Protein AF-0000000070123341 (afdb_homodimer)

InterPro domains:
  IPR039535 Arylsulfotransferase-like [PF14269] (33-340)
  IPR053143 Arylsulfate Sulfotransferase [PTHR35340] (6-423)

Structure (mmCIF, N/CA/C/O backbone):
data_AF-0000000070123341-model_v1
#
loop_
_entity.id
_entity.type
_entity.pdbx_description
1 polymer Arylsulfotransferase
#
loop_
_atom_site.group_PDB
_atom_site.id
_atom_site.type_symbol
_atom_site.label_atom_id
_atom_site.label_alt_id
_atom_site.label_comp_id
_atom_site.label_asym_id
_atom_site.label_entity_id
_atom_site.label_seq_id
_atom_site.pdbx_PDB_ins_code
_atom_site.Cartn_x
_atom_site.Cartn_y
_atom_site.Cartn_z
_atom_site.occupancy
_atom_site.B_iso_or_equiv
_atom_site.auth_seq_id
_atom_site.auth_comp_id
_atom_site.auth_asym_id
_atom_site.auth_atom_id
_atom_site.pdbx_PDB_model_num
ATOM 1 N N . MET A 1 1 ? 2.066 9.031 1.244 1 63.12 1 MET A N 1
ATOM 2 C CA . MET A 1 1 ? 2.188 9.555 2.6 1 63.12 1 MET A CA 1
ATOM 3 C C . MET A 1 1 ? 3.516 10.281 2.783 1 63.12 1 MET A C 1
ATOM 5 O O . MET A 1 1 ? 4.551 9.828 2.289 1 63.12 1 MET A O 1
ATOM 9 N N . ALA A 1 2 ? 3.49 11.422 3.385 1 68.81 2 ALA A N 1
ATOM 10 C CA . ALA A 1 2 ? 4.688 12.195 3.707 1 68.81 2 ALA A CA 1
ATOM 11 C C . ALA A 1 2 ? 5.098 11.984 5.164 1 68.81 2 ALA A C 1
ATOM 13 O O . ALA A 1 2 ? 4.301 12.211 6.078 1 68.81 2 ALA A O 1
ATOM 14 N N . ILE A 1 3 ? 6.434 11.469 5.398 1 60.78 3 ILE A N 1
ATOM 15 C CA . ILE A 1 3 ? 6.934 11.188 6.738 1 60.78 3 ILE A CA 1
ATOM 16 C C . ILE A 1 3 ? 8.398 11.594 6.84 1 60.78 3 ILE A C 1
ATOM 18 O O . ILE A 1 3 ? 9 12.023 5.852 1 60.78 3 ILE A O 1
ATOM 22 N N . GLN A 1 4 ? 8.836 11.609 8.102 1 59.41 4 GLN A N 1
ATOM 23 C CA . GLN A 1 4 ? 10.25 11.859 8.328 1 59.41 4 GLN A CA 1
ATOM 24 C C . GLN A 1 4 ? 11.07 10.578 8.164 1 59.41 4 GLN A C 1
ATOM 26 O O . GLN A 1 4 ? 10.586 9.484 8.477 1 59.41 4 GLN A O 1
ATOM 31 N N . ASN A 1 5 ? 12.266 10.688 7.57 1 56.38 5 ASN A N 1
ATOM 32 C CA . ASN A 1 5 ? 13.117 9.508 7.426 1 56.38 5 ASN A CA 1
ATOM 33 C C . ASN A 1 5 ? 14.07 9.359 8.609 1 56.38 5 ASN A C 1
ATOM 35 O O . ASN A 1 5 ? 14.125 10.227 9.477 1 56.38 5 ASN A O 1
ATOM 39 N N . GLN A 1 6 ? 14.82 8.234 8.609 1 49.28 6 GLN A N 1
ATOM 40 C CA . GLN A 1 6 ? 15.727 7.895 9.695 1 49.28 6 GLN A CA 1
ATOM 41 C C . GLN A 1 6 ? 16.891 8.883 9.773 1 49.28 6 GLN A C 1
ATOM 43 O O . GLN A 1 6 ? 17.484 9.062 10.836 1 49.28 6 GLN A O 1
ATOM 48 N N . LYS A 1 7 ? 17.141 9.57 8.664 1 56.53 7 LYS A N 1
ATOM 49 C CA . LYS A 1 7 ? 18.281 10.469 8.656 1 56.53 7 LYS A CA 1
ATOM 50 C C . LYS A 1 7 ? 17.844 11.93 8.789 1 56.53 7 LYS A C 1
ATOM 52 O O . LYS A 1 7 ? 18.625 12.844 8.516 1 56.53 7 LYS A O 1
ATOM 57 N N . GLY A 1 8 ? 16.562 11.969 9.109 1 57.81 8 GLY A N 1
ATOM 58 C CA . GLY A 1 8 ? 16.016 13.297 9.383 1 57.81 8 GLY A CA 1
ATOM 59 C C . GLY A 1 8 ? 15.5 13.992 8.133 1 57.81 8 GLY A C 1
ATOM 60 O O . GLY A 1 8 ? 15.102 15.156 8.195 1 57.81 8 GLY A O 1
ATOM 61 N N . GLY A 1 9 ? 15.516 13.25 7.133 1 71.56 9 GLY A N 1
ATOM 62 C CA . GLY A 1 9 ? 14.984 13.852 5.922 1 71.56 9 GLY A CA 1
ATOM 63 C C . GLY A 1 9 ? 13.516 13.547 5.703 1 71.56 9 GLY A C 1
ATOM 64 O O . GLY A 1 9 ? 12.82 13.102 6.621 1 71.56 9 GLY A O 1
ATOM 65 N N . ALA A 1 10 ? 12.984 14.109 4.629 1 78.38 10 ALA A N 1
ATOM 66 C CA . ALA A 1 10 ? 11.586 13.922 4.254 1 78.38 10 ALA A CA 1
ATOM 67 C C . ALA A 1 10 ? 11.422 12.688 3.363 1 78.38 10 ALA A C 1
ATOM 69 O O . ALA A 1 10 ? 12.297 12.383 2.551 1 78.38 10 ALA A O 1
ATOM 70 N N . LEU A 1 11 ? 10.383 11.977 3.68 1 83 11 LEU A N 1
ATOM 71 C CA . LEU A 1 11 ? 10.086 10.75 2.943 1 83 11 LEU A CA 1
ATOM 72 C C . LEU A 1 11 ? 8.641 10.742 2.469 1 83 11 LEU A C 1
ATOM 74 O O . LEU A 1 11 ? 7.734 11.141 3.209 1 83 11 LEU A O 1
ATOM 78 N N . ILE A 1 12 ? 8.461 10.438 1.262 1 86.75 12 ILE A N 1
ATOM 79 C CA . ILE A 1 12 ? 7.141 10.125 0.727 1 86.75 12 ILE A CA 1
ATOM 80 C C . ILE A 1 12 ? 7.047 8.633 0.433 1 86.75 12 ILE A C 1
ATOM 82 O O . ILE A 1 12 ? 7.914 8.062 -0.235 1 86.75 12 ILE A O 1
ATOM 86 N N . VAL A 1 13 ? 5.945 8.047 0.962 1 85 13 VAL A N 1
ATOM 87 C CA . VAL A 1 13 ? 5.781 6.609 0.768 1 85 13 VAL A CA 1
ATOM 88 C C . VAL A 1 13 ? 4.406 6.32 0.175 1 85 13 VAL A C 1
ATOM 90 O O . VAL A 1 13 ? 3.471 7.105 0.352 1 85 13 VAL A O 1
ATOM 93 N N . SER A 1 14 ? 4.348 5.188 -0.525 1 80.44 14 SER A N 1
ATOM 94 C CA . SER A 1 14 ? 3.074 4.719 -1.056 1 80.44 14 SER A CA 1
ATOM 95 C C . SER A 1 14 ? 2.18 4.176 0.054 1 80.44 14 SER A C 1
ATOM 97 O O . SER A 1 14 ? 2.631 3.982 1.185 1 80.44 14 SER A O 1
ATOM 99 N N . PRO A 1 15 ? 0.894 3.971 -0.309 1 71.5 15 PRO A N 1
ATOM 100 C CA . PRO A 1 15 ? -0.008 3.404 0.697 1 71.5 15 PRO A CA 1
ATOM 101 C C . PRO A 1 15 ? 0.444 2.031 1.189 1 71.5 15 PRO A C 1
ATOM 103 O O . PRO A 1 15 ? 0.031 1.591 2.266 1 71.5 15 PRO A O 1
ATOM 106 N N . THR A 1 16 ? 1.286 1.349 0.389 1 68.56 16 THR A N 1
ATOM 107 C CA . THR A 1 16 ? 1.765 0.033 0.801 1 68.56 16 THR A CA 1
ATOM 108 C C . THR A 1 16 ? 3.117 0.144 1.5 1 68.56 16 THR A C 1
ATOM 110 O O . THR A 1 16 ? 3.734 -0.87 1.832 1 68.56 16 THR A O 1
ATOM 113 N N . GLY A 1 17 ? 3.592 1.395 1.583 1 72.62 17 GLY A N 1
ATOM 114 C CA . GLY A 1 17 ? 4.801 1.605 2.365 1 72.62 17 GLY A CA 1
ATOM 115 C C . GLY A 1 17 ? 6.051 1.713 1.516 1 72.62 17 GLY A C 1
ATOM 116 O O . GLY A 1 17 ? 7.148 1.914 2.041 1 72.62 17 GLY A O 1
ATOM 117 N N . SER A 1 18 ? 5.922 1.641 0.253 1 75.88 18 SER A N 1
ATOM 118 C CA . SER A 1 18 ? 7.09 1.775 -0.608 1 75.88 18 SER A CA 1
ATOM 119 C C . SER A 1 18 ? 7.535 3.23 -0.714 1 75.88 18 SER A C 1
ATOM 121 O O . SER A 1 18 ? 6.703 4.129 -0.872 1 75.88 18 SER A O 1
ATOM 123 N N . VAL A 1 19 ? 8.844 3.408 -0.652 1 81.56 19 VAL A N 1
ATOM 124 C CA . VAL A 1 19 ? 9.383 4.762 -0.764 1 81.56 19 VAL A CA 1
ATOM 125 C C . VAL A 1 19 ? 9.141 5.297 -2.174 1 81.56 19 VAL A C 1
ATOM 127 O O . VAL A 1 19 ? 9.398 4.602 -3.16 1 81.56 19 VAL A O 1
ATOM 130 N N . LEU A 1 20 ? 8.656 6.484 -2.309 1 86.25 20 LEU A N 1
ATOM 131 C CA . LEU A 1 20 ? 8.453 7.168 -3.582 1 86.25 20 LEU A CA 1
ATOM 132 C C . LEU A 1 20 ? 9.469 8.297 -3.758 1 86.25 20 LEU A C 1
ATOM 134 O O . LEU A 1 20 ? 9.906 8.57 -4.875 1 86.25 20 LEU A O 1
ATOM 138 N N . TRP A 1 21 ? 9.781 8.922 -2.615 1 87.69 21 TRP A N 1
ATOM 139 C CA . TRP A 1 21 ? 10.719 10.039 -2.652 1 87.69 21 TRP A CA 1
ATOM 140 C C . TRP A 1 21 ? 11.43 10.195 -1.312 1 87.69 21 TRP A C 1
ATOM 142 O O . TRP A 1 21 ? 10.805 10.094 -0.255 1 87.69 21 TRP A O 1
ATOM 152 N N . ALA A 1 22 ? 12.648 10.312 -1.435 1 82.25 22 ALA A N 1
ATOM 153 C CA . ALA A 1 22 ? 13.461 10.664 -0.274 1 82.25 22 ALA A CA 1
ATOM 154 C C . ALA A 1 22 ? 14.281 11.922 -0.542 1 82.25 22 ALA A C 1
ATOM 156 O O . ALA A 1 22 ? 14.953 12.023 -1.57 1 82.25 22 ALA A O 1
ATOM 157 N N . GLY A 1 23 ? 13.992 12.805 0.147 1 75.62 23 GLY A N 1
ATOM 158 C CA . GLY A 1 23 ? 14.742 14.031 -0.036 1 75.62 23 GLY A CA 1
ATOM 159 C C . GLY A 1 23 ? 14.883 14.844 1.24 1 75.62 23 GLY A C 1
ATOM 160 O O . GLY A 1 23 ? 14.469 14.398 2.312 1 75.62 23 GLY A O 1
ATOM 161 N N . GLY A 1 24 ? 15.555 15.992 1.127 1 62.03 24 GLY A N 1
ATOM 162 C CA . GLY A 1 24 ? 15.789 16.938 2.203 1 62.03 24 GLY A CA 1
ATOM 163 C C . GLY A 1 24 ? 17.094 16.688 2.947 1 62.03 24 GLY A C 1
ATOM 164 O O . GLY A 1 24 ? 17.562 15.555 3.012 1 62.03 24 GLY A O 1
ATOM 165 N N . ASN A 1 25 ? 17.953 17.516 2.643 1 58.31 25 ASN A N 1
ATOM 166 C CA . ASN A 1 25 ? 19.188 17.516 3.418 1 58.31 25 ASN A CA 1
ATOM 167 C C . ASN A 1 25 ? 18.969 18.047 4.828 1 58.31 25 ASN A C 1
ATOM 169 O O . ASN A 1 25 ? 18.266 19.047 5.016 1 58.31 25 ASN A O 1
ATOM 173 N N . GLY A 1 26 ? 19.203 17.141 5.793 1 59.16 26 GLY A N 1
ATOM 174 C CA . GLY A 1 26 ? 19.219 17.703 7.137 1 59.16 26 GLY A CA 1
ATOM 175 C C . GLY A 1 26 ? 18.031 17.266 7.977 1 59.16 26 GLY A C 1
ATOM 176 O O . GLY A 1 26 ? 17.516 16.156 7.809 1 59.16 26 GLY A O 1
ATOM 177 N N . SER A 1 27 ? 17.609 18.109 8.898 1 65.75 27 SER A N 1
ATOM 178 C CA . SER A 1 27 ? 16.578 17.938 9.922 1 65.75 27 SER A CA 1
ATOM 179 C C . SER A 1 27 ? 15.219 18.406 9.414 1 65.75 27 SER A C 1
ATOM 181 O O . SER A 1 27 ? 14.633 19.344 9.953 1 65.75 27 SER A O 1
ATOM 183 N N . ALA A 1 28 ? 14.734 17.75 8.352 1 70.81 28 ALA A N 1
ATOM 184 C CA . ALA A 1 28 ? 13.422 18.141 7.848 1 70.81 28 ALA A CA 1
ATOM 185 C C . ALA A 1 28 ? 12.305 17.5 8.672 1 70.81 28 ALA A C 1
ATOM 187 O O . ALA A 1 28 ? 12.367 16.312 9.008 1 70.81 28 ALA A O 1
ATOM 188 N N . THR A 1 29 ? 11.438 18.484 9.133 1 77.06 29 THR A N 1
ATOM 189 C CA . THR A 1 29 ? 10.242 18 9.82 1 77.06 29 THR A CA 1
ATOM 190 C C . THR A 1 29 ? 8.984 18.547 9.148 1 77.06 29 THR A C 1
ATOM 192 O O . THR A 1 29 ? 9.062 19.438 8.305 1 77.06 29 THR A O 1
ATOM 195 N N . ASN A 1 30 ? 7.887 17.922 9.266 1 79.94 30 ASN A N 1
ATOM 196 C CA . ASN A 1 30 ? 6.559 18.391 8.906 1 79.94 30 ASN A CA 1
ATOM 197 C C . ASN A 1 30 ? 6.387 18.5 7.391 1 79.94 30 ASN A C 1
ATOM 199 O O . ASN A 1 30 ? 5.957 19.531 6.875 1 79.94 30 ASN A O 1
ATOM 203 N N . LEU A 1 31 ? 6.914 17.484 6.715 1 85.81 31 LEU A N 1
ATOM 204 C CA . LEU A 1 31 ? 6.574 17.5 5.297 1 85.81 31 LEU A CA 1
ATOM 205 C C . LEU A 1 31 ? 5.062 17.5 5.102 1 85.81 31 LEU A C 1
ATOM 207 O O . LEU A 1 31 ? 4.391 16.531 5.434 1 85.81 31 LEU A O 1
ATOM 211 N N . THR A 1 32 ? 4.559 18.625 4.547 1 89.44 32 THR A N 1
ATOM 212 C CA . THR A 1 32 ? 3.119 18.844 4.477 1 89.44 32 THR A CA 1
ATOM 213 C C . THR A 1 32 ? 2.689 19.141 3.041 1 89.44 32 THR A C 1
ATOM 215 O O . THR A 1 32 ? 3.236 20.031 2.393 1 89.44 32 THR A O 1
ATOM 218 N N . PRO A 1 33 ? 1.728 18.359 2.578 1 90.31 33 PRO A N 1
ATOM 219 C CA . PRO A 1 33 ? 1.14 18.75 1.292 1 90.31 33 PRO A CA 1
ATOM 220 C C . PRO A 1 33 ? 0.331 20.031 1.372 1 90.31 33 PRO A C 1
ATOM 222 O O . PRO A 1 33 ? -0.362 20.281 2.365 1 90.31 33 PRO A O 1
ATOM 225 N N . ALA A 1 34 ? 0.463 20.859 0.386 1 92.94 34 ALA A N 1
ATOM 226 C CA . ALA A 1 34 ? -0.252 22.141 0.325 1 92.94 34 ALA A CA 1
ATOM 227 C C . ALA A 1 34 ? -0.5 22.562 -1.121 1 92.94 34 ALA A C 1
ATOM 229 O O . ALA A 1 34 ? -0.255 21.781 -2.051 1 92.94 34 ALA A O 1
ATOM 230 N N . THR A 1 35 ? -1.224 23.656 -1.268 1 92.81 35 THR A N 1
ATOM 231 C CA . THR A 1 35 ? -1.437 24.281 -2.568 1 92.81 35 THR A CA 1
ATOM 232 C C . THR A 1 35 ? -0.96 25.734 -2.553 1 92.81 35 THR A C 1
ATOM 234 O O . THR A 1 35 ? -1.155 26.438 -1.566 1 92.81 35 THR A O 1
ATOM 237 N N . LEU A 1 36 ? -0.323 26.078 -3.564 1 94.06 36 LEU A N 1
ATOM 238 C CA . LEU A 1 36 ? 0.075 27.469 -3.785 1 94.06 36 LEU A CA 1
ATOM 239 C C . LEU A 1 36 ? -0.403 27.953 -5.148 1 94.06 36 LEU A C 1
ATOM 241 O O . LEU A 1 36 ? 0.031 27.438 -6.184 1 94.06 36 LEU A O 1
ATOM 245 N N . LYS A 1 37 ? -1.364 28.891 -5.121 1 89.25 37 LYS A N 1
ATOM 246 C CA . LYS A 1 37 ? -1.98 29.406 -6.336 1 89.25 37 LYS A CA 1
ATOM 247 C C . LYS A 1 37 ? -2.586 28.281 -7.168 1 89.25 37 LYS A C 1
ATOM 249 O O . LYS A 1 37 ? -2.355 28.203 -8.375 1 89.25 37 LYS A O 1
ATOM 254 N N . GLY A 1 38 ? -3.141 27.359 -6.52 1 89 38 GLY A N 1
ATOM 255 C CA . GLY A 1 38 ? -3.883 26.297 -7.172 1 89 38 GLY A CA 1
ATOM 256 C C . GLY A 1 38 ? -3.012 25.125 -7.582 1 89 38 GLY A C 1
ATOM 257 O O . GLY A 1 38 ? -3.512 24.125 -8.094 1 89 38 GLY A O 1
ATOM 258 N N . LYS A 1 39 ? -1.752 25.203 -7.363 1 92.31 39 LYS A N 1
ATOM 259 C CA . LYS A 1 39 ? -0.833 24.125 -7.734 1 92.31 39 LYS A CA 1
ATOM 260 C C . LYS A 1 39 ? -0.381 23.344 -6.504 1 92.31 39 LYS A C 1
ATOM 262 O O . LYS A 1 39 ? -0.131 23.922 -5.445 1 92.31 39 LYS A O 1
ATOM 267 N N . PRO A 1 40 ? -0.317 22.047 -6.68 1 92.88 40 PRO A N 1
ATOM 268 C CA . PRO A 1 40 ? 0.16 21.266 -5.543 1 92.88 40 PRO A CA 1
ATOM 269 C C . PRO A 1 40 ? 1.623 21.531 -5.203 1 92.88 40 PRO A C 1
ATOM 271 O O . PRO A 1 40 ? 2.457 21.656 -6.105 1 92.88 40 PRO A O 1
ATOM 274 N N . VAL A 1 41 ? 1.932 21.688 -3.938 1 94.06 41 VAL A N 1
ATOM 275 C CA . VAL A 1 41 ? 3.297 21.859 -3.449 1 94.06 41 VAL A CA 1
ATOM 276 C C . VAL A 1 41 ? 3.494 21.016 -2.184 1 94.06 41 VAL A C 1
ATOM 278 O O . VAL A 1 41 ? 2.529 20.516 -1.611 1 94.06 41 VAL A O 1
ATOM 281 N N . MET A 1 42 ? 4.758 20.859 -1.81 1 91.06 42 MET A N 1
ATOM 282 C CA . MET A 1 42 ? 5.148 20.297 -0.521 1 91.06 42 MET A CA 1
ATOM 283 C C . MET A 1 42 ? 5.945 21.312 0.299 1 91.06 42 MET A C 1
ATOM 285 O O . MET A 1 42 ? 6.797 22.016 -0.239 1 91.06 42 MET A O 1
ATOM 289 N N . VAL A 1 43 ? 5.617 21.344 1.556 1 92.81 43 VAL A N 1
ATOM 290 C CA . VAL A 1 43 ? 6.309 22.266 2.447 1 92.81 43 VAL A CA 1
ATOM 291 C C . VAL A 1 43 ? 7.027 21.484 3.547 1 92.81 43 VAL A C 1
ATOM 293 O O . VAL A 1 43 ? 6.441 20.594 4.164 1 92.81 43 VAL A O 1
ATOM 296 N N . ALA A 1 44 ? 8.273 21.828 3.764 1 89.75 44 ALA A N 1
ATOM 297 C CA . ALA A 1 44 ? 9.055 21.188 4.828 1 89.75 44 ALA A CA 1
ATOM 298 C C . ALA A 1 44 ? 9.812 22.234 5.641 1 89.75 44 ALA A C 1
ATOM 300 O O . ALA A 1 44 ? 10.336 23.203 5.09 1 89.75 44 ALA A O 1
ATOM 301 N N . TRP A 1 45 ? 9.797 22.016 6.898 1 91.44 45 TRP A N 1
ATOM 302 C CA . TRP A 1 45 ? 10.695 22.797 7.742 1 91.44 45 TRP A CA 1
ATOM 303 C C . TRP A 1 45 ? 12.125 22.266 7.672 1 91.44 45 TRP A C 1
ATOM 305 O O . TRP A 1 45 ? 12.328 21.047 7.688 1 91.44 45 TRP A O 1
ATOM 315 N N . ASN A 1 46 ? 13.023 23.109 7.551 1 88.81 46 ASN A N 1
ATOM 316 C CA . ASN A 1 46 ? 14.445 22.766 7.547 1 88.81 46 ASN A CA 1
ATOM 317 C C . ASN A 1 46 ? 15.25 23.703 8.445 1 88.81 46 ASN A C 1
ATOM 319 O O . ASN A 1 46 ? 15.188 24.922 8.281 1 88.81 46 ASN A O 1
ATOM 323 N N . GLY A 1 47 ? 15.914 23.109 9.406 1 88.62 47 GLY A N 1
ATOM 324 C CA .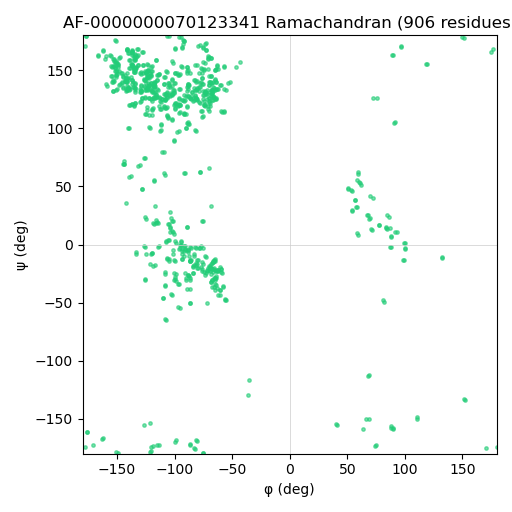 GLY A 1 47 ? 16.688 23.953 10.305 1 88.62 47 GLY A CA 1
ATOM 325 C C . GLY A 1 47 ? 17.484 23.156 11.328 1 88.62 47 GLY A C 1
ATOM 326 O O . GLY A 1 47 ? 17.859 22.016 11.078 1 88.62 47 GLY A O 1
ATOM 327 N N . THR A 1 48 ? 17.859 23.844 12.336 1 85.19 48 THR A N 1
ATOM 328 C CA . THR A 1 48 ? 18.719 23.25 13.359 1 85.19 48 THR A CA 1
ATOM 329 C C . THR A 1 48 ? 18.094 23.406 14.742 1 85.19 48 THR A C 1
ATOM 331 O O . THR A 1 48 ? 17.531 24.453 15.055 1 85.19 48 THR A O 1
ATOM 334 N N . ALA A 1 49 ? 18.281 22.375 15.461 1 79.94 49 ALA A N 1
ATOM 335 C CA . ALA A 1 49 ? 17.859 22.438 16.859 1 79.94 49 ALA A CA 1
ATOM 336 C C . ALA A 1 49 ? 18.797 23.312 17.672 1 79.94 49 ALA A C 1
ATOM 338 O O . ALA A 1 49 ? 20.016 23.297 17.469 1 79.94 49 ALA A O 1
ATOM 339 N N . LYS A 1 50 ? 18.156 24.156 18.375 1 75.31 50 LYS A N 1
ATOM 340 C CA . LYS A 1 50 ? 18.906 24.953 19.328 1 75.31 50 LYS A CA 1
ATOM 341 C C . LYS A 1 50 ? 18.547 24.562 20.766 1 75.31 50 LYS A C 1
ATOM 343 O O . LYS A 1 50 ? 17.578 25.078 21.328 1 75.31 50 LYS A O 1
ATOM 348 N N . GLY A 1 51 ? 19.125 23.469 21.25 1 64.5 51 GLY A N 1
ATOM 349 C CA . GLY A 1 51 ? 18.812 22.938 22.562 1 64.5 51 GLY A CA 1
ATOM 350 C C . GLY A 1 51 ? 17.641 21.969 22.531 1 64.5 51 GLY A C 1
ATOM 351 O O . GLY A 1 51 ? 17.344 21.375 21.5 1 64.5 51 GLY A O 1
ATOM 352 N N . ALA A 1 52 ? 17.062 21.859 23.719 1 58.34 52 ALA A N 1
ATOM 353 C CA . ALA A 1 52 ? 16.047 20.828 23.891 1 58.34 52 ALA A CA 1
ATOM 354 C C . ALA A 1 52 ? 14.695 21.297 23.359 1 58.34 52 ALA A C 1
ATOM 356 O O . ALA A 1 52 ? 13.836 20.484 23.016 1 58.34 52 ALA A O 1
ATOM 357 N N . ILE A 1 53 ? 14.578 22.562 23.203 1 66.44 53 ILE A N 1
ATOM 358 C CA . ILE A 1 53 ? 13.227 23.062 23.016 1 66.44 53 ILE A CA 1
ATOM 359 C C . ILE A 1 53 ? 13.148 23.891 21.734 1 66.44 53 ILE A C 1
ATOM 361 O O . ILE A 1 53 ? 12.156 23.828 21 1 66.44 53 ILE A O 1
ATOM 365 N N . GLN A 1 54 ? 14.242 24.5 21.422 1 77.06 54 GLN A N 1
ATOM 366 C CA . GLN A 1 54 ? 14.211 25.484 20.344 1 77.06 54 GLN A CA 1
ATOM 367 C C . GLN A 1 54 ? 14.789 24.906 19.047 1 77.06 54 GLN A C 1
ATOM 369 O O . GLN A 1 54 ? 15.711 24.078 19.094 1 77.06 54 GLN A O 1
ATOM 374 N N . ALA A 1 55 ? 14.141 25.312 17.984 1 88.12 55 ALA A N 1
ATOM 375 C CA . ALA A 1 55 ? 14.68 25.078 16.656 1 88.12 55 ALA A CA 1
ATOM 376 C C . ALA A 1 55 ? 14.438 26.281 15.742 1 88.12 55 ALA A C 1
ATOM 378 O O . ALA A 1 55 ? 13.414 26.953 15.852 1 88.12 55 ALA A O 1
ATOM 379 N N . TYR A 1 56 ? 15.516 26.594 15.023 1 92.38 56 TYR A N 1
ATOM 380 C CA . TYR A 1 56 ? 15.43 27.703 14.078 1 92.38 56 TYR A CA 1
ATOM 381 C C . TYR A 1 56 ? 15.648 27.219 12.648 1 92.38 56 TYR A C 1
ATOM 383 O O . TYR A 1 56 ? 16.625 26.516 12.367 1 92.38 56 TYR A O 1
ATOM 391 N N . GLY A 1 57 ? 14.664 27.578 11.836 1 93.06 57 GLY A N 1
ATOM 392 C CA . GLY A 1 57 ? 14.766 27.156 10.445 1 93.06 57 GLY A CA 1
ATOM 393 C C . GLY A 1 57 ? 13.852 27.938 9.523 1 93.06 57 GLY A C 1
ATOM 394 O O . GLY A 1 57 ? 13.516 29.094 9.797 1 93.06 57 GLY A O 1
ATOM 395 N N . SER A 1 58 ? 13.742 27.406 8.352 1 94.31 58 SER A N 1
ATOM 396 C CA . SER A 1 58 ? 12.906 28 7.305 1 94.31 58 SER A CA 1
ATOM 397 C C . SER A 1 58 ? 11.938 26.969 6.727 1 94.31 58 SER A C 1
ATOM 399 O O . SER A 1 58 ? 12 25.781 7.078 1 94.31 58 SER A O 1
ATOM 401 N N . LEU A 1 59 ? 10.961 27.469 5.996 1 94.88 59 LEU A N 1
ATOM 402 C CA . LEU A 1 59 ? 10.07 26.578 5.266 1 94.88 59 LEU A CA 1
ATOM 403 C C . LEU A 1 59 ? 10.469 26.484 3.797 1 94.88 59 LEU A C 1
ATOM 405 O O . LEU A 1 59 ? 10.445 27.484 3.08 1 94.88 59 LEU A O 1
ATOM 409 N N . LEU A 1 60 ? 10.836 25.281 3.434 1 92.88 60 LEU A N 1
ATOM 410 C CA . LEU A 1 60 ? 11.141 25.016 2.031 1 92.88 60 LEU A CA 1
ATOM 411 C C . LEU A 1 60 ? 9.891 24.562 1.28 1 92.88 60 LEU A C 1
ATOM 413 O O . LEU A 1 60 ? 9.203 23.641 1.722 1 92.88 60 LEU A O 1
ATOM 417 N N . VAL A 1 61 ? 9.633 25.234 0.179 1 94.06 61 VAL A N 1
ATOM 418 C CA . VAL A 1 61 ? 8.484 24.875 -0.651 1 94.06 61 VAL A CA 1
ATOM 419 C C . VAL A 1 61 ? 8.969 24.219 -1.943 1 94.06 61 VAL A C 1
ATOM 421 O O . VAL A 1 61 ? 9.734 24.812 -2.699 1 94.06 61 VAL A O 1
ATOM 424 N N . PHE A 1 62 ? 8.43 23.031 -2.168 1 92.62 62 PHE A N 1
ATOM 425 C CA . PHE A 1 62 ? 8.828 22.281 -3.348 1 92.62 62 PHE A CA 1
ATOM 426 C C . PHE A 1 62 ? 7.648 22.109 -4.301 1 92.62 62 PHE A C 1
ATOM 428 O O . PHE A 1 62 ? 6.516 21.891 -3.863 1 92.62 62 PHE A O 1
ATOM 435 N N . ASP A 1 63 ? 7.93 22.203 -5.562 1 94.56 63 ASP A N 1
ATOM 436 C CA . ASP A 1 63 ? 6.898 21.906 -6.555 1 94.56 63 ASP A CA 1
ATOM 437 C C . ASP A 1 63 ? 6.859 20.406 -6.871 1 94.56 63 ASP A C 1
ATOM 439 O O . ASP A 1 63 ? 7.457 19.609 -6.16 1 94.56 63 ASP A O 1
ATOM 443 N N . ASP A 1 64 ? 6.047 20.016 -7.887 1 93.31 64 ASP A N 1
ATOM 444 C CA . ASP A 1 64 ? 5.832 18.609 -8.188 1 93.31 64 ASP A CA 1
ATOM 445 C C . ASP A 1 64 ? 7.039 18 -8.906 1 93.31 64 ASP A C 1
ATOM 447 O O . ASP A 1 64 ? 7.066 16.812 -9.195 1 93.31 64 ASP A O 1
ATOM 451 N N . SER A 1 65 ? 8.078 18.812 -9.211 1 93.56 65 SER A N 1
ATOM 452 C CA . SER A 1 65 ? 9.352 18.328 -9.727 1 93.56 65 SER A CA 1
ATOM 453 C C . SER A 1 65 ? 10.398 18.219 -8.625 1 93.56 65 SER A C 1
ATOM 455 O O . SER A 1 65 ? 11.562 17.922 -8.883 1 93.56 65 SER A O 1
ATOM 457 N N . TYR A 1 66 ? 9.961 18.547 -7.398 1 90.38 66 TYR A N 1
ATOM 458 C CA . TYR A 1 66 ? 10.781 18.484 -6.195 1 90.38 66 TYR A CA 1
ATOM 459 C C . TYR A 1 66 ? 11.859 19.562 -6.223 1 90.38 66 TYR A C 1
ATOM 461 O O . TYR A 1 66 ? 12.938 19.375 -5.648 1 90.38 66 TYR A O 1
ATOM 469 N N . GLU A 1 67 ? 11.625 20.578 -6.973 1 92.75 67 GLU A N 1
ATOM 470 C CA . GLU A 1 67 ? 12.484 21.766 -6.938 1 92.75 67 GLU A CA 1
ATOM 471 C C . GLU A 1 67 ? 12 22.766 -5.895 1 92.75 67 GLU A C 1
ATOM 473 O O . GLU A 1 67 ? 10.797 22.984 -5.75 1 92.75 67 GLU A O 1
ATOM 478 N N . MET A 1 68 ? 12.977 23.25 -5.184 1 92.19 68 MET A N 1
ATOM 479 C CA . MET A 1 68 ? 12.617 24.297 -4.234 1 92.19 68 MET A CA 1
ATOM 480 C C . MET A 1 68 ? 12.234 25.578 -4.965 1 92.19 68 MET A C 1
ATOM 482 O O . MET A 1 68 ? 13.062 26.188 -5.645 1 92.19 68 MET A O 1
ATOM 486 N N . ILE A 1 69 ? 11.055 26.016 -4.785 1 95.75 69 ILE A N 1
ATOM 487 C CA . ILE A 1 69 ? 10.594 27.188 -5.535 1 95.75 69 ILE A CA 1
ATOM 488 C C . ILE A 1 69 ? 10.492 28.391 -4.602 1 95.75 69 ILE A C 1
ATOM 490 O O . ILE A 1 69 ? 10.523 29.531 -5.055 1 95.75 69 ILE A O 1
ATOM 494 N N . HIS A 1 70 ? 10.344 28.156 -3.314 1 96.5 70 HIS A N 1
ATOM 495 C CA . HIS A 1 70 ? 10.375 29.219 -2.318 1 96.5 70 HIS A CA 1
ATOM 496 C C . HIS A 1 70 ? 11.07 28.766 -1.043 1 96.5 70 HIS A C 1
ATOM 498 O O . HIS A 1 70 ? 11.086 27.562 -0.728 1 96.5 70 HIS A O 1
ATOM 504 N N . ASN A 1 71 ? 11.727 29.594 -0.41 1 95.75 71 ASN A N 1
ATOM 505 C CA . ASN A 1 71 ? 12.289 29.484 0.932 1 95.75 71 ASN A CA 1
ATOM 506 C C . ASN A 1 71 ? 11.75 30.578 1.854 1 95.75 71 ASN A C 1
ATOM 508 O O . ASN A 1 71 ? 12.203 31.719 1.805 1 95.75 71 ASN A O 1
ATOM 512 N N . VAL A 1 72 ? 10.82 30.219 2.643 1 97.38 72 VAL A N 1
ATOM 513 C CA . VAL A 1 72 ? 10.18 31.188 3.525 1 97.38 72 VAL A CA 1
ATOM 514 C C . VAL A 1 72 ? 11.055 31.422 4.754 1 97.38 72 VAL A C 1
ATOM 516 O O . VAL A 1 72 ? 11.383 30.469 5.484 1 97.38 72 VAL A O 1
ATOM 519 N N . LEU A 1 73 ? 11.375 32.594 4.977 1 97.19 73 LEU A N 1
ATOM 520 C CA . LEU A 1 73 ? 12.281 33 6.055 1 97.19 73 LEU A CA 1
ATOM 521 C C . LEU A 1 73 ? 11.586 33.906 7.039 1 97.19 73 LEU A C 1
ATOM 523 O O . LEU A 1 73 ? 10.812 34.781 6.637 1 97.19 73 LEU A O 1
ATOM 527 N N . LEU A 1 74 ? 11.82 33.688 8.258 1 97.19 74 LEU A N 1
ATOM 528 C CA . LEU A 1 74 ? 11.438 34.625 9.281 1 97.19 74 LEU A CA 1
ATOM 529 C C . LEU A 1 74 ? 12.648 35.438 9.773 1 97.19 74 LEU A C 1
ATOM 531 O O . LEU A 1 74 ? 13.547 34.875 10.406 1 97.19 74 LEU A O 1
ATOM 535 N N . GLN A 1 75 ? 12.625 36.656 9.375 1 93.69 75 GLN A N 1
ATOM 536 C CA . GLN A 1 75 ? 13.555 37.656 9.898 1 93.69 75 GLN A CA 1
ATOM 537 C C . GLN A 1 75 ? 12.797 38.812 10.555 1 93.69 75 GLN A C 1
ATOM 539 O O . GLN A 1 75 ? 11.859 39.375 9.969 1 93.69 75 GLN A O 1
ATOM 544 N N . ASP A 1 76 ? 13.172 39 11.727 1 91.88 76 ASP A N 1
ATOM 545 C CA . ASP A 1 76 ? 12.508 40.031 12.516 1 91.88 76 ASP A CA 1
ATOM 546 C C . ASP A 1 76 ? 13.469 40.625 13.539 1 91.88 76 ASP A C 1
ATOM 548 O O . ASP A 1 76 ? 14.336 39.938 14.078 1 91.88 76 ASP A O 1
ATOM 552 N N . PRO A 1 77 ? 13.297 41.938 13.891 1 90.38 77 PRO A N 1
ATOM 553 C CA . PRO A 1 77 ? 14.211 42.625 14.805 1 90.38 77 PRO A CA 1
ATOM 554 C C . PRO A 1 77 ? 14.234 42 16.203 1 90.38 77 PRO A C 1
ATOM 556 O O . PRO A 1 77 ? 15.188 42.219 16.953 1 90.38 77 PRO A O 1
ATOM 559 N N . ASP A 1 78 ? 13.188 41.312 16.547 1 91.62 78 ASP A N 1
ATOM 560 C CA . ASP A 1 78 ? 13.156 40.688 17.859 1 91.62 78 ASP A CA 1
ATOM 561 C C . ASP A 1 78 ? 14.211 39.594 17.984 1 91.62 78 ASP A C 1
ATOM 563 O O . ASP A 1 78 ? 14.594 39.219 19.094 1 91.62 78 ASP A O 1
ATOM 567 N N . PHE A 1 79 ? 14.578 39.188 16.891 1 91.25 79 PHE A N 1
ATOM 568 C CA . PHE A 1 79 ? 15.555 38.094 16.875 1 91.25 79 PHE A CA 1
ATOM 569 C C . PHE A 1 79 ? 16.953 38.625 16.625 1 91.25 79 PHE A C 1
ATOM 571 O O . PHE A 1 79 ? 17.125 39.812 16.281 1 91.25 79 PHE A O 1
ATOM 578 N N . GLY A 1 80 ? 17.906 37.688 16.844 1 86.81 80 GLY A N 1
ATOM 579 C CA . GLY A 1 80 ? 19.266 38.031 16.438 1 86.81 80 GLY A CA 1
ATOM 580 C C . GLY A 1 80 ? 19.5 37.812 14.953 1 86.81 80 GLY A C 1
ATOM 581 O O . GLY A 1 80 ? 18.547 37.812 14.164 1 86.81 80 GLY A O 1
ATOM 582 N N . THR A 1 81 ? 20.703 37.875 14.602 1 84.56 81 THR A N 1
ATOM 583 C CA . THR A 1 81 ? 21.062 37.719 13.195 1 84.56 81 THR A CA 1
ATOM 584 C C . THR A 1 81 ? 21.969 36.5 13.008 1 84.56 81 THR A C 1
ATOM 586 O O . THR A 1 81 ? 22.594 36.344 11.953 1 84.56 81 THR A O 1
ATOM 589 N N . ASP A 1 82 ? 21.906 35.719 13.969 1 87.19 82 ASP A N 1
ATOM 590 C CA . ASP A 1 82 ? 22.875 34.594 13.914 1 87.19 82 ASP A CA 1
ATOM 591 C C . ASP A 1 82 ? 22.312 33.438 13.117 1 87.19 82 ASP A C 1
ATOM 593 O O . ASP A 1 82 ? 23.031 32.469 12.828 1 87.19 82 ASP A O 1
ATOM 597 N N . GLN A 1 83 ? 21.062 33.5 12.867 1 89.62 83 GLN A N 1
ATOM 598 C CA . GLN A 1 83 ? 20.422 32.469 12.039 1 89.62 83 GLN A CA 1
ATOM 599 C C . GLN A 1 83 ? 19.781 33.094 10.797 1 89.62 83 GLN A C 1
ATOM 601 O O . GLN A 1 83 ? 19.281 34.219 10.852 1 89.62 83 GLN A O 1
ATOM 606 N N . PRO A 1 84 ? 19.828 32.344 9.758 1 91.31 84 PRO A N 1
ATOM 607 C CA . PRO A 1 84 ? 19.188 32.875 8.555 1 91.31 84 PRO A CA 1
ATOM 608 C C . PRO A 1 84 ? 17.672 33.031 8.711 1 91.31 84 PRO A C 1
ATOM 610 O O . PRO A 1 84 ? 17.062 33.844 8.023 1 91.31 84 PRO A O 1
ATOM 613 N N . SER A 1 85 ? 17.125 32.219 9.516 1 94.62 85 SER A N 1
ATOM 614 C CA . SER A 1 85 ? 15.688 32.219 9.758 1 94.62 85 SER A CA 1
ATOM 615 C C . SER A 1 85 ? 15.352 31.688 11.141 1 94.62 85 SER A C 1
ATOM 617 O O . SER A 1 85 ? 16.094 30.875 11.688 1 94.62 85 SER A O 1
ATOM 619 N N . TYR A 1 86 ? 14.211 32.125 11.672 1 94.69 86 TYR A N 1
ATOM 620 C CA . TYR A 1 86 ? 13.906 31.812 13.07 1 94.69 86 TYR A CA 1
ATOM 621 C C . TYR A 1 86 ? 12.555 31.125 13.188 1 94.69 86 TYR A C 1
ATOM 623 O O . TYR A 1 86 ? 11.906 31.188 14.234 1 94.69 86 TYR A O 1
ATOM 631 N N . ILE A 1 87 ? 12.109 30.531 12.078 1 95.19 87 ILE A N 1
ATOM 632 C CA . ILE A 1 87 ? 10.883 29.75 12.133 1 95.19 87 ILE A CA 1
ATOM 633 C C . ILE A 1 87 ? 11.102 28.5 13 1 95.19 87 ILE A C 1
ATOM 635 O O . ILE A 1 87 ? 12.086 27.781 12.82 1 95.19 87 ILE A O 1
ATOM 639 N N . ASP A 1 88 ? 10.195 28.375 13.938 1 93.88 88 ASP A N 1
ATOM 640 C CA . ASP A 1 88 ? 10.211 27.188 14.789 1 93.88 88 ASP A CA 1
ATOM 641 C C . ASP A 1 88 ? 9.781 25.938 14.008 1 93.88 88 ASP A C 1
ATOM 643 O O . ASP A 1 88 ? 9.117 26.047 12.977 1 93.88 88 ASP A O 1
ATOM 647 N N . SER A 1 89 ? 10.086 24.734 14.523 1 91.06 89 SER A N 1
ATOM 648 C CA . SER A 1 89 ? 9.953 23.5 13.758 1 91.06 89 SER A CA 1
ATOM 649 C C . SER A 1 89 ? 8.539 22.938 13.859 1 91.06 89 SER A C 1
ATOM 651 O O . SER A 1 89 ? 8.203 21.969 13.172 1 91.06 89 SER A O 1
ATOM 653 N N . HIS A 1 90 ? 7.691 23.516 14.578 1 92.12 90 HIS A N 1
ATOM 654 C CA . HIS A 1 90 ? 6.461 22.828 14.961 1 92.12 90 HIS A CA 1
ATOM 655 C C . HIS A 1 90 ? 5.379 23.016 13.898 1 92.12 90 HIS A C 1
ATOM 657 O O . HIS A 1 90 ? 4.383 22.297 13.891 1 92.12 90 HIS A O 1
ATOM 663 N N . GLU A 1 91 ? 5.602 23.984 12.977 1 91.12 91 GLU A N 1
ATOM 664 C CA . GLU A 1 91 ? 4.5 24.266 12.055 1 91.12 91 GLU A CA 1
ATOM 665 C C . GLU A 1 91 ? 5.016 24.578 10.656 1 91.12 91 GLU A C 1
ATOM 667 O O . GLU A 1 91 ? 6.039 25.25 10.5 1 91.12 91 GLU A O 1
ATOM 672 N N . ALA A 1 92 ? 4.332 24.094 9.594 1 86.06 92 ALA A N 1
ATOM 673 C CA . ALA A 1 92 ? 4.562 24.406 8.188 1 86.06 92 ALA A CA 1
ATOM 674 C C . ALA A 1 92 ? 3.246 24.609 7.445 1 86.06 92 ALA A C 1
ATOM 676 O O . ALA A 1 92 ? 3.033 24.016 6.383 1 86.06 92 ALA A O 1
ATOM 677 N N . TYR A 1 93 ? 2.426 25.531 7.848 1 88.69 93 TYR A N 1
ATOM 678 C CA . TYR A 1 93 ? 1.077 25.734 7.328 1 88.69 93 TYR A CA 1
ATOM 679 C C . TYR A 1 93 ? 1.06 26.812 6.262 1 88.69 93 TYR A C 1
ATOM 681 O O . TYR A 1 93 ? 1.434 27.969 6.523 1 88.69 93 TYR A O 1
ATOM 689 N N . LEU A 1 94 ? 0.641 26.531 5.035 1 94.5 94 LEU A N 1
ATOM 690 C CA . LEU A 1 94 ? 0.413 27.5 3.975 1 94.5 94 LEU A CA 1
ATOM 691 C C . LEU A 1 94 ? -1.073 27.812 3.832 1 94.5 94 LEU A C 1
ATOM 693 O O . LEU A 1 94 ? -1.91 26.906 3.898 1 94.5 94 LEU A O 1
ATOM 697 N N . THR A 1 95 ? -1.33 29.094 3.635 1 94.25 95 THR A N 1
ATOM 698 C CA . THR A 1 95 ? -2.713 29.5 3.402 1 94.25 95 THR A CA 1
ATOM 699 C C . THR A 1 95 ? -3.018 29.547 1.908 1 94.25 95 THR A C 1
ATOM 701 O O . THR A 1 95 ? -2.102 29.562 1.083 1 94.25 95 THR A O 1
ATOM 704 N N . ASP A 1 96 ? -4.309 29.688 1.564 1 89.88 96 ASP A N 1
ATOM 705 C CA . ASP A 1 96 ? -4.742 29.797 0.173 1 89.88 96 ASP A CA 1
ATOM 706 C C . ASP A 1 96 ? -4.371 31.141 -0.419 1 89.88 96 ASP A C 1
ATOM 708 O O . ASP A 1 96 ? -4.41 31.328 -1.638 1 89.88 96 ASP A O 1
ATOM 712 N N . LYS A 1 97 ? -3.957 32.031 0.399 1 91.94 97 LYS A N 1
ATOM 713 C CA . LYS A 1 97 ? -3.641 33.375 -0.05 1 91.94 97 LYS A CA 1
ATOM 714 C C . LYS A 1 97 ? -2.154 33.5 -0.365 1 91.94 97 LYS A C 1
ATOM 716 O O . LYS A 1 97 ? -1.681 34.625 -0.672 1 91.94 97 LYS A O 1
ATOM 721 N N . GLY A 1 98 ? -1.451 32.438 -0.252 1 94.88 98 GLY A N 1
ATOM 722 C CA . GLY A 1 98 ? -0.03 32.5 -0.552 1 94.88 98 GLY A CA 1
ATOM 723 C C . GLY A 1 98 ? 0.808 32.969 0.626 1 94.88 98 GLY A C 1
ATOM 724 O O . GLY A 1 98 ? 1.859 33.562 0.445 1 94.88 98 GLY A O 1
ATOM 725 N N . THR A 1 99 ? 0.329 32.781 1.815 1 97 99 THR A N 1
ATOM 726 C CA . THR A 1 99 ? 1.09 33.094 3.016 1 97 99 THR A CA 1
ATOM 727 C C . THR A 1 99 ? 1.371 31.859 3.836 1 97 99 THR A C 1
ATOM 729 O O . THR A 1 99 ? 0.746 30.812 3.623 1 97 99 THR A O 1
ATOM 732 N N . ALA A 1 100 ? 2.402 31.953 4.68 1 97.44 100 ALA A N 1
ATOM 733 C CA . ALA A 1 100 ? 2.73 30.922 5.652 1 97.44 100 ALA A CA 1
ATOM 734 C C . ALA A 1 100 ? 2.453 31.406 7.078 1 97.44 100 ALA A C 1
ATOM 736 O O . ALA A 1 100 ? 2.863 32.5 7.461 1 97.44 100 ALA A O 1
ATOM 737 N N . VAL A 1 101 ? 1.666 30.672 7.805 1 97.19 101 VAL A N 1
ATOM 738 C CA . VAL A 1 101 ? 1.487 30.922 9.234 1 97.19 101 VAL A CA 1
ATOM 739 C C . VAL A 1 101 ? 2.402 30 10.039 1 97.19 101 VAL A C 1
ATOM 741 O O . VAL A 1 101 ? 2.287 28.766 9.953 1 97.19 101 VAL A O 1
ATOM 744 N N . VAL A 1 102 ? 3.322 30.609 10.836 1 96.94 102 VAL A N 1
ATOM 745 C CA . VAL A 1 102 ? 4.379 29.828 11.469 1 96.94 102 VAL A CA 1
ATOM 746 C C . VAL A 1 102 ? 4.473 30.188 12.945 1 96.94 102 VAL A C 1
ATOM 748 O O . VAL A 1 102 ? 3.883 31.172 13.391 1 96.94 102 VAL A O 1
ATOM 751 N N . THR A 1 103 ? 5.148 29.297 13.664 1 96.19 103 THR A N 1
ATOM 752 C CA . THR A 1 103 ? 5.457 29.547 15.062 1 96.19 103 THR A CA 1
ATOM 753 C C . THR A 1 103 ? 6.91 29.984 15.227 1 96.19 103 THR A C 1
ATOM 755 O O . THR A 1 103 ? 7.734 29.766 14.336 1 96.19 103 THR A O 1
ATOM 758 N N . ALA A 1 104 ? 7.145 30.641 16.297 1 95.31 104 ALA A N 1
ATOM 759 C CA . ALA A 1 104 ? 8.5 31.047 16.672 1 95.31 104 ALA A CA 1
ATOM 760 C C . ALA A 1 104 ? 8.734 30.891 18.172 1 95.31 104 ALA A C 1
ATOM 762 O O . ALA A 1 104 ? 7.789 30.922 18.969 1 95.31 104 ALA A O 1
ATOM 763 N N . ALA A 1 105 ? 9.945 30.672 18.469 1 93.5 105 ALA A N 1
ATOM 764 C CA . ALA A 1 105 ? 10.391 30.547 19.859 1 93.5 105 ALA A CA 1
ATOM 765 C C . ALA A 1 105 ? 11.578 31.453 20.141 1 93.5 105 ALA A C 1
ATOM 767 O O . ALA A 1 105 ? 12.555 31.469 19.375 1 93.5 105 ALA A O 1
ATOM 768 N N . LEU A 1 106 ? 11.492 32.188 21.219 1 92.69 106 LEU A N 1
ATOM 769 C CA . LEU A 1 106 ? 12.523 33.156 21.547 1 92.69 106 LEU A CA 1
ATOM 770 C C . LEU A 1 106 ? 12.812 33.156 23.047 1 92.69 106 LEU A C 1
ATOM 772 O O . LEU A 1 106 ? 11.922 33.438 23.859 1 92.69 106 LEU A O 1
ATOM 776 N N . PRO A 1 107 ? 14.023 32.875 23.422 1 92.12 107 PRO A N 1
ATOM 777 C CA . PRO A 1 107 ? 14.352 33.031 24.844 1 92.12 107 PRO A CA 1
ATOM 778 C C . PRO A 1 107 ? 14.234 34.469 25.328 1 92.12 107 PRO A C 1
ATOM 780 O O . PRO A 1 107 ? 14.656 35.406 24.625 1 92.12 107 PRO A O 1
ATOM 783 N N . ARG A 1 108 ? 13.586 34.594 26.484 1 94 108 ARG A N 1
ATOM 784 C CA . ARG A 1 108 ? 13.453 35.875 27.156 1 94 108 ARG A CA 1
ATOM 785 C C . ARG A 1 108 ? 14.055 35.844 28.547 1 94 108 ARG A C 1
ATOM 787 O O . ARG A 1 108 ? 13.945 34.812 29.25 1 94 108 ARG A O 1
ATOM 794 N N . GLY A 1 109 ? 14.617 37 28.938 1 92.44 109 GLY A N 1
ATOM 795 C CA . GLY A 1 109 ? 15.164 37.156 30.266 1 92.44 109 GLY A CA 1
ATOM 796 C C . GLY A 1 109 ? 16.297 38.156 30.344 1 92.44 109 GLY A C 1
ATOM 797 O O . GLY A 1 109 ? 16.719 38.688 29.328 1 92.44 109 GLY A O 1
ATOM 798 N N . PRO A 1 110 ? 16.812 38.375 31.578 1 94.94 110 PRO A N 1
ATOM 799 C CA . PRO A 1 110 ? 16.328 37.844 32.875 1 94.94 110 PRO A CA 1
ATOM 800 C C . PRO A 1 110 ? 14.984 38.406 33.281 1 94.94 110 PRO A C 1
ATOM 802 O O . PRO A 1 110 ? 14.695 39.594 33 1 94.94 110 PRO A O 1
ATOM 805 N N . VAL A 1 111 ? 14.195 37.562 33.781 1 94.38 111 VAL A N 1
ATOM 806 C CA . VAL A 1 111 ? 12.891 37.938 34.312 1 94.38 111 VAL A CA 1
ATOM 807 C C . VAL A 1 111 ? 12.648 37.219 35.625 1 94.38 111 VAL A C 1
ATOM 809 O O . VAL A 1 111 ? 13.266 36.188 35.906 1 94.38 111 VAL A O 1
ATOM 812 N N . ASP A 1 112 ? 11.812 37.781 36.5 1 93.62 112 ASP A N 1
ATOM 813 C CA . ASP A 1 112 ? 11.461 37.188 37.781 1 93.62 112 ASP A CA 1
ATOM 814 C C . ASP A 1 112 ? 10.477 36.031 37.562 1 93.62 112 ASP A C 1
ATOM 816 O O . ASP A 1 112 ? 9.305 36.25 37.281 1 93.62 112 ASP A O 1
ATOM 820 N N . LEU A 1 113 ? 10.922 34.812 37.781 1 92.94 113 LEU A N 1
ATOM 821 C CA . LEU A 1 113 ? 10.094 33.625 37.625 1 92.94 113 LEU A CA 1
ATOM 822 C C . LEU A 1 113 ? 9.695 33.062 39 1 92.94 113 LEU A C 1
ATOM 824 O O . LEU A 1 113 ? 9.25 31.906 39.094 1 92.94 113 LEU A O 1
ATOM 828 N N . SER A 1 114 ? 9.789 33.781 40.031 1 91.12 114 SER A N 1
ATOM 829 C CA . SER A 1 114 ? 9.508 33.25 41.344 1 91.12 114 SER A CA 1
ATOM 830 C C . SER A 1 114 ? 8.047 32.875 41.5 1 91.12 114 SER A C 1
ATOM 832 O O . SER A 1 114 ? 7.719 31.953 42.25 1 91.12 114 SER A O 1
ATOM 834 N N . ALA A 1 115 ? 7.223 33.531 40.812 1 88.62 115 ALA A N 1
ATOM 835 C CA . ALA A 1 115 ? 5.789 33.25 40.906 1 88.62 115 ALA A CA 1
ATOM 836 C C . ALA A 1 115 ? 5.461 31.828 40.469 1 88.62 115 ALA A C 1
ATOM 838 O O . ALA A 1 115 ? 4.422 31.281 40.844 1 88.62 115 ALA A O 1
ATOM 839 N N . VAL A 1 116 ? 6.363 31.297 39.688 1 89.38 116 VAL A N 1
ATOM 840 C CA . VAL A 1 116 ? 6.125 29.922 39.219 1 89.38 116 VAL A CA 1
ATOM 841 C C . VAL A 1 116 ? 7.191 29 39.812 1 89.38 116 VAL A C 1
ATOM 843 O O . VAL A 1 116 ? 7.414 27.906 39.281 1 89.38 116 VAL A O 1
ATOM 846 N N . GLY A 1 117 ? 7.828 29.438 40.844 1 87.81 117 GLY A N 1
ATOM 847 C CA . GLY A 1 117 ? 8.789 28.609 41.562 1 87.81 117 GLY A CA 1
ATOM 848 C C . GLY A 1 117 ? 10.164 28.625 40.906 1 87.81 117 GLY A C 1
ATOM 849 O O . GLY A 1 117 ? 11.008 27.781 41.219 1 87.81 117 GLY A O 1
ATOM 850 N N . GLY A 1 118 ? 10.375 29.547 40.031 1 89.25 118 GLY A N 1
ATOM 851 C CA . GLY A 1 118 ? 11.68 29.656 39.406 1 89.25 118 GLY A CA 1
ATOM 852 C C . GLY A 1 118 ? 12.555 30.719 40.031 1 89.25 118 GLY A C 1
ATOM 853 O O . GLY A 1 118 ? 12.266 31.219 41.094 1 89.25 118 GLY A O 1
ATOM 854 N N . ALA A 1 119 ? 13.656 31 39.312 1 89.69 119 ALA A N 1
ATOM 855 C CA . ALA A 1 119 ? 14.633 31.969 39.781 1 89.69 119 ALA A CA 1
ATOM 856 C C . ALA A 1 119 ? 14.109 33.406 39.594 1 89.69 119 ALA A C 1
ATOM 858 O O . ALA A 1 119 ? 13.281 33.656 38.719 1 89.69 119 ALA A O 1
ATOM 859 N N . LYS A 1 120 ? 14.625 34.312 40.344 1 92.31 120 LYS A N 1
ATOM 860 C CA . LYS A 1 120 ? 14.258 35.719 40.25 1 92.31 120 LYS A CA 1
ATOM 861 C C . LYS A 1 120 ? 14.867 36.344 38.969 1 92.31 120 LYS A C 1
ATOM 863 O O . LYS A 1 120 ? 14.359 37.344 38.469 1 92.31 120 LYS A O 1
ATOM 868 N N . ASP A 1 121 ? 15.914 35.75 38.594 1 93.88 121 ASP A N 1
ATOM 869 C CA . ASP A 1 121 ? 16.562 36.188 37.375 1 93.88 121 ASP A CA 1
ATOM 870 C C . ASP A 1 121 ? 16.562 35.062 36.344 1 93.88 121 ASP A C 1
ATOM 872 O O . ASP A 1 121 ? 17.609 34.688 35.781 1 93.88 121 ASP A O 1
ATOM 876 N N . GLY A 1 122 ? 15.344 34.625 36.125 1 93.62 122 GLY A N 1
ATOM 877 C CA . GLY A 1 122 ? 15.227 33.438 35.281 1 93.62 122 GLY A CA 1
ATOM 878 C C . GLY A 1 122 ? 15.016 33.781 33.812 1 93.62 122 GLY A C 1
ATOM 879 O O . GLY A 1 122 ? 15.039 34.938 33.438 1 93.62 122 GLY A O 1
ATOM 880 N N . TYR A 1 123 ? 14.992 32.688 32.969 1 93 123 TYR A N 1
ATOM 881 C CA . TYR A 1 123 ? 14.773 32.75 31.531 1 93 123 TYR A CA 1
ATOM 882 C C . TYR A 1 123 ? 13.641 31.828 31.109 1 93 123 TYR A C 1
ATOM 884 O O . TYR A 1 123 ? 13.438 30.766 31.703 1 93 123 TYR A O 1
ATOM 892 N N . PHE A 1 124 ? 12.875 32.25 30.188 1 93.38 124 PHE A N 1
ATOM 893 C CA . PHE A 1 124 ? 11.844 31.406 29.625 1 93.38 124 PHE A CA 1
ATOM 894 C C . PHE A 1 124 ? 11.828 31.516 28.094 1 93.38 124 PHE A C 1
ATOM 896 O O . PHE A 1 124 ? 12.469 32.406 27.531 1 93.38 124 PHE A O 1
ATOM 903 N N . VAL A 1 125 ? 11.211 30.562 27.453 1 93.94 125 VAL A N 1
ATOM 904 C CA . VAL A 1 125 ? 11.055 30.578 26 1 93.94 125 VAL A CA 1
ATOM 905 C C . VAL A 1 125 ? 9.695 31.141 25.625 1 93.94 125 VAL A C 1
ATOM 907 O O . VAL A 1 125 ? 8.656 30.547 25.938 1 93.94 125 VAL A O 1
ATOM 910 N N . ASP A 1 126 ? 9.719 32.281 25 1 95.06 126 ASP A N 1
ATOM 911 C CA . ASP A 1 126 ? 8.492 32.875 24.469 1 95.06 126 ASP A CA 1
ATOM 912 C C . ASP A 1 126 ? 8.062 32.188 23.188 1 95.06 126 ASP A C 1
ATOM 914 O O . ASP A 1 126 ? 8.883 31.562 22.516 1 95.06 126 ASP A O 1
ATOM 918 N N . CYS A 1 127 ? 6.785 32.219 22.953 1 95.44 127 CYS A N 1
ATOM 919 C CA . CYS A 1 127 ? 6.309 31.672 21.688 1 95.44 127 CYS A CA 1
ATOM 920 C C . CYS A 1 127 ? 5.516 32.719 20.906 1 95.44 127 CYS A C 1
ATOM 922 O O . CYS A 1 127 ? 4.859 33.562 21.5 1 95.44 127 CYS A O 1
ATOM 924 N N . GLY A 1 128 ? 5.66 32.688 19.609 1 96 128 GLY A N 1
ATOM 925 C CA . GLY A 1 128 ? 5.035 33.688 18.766 1 96 128 GLY A CA 1
ATOM 926 C C . GLY A 1 128 ? 4.344 33.094 17.547 1 96 128 GLY A C 1
ATOM 927 O O . GLY A 1 128 ? 4.578 31.953 17.188 1 96 128 GLY A O 1
ATOM 928 N N . VAL A 1 129 ? 3.383 33.844 16.953 1 97.56 129 VAL A N 1
ATOM 929 C CA . VAL A 1 129 ? 2.707 33.562 15.695 1 97.56 129 VAL A CA 1
ATOM 930 C C . VAL A 1 129 ? 3.102 34.594 14.656 1 97.56 129 VAL A C 1
ATOM 932 O O . VAL A 1 129 ? 3.006 35.812 14.906 1 97.56 129 VAL A O 1
ATOM 935 N N . PHE A 1 130 ? 3.553 34.125 13.562 1 97.5 130 PHE A N 1
ATOM 936 C CA . PHE A 1 130 ? 3.885 35 12.453 1 97.5 130 PHE A CA 1
ATOM 937 C C . PHE A 1 130 ? 3.168 34.562 11.18 1 97.5 130 PHE A C 1
ATOM 939 O O . PHE A 1 130 ? 3.035 33.375 10.922 1 97.5 130 PHE A O 1
ATOM 946 N N . GLU A 1 131 ? 2.629 35.469 10.445 1 97.69 131 GLU A N 1
ATOM 947 C CA . GLU A 1 131 ? 2.223 35.219 9.07 1 97.69 131 GLU A CA 1
ATOM 948 C C . GLU A 1 131 ? 3.178 35.906 8.086 1 97.69 131 GLU A C 1
ATOM 950 O O . GLU A 1 131 ? 3.453 37.094 8.203 1 97.69 131 GLU A O 1
ATOM 955 N N . ILE A 1 132 ? 3.68 35.094 7.152 1 98.19 132 ILE A N 1
ATOM 956 C CA . ILE A 1 132 ? 4.73 35.562 6.25 1 98.19 132 ILE A CA 1
ATOM 957 C C . ILE A 1 132 ? 4.277 35.375 4.801 1 98.19 132 ILE A C 1
ATOM 959 O O . ILE A 1 132 ? 3.719 34.344 4.438 1 98.19 132 ILE A O 1
ATOM 963 N N . ASP A 1 133 ? 4.484 36.438 4.012 1 98 133 ASP A N 1
ATOM 964 C CA . ASP A 1 133 ? 4.262 36.281 2.576 1 98 133 ASP A CA 1
ATOM 965 C C . ASP A 1 133 ? 5.273 35.344 1.953 1 98 133 ASP A C 1
ATOM 967 O O . ASP A 1 133 ? 6.48 35.562 2.039 1 98 133 ASP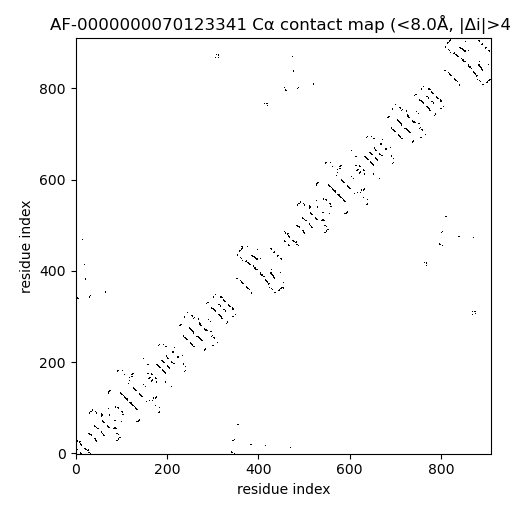 A O 1
ATOM 971 N N . VAL A 1 134 ? 4.793 34.344 1.303 1 97.81 134 VAL A N 1
ATOM 972 C CA . VAL A 1 134 ? 5.652 33.281 0.816 1 97.81 134 VAL A CA 1
ATOM 973 C C . VAL A 1 134 ? 6.57 33.812 -0.286 1 97.81 134 VAL A C 1
ATOM 975 O O . VAL A 1 134 ? 7.707 33.344 -0.426 1 97.81 134 VAL A O 1
ATOM 978 N N . TYR A 1 135 ? 6.121 34.781 -1.029 1 96.56 135 TYR A N 1
ATOM 979 C CA . TYR A 1 135 ? 6.84 35.25 -2.209 1 96.56 135 TYR A CA 1
ATOM 980 C C . TYR A 1 135 ? 7.871 36.312 -1.833 1 96.56 135 TYR A C 1
ATOM 982 O O . TYR A 1 135 ? 8.922 36.406 -2.463 1 96.56 135 TYR A O 1
ATOM 990 N N . THR A 1 136 ? 7.609 37.094 -0.773 1 97.31 136 THR A N 1
ATOM 991 C CA . THR A 1 136 ? 8.461 38.219 -0.478 1 97.31 136 THR A CA 1
ATOM 992 C C . THR A 1 136 ? 9.148 38.062 0.873 1 97.31 136 THR A C 1
ATOM 994 O O . THR A 1 136 ? 10.086 38.781 1.192 1 97.31 136 THR A O 1
ATOM 997 N N . ASN A 1 137 ? 8.648 37.188 1.715 1 97.62 137 ASN A N 1
ATOM 998 C CA . ASN A 1 137 ? 9.102 36.938 3.082 1 97.62 137 ASN A CA 1
ATOM 999 C C . ASN A 1 137 ? 8.734 38.094 4 1 97.62 137 ASN A C 1
ATOM 1001 O O . ASN A 1 137 ? 9.281 38.25 5.094 1 97.62 137 ASN A O 1
ATOM 1005 N N . LYS A 1 138 ? 7.875 38.969 3.498 1 97.75 138 LYS A N 1
ATOM 1006 C CA . LYS A 1 138 ? 7.402 40.031 4.359 1 97.75 138 LYS A CA 1
ATOM 1007 C C . LYS A 1 138 ? 6.531 39.5 5.492 1 97.75 138 LYS A C 1
ATOM 1009 O O . LYS A 1 138 ? 5.637 38.688 5.258 1 97.75 138 LYS A O 1
ATOM 1014 N N . VAL A 1 139 ? 6.871 39.938 6.727 1 97.5 139 VAL A N 1
ATOM 1015 C CA . VAL A 1 139 ? 6.039 39.594 7.875 1 97.5 139 VAL A CA 1
ATOM 1016 C C . VAL A 1 139 ? 4.758 40.406 7.852 1 97.5 139 VAL A C 1
ATOM 1018 O O . VAL A 1 139 ? 4.812 41.656 7.898 1 97.5 139 VAL A O 1
ATOM 1021 N N . LEU A 1 140 ? 3.615 39.781 7.773 1 96.88 140 LEU A N 1
ATOM 1022 C CA . LEU A 1 140 ? 2.324 40.438 7.648 1 96.88 140 LEU A CA 1
ATOM 1023 C C . LEU A 1 140 ? 1.617 40.531 9 1 96.88 140 LEU A C 1
ATOM 1025 O O . LEU A 1 140 ? 0.707 41.344 9.188 1 96.88 140 LEU A O 1
ATOM 1029 N N . PHE A 1 141 ? 1.935 39.656 9.875 1 96.75 141 PHE A N 1
ATOM 1030 C CA . PHE A 1 141 ? 1.369 39.594 11.219 1 96.75 141 PHE A CA 1
ATOM 1031 C C . PHE A 1 141 ? 2.406 39.062 12.211 1 96.75 141 PHE A C 1
ATOM 1033 O O . PHE A 1 141 ? 3.191 38.188 11.891 1 96.75 141 PHE A O 1
ATOM 1040 N N . LYS A 1 142 ? 2.475 39.625 13.328 1 97.19 142 LYS A N 1
ATOM 1041 C CA . LYS A 1 142 ? 3.385 39.25 14.414 1 97.19 142 LYS A CA 1
ATOM 1042 C C . LYS A 1 142 ? 2.676 39.312 15.766 1 97.19 142 LYS A C 1
ATOM 1044 O O . LYS A 1 142 ? 1.98 40.281 16.078 1 97.19 142 LYS A O 1
ATOM 1049 N N . TRP A 1 143 ? 2.873 38.281 16.531 1 97.69 143 TRP A N 1
ATOM 1050 C CA . TRP A 1 143 ? 2.254 38.156 17.859 1 97.69 143 TRP A CA 1
ATOM 1051 C C . TRP A 1 143 ? 3.123 37.344 18.797 1 97.69 143 TRP A C 1
ATOM 1053 O O . TRP A 1 143 ? 3.674 36.312 18.406 1 97.69 143 TRP A O 1
ATOM 1063 N N . TRP A 1 144 ? 3.338 37.812 20.047 1 97.38 144 TRP A N 1
ATOM 1064 C CA . TRP A 1 144 ? 4.074 37.094 21.078 1 97.38 144 TRP A CA 1
ATOM 1065 C C . TRP A 1 144 ? 3.172 36.781 22.281 1 97.38 144 TRP A C 1
ATOM 1067 O O . TRP A 1 144 ? 2.447 37.688 22.75 1 97.38 144 TRP A O 1
ATOM 1077 N N . ALA A 1 145 ? 3.266 35.625 22.812 1 97.06 145 ALA A N 1
ATOM 1078 C CA . ALA A 1 145 ? 2.441 35.188 23.938 1 97.06 145 ALA A CA 1
ATOM 1079 C C . ALA A 1 145 ? 2.752 36.031 25.188 1 97.06 145 ALA A C 1
ATOM 1081 O O . ALA A 1 145 ? 1.846 36.375 25.938 1 97.06 145 ALA A O 1
ATOM 1082 N N . SER A 1 146 ? 3.982 36.375 25.438 1 95.62 146 SER A N 1
ATOM 1083 C CA . SER A 1 146 ? 4.422 37.062 26.656 1 95.62 146 SER A CA 1
ATOM 1084 C C . SER A 1 146 ? 3.791 38.438 26.766 1 95.62 146 SER A C 1
ATOM 1086 O O . SER A 1 146 ? 3.725 39 27.859 1 95.62 146 SER A O 1
ATOM 1088 N N . GLU A 1 147 ? 3.369 39 25.656 1 95.31 147 GLU A N 1
ATOM 1089 C CA . GLU A 1 147 ? 2.754 40.344 25.656 1 95.31 147 GLU A CA 1
ATOM 1090 C C . GLU A 1 147 ? 1.276 40.25 26.031 1 95.31 147 GLU A C 1
ATOM 1092 O O . GLU A 1 147 ? 0.606 41.281 26.156 1 95.31 147 GLU A O 1
ATOM 1097 N N . HIS A 1 148 ? 0.796 39.125 26.234 1 94.31 148 HIS A N 1
ATOM 1098 C CA . HIS A 1 148 ? -0.621 38.906 26.5 1 94.31 148 HIS A CA 1
ATOM 1099 C C . HIS A 1 148 ? -0.818 38.062 27.766 1 94.31 148 HIS A C 1
ATOM 1101 O O . HIS A 1 148 ? -1.611 37.125 27.766 1 94.31 148 HIS A O 1
ATOM 1107 N N . GLN A 1 149 ? -0.171 38.375 28.812 1 90.62 149 GLN A N 1
ATOM 1108 C CA . GLN A 1 149 ? -0.216 37.625 30.078 1 90.62 149 GLN A CA 1
ATOM 1109 C C . GLN A 1 149 ? -1.578 37.781 30.75 1 90.62 149 GLN A C 1
ATOM 1111 O O . GLN A 1 149 ? -1.921 37 31.641 1 90.62 149 GLN A O 1
ATOM 1116 N N . ASP A 1 150 ? -2.273 38.781 30.328 1 88.44 150 ASP A N 1
ATOM 1117 C CA . ASP A 1 150 ? -3.633 38.938 30.844 1 88.44 150 ASP A CA 1
ATOM 1118 C C . ASP A 1 150 ? -4.527 37.781 30.406 1 88.44 150 ASP A C 1
ATOM 1120 O O . ASP A 1 150 ? -5.387 37.344 31.172 1 88.44 150 ASP A O 1
ATOM 1124 N N . ALA A 1 151 ? -4.266 37.281 29.219 1 90.12 151 ALA A N 1
ATOM 1125 C CA . ALA A 1 151 ? -5.07 36.219 28.672 1 90.12 151 ALA A CA 1
ATOM 1126 C C . ALA A 1 151 ? -4.367 34.875 28.844 1 90.12 151 ALA A C 1
ATOM 1128 O O . ALA A 1 151 ? -5.02 33.812 28.984 1 90.12 151 ALA A O 1
ATOM 1129 N N . ILE A 1 152 ? -3.092 34.875 28.844 1 93.38 152 ILE A N 1
ATOM 1130 C CA . ILE A 1 152 ? -2.279 33.656 28.906 1 93.38 152 ILE A CA 1
ATOM 1131 C C . ILE A 1 152 ? -1.218 33.812 30 1 93.38 152 ILE A C 1
ATOM 1133 O O . ILE A 1 152 ? -0.02 33.812 29.703 1 93.38 152 ILE A O 1
ATOM 1137 N N . PRO A 1 153 ? -1.66 33.844 31.188 1 91.88 153 PRO A N 1
ATOM 1138 C CA . PRO A 1 153 ? -0.67 34 32.25 1 91.88 153 PRO A CA 1
ATOM 1139 C C . PRO A 1 153 ? 0.231 32.781 32.406 1 91.88 153 PRO A C 1
ATOM 1141 O O . PRO A 1 153 ? -0.263 31.641 32.469 1 91.88 153 PRO A O 1
ATOM 1144 N N . GLN A 1 154 ? 1.465 32.938 32.5 1 90.88 154 GLN A N 1
ATOM 1145 C CA . GLN A 1 154 ? 2.443 31.844 32.594 1 90.88 154 GLN A CA 1
ATOM 1146 C C . GLN A 1 154 ? 2.18 30.969 33.844 1 90.88 154 GLN A C 1
ATOM 1148 O O . GLN A 1 154 ? 2.541 29.797 33.844 1 90.88 154 GLN A O 1
ATOM 1153 N N . THR A 1 155 ? 1.549 31.516 34.812 1 88.75 155 THR A N 1
ATOM 1154 C CA . THR A 1 155 ? 1.255 30.781 36.062 1 88.75 155 THR A CA 1
ATOM 1155 C C . THR A 1 155 ? 0.27 29.641 35.781 1 88.75 155 THR A C 1
ATOM 1157 O O . THR A 1 155 ? 0.121 28.734 36.594 1 88.75 155 THR A O 1
ATOM 1160 N N . ASP A 1 156 ? -0.362 29.703 34.625 1 89.06 156 ASP A N 1
ATOM 1161 C CA . ASP A 1 156 ? -1.336 28.672 34.312 1 89.06 156 ASP A CA 1
ATOM 1162 C C . ASP A 1 156 ? -0.669 27.5 33.594 1 89.06 156 ASP A C 1
ATOM 1164 O O . ASP A 1 156 ? -1.312 26.484 33.312 1 89.06 156 ASP A O 1
ATOM 1168 N N . SER A 1 157 ? 0.604 27.609 33.281 1 91 157 SER A N 1
ATOM 1169 C CA . SER A 1 157 ? 1.312 26.531 32.594 1 91 157 SER A CA 1
ATOM 1170 C C . SER A 1 157 ? 1.37 25.281 33.469 1 91 157 SER A C 1
ATOM 1172 O O . SER A 1 157 ? 1.587 25.359 34.688 1 91 157 SER A O 1
ATOM 1174 N N . ARG A 1 158 ? 1.193 24.156 32.812 1 86.94 158 ARG A N 1
ATOM 1175 C CA . ARG A 1 158 ? 1.289 22.891 33.5 1 86.94 158 ARG A CA 1
ATOM 1176 C C . ARG A 1 158 ? 2.732 22.391 33.531 1 86.94 158 ARG A C 1
ATOM 1178 O O . ARG A 1 158 ? 3.053 21.453 34.281 1 86.94 158 ARG A O 1
ATOM 1185 N N . ALA A 1 159 ? 3.568 23.047 32.781 1 87.5 159 ALA A N 1
ATOM 1186 C CA . ALA A 1 159 ? 4.988 22.703 32.781 1 87.5 159 ALA A CA 1
ATOM 1187 C C . ALA A 1 159 ? 5.781 23.625 33.688 1 87.5 159 ALA A C 1
ATOM 1189 O O . ALA A 1 159 ? 6.246 24.688 33.281 1 87.5 159 ALA A O 1
ATOM 1190 N N . LEU A 1 160 ? 6.074 23.281 34.875 1 81.69 160 LEU A N 1
ATOM 1191 C CA . LEU A 1 160 ? 6.742 24.141 35.844 1 81.69 160 LEU A CA 1
ATOM 1192 C C . LEU A 1 160 ? 8.258 24.062 35.719 1 81.69 160 LEU A C 1
ATOM 1194 O O . LEU A 1 160 ? 8.781 23.047 35.25 1 81.69 160 LEU A O 1
ATOM 1198 N N . PRO A 1 161 ? 8.977 25.156 36 1 72.75 161 PRO A N 1
ATOM 1199 C CA . PRO A 1 161 ? 10.43 25.234 35.812 1 72.75 161 PRO A CA 1
ATOM 1200 C C . PRO A 1 161 ? 11.195 24.344 36.781 1 72.75 161 PRO A C 1
ATOM 1202 O O . PRO A 1 161 ? 12.383 24.578 37.031 1 72.75 161 PRO A O 1
ATOM 1205 N N . PHE A 1 162 ? 10.695 23.219 37.188 1 66.31 162 PHE A N 1
ATOM 1206 C CA . PHE A 1 162 ? 11.43 22.438 38.156 1 66.31 162 PHE A CA 1
ATOM 1207 C C . PHE A 1 162 ? 11.852 21.094 37.594 1 66.31 162 PHE A C 1
ATOM 1209 O O . PHE A 1 162 ? 12.156 20.172 38.312 1 66.31 162 PHE A O 1
ATOM 1216 N N . GLY A 1 163 ? 12.117 21.281 36.188 1 61.78 163 GLY A N 1
ATOM 1217 C CA . GLY A 1 163 ? 12.531 19.969 35.719 1 61.78 163 GLY A CA 1
ATOM 1218 C C . GLY A 1 163 ? 12.914 19.953 34.25 1 61.78 163 GLY A C 1
ATOM 1219 O O . GLY A 1 163 ? 12.844 20.984 33.562 1 61.78 163 GLY A O 1
ATOM 1220 N N . SER A 1 164 ? 13.477 18.859 33.781 1 60.56 164 SER A N 1
ATOM 1221 C CA . SER A 1 164 ? 14.164 18.656 32.5 1 60.56 164 SER A CA 1
ATOM 1222 C C . SER A 1 164 ? 13.203 18.781 31.344 1 60.56 164 SER A C 1
ATOM 1224 O O . SER A 1 164 ? 13.586 19.281 30.266 1 60.56 164 SER A O 1
ATOM 1226 N N . ILE A 1 165 ? 11.914 18.766 31.516 1 64.81 165 ILE A N 1
ATOM 1227 C CA . ILE A 1 165 ? 11.094 18.672 30.312 1 64.81 165 ILE A CA 1
ATOM 1228 C C . ILE A 1 165 ? 10.836 20.078 29.75 1 64.81 165 ILE A C 1
ATOM 1230 O O . ILE A 1 165 ? 10.891 20.297 28.531 1 64.81 165 ILE A O 1
ATOM 1234 N N . ALA A 1 166 ? 10.633 20.984 30.766 1 74.62 166 ALA A N 1
ATOM 1235 C CA . ALA A 1 166 ? 10.32 22.344 30.297 1 74.62 166 ALA A CA 1
ATOM 1236 C C . ALA A 1 166 ? 11.508 23.281 30.531 1 74.62 166 ALA A C 1
ATOM 1238 O O . ALA A 1 166 ? 11.445 24.453 30.188 1 74.62 166 ALA A O 1
ATOM 1239 N N . GLY A 1 167 ? 12.633 22.688 31.047 1 78.19 167 GLY A N 1
ATOM 1240 C CA . GLY A 1 167 ? 13.812 23.5 31.281 1 78.19 167 GLY A CA 1
ATOM 1241 C C . GLY A 1 167 ? 13.93 23.969 32.719 1 78.19 167 GLY A C 1
ATOM 1242 O O . GLY A 1 167 ? 12.977 23.844 33.5 1 78.19 167 GLY A O 1
ATOM 1243 N N . TRP A 1 168 ? 15.031 24.531 33.031 1 78.38 168 TRP A N 1
ATOM 1244 C CA . TRP A 1 168 ? 15.367 24.875 34.406 1 78.38 168 TRP A CA 1
ATOM 1245 C C . TRP A 1 168 ? 15.156 26.359 34.688 1 78.38 168 TRP A C 1
ATOM 1247 O O . TRP A 1 168 ? 15.305 26.828 35.812 1 78.38 168 TRP A O 1
ATOM 1257 N N . GLY A 1 169 ? 14.898 27.047 33.656 1 84.75 169 GLY A N 1
ATOM 1258 C CA . GLY A 1 169 ? 14.594 28.469 33.812 1 84.75 169 GLY A CA 1
ATOM 1259 C C . GLY A 1 169 ? 15.836 29.344 33.812 1 84.75 169 GLY A C 1
ATOM 1260 O O . GLY A 1 169 ? 15.789 30.484 34.312 1 84.75 169 GLY A O 1
ATOM 1261 N N . ASN A 1 170 ? 16.953 28.75 33.375 1 87.44 170 ASN A N 1
ATOM 1262 C CA . ASN A 1 170 ? 18.172 29.547 33.25 1 87.44 170 ASN A CA 1
ATOM 1263 C C . ASN A 1 170 ? 18.5 29.828 31.781 1 87.44 170 ASN A C 1
ATOM 1265 O O . ASN A 1 170 ? 17.75 29.438 30.875 1 87.44 170 ASN A O 1
ATOM 1269 N N . SER A 1 171 ? 19.578 30.547 31.531 1 86.5 171 SER A N 1
ATOM 1270 C CA . SER A 1 171 ? 19.875 31.031 30.188 1 86.5 171 SER A CA 1
ATOM 1271 C C . SER A 1 171 ? 20.234 29.891 29.25 1 86.5 171 SER A C 1
ATOM 1273 O O . SER A 1 171 ? 19.953 29.953 28.062 1 86.5 171 SER A O 1
ATOM 1275 N N . SER A 1 172 ? 20.844 28.859 29.781 1 85.06 172 SER A N 1
ATOM 1276 C CA . SER A 1 172 ? 21.25 27.719 28.953 1 85.06 172 SER A CA 1
ATOM 1277 C C . SER A 1 172 ? 20.094 26.734 28.766 1 85.06 172 SER A C 1
ATOM 1279 O O . SER A 1 172 ? 20.109 25.922 27.844 1 85.06 172 SER A O 1
ATOM 1281 N N . SER A 1 173 ? 19.156 26.891 29.641 1 88.5 173 SER A N 1
ATOM 1282 C CA . SER A 1 173 ? 17.984 26.016 29.609 1 88.5 173 SER A CA 1
ATOM 1283 C C . SER A 1 173 ? 16.719 26.781 30.016 1 88.5 173 SER A C 1
ATOM 1285 O O . SER A 1 173 ? 16.156 26.516 31.078 1 88.5 173 SER A O 1
ATOM 1287 N N . PRO A 1 174 ? 16.328 27.656 29.156 1 90.88 174 PRO A N 1
ATOM 1288 C CA . PRO A 1 174 ? 15.141 28.453 29.516 1 90.88 174 PRO A CA 1
ATOM 1289 C C . PRO A 1 174 ? 13.891 27.594 29.703 1 90.88 174 PRO A C 1
ATOM 1291 O O . PRO A 1 174 ? 13.75 26.547 29.062 1 90.88 174 PRO A O 1
ATOM 1294 N N . TRP A 1 175 ? 13.016 28.125 30.594 1 92.5 175 TRP A N 1
ATOM 1295 C CA . TRP A 1 175 ? 11.742 27.469 30.859 1 92.5 175 TRP A CA 1
ATOM 1296 C C . TRP A 1 175 ? 10.773 27.641 29.703 1 92.5 175 TRP A C 1
ATOM 1298 O O . TRP A 1 175 ? 10.609 28.734 29.172 1 92.5 175 TRP A O 1
ATOM 1308 N N . ASP A 1 176 ? 10.156 26.516 29.25 1 92.88 176 ASP A N 1
ATOM 1309 C CA . ASP A 1 176 ? 9.156 26.547 28.188 1 92.88 176 ASP A CA 1
ATOM 1310 C C . ASP A 1 176 ? 7.742 26.469 28.75 1 92.88 176 ASP A C 1
ATOM 1312 O O . ASP A 1 176 ? 7.152 25.391 28.812 1 92.88 176 ASP A O 1
ATOM 1316 N N . PRO A 1 177 ? 7.141 27.578 29.062 1 92.62 177 PRO A N 1
ATOM 1317 C CA . PRO A 1 177 ? 5.797 27.531 29.641 1 92.62 177 PRO A CA 1
ATOM 1318 C C . PRO A 1 177 ? 4.719 27.25 28.609 1 92.62 177 PRO A C 1
ATOM 1320 O O . PRO A 1 177 ? 3.609 26.828 28.953 1 92.62 177 PRO A O 1
ATOM 1323 N N . TYR A 1 178 ? 4.945 27.453 27.344 1 94.38 178 TYR A N 1
ATOM 1324 C CA . TYR A 1 178 ? 3.879 27.5 26.344 1 94.38 178 TYR A CA 1
ATOM 1325 C C . TYR A 1 178 ? 3.912 26.25 25.453 1 94.38 178 TYR A C 1
ATOM 1327 O O . TYR A 1 178 ? 2.965 25.469 25.438 1 94.38 178 TYR A O 1
ATOM 1335 N N . HIS A 1 179 ? 4.965 26.047 24.672 1 93.88 179 HIS A N 1
ATOM 1336 C CA . HIS A 1 179 ? 5.184 24.969 23.703 1 93.88 179 HIS A CA 1
ATOM 1337 C C . HIS A 1 179 ? 4.098 24.969 22.625 1 93.88 179 HIS A C 1
ATOM 1339 O O . HIS A 1 179 ? 3.424 23.953 22.438 1 93.88 179 HIS A O 1
ATOM 1345 N N . MET A 1 180 ? 4.035 26.062 21.906 1 95.62 180 MET A N 1
ATOM 1346 C CA . MET A 1 180 ? 3.098 26.141 20.797 1 95.62 180 MET A CA 1
ATOM 1347 C C . MET A 1 180 ? 3.441 25.125 19.719 1 95.62 180 MET A C 1
ATOM 1349 O O . MET A 1 180 ? 4.602 25.016 19.312 1 95.62 180 MET A O 1
ATOM 1353 N N . ASN A 1 181 ? 2.389 24.422 19.25 1 94.81 181 ASN A N 1
ATOM 1354 C CA . ASN A 1 181 ? 2.768 23.359 18.312 1 94.81 181 ASN A CA 1
ATOM 1355 C C . ASN A 1 181 ? 1.873 23.375 17.078 1 94.81 181 ASN A C 1
ATOM 1357 O O . ASN A 1 181 ? 2.107 22.609 16.141 1 94.81 181 ASN A O 1
ATOM 1361 N N . SER A 1 182 ? 0.857 24.141 17.047 1 96.62 182 SER A N 1
ATOM 1362 C CA . SER A 1 182 ? 0.089 24.312 15.812 1 96.62 182 SER A CA 1
ATOM 1363 C C . SER A 1 182 ? -0.547 25.703 15.75 1 96.62 182 SER A C 1
ATOM 1365 O O . SER A 1 182 ? -0.894 26.281 16.781 1 96.62 182 SER A O 1
ATOM 1367 N N . VAL A 1 183 ? -0.658 26.234 14.609 1 97.31 183 VAL A N 1
ATOM 1368 C CA . VAL A 1 183 ? -1.34 27.484 14.312 1 97.31 183 VAL A CA 1
ATOM 1369 C C . VAL A 1 183 ? -1.997 27.406 12.938 1 97.31 183 VAL A C 1
ATOM 1371 O O . VAL A 1 183 ? -1.432 26.828 12 1 97.31 183 VAL A O 1
ATOM 1374 N N . GLN A 1 184 ? -3.156 27.922 12.844 1 96.69 184 GLN A N 1
ATOM 1375 C CA . GLN A 1 184 ? -3.922 27.938 11.602 1 96.69 184 GLN A CA 1
ATOM 1376 C C . GLN A 1 184 ? -4.637 29.281 11.422 1 96.69 184 GLN A C 1
ATOM 1378 O O . GLN A 1 184 ? -5.199 29.812 12.375 1 96.69 184 GLN A O 1
ATOM 1383 N N . ALA A 1 185 ? -4.516 29.766 10.188 1 96.25 185 ALA A N 1
ATOM 1384 C CA . ALA A 1 185 ? -5.344 30.922 9.867 1 96.25 185 ALA A CA 1
ATOM 1385 C C . ALA A 1 185 ? -6.805 30.516 9.688 1 96.25 185 ALA A C 1
ATOM 1387 O O . ALA A 1 185 ? -7.105 29.5 9.062 1 96.25 185 ALA A O 1
ATOM 1388 N N . VAL A 1 186 ? -7.688 31.219 10.32 1 95.56 186 VAL A N 1
ATOM 1389 C CA . VAL A 1 186 ? -9.125 31.047 10.148 1 95.56 186 VAL A CA 1
ATOM 1390 C C . VAL A 1 186 ? -9.75 32.344 9.664 1 95.56 186 VAL A C 1
ATOM 1392 O O . VAL A 1 186 ? -9.039 33.312 9.336 1 95.56 186 VAL A O 1
ATOM 1395 N N . ASP A 1 187 ? -11.094 32.406 9.484 1 92.69 187 ASP A N 1
ATOM 1396 C CA . ASP A 1 187 ? -11.766 33.531 8.828 1 92.69 187 ASP A CA 1
ATOM 1397 C C . ASP A 1 187 ? -11.531 34.812 9.578 1 92.69 187 ASP A C 1
ATOM 1399 O O . ASP A 1 187 ? -11.336 35.875 8.969 1 92.69 187 ASP A O 1
ATOM 1403 N N . ASP A 1 188 ? -11.531 34.781 10.852 1 94.5 188 ASP A N 1
ATOM 1404 C CA . ASP A 1 188 ? -11.484 36 11.641 1 94.5 188 ASP A CA 1
ATOM 1405 C C . ASP A 1 188 ? -10.203 36.094 12.461 1 94.5 188 ASP A C 1
ATOM 1407 O O . ASP A 1 188 ? -10.141 36.812 13.461 1 94.5 188 ASP A O 1
ATOM 1411 N N . GLY A 1 189 ? -9.156 35.344 12.086 1 96.62 189 GLY A N 1
ATOM 1412 C CA . GLY A 1 189 ? -7.902 35.406 12.82 1 96.62 189 GLY A CA 1
ATOM 1413 C C . GLY A 1 189 ? -7.113 34.094 12.734 1 96.62 189 GLY A C 1
ATOM 1414 O O . GLY A 1 189 ? -6.859 33.594 11.641 1 96.62 189 GLY A O 1
ATOM 1415 N N . TYR A 1 190 ? -6.629 33.656 13.93 1 97.5 190 TYR A N 1
ATOM 1416 C CA . TYR A 1 190 ? -5.816 32.469 14.023 1 97.5 190 TYR A CA 1
ATOM 1417 C C . TYR A 1 190 ? -6.277 31.578 15.18 1 97.5 190 TYR A C 1
ATOM 1419 O O . TYR A 1 190 ? -6.832 32.062 16.156 1 97.5 190 TYR A O 1
ATOM 1427 N N . ILE A 1 191 ? -6.125 30.328 15.039 1 97.88 191 ILE A N 1
ATOM 1428 C CA . ILE A 1 191 ? -6.246 29.391 16.141 1 97.88 191 ILE A CA 1
ATOM 1429 C C . ILE A 1 191 ? -4.891 28.734 16.422 1 97.88 191 ILE A C 1
ATOM 1431 O O . ILE A 1 191 ? -4.168 28.375 15.484 1 97.88 191 ILE A O 1
ATOM 1435 N N . PHE A 1 192 ? -4.465 28.672 17.688 1 97.81 192 PHE A N 1
ATOM 1436 C CA . PHE A 1 192 ? -3.205 28.016 18 1 97.81 192 PHE A CA 1
ATOM 1437 C C . PHE A 1 192 ? -3.338 27.172 19.266 1 97.81 192 PHE A C 1
ATOM 1439 O O . PHE A 1 192 ? -4.289 27.344 20.031 1 97.81 192 PHE A O 1
ATOM 1446 N N . SER A 1 193 ? -2.445 26.25 19.375 1 97.69 193 SER A N 1
ATOM 1447 C CA . SER A 1 193 ? -2.459 25.281 20.484 1 97.69 193 SER A CA 1
ATOM 1448 C C . SER A 1 193 ? -1.229 25.438 21.375 1 97.69 193 SER A C 1
ATOM 1450 O O . SER A 1 193 ? -0.1 25.469 20.875 1 97.69 193 SER A O 1
ATOM 1452 N N . LEU A 1 194 ? -1.432 25.594 22.672 1 96.38 194 LEU A N 1
ATOM 1453 C CA . LEU A 1 194 ? -0.36 25.547 23.672 1 96.38 194 LEU A CA 1
ATOM 1454 C C . LEU A 1 194 ? -0.403 24.25 24.453 1 96.38 194 LEU A C 1
ATOM 1456 O O . LEU A 1 194 ? -1.271 24.062 25.312 1 96.38 194 LEU A O 1
ATOM 1460 N N . ARG A 1 195 ? 0.536 23.469 24.203 1 95.06 195 ARG A N 1
ATOM 1461 C CA . ARG A 1 195 ? 0.583 22.141 24.797 1 95.06 195 ARG A CA 1
ATOM 1462 C C . ARG A 1 195 ? 0.67 22.219 26.312 1 95.06 195 ARG A C 1
ATOM 1464 O O . ARG A 1 195 ? -0.034 21.484 27.031 1 95.06 195 ARG A O 1
ATOM 1471 N N . HIS A 1 196 ? 1.5 23.109 26.828 1 92.25 196 HIS A N 1
ATOM 1472 C CA . HIS A 1 196 ? 1.773 23.141 28.266 1 92.25 196 HIS A CA 1
ATOM 1473 C C . HIS A 1 196 ? 0.641 23.812 29.031 1 92.25 196 HIS A C 1
ATOM 1475 O O . HIS A 1 196 ? 0.641 23.828 30.266 1 92.25 196 HIS A O 1
ATOM 1481 N N . PHE A 1 197 ? -0.308 24.281 28.312 1 92.19 197 PHE A N 1
ATOM 1482 C CA . PHE A 1 197 ? -1.526 24.781 28.922 1 92.19 197 PHE A CA 1
ATOM 1483 C C . PHE A 1 197 ? -2.688 23.828 28.703 1 92.19 197 PHE A C 1
ATOM 1485 O O . PHE A 1 197 ? -3.758 24 29.297 1 92.19 197 PHE A O 1
ATOM 1492 N N . SER A 1 198 ? -2.48 22.859 27.828 1 94.31 198 SER A N 1
ATOM 1493 C CA . SER A 1 198 ? -3.561 22 27.359 1 94.31 198 SER A CA 1
ATOM 1494 C C . SER A 1 198 ? -4.754 22.812 26.891 1 94.31 198 SER A C 1
ATOM 1496 O O . SER A 1 198 ? -5.891 22.562 27.297 1 94.31 198 SER A O 1
ATOM 1498 N N . THR A 1 199 ? -4.465 23.812 26.078 1 96.12 199 THR A N 1
ATOM 1499 C CA . THR A 1 199 ? -5.484 24.797 25.719 1 96.12 199 THR A CA 1
ATOM 1500 C C . THR A 1 199 ? -5.359 25.188 24.25 1 96.12 199 THR A C 1
ATOM 1502 O O . THR A 1 199 ? -4.25 25.297 23.719 1 96.12 199 THR A O 1
ATOM 1505 N N . ILE A 1 200 ? -6.48 25.406 23.594 1 97.56 200 ILE A N 1
ATOM 1506 C CA . ILE A 1 200 ? -6.574 25.984 22.266 1 97.56 200 ILE A CA 1
ATOM 1507 C C . ILE A 1 200 ? -7.066 27.422 22.359 1 97.56 200 ILE A C 1
ATOM 1509 O O . ILE A 1 200 ? -8.008 27.719 23.094 1 97.56 200 ILE A O 1
ATOM 1513 N N . TYR A 1 201 ? -6.422 28.312 21.594 1 97.25 201 TYR A N 1
ATOM 1514 C CA . TYR A 1 201 ? -6.738 29.734 21.672 1 97.25 201 TYR A CA 1
ATOM 1515 C C . TYR A 1 201 ? -7.164 30.281 20.312 1 97.25 201 TYR A C 1
ATOM 1517 O O . TYR A 1 201 ? -6.664 29.828 19.266 1 97.25 201 TYR A O 1
ATOM 1525 N N . HIS A 1 202 ? -8.086 31.219 20.344 1 97.5 202 HIS A N 1
ATOM 1526 C CA . HIS A 1 202 ? -8.375 32.031 19.172 1 97.5 202 HIS A CA 1
ATOM 1527 C C . HIS A 1 202 ? -7.773 33.438 19.328 1 97.5 202 HIS A C 1
ATOM 1529 O O . HIS A 1 202 ? -7.898 34.062 20.375 1 97.5 202 HIS A O 1
ATOM 1535 N N . LEU A 1 203 ? -7.062 33.75 18.297 1 96.69 203 LEU A N 1
ATOM 1536 C CA . LEU A 1 203 ? -6.418 35.062 18.188 1 96.69 203 LEU A CA 1
ATOM 1537 C C . LEU A 1 203 ? -7.059 35.875 17.078 1 96.69 203 LEU A C 1
ATOM 1539 O O . LEU A 1 203 ? -7.109 35.469 15.93 1 96.69 203 LEU A O 1
ATOM 1543 N N . SER A 1 204 ? -7.566 37.094 17.469 1 96.12 204 SER A N 1
ATOM 1544 C CA . SER A 1 204 ? -8.094 38 16.422 1 96.12 204 SER A CA 1
ATOM 1545 C C . SER A 1 204 ? -6.965 38.594 15.602 1 96.12 204 SER A C 1
ATOM 1547 O O . SER A 1 204 ? -5.793 38.5 15.977 1 96.12 204 SER A O 1
ATOM 1549 N N . LYS A 1 205 ? -7.316 39.312 14.562 1 93.88 205 LYS A N 1
ATOM 1550 C CA . LYS A 1 205 ? -6.336 39.906 13.656 1 93.88 205 LYS A CA 1
ATOM 1551 C C . LYS A 1 205 ? -5.594 41.062 14.328 1 93.88 205 LYS A C 1
ATOM 1553 O O . LYS A 1 205 ? -4.477 41.406 13.93 1 93.88 205 LYS A O 1
ATOM 1558 N N . ASN A 1 206 ? -6.168 41.594 15.344 1 94.38 206 ASN A N 1
ATOM 1559 C CA . ASN A 1 206 ? -5.508 42.719 16.047 1 94.38 206 ASN A CA 1
ATOM 1560 C C . ASN A 1 206 ? -4.629 42.219 17.188 1 94.38 206 ASN A C 1
ATOM 1562 O O . ASN A 1 206 ? -4.043 43 17.922 1 94.38 206 ASN A O 1
ATOM 1566 N N . GLY A 1 207 ? -4.621 40.844 17.375 1 94.25 207 GLY A N 1
ATOM 1567 C CA . GLY A 1 207 ? -3.715 40.281 18.344 1 94.25 207 GLY A CA 1
ATOM 1568 C C . GLY A 1 207 ? -4.383 39.938 19.672 1 94.25 207 GLY A C 1
ATOM 1569 O O . GLY A 1 207 ? -3.758 39.375 20.578 1 94.25 207 GLY A O 1
ATOM 1570 N N . THR A 1 208 ? -5.609 40.25 19.781 1 95.56 208 THR A N 1
ATOM 1571 C CA . THR A 1 208 ? -6.324 39.969 21.016 1 95.56 208 THR A CA 1
ATOM 1572 C C . THR A 1 208 ? -6.766 38.531 21.062 1 95.56 208 THR A C 1
ATOM 1574 O O . THR A 1 208 ? -7.297 38 20.094 1 95.56 208 THR A O 1
ATOM 1577 N N . VAL A 1 209 ? -6.496 37.906 22.219 1 95.81 209 VAL A N 1
ATOM 1578 C CA . VAL A 1 209 ? -7.055 36.562 22.438 1 95.81 209 VAL A CA 1
ATOM 1579 C C . VAL A 1 209 ? -8.547 36.688 22.734 1 95.81 209 VAL A C 1
ATOM 1581 O O . VAL A 1 209 ? -8.945 37.25 23.75 1 95.81 209 VAL A O 1
ATOM 1584 N N . THR A 1 210 ? -9.383 36.062 21.891 1 95.31 210 THR A N 1
ATOM 1585 C CA . THR A 1 210 ? -10.82 36.281 22 1 95.31 210 THR A CA 1
ATOM 1586 C C . THR A 1 210 ? -11.492 35.156 22.766 1 95.31 210 THR A C 1
ATOM 1588 O O . THR A 1 210 ? -12.531 35.344 23.391 1 95.31 210 THR A O 1
ATOM 1591 N N . TRP A 1 211 ? -11.008 33.969 22.703 1 95.38 211 TRP A N 1
ATOM 1592 C CA . TRP A 1 211 ? -11.516 32.875 23.516 1 95.38 211 TRP A CA 1
ATOM 1593 C C . TRP A 1 211 ? -10.484 31.75 23.625 1 95.38 211 TRP A C 1
ATOM 1595 O O . TRP A 1 211 ? -9.492 31.734 22.891 1 95.38 211 TRP A O 1
ATOM 1605 N N . GLN A 1 212 ? -10.68 30.922 24.578 1 95.75 212 GLN A N 1
ATOM 1606 C CA . GLN A 1 212 ? -9.836 29.766 24.812 1 95.75 212 GLN A CA 1
ATOM 1607 C C . GLN A 1 212 ? -10.672 28.547 25.219 1 95.75 212 GLN A C 1
ATOM 1609 O O . GLN A 1 212 ? -11.727 28.688 25.844 1 95.75 212 GLN A O 1
ATOM 1614 N N . ILE A 1 213 ? -10.211 27.391 24.719 1 96 213 ILE A N 1
ATOM 1615 C CA . ILE A 1 213 ? -10.766 26.094 25.125 1 96 213 ILE A CA 1
ATOM 1616 C C . ILE A 1 213 ? -9.734 25.312 25.922 1 96 213 ILE A C 1
ATOM 1618 O O . ILE A 1 213 ? -8.812 24.734 25.344 1 96 213 ILE A O 1
ATOM 1622 N N . HIS A 1 214 ? -9.953 25.297 27.188 1 94.56 214 HIS A N 1
ATOM 1623 C CA . HIS A 1 214 ? -9.102 24.469 28.047 1 94.56 214 HIS A CA 1
ATOM 1624 C C . HIS A 1 214 ? -9.562 23.016 28.062 1 94.56 214 HIS A C 1
ATOM 1626 O O . HIS A 1 214 ? -10.734 22.734 28.328 1 94.56 214 HIS A O 1
ATOM 1632 N N . GLY A 1 215 ? -8.68 22.109 27.812 1 93 215 GLY A N 1
ATOM 1633 C CA . GLY A 1 215 ? -9.047 20.719 27.578 1 93 215 GLY A CA 1
ATOM 1634 C C . GLY A 1 215 ? -9.219 19.922 28.859 1 93 215 GLY A C 1
ATOM 1635 O O . GLY A 1 215 ? -9.875 18.875 28.875 1 93 215 GLY A O 1
ATOM 1636 N N . THR A 1 216 ? -8.57 20.359 29.953 1 85.69 216 THR A N 1
ATOM 1637 C CA . THR A 1 216 ? -8.625 19.562 31.172 1 85.69 216 THR A CA 1
ATOM 1638 C C . THR A 1 216 ? -9.688 20.078 32.125 1 85.69 216 THR A C 1
ATOM 1640 O O . THR A 1 216 ? -10.133 21.234 32 1 85.69 216 THR A O 1
ATOM 1643 N N . ASN A 1 217 ? -10.273 19.188 32.812 1 67.38 217 ASN A N 1
ATOM 1644 C CA . ASN A 1 217 ? -11.18 19.609 33.875 1 67.38 217 ASN A CA 1
ATOM 1645 C C . ASN A 1 217 ? -10.406 20.109 35.094 1 67.38 217 ASN A C 1
ATOM 1647 O O . ASN A 1 217 ? -10.969 20.234 36.188 1 67.38 217 ASN A O 1
ATOM 1651 N N . ASN A 1 218 ? -9.227 20.438 34.781 1 60.06 218 ASN A N 1
ATOM 1652 C CA . ASN A 1 218 ? -8.422 20.75 35.969 1 60.06 218 ASN A CA 1
ATOM 1653 C C . ASN A 1 218 ? -8.672 22.156 36.469 1 60.06 218 ASN A C 1
ATOM 1655 O O . ASN A 1 218 ? -9.078 23.031 35.688 1 60.06 218 ASN A O 1
ATOM 1659 N N . THR A 1 219 ? -8.719 22.25 37.719 1 52.94 219 THR A N 1
ATOM 1660 C CA . THR A 1 219 ? -8.992 23.422 38.562 1 52.94 219 THR A CA 1
ATOM 1661 C C . THR A 1 219 ? -7.895 24.469 38.406 1 52.94 219 THR A C 1
ATOM 1663 O O . THR A 1 219 ? -8.047 25.609 38.844 1 52.94 219 THR A O 1
ATOM 1666 N N . VAL A 1 220 ? -6.773 24 37.75 1 53.78 220 VAL A N 1
ATOM 1667 C CA . VAL A 1 220 ? -5.676 24.953 37.781 1 53.78 220 VAL A CA 1
ATOM 1668 C C . VAL A 1 220 ? -5.953 26.078 36.781 1 53.78 220 VAL A C 1
ATOM 1670 O O . VAL A 1 220 ? -5.512 27.219 36.969 1 53.78 220 VAL A O 1
ATOM 1673 N N . GLN A 1 221 ? -6.793 25.688 35.844 1 61.12 221 GLN A N 1
ATOM 1674 C CA . GLN A 1 221 ? -6.949 26.703 34.812 1 61.12 221 GLN A CA 1
ATOM 1675 C C . GLN A 1 221 ? -8.109 27.641 35.125 1 61.12 221 GLN A C 1
ATOM 1677 O O . GLN A 1 221 ? -9.234 27.203 35.344 1 61.12 221 GLN A O 1
ATOM 1682 N N . LYS A 1 222 ? -7.668 28.875 35.375 1 64.44 222 LYS A N 1
ATOM 1683 C CA . LYS A 1 222 ? -8.578 29.922 35.812 1 64.44 222 LYS A CA 1
ATOM 1684 C C . LYS A 1 222 ? -9.414 30.438 34.625 1 64.44 222 LYS A C 1
ATOM 1686 O O . LYS A 1 222 ? -10.508 30.984 34.844 1 64.44 222 LYS A O 1
ATOM 1691 N N . HIS A 1 223 ? -8.906 30.062 33.406 1 80.81 223 HIS A N 1
ATOM 1692 C CA . HIS A 1 223 ? -9.664 30.672 32.312 1 80.81 223 HIS A CA 1
ATOM 1693 C C . HIS A 1 223 ? -10.242 29.609 31.391 1 80.81 223 HIS A C 1
ATOM 1695 O O . HIS A 1 223 ? -9.516 28.75 30.891 1 80.81 223 HIS A O 1
ATOM 1701 N N . GLN A 1 224 ? -11.484 29.484 31.406 1 88.19 224 GLN A N 1
ATOM 1702 C CA . GLN A 1 224 ? -12.266 28.625 30.516 1 88.19 224 GLN A CA 1
ATOM 1703 C C . GLN A 1 224 ? -13.492 29.359 29.984 1 88.19 224 GLN A C 1
ATOM 1705 O O . GLN A 1 224 ? -14.375 29.75 30.75 1 88.19 224 GLN A O 1
ATOM 1710 N N . ASP A 1 225 ? -13.5 29.453 28.688 1 92.81 225 ASP A N 1
ATOM 1711 C CA . ASP A 1 225 ? -14.586 30.234 28.109 1 92.81 225 ASP A CA 1
ATOM 1712 C C . ASP A 1 225 ? -15.758 29.344 27.719 1 92.81 225 ASP A C 1
ATOM 1714 O O . ASP A 1 225 ? -16.859 29.828 27.438 1 92.81 225 ASP A O 1
ATOM 1718 N N . PHE A 1 226 ? -15.492 28.031 27.734 1 95.19 226 PHE A N 1
ATOM 1719 C CA . PHE A 1 226 ? -16.516 27.141 27.188 1 95.19 226 PHE A CA 1
ATOM 1720 C C . PHE A 1 226 ? -16.922 26.094 28.234 1 95.19 226 PHE A C 1
ATOM 1722 O O . PHE A 1 226 ? -16.109 25.703 29.062 1 95.19 226 PHE A O 1
ATOM 1729 N N . THR A 1 227 ? -18.234 25.656 28.141 1 94.06 227 THR A N 1
ATOM 1730 C CA . THR A 1 227 ? -18.672 24.469 28.859 1 94.06 227 THR A CA 1
ATOM 1731 C C . THR A 1 227 ? -18.328 23.203 28.062 1 94.06 227 THR A C 1
ATOM 1733 O O . THR A 1 227 ? -18.734 23.062 26.906 1 94.06 227 THR A O 1
ATOM 1736 N N . MET A 1 228 ? -17.625 22.344 28.703 1 94.88 228 MET A N 1
ATOM 1737 C CA . MET A 1 228 ? -17.141 21.141 28.031 1 94.88 228 MET A CA 1
ATOM 1738 C C . MET A 1 228 ? -18.141 20 28.219 1 94.88 228 MET A C 1
ATOM 1740 O O . MET A 1 228 ? -18.484 19.641 29.344 1 94.88 228 MET A O 1
ATOM 1744 N N . GLY A 1 229 ? -18.625 19.422 27.141 1 94.75 229 GLY A N 1
ATOM 1745 C CA . GLY A 1 229 ? -19.484 18.25 27.219 1 94.75 229 GLY A CA 1
ATOM 1746 C C . GLY A 1 229 ? -18.734 16.984 27.547 1 94.75 229 GLY A C 1
ATOM 1747 O O . GLY A 1 229 ? -17.516 17.016 27.766 1 94.75 229 GLY A O 1
ATOM 1748 N N . PRO A 1 230 ? -19.516 15.875 27.609 1 93.62 230 PRO A N 1
ATOM 1749 C CA . PRO A 1 230 ? -18.875 14.586 27.891 1 93.62 230 PRO A CA 1
ATOM 1750 C C . PRO A 1 230 ? -17.844 14.203 26.828 1 93.62 230 PRO A C 1
ATOM 1752 O O . PRO A 1 230 ? -18.047 14.445 25.641 1 93.62 230 PRO A O 1
ATOM 1755 N N . ASN A 1 231 ? -16.719 13.703 27.266 1 92.25 231 ASN A N 1
ATOM 1756 C CA . ASN A 1 231 ? -15.695 13.117 26.422 1 92.25 231 ASN A CA 1
ATOM 1757 C C . ASN A 1 231 ? -15.023 14.18 25.547 1 92.25 231 ASN A C 1
ATOM 1759 O O . ASN A 1 231 ? -14.555 13.875 24.438 1 92.25 231 ASN A O 1
ATOM 1763 N N . THR A 1 232 ? -15.023 15.398 25.953 1 95.38 232 THR A N 1
ATOM 1764 C CA . THR A 1 232 ? -14.43 16.469 25.156 1 95.38 232 THR A CA 1
ATOM 1765 C C . THR A 1 232 ? -13.094 16.906 25.75 1 95.38 232 THR A C 1
ATOM 1767 O O . THR A 1 232 ? -12.445 17.797 25.219 1 95.38 232 THR A O 1
ATOM 1770 N N . THR A 1 233 ? -12.656 16.25 26.781 1 92.38 233 THR A N 1
ATOM 1771 C CA . THR A 1 233 ? -11.414 16.656 27.438 1 92.38 233 THR A CA 1
ATOM 1772 C C . THR A 1 233 ? -10.211 16.25 26.594 1 92.38 233 THR A C 1
ATOM 1774 O O . THR A 1 233 ? -10.281 15.281 25.828 1 92.38 233 THR A O 1
ATOM 1777 N N . PHE A 1 234 ? -9.148 17.016 26.719 1 95.5 234 PHE A N 1
ATOM 1778 C CA . PHE A 1 234 ? -7.859 16.703 26.125 1 95.5 234 PHE A CA 1
ATOM 1779 C C . PHE A 1 234 ? -6.719 17.312 26.922 1 95.5 234 PHE A C 1
ATOM 1781 O O . PHE A 1 234 ? -6.934 18.234 27.719 1 95.5 234 PHE A O 1
ATOM 1788 N N . SER A 1 235 ? -5.566 16.75 26.75 1 93.75 235 SER A N 1
ATOM 1789 C CA . SER A 1 235 ? -4.363 17.266 27.406 1 93.75 235 SER A CA 1
ATOM 1790 C C . SER A 1 235 ? -3.117 16.969 26.578 1 93.75 235 SER A C 1
ATOM 1792 O O . SER A 1 235 ? -3.053 15.961 25.875 1 93.75 235 SER A O 1
ATOM 1794 N N . TRP A 1 236 ? -2.17 17.969 26.672 1 94.38 236 TRP A N 1
ATOM 1795 C CA . TRP A 1 236 ? -0.878 17.828 26.016 1 94.38 236 TRP A CA 1
ATOM 1796 C C . TRP A 1 236 ? -1.058 17.609 24.516 1 94.38 236 TRP A C 1
ATOM 1798 O O . TRP A 1 236 ? -0.285 16.875 23.891 1 94.38 236 TRP A O 1
ATOM 1808 N N . GLN A 1 237 ? -2.061 18.188 23.984 1 97.06 237 GLN A N 1
ATOM 1809 C CA . GLN A 1 237 ? -2.568 17.906 22.656 1 97.06 237 GLN A CA 1
ATOM 1810 C C . GLN A 1 237 ? -1.604 18.422 21.578 1 97.06 237 GLN A C 1
ATOM 1812 O O . GLN A 1 237 ? -0.736 19.25 21.859 1 97.06 237 GLN A O 1
ATOM 1817 N N . HIS A 1 238 ? -1.773 17.844 20.375 1 97.81 238 HIS A N 1
ATOM 1818 C CA . HIS A 1 238 ? -1.045 18.297 19.203 1 97.81 238 HIS A CA 1
ATOM 1819 C C . HIS A 1 238 ? -1.985 18.5 18.016 1 97.81 238 HIS A C 1
ATOM 1821 O O . HIS A 1 238 ? -3.066 17.906 17.969 1 97.81 238 HIS A O 1
ATOM 1827 N N . ASP A 1 239 ? -1.622 19.359 17.078 1 97.06 239 ASP A N 1
ATOM 1828 C CA . ASP A 1 239 ? -2.186 19.516 15.742 1 97.06 239 ASP A CA 1
ATOM 1829 C C . ASP A 1 239 ? -3.662 19.906 15.812 1 97.06 239 ASP A C 1
ATOM 1831 O O . ASP A 1 239 ? -4.504 19.25 15.188 1 97.06 239 ASP A O 1
ATOM 1835 N N . ALA A 1 240 ? -3.992 20.906 16.547 1 97.81 240 ALA A N 1
ATOM 1836 C CA . ALA A 1 240 ? -5.352 21.453 16.562 1 97.81 240 ALA A CA 1
ATOM 1837 C C . ALA A 1 240 ? -5.676 22.156 15.25 1 97.81 240 ALA A C 1
ATOM 1839 O O . ALA A 1 240 ? -4.949 23.062 14.828 1 97.81 240 ALA A O 1
ATOM 1840 N N . ARG A 1 241 ? -6.777 21.703 14.602 1 95.88 241 ARG A N 1
ATOM 1841 C CA . ARG A 1 241 ? -7.172 22.234 13.297 1 95.88 241 ARG A CA 1
ATOM 1842 C C . ARG A 1 241 ? -8.672 22.5 13.242 1 95.88 241 ARG A C 1
ATOM 1844 O O . ARG A 1 241 ? -9.469 21.719 13.789 1 95.88 241 ARG A O 1
ATOM 1851 N N . VAL A 1 242 ? -8.992 23.594 12.625 1 94.94 242 VAL A N 1
ATOM 1852 C CA . VAL A 1 242 ? -10.391 23.859 12.297 1 94.94 242 VAL A CA 1
ATOM 1853 C C . VAL A 1 242 ? -10.719 23.281 10.922 1 94.94 242 VAL A C 1
ATOM 1855 O O . VAL A 1 242 ? -10.141 23.688 9.914 1 94.94 242 VAL A O 1
ATOM 1858 N N . ALA A 1 243 ? -11.641 22.359 10.93 1 91.12 243 ALA A N 1
ATOM 1859 C CA . ALA A 1 243 ? -12.008 21.672 9.695 1 91.12 243 ALA A CA 1
ATOM 1860 C C . ALA A 1 243 ? -13.133 22.406 8.977 1 91.12 243 ALA A C 1
ATOM 1862 O O . ALA A 1 243 ? -13.273 22.297 7.754 1 91.12 243 ALA A O 1
ATOM 1863 N N . TYR A 1 244 ? -13.992 23.062 9.719 1 90.56 244 TYR A N 1
ATOM 1864 C CA . TYR A 1 244 ? -15.156 23.766 9.219 1 90.56 244 TYR A CA 1
ATOM 1865 C C . TYR A 1 244 ? -15.531 24.922 10.141 1 90.56 244 TYR A C 1
ATOM 1867 O O . TYR A 1 244 ? -15.438 24.797 11.359 1 90.56 244 TYR A O 1
ATOM 1875 N N . GLN A 1 245 ? -15.93 26.016 9.531 1 93 245 GLN A N 1
ATOM 1876 C CA . GLN A 1 245 ? -16.266 27.188 10.336 1 93 245 GLN A CA 1
ATOM 1877 C C . GLN A 1 245 ? -17.469 27.922 9.773 1 93 245 GLN A C 1
ATOM 1879 O O . GLN A 1 245 ? -17.609 28.078 8.555 1 93 245 GLN A O 1
ATOM 1884 N N . THR A 1 246 ? -18.344 28.234 10.656 1 92.69 246 THR A N 1
ATOM 1885 C CA . THR A 1 246 ? -19.422 29.188 10.391 1 92.69 246 THR A CA 1
ATOM 1886 C C . THR A 1 246 ? -19.266 30.453 11.234 1 92.69 246 THR A C 1
ATOM 1888 O O . THR A 1 246 ? -18.266 30.594 11.961 1 92.69 246 THR A O 1
ATOM 1891 N N . ASN A 1 247 ? -20.281 31.281 11.164 1 92.12 247 ASN A N 1
ATOM 1892 C CA . ASN A 1 247 ? -20.234 32.5 11.969 1 92.12 247 ASN A CA 1
ATOM 1893 C C . ASN A 1 247 ? -20.422 32.188 13.453 1 92.12 247 ASN A C 1
ATOM 1895 O O . ASN A 1 247 ? -19.969 32.938 14.312 1 92.12 247 ASN A O 1
ATOM 1899 N N . SER A 1 248 ? -21.016 31.078 13.695 1 94.94 248 SER A N 1
ATOM 1900 C CA . SER A 1 248 ? -21.391 30.859 15.086 1 94.94 248 SER A CA 1
ATOM 1901 C C . SER A 1 248 ? -20.844 29.531 15.602 1 94.94 248 SER A C 1
ATOM 1903 O O . SER A 1 248 ? -21.047 29.172 16.766 1 94.94 248 SER A O 1
ATOM 1905 N N . SER A 1 249 ? -20.188 28.812 14.75 1 95.75 249 SER A N 1
ATOM 1906 C CA . SER A 1 249 ? -19.703 27.516 15.195 1 95.75 249 SER A CA 1
ATOM 1907 C C . SER A 1 249 ? -18.5 27.078 14.367 1 95.75 249 SER A C 1
ATOM 1909 O O . SER A 1 249 ? -18.219 27.641 13.312 1 95.75 249 SER A O 1
ATOM 1911 N N . LEU A 1 250 ? -17.766 26.125 14.891 1 95.62 250 LEU A N 1
ATOM 1912 C CA . LEU A 1 250 ? -16.672 25.516 14.133 1 95.62 250 LEU A CA 1
ATOM 1913 C C . LEU A 1 250 ? -16.469 24.062 14.539 1 95.62 250 LEU A C 1
ATOM 1915 O O . LEU A 1 250 ? -16.953 23.641 15.594 1 95.62 250 LEU A O 1
ATOM 1919 N N . ILE A 1 251 ? -15.93 23.297 13.68 1 94.56 251 ILE A N 1
ATOM 1920 C CA . ILE A 1 251 ? -15.469 21.938 13.953 1 94.56 251 ILE A CA 1
ATOM 1921 C C . ILE A 1 251 ? -13.961 21.938 14.172 1 94.56 251 ILE A C 1
ATOM 1923 O O . ILE A 1 251 ? -13.195 22.328 13.289 1 94.56 251 ILE A O 1
ATOM 1927 N N . LEU A 1 252 ? -13.594 21.484 15.359 1 96.44 252 LEU A N 1
ATOM 1928 C CA . LEU A 1 252 ? -12.195 21.375 15.75 1 96.44 252 LEU A CA 1
ATOM 1929 C C . LEU A 1 252 ? -11.773 19.922 15.828 1 96.44 252 LEU A C 1
ATOM 1931 O O . LEU A 1 252 ? -12.531 19.062 16.312 1 96.44 252 LEU A O 1
ATOM 1935 N N . HIS A 1 253 ? -10.57 19.609 15.336 1 96 253 HIS A N 1
ATOM 1936 C CA . HIS A 1 253 ? -10.016 18.281 15.586 1 96 253 HIS A CA 1
ATOM 1937 C C . HIS A 1 253 ? -8.562 18.359 16.031 1 96 253 HIS A C 1
ATOM 1939 O O . HIS A 1 253 ? -7.859 19.328 15.695 1 96 253 HIS A O 1
ATOM 1945 N N . LEU A 1 254 ? -8.109 17.375 16.797 1 98.06 254 LEU A N 1
ATOM 1946 C CA . LEU A 1 254 ? -6.762 17.344 17.359 1 98.06 254 LEU A CA 1
ATOM 1947 C C . LEU A 1 254 ? -6.395 15.938 17.812 1 98.06 254 LEU A C 1
ATOM 1949 O O . LEU A 1 254 ? -7.25 15.055 17.844 1 98.06 254 LEU A O 1
ATOM 1953 N N . VAL A 1 255 ? -5.137 15.75 18.094 1 98.12 255 VAL A N 1
ATOM 1954 C CA . VAL A 1 255 ? -4.633 14.555 18.766 1 98.12 255 VAL A CA 1
ATOM 1955 C C . VAL A 1 255 ? -4.496 14.836 20.266 1 98.12 255 VAL A C 1
ATOM 1957 O O . VAL A 1 255 ? -3.783 15.758 20.672 1 98.12 255 VAL A O 1
ATOM 1960 N N . ASP A 1 256 ? -5.188 14.078 21.031 1 97.56 256 ASP A N 1
ATOM 1961 C CA . ASP A 1 256 ? -4.961 14.102 22.469 1 97.56 256 ASP A CA 1
ATOM 1962 C C . ASP A 1 256 ? -3.881 13.094 22.875 1 97.56 256 ASP A C 1
ATOM 1964 O O . ASP A 1 256 ? -4.145 11.898 22.969 1 97.56 256 ASP A O 1
ATOM 1968 N N . ASN A 1 257 ? -2.717 13.68 23.156 1 96.44 257 ASN A N 1
ATOM 1969 C CA . ASN A 1 257 ? -1.676 12.773 23.625 1 96.44 257 ASN A CA 1
ATOM 1970 C C . ASN A 1 257 ? -2.023 12.164 24.984 1 96.44 257 ASN A C 1
ATOM 1972 O O . ASN A 1 257 ? -1.718 11 25.25 1 96.44 257 ASN A O 1
ATOM 1976 N N . ALA A 1 258 ? -2.621 12.938 25.766 1 94 258 ALA A N 1
ATOM 1977 C CA . ALA A 1 258 ? -3.029 12.523 27.109 1 94 258 ALA A CA 1
ATOM 1978 C C . ALA A 1 258 ? -1.826 12.086 27.938 1 94 258 ALA A C 1
ATOM 1980 O O . ALA A 1 258 ? -1.981 11.43 28.969 1 94 258 ALA A O 1
ATOM 1981 N N . ASN A 1 259 ? -0.672 12.32 27.391 1 92.06 259 ASN A N 1
ATOM 1982 C CA . ASN A 1 259 ? 0.576 11.914 28.016 1 92.06 259 ASN A CA 1
ATOM 1983 C C . ASN A 1 259 ? 1.633 13.008 27.938 1 92.06 259 ASN A C 1
ATOM 1985 O O . ASN A 1 259 ? 1.571 13.875 27.062 1 92.06 259 ASN A O 1
ATOM 1989 N N . TRP A 1 260 ? 2.496 12.938 28.875 1 86.44 260 TRP A N 1
ATOM 1990 C CA . TRP A 1 260 ? 3.725 13.727 28.859 1 86.44 260 TRP A CA 1
ATOM 1991 C C . TRP A 1 260 ? 4.918 12.883 29.297 1 86.44 260 TRP A C 1
ATOM 1993 O O . TRP A 1 260 ? 4.758 11.711 29.656 1 86.44 260 TRP A O 1
ATOM 2003 N N . GLN A 1 261 ? 6.129 13.359 29.094 1 77.69 261 GLN A N 1
ATOM 2004 C CA . GLN A 1 261 ? 7.332 12.562 29.312 1 77.69 261 GLN A CA 1
ATOM 2005 C C . GLN A 1 261 ? 7.41 12.055 30.75 1 77.69 261 GLN A C 1
ATOM 2007 O O . GLN A 1 261 ? 7.984 10.992 31.016 1 77.69 261 GLN A O 1
ATOM 2012 N N . GLY A 1 262 ? 7.035 12.734 31.656 1 68.06 262 GLY A N 1
ATOM 2013 C CA . GLY A 1 262 ? 7.254 12.406 33.062 1 68.06 262 GLY A CA 1
ATOM 2014 C C . GLY A 1 262 ? 6.227 11.438 33.594 1 68.06 262 GLY A C 1
ATOM 2015 O O . GLY A 1 262 ? 6.332 10.992 34.75 1 68.06 262 GLY A O 1
ATOM 2016 N N . GLY A 1 263 ? 5.07 11.117 32.719 1 65.31 263 GLY A N 1
ATOM 2017 C CA . GLY A 1 263 ? 4.168 10.234 33.469 1 65.31 263 GLY A CA 1
ATOM 2018 C C . GLY A 1 263 ? 2.898 9.914 32.688 1 65.31 263 GLY A C 1
ATOM 2019 O O . GLY A 1 263 ? 2.783 10.234 31.5 1 65.31 263 GLY A O 1
ATOM 2020 N N . GLU A 1 264 ? 2.021 8.906 33.094 1 66.69 264 GLU A N 1
ATOM 2021 C CA . GLU A 1 264 ? 0.708 8.398 32.688 1 66.69 264 GLU A CA 1
ATOM 2022 C C . GLU A 1 264 ? 0.772 7.629 31.375 1 66.69 264 GLU A C 1
ATOM 2024 O O . GLU A 1 264 ? 1.64 7.895 30.547 1 66.69 264 GLU A O 1
ATOM 2029 N N . PHE A 1 265 ? 0.366 6.566 31.281 1 84.31 265 PHE A N 1
ATOM 2030 C CA . PHE A 1 265 ? 0.282 5.762 30.078 1 84.31 265 PHE A CA 1
ATOM 2031 C C . PHE A 1 265 ? -1.168 5.598 29.641 1 84.31 265 PHE A C 1
ATOM 2033 O O . PHE A 1 265 ? -1.66 4.477 29.5 1 84.31 265 PHE A O 1
ATOM 2040 N N . ASN A 1 266 ? -1.697 6.883 29.359 1 92.25 266 ASN A N 1
ATOM 2041 C CA . ASN A 1 266 ? -3.062 6.895 28.844 1 92.25 266 ASN A CA 1
ATOM 2042 C C . ASN A 1 266 ? -3.1 6.617 27.344 1 92.25 266 ASN A C 1
ATOM 2044 O O . ASN A 1 266 ? -2.107 6.828 26.641 1 92.25 266 ASN A O 1
ATOM 2048 N N . THR A 1 267 ? -4.219 6.109 26.906 1 95 267 THR A N 1
ATOM 2049 C CA . THR A 1 267 ? -4.402 5.906 25.484 1 95 267 THR A CA 1
ATOM 2050 C C . THR A 1 267 ? -4.547 7.242 24.766 1 95 267 THR A C 1
ATOM 2052 O O . THR A 1 267 ? -5.367 8.078 25.141 1 95 267 THR A O 1
ATOM 2055 N N . SER A 1 268 ? -3.668 7.434 23.812 1 96.94 268 SER A N 1
ATOM 2056 C CA . SER A 1 268 ? -3.801 8.609 22.969 1 96.94 268 SER A CA 1
ATOM 2057 C C . SER A 1 268 ? -4.883 8.398 21.906 1 96.94 268 SER A C 1
ATOM 2059 O O . SER A 1 268 ? -5.09 7.281 21.438 1 96.94 268 SER A O 1
ATOM 2061 N N . TYR A 1 269 ? -5.578 9.461 21.531 1 96.81 269 TYR A N 1
ATOM 2062 C CA . TYR A 1 269 ? -6.637 9.328 20.531 1 96.81 269 TYR A CA 1
ATOM 2063 C C . TYR A 1 269 ? -6.828 10.633 19.766 1 96.81 269 TYR A C 1
ATOM 2065 O O . TYR A 1 269 ? -6.301 11.672 20.156 1 96.81 269 TYR A O 1
ATOM 2073 N N . GLY A 1 270 ? -7.445 10.539 18.578 1 97.19 270 GLY A N 1
ATOM 2074 C CA . GLY A 1 270 ? -7.949 11.703 17.859 1 97.19 270 GLY A CA 1
ATOM 2075 C C . GLY A 1 270 ? -9.375 12.062 18.234 1 97.19 270 GLY A C 1
ATOM 2076 O O . GLY A 1 270 ? -10.172 11.188 18.578 1 97.19 270 GLY A O 1
ATOM 2077 N N . VAL A 1 271 ? -9.672 13.375 18.188 1 96.62 271 VAL A N 1
ATOM 2078 C CA . VAL A 1 271 ? -11.031 13.766 18.531 1 96.62 271 VAL A CA 1
ATOM 2079 C C . VAL A 1 271 ? -11.492 14.898 17.609 1 96.62 271 VAL A C 1
ATOM 2081 O O . VAL A 1 271 ? -10.695 15.758 17.234 1 96.62 271 VAL A O 1
ATOM 2084 N N . GLN A 1 272 ? -12.711 14.789 17.219 1 95.19 272 GLN A N 1
ATOM 2085 C CA . GLN A 1 272 ? -13.438 15.859 16.547 1 95.19 272 GLN A CA 1
ATOM 2086 C C . GLN A 1 272 ? -14.484 16.484 17.453 1 95.19 272 GLN A C 1
ATOM 2088 O O . GLN A 1 272 ? -15.289 15.781 18.062 1 95.19 272 GLN A O 1
ATOM 2093 N N . LEU A 1 273 ? -14.445 17.828 17.547 1 96.81 273 LEU A N 1
ATOM 2094 C CA . LEU A 1 273 ? -15.297 18.578 18.469 1 96.81 273 LEU A CA 1
ATOM 2095 C C . LEU A 1 273 ? -16.141 19.609 17.734 1 96.81 273 LEU A C 1
ATOM 2097 O O . LEU A 1 273 ? -15.641 20.266 16.812 1 96.81 273 LEU A O 1
ATOM 2101 N N . ALA A 1 274 ? -17.359 19.688 18.156 1 96.94 274 ALA A N 1
ATOM 2102 C CA . ALA A 1 274 ? -18.203 20.812 17.75 1 96.94 274 ALA A CA 1
ATOM 2103 C C . ALA A 1 274 ? -18.125 21.953 18.766 1 96.94 274 ALA A C 1
ATOM 2105 O O . ALA A 1 274 ? -18.391 21.734 19.953 1 96.94 274 ALA A O 1
ATOM 2106 N N . VAL A 1 275 ? -17.781 23.078 18.281 1 97.88 275 VAL A N 1
ATOM 2107 C CA . VAL A 1 275 ? -17.672 24.25 19.156 1 97.88 275 VAL A CA 1
ATOM 2108 C C . VAL A 1 275 ? -18.766 25.266 18.797 1 97.88 275 VAL A C 1
ATOM 2110 O O . VAL A 1 275 ? -18.781 25.812 17.688 1 97.88 275 VAL A O 1
ATOM 2113 N N . ASP A 1 276 ? -19.625 25.5 19.719 1 97.94 276 ASP A N 1
ATOM 2114 C CA . ASP A 1 276 ? -20.641 26.547 19.578 1 97.94 276 ASP A CA 1
ATOM 2115 C C . ASP A 1 276 ? -20.141 27.875 20.156 1 97.94 276 ASP A C 1
ATOM 2117 O O . ASP A 1 276 ? -20.047 28.031 21.375 1 97.94 276 ASP A O 1
ATOM 2121 N N . LEU A 1 277 ? -19.938 28.812 19.312 1 97 277 LEU A N 1
ATOM 2122 C CA . LEU A 1 277 ? -19.312 30.062 19.719 1 97 277 LEU A CA 1
ATOM 2123 C C . LEU A 1 277 ? -20.344 30.984 20.391 1 97 277 LEU A C 1
ATOM 2125 O O . LEU A 1 277 ? -19.969 31.922 21.094 1 97 277 LEU A O 1
ATOM 2129 N N . GLN A 1 278 ? -21.562 30.75 20.156 1 96.56 278 GLN A N 1
ATOM 2130 C CA . GLN A 1 278 ? -22.625 31.547 20.75 1 96.56 278 GLN A CA 1
ATOM 2131 C C . GLN A 1 278 ? -23 31 22.125 1 96.56 278 GLN A C 1
ATOM 2133 O O . GLN A 1 278 ? -22.984 31.734 23.125 1 96.56 278 GLN A O 1
ATOM 2138 N N . LYS A 1 279 ? -23.234 29.75 22.141 1 96.88 279 LYS A N 1
ATOM 2139 C CA . LYS A 1 279 ? -23.625 29.125 23.391 1 96.88 279 LYS A CA 1
ATOM 2140 C C . LYS A 1 279 ? -22.406 28.828 24.266 1 96.88 279 LYS A C 1
ATOM 2142 O O . LYS A 1 279 ? -22.531 28.547 25.453 1 96.88 279 LYS A O 1
ATOM 2147 N N . LYS A 1 280 ? -21.25 28.859 23.672 1 96.75 280 LYS A N 1
ATOM 2148 C CA . LYS A 1 280 ? -19.984 28.578 24.344 1 96.75 280 LYS A CA 1
ATOM 2149 C C . LYS A 1 280 ? -19.969 27.172 24.922 1 96.75 280 LYS A C 1
ATOM 2151 O O . LYS A 1 280 ? -19.688 26.969 26.094 1 96.75 280 LYS A O 1
ATOM 2156 N N . THR A 1 281 ? -20.25 26.266 24.031 1 96.62 281 THR A N 1
ATOM 2157 C CA . THR A 1 281 ? -20.219 24.859 24.406 1 96.62 281 THR A CA 1
ATOM 2158 C C . THR A 1 281 ? -19.375 24.047 23.438 1 96.62 281 THR A C 1
ATOM 2160 O O . THR A 1 281 ? -19.219 24.422 22.266 1 96.62 281 THR A O 1
ATOM 2163 N N . VAL A 1 282 ? -18.766 23.031 23.969 1 97.31 282 VAL A N 1
ATOM 2164 C CA . VAL A 1 282 ? -18 22.078 23.172 1 97.31 282 VAL A CA 1
ATOM 2165 C C . VAL A 1 282 ? -18.609 20.688 23.312 1 97.31 282 VAL A C 1
ATOM 2167 O O . VAL A 1 282 ? -18.859 20.234 24.422 1 97.31 282 VAL A O 1
ATOM 2170 N N . THR A 1 283 ? -18.938 20.016 22.188 1 96.94 283 THR A N 1
ATOM 2171 C CA . THR A 1 283 ? -19.453 18.656 22.203 1 96.94 283 THR A CA 1
ATOM 2172 C C . THR A 1 283 ? -18.609 17.734 21.328 1 96.94 283 THR A C 1
ATOM 2174 O O . THR A 1 283 ? -18.031 18.172 20.328 1 96.94 283 THR A O 1
ATOM 2177 N N . GLU A 1 284 ? -18.547 16.469 21.766 1 96.12 284 GLU A N 1
ATOM 2178 C CA . GLU A 1 284 ? -17.797 15.477 20.984 1 96.12 284 GLU A CA 1
ATOM 2179 C C . GLU A 1 284 ? -18.578 15.062 19.734 1 96.12 284 GLU A C 1
ATOM 2181 O O . GLU A 1 284 ? -19.781 14.773 19.812 1 96.12 284 GLU A O 1
ATOM 2186 N N . MET A 1 285 ? -17.891 15.07 18.625 1 93.44 285 MET A N 1
ATOM 2187 C CA . MET A 1 285 ? -18.516 14.586 17.391 1 93.44 285 MET A CA 1
ATOM 2188 C C . MET A 1 285 ? -18.016 13.18 17.062 1 93.44 285 MET A C 1
ATOM 2190 O O . MET A 1 285 ? -18.797 12.328 16.625 1 93.44 285 MET A O 1
ATOM 2194 N N . LEU A 1 286 ? -16.734 12.953 17.219 1 93.06 286 LEU A N 1
ATOM 2195 C CA . LEU A 1 286 ? -16.125 11.68 16.859 1 93.06 286 LEU A CA 1
ATOM 2196 C C . LEU A 1 286 ? -14.859 11.438 17.672 1 93.06 286 LEU A C 1
ATOM 2198 O O . LEU A 1 286 ? -14.07 12.367 17.891 1 93.06 286 LEU A O 1
ATOM 2202 N N . ARG A 1 287 ? -14.672 10.25 18.094 1 94.94 287 ARG A N 1
ATOM 2203 C CA . ARG A 1 287 ? -13.453 9.805 18.766 1 94.94 287 ARG A CA 1
ATOM 2204 C C . ARG A 1 287 ? -12.742 8.727 17.953 1 94.94 287 ARG A C 1
ATOM 2206 O O . ARG A 1 287 ? -13.375 7.785 17.484 1 94.94 287 ARG A O 1
ATOM 2213 N N . LEU A 1 288 ? -11.5 8.922 17.781 1 95.88 288 LEU A N 1
ATOM 2214 C CA . LEU A 1 288 ? -10.688 7.98 17 1 95.88 288 LEU A CA 1
ATOM 2215 C C . LEU A 1 288 ? -9.688 7.262 17.891 1 95.88 288 LEU A C 1
ATOM 2217 O O . LEU A 1 288 ? -8.594 7.777 18.141 1 95.88 288 LEU A O 1
ATOM 2221 N N . SER A 1 289 ? -10.039 6.098 18.297 1 94.88 289 SER A N 1
ATOM 2222 C CA . SER A 1 289 ? -9.219 5.246 19.141 1 94.88 289 SER A CA 1
ATOM 2223 C C . SER A 1 289 ? -9.32 3.781 18.734 1 94.88 289 SER A C 1
ATOM 2225 O O . SER A 1 289 ? -10.422 3.283 18.469 1 94.88 289 SER A O 1
ATOM 2227 N N . ASP A 1 290 ? -8.203 3.145 18.625 1 93.25 290 ASP A N 1
ATOM 2228 C CA . ASP A 1 290 ? -8.172 1.721 18.312 1 93.25 290 ASP A CA 1
ATOM 2229 C C . ASP A 1 290 ? -8.25 0.874 19.578 1 93.25 290 ASP A C 1
ATOM 2231 O O . ASP A 1 290 ? -7.23 0.631 20.234 1 93.25 290 ASP A O 1
ATOM 2235 N N . ALA A 1 291 ? -9.359 0.29 19.891 1 88.88 291 ALA A N 1
ATOM 2236 C CA . ALA A 1 291 ? -9.57 -0.459 21.125 1 88.88 291 ALA A CA 1
ATOM 2237 C C . ALA A 1 291 ? -8.781 -1.762 21.125 1 88.88 291 ALA A C 1
ATOM 2239 O O . ALA A 1 291 ? -8.422 -2.283 22.188 1 88.88 291 ALA A O 1
ATOM 2240 N N . PHE A 1 292 ? -8.43 -2.223 19.984 1 84.81 292 PHE A N 1
ATOM 2241 C CA . PHE A 1 292 ? -7.754 -3.51 19.875 1 84.81 292 PHE A CA 1
ATOM 2242 C C . PHE A 1 292 ? -6.246 -3.338 20 1 84.81 292 PHE A C 1
ATOM 2244 O O . PHE A 1 292 ? -5.539 -4.266 20.406 1 84.81 292 PHE A O 1
ATOM 2251 N N . ASN A 1 293 ? -5.805 -2.238 19.672 1 88.81 293 ASN A N 1
ATOM 2252 C CA . ASN A 1 293 ? -4.379 -1.931 19.75 1 88.81 293 ASN A CA 1
ATOM 2253 C C . ASN A 1 293 ? -4.141 -0.479 20.156 1 88.81 293 ASN A C 1
ATOM 2255 O O . ASN A 1 293 ? -3.604 0.308 19.375 1 88.81 293 ASN A O 1
ATOM 2259 N N . PRO A 1 294 ? -4.473 -0.218 21.375 1 92.62 294 PRO A N 1
ATOM 2260 C CA . PRO A 1 294 ? -4.301 1.162 21.828 1 92.62 294 PRO A CA 1
ATOM 2261 C C . PRO A 1 294 ? -2.836 1.593 21.859 1 92.62 294 PRO A C 1
ATOM 2263 O O . PRO A 1 294 ? -1.955 0.779 22.156 1 92.62 294 PRO A O 1
ATOM 2266 N N . GLN A 1 295 ? -2.619 2.836 21.5 1 93.12 295 GLN A N 1
ATOM 2267 C CA . GLN A 1 295 ? -1.278 3.412 21.531 1 93.12 295 GLN A CA 1
ATOM 2268 C C . GLN A 1 295 ? -1.188 4.543 22.562 1 93.12 295 GLN A C 1
ATOM 2270 O O . GLN A 1 295 ? -2.17 5.246 22.797 1 93.12 295 GLN A O 1
ATOM 2275 N N . SER A 1 296 ? -0.031 4.66 23.172 1 94.25 296 SER A N 1
ATOM 2276 C CA . SER A 1 296 ? 0.304 5.773 24.062 1 94.25 296 SER A CA 1
ATOM 2277 C C . SER A 1 296 ? 1.514 6.547 23.547 1 94.25 296 SER A C 1
ATOM 2279 O O . SER A 1 296 ? 2.613 5.992 23.438 1 94.25 296 SER A O 1
ATOM 2281 N N . THR A 1 297 ? 1.267 7.816 23.219 1 93.5 297 THR A N 1
ATOM 2282 C CA . THR A 1 297 ? 2.357 8.656 22.75 1 93.5 297 THR A CA 1
ATOM 2283 C C . THR A 1 297 ? 2.426 9.961 23.547 1 93.5 297 THR A C 1
ATOM 2285 O O . THR A 1 297 ? 1.394 10.516 23.922 1 93.5 297 THR A O 1
ATOM 2288 N N . TYR A 1 298 ? 3.633 10.5 23.734 1 92.31 298 TYR A N 1
ATOM 2289 C CA . TYR A 1 298 ? 3.734 11.688 24.578 1 92.31 298 TYR A CA 1
ATOM 2290 C C . TYR A 1 298 ? 4.18 12.898 23.766 1 92.31 298 TYR A C 1
ATOM 2292 O O . TYR A 1 298 ? 4.312 14 24.312 1 92.31 298 TYR A O 1
ATOM 2300 N N . ALA A 1 299 ? 4.441 12.68 22.484 1 91.19 299 ALA A N 1
ATOM 2301 C CA . ALA A 1 299 ? 4.895 13.836 21.703 1 91.19 299 ALA A CA 1
ATOM 2302 C C . ALA A 1 299 ? 4.559 13.664 20.234 1 91.19 299 ALA A C 1
ATOM 2304 O O . ALA A 1 299 ? 4.641 12.555 19.688 1 91.19 299 ALA A O 1
ATOM 2305 N N . GLY A 1 300 ? 4.246 14.805 19.672 1 92.56 300 GLY A N 1
ATOM 2306 C CA . GLY A 1 300 ? 3.945 14.805 18.25 1 92.56 300 GLY A CA 1
ATOM 2307 C C . GLY A 1 300 ? 2.58 14.227 17.922 1 92.56 300 GLY A C 1
ATOM 2308 O O . GLY A 1 300 ? 1.764 14.016 18.828 1 92.56 300 GLY A O 1
ATOM 2309 N N . GLY A 1 301 ? 2.352 14.07 16.594 1 95.38 301 GLY A N 1
ATOM 2310 C CA . GLY A 1 301 ? 1.091 13.523 16.109 1 95.38 301 GLY A CA 1
ATOM 2311 C C . GLY A 1 301 ? 0.319 14.492 15.234 1 95.38 301 GLY A C 1
ATOM 2312 O O . GLY A 1 301 ? 0.515 15.711 15.32 1 95.38 301 GLY A O 1
ATOM 2313 N N . SER A 1 302 ? -0.473 13.867 14.445 1 96.12 302 SER A N 1
ATOM 2314 C CA . SER A 1 302 ? -1.337 14.656 13.562 1 96.12 302 SER A CA 1
ATOM 2315 C C . SER A 1 302 ? -2.621 13.898 13.242 1 96.12 302 SER A C 1
ATOM 2317 O O . SER A 1 302 ? -2.666 12.672 13.32 1 96.12 302 SER A O 1
ATOM 2319 N N . LEU A 1 303 ? -3.604 14.695 13.047 1 95.5 303 LEU A N 1
ATOM 2320 C CA . LEU A 1 303 ? -4.902 14.18 12.633 1 95.5 303 LEU A CA 1
ATOM 2321 C C . LEU A 1 303 ? -5.422 14.938 11.414 1 95.5 303 LEU A C 1
ATOM 2323 O O . LEU A 1 303 ? -5.516 16.172 11.438 1 95.5 303 LEU A O 1
ATOM 2327 N N . SER A 1 304 ? -5.707 14.164 10.344 1 92.12 304 SER A N 1
ATOM 2328 C CA . SER A 1 304 ? -6.195 14.812 9.133 1 92.12 304 SER A CA 1
ATOM 2329 C C . SER A 1 304 ? -7.352 14.039 8.516 1 92.12 304 SER A C 1
ATOM 2331 O O . SER A 1 304 ? -7.344 12.805 8.508 1 92.12 304 SER A O 1
ATOM 2333 N N . ALA A 1 305 ? -8.273 14.82 8.039 1 88.25 305 ALA A N 1
ATOM 2334 C CA . ALA A 1 305 ? -9.367 14.211 7.289 1 88.25 305 ALA A CA 1
ATOM 2335 C C . ALA A 1 305 ? -8.945 13.906 5.855 1 88.25 305 ALA A C 1
ATOM 2337 O O . ALA A 1 305 ? -8.25 14.703 5.223 1 88.25 305 ALA A O 1
ATOM 2338 N N . LEU A 1 306 ? -9.195 12.734 5.246 1 80.75 306 LEU A N 1
ATOM 2339 C CA . LEU A 1 306 ? -8.859 12.352 3.879 1 80.75 306 LEU A CA 1
ATOM 2340 C C . LEU A 1 306 ? -10.008 12.688 2.926 1 80.75 306 LEU A C 1
ATOM 2342 O O . LEU A 1 306 ? -9.789 12.844 1.722 1 80.75 306 LEU A O 1
ATOM 2346 N N . GLY A 1 307 ? -11.117 13.164 3.326 1 70.25 307 GLY A N 1
ATOM 2347 C CA . GLY A 1 307 ? -12.242 13.578 2.502 1 70.25 307 GLY A CA 1
ATOM 2348 C C . GLY A 1 307 ? -12.609 15.039 2.686 1 70.25 307 GLY A C 1
ATOM 2349 O O . GLY A 1 307 ? -11.82 15.82 3.213 1 70.25 307 GLY A O 1
ATOM 2350 N N . ASN A 1 308 ? -13.664 15.32 2.031 1 63.22 308 ASN A N 1
ATOM 2351 C CA . ASN A 1 308 ? -14.133 16.688 2.121 1 63.22 308 ASN A CA 1
ATOM 2352 C C . ASN A 1 308 ? -14.844 16.953 3.443 1 63.22 308 ASN A C 1
ATOM 2354 O O . ASN A 1 308 ? -15.602 16.109 3.928 1 63.22 308 ASN A O 1
ATOM 2358 N N . ASN A 1 309 ? -14.57 18.062 3.934 1 57.69 309 ASN A N 1
ATOM 2359 C CA . ASN A 1 309 ? -15.266 18.641 5.078 1 57.69 309 ASN A CA 1
ATOM 2360 C C . ASN A 1 309 ? -15.273 17.688 6.27 1 57.69 309 ASN A C 1
ATOM 2362 O O . ASN A 1 309 ? -16.297 17.531 6.934 1 57.69 309 ASN A O 1
ATOM 2366 N N . ALA A 1 310 ? -14.281 16.906 6.32 1 60.06 310 ALA A N 1
ATOM 2367 C CA . ALA A 1 310 ? -14.055 16.078 7.504 1 60.06 310 ALA A CA 1
ATOM 2368 C C . ALA A 1 310 ? -15 14.875 7.52 1 60.06 310 ALA A C 1
ATOM 2370 O O . ALA A 1 310 ? -15.422 14.43 8.586 1 60.06 310 ALA A O 1
ATOM 2371 N N . ASN A 1 311 ? -15.633 14.484 6.461 1 63.25 311 ASN A N 1
ATOM 2372 C CA . ASN A 1 311 ? -16.594 13.383 6.488 1 63.25 311 ASN A CA 1
ATOM 2373 C C . ASN A 1 311 ? -16 12.109 5.902 1 63.25 311 ASN A C 1
ATOM 2375 O O . ASN A 1 311 ? -16.688 11.094 5.781 1 63.25 311 ASN A O 1
ATOM 2379 N N . GLY A 1 312 ? -14.836 12.016 5.898 1 77 312 GLY A N 1
ATOM 2380 C CA . GLY A 1 312 ? -14.258 10.812 5.32 1 77 312 GLY A CA 1
ATOM 2381 C C . GLY A 1 312 ? -13.398 10.031 6.297 1 77 312 GLY A C 1
ATOM 2382 O O . GLY A 1 312 ? -13.734 9.914 7.477 1 77 312 GLY A O 1
ATOM 2383 N N . HIS A 1 313 ? -12.547 9.367 5.785 1 84.94 313 HIS A N 1
ATOM 2384 C CA . HIS A 1 313 ? -11.586 8.664 6.629 1 84.94 313 HIS A CA 1
ATOM 2385 C C . HIS A 1 313 ? -10.656 9.648 7.332 1 84.94 313 HIS A C 1
ATOM 2387 O O . HIS A 1 313 ? -10.648 10.836 7.016 1 84.94 313 HIS A O 1
ATOM 2393 N N . TRP A 1 314 ? -10.102 9.133 8.336 1 91.88 314 TRP A N 1
ATOM 2394 C CA . TRP A 1 314 ? -9.141 9.922 9.094 1 91.88 314 TRP A CA 1
ATOM 2395 C C . TRP A 1 314 ? -7.777 9.242 9.125 1 91.88 314 TRP A C 1
ATOM 2397 O O . TRP A 1 314 ? -7.691 8.016 9.25 1 91.88 314 TRP A O 1
ATOM 2407 N N . LEU A 1 315 ? -6.762 10.031 8.984 1 92.31 315 LEU A N 1
ATOM 2408 C CA . LEU A 1 315 ? -5.387 9.578 9.172 1 92.31 315 LEU A CA 1
ATOM 2409 C C . LEU A 1 315 ? -4.797 10.156 10.453 1 92.31 315 LEU A C 1
ATOM 2411 O O . LEU A 1 315 ? -4.758 11.375 10.625 1 92.31 315 LEU A O 1
ATOM 2415 N N . MET A 1 316 ? -4.312 9.289 11.344 1 95.25 316 MET A N 1
ATOM 2416 C CA . MET A 1 316 ? -3.715 9.734 12.602 1 95.25 316 MET A CA 1
ATOM 2417 C C . MET A 1 316 ? -2.283 9.227 12.734 1 95.25 316 MET A C 1
ATOM 2419 O O . MET A 1 316 ? -2.029 8.031 12.602 1 95.25 316 MET A O 1
ATOM 2423 N N . SER A 1 317 ? -1.404 10.141 12.961 1 95.31 317 SER A N 1
ATOM 2424 C CA . SER A 1 317 ? -0.036 9.805 13.344 1 95.31 317 SER A CA 1
ATOM 2425 C C . SER A 1 317 ? 0.161 9.93 14.852 1 95.31 317 SER A C 1
ATOM 2427 O O . SER A 1 317 ? -0.394 10.828 15.484 1 95.31 317 SER A O 1
ATOM 2429 N N . TYR A 1 318 ? 1.022 9.078 15.344 1 95.25 318 TYR A N 1
ATOM 2430 C CA . TYR A 1 318 ? 1.257 9.078 16.781 1 95.25 318 TYR A CA 1
ATOM 2431 C C . TYR A 1 318 ? 2.586 9.742 17.125 1 95.25 318 TYR A C 1
ATOM 2433 O O . TYR A 1 318 ? 3.131 9.539 18.203 1 95.25 318 TYR A O 1
ATOM 2441 N N . GLY A 1 319 ? 3.152 10.453 16.156 1 92.31 319 GLY A N 1
ATOM 2442 C CA . GLY A 1 319 ? 4.309 11.297 16.406 1 92.31 319 GLY A CA 1
ATOM 2443 C C . GLY A 1 319 ? 5.566 10.508 16.719 1 92.31 319 GLY A C 1
ATOM 2444 O O . GLY A 1 319 ? 6.012 9.695 15.914 1 92.31 319 GLY A O 1
ATOM 2445 N N . ILE A 1 320 ? 5.996 10.648 17.969 1 90.38 320 ILE A N 1
ATOM 2446 C CA . ILE A 1 320 ? 7.262 10.039 18.375 1 90.38 320 ILE A CA 1
ATOM 2447 C C . ILE A 1 320 ? 7.156 8.523 18.297 1 90.38 320 ILE A C 1
ATOM 2449 O O . ILE A 1 320 ? 8.164 7.832 18.141 1 90.38 320 ILE A O 1
ATOM 2453 N N . LEU A 1 321 ? 6 8.039 18.469 1 90.31 321 LEU A N 1
ATOM 2454 C CA . LEU A 1 321 ? 5.766 6.633 18.172 1 90.31 321 LEU A CA 1
ATOM 2455 C C . LEU A 1 321 ? 5.605 6.418 16.672 1 90.31 321 LEU A C 1
ATOM 2457 O O . LEU A 1 321 ? 4.754 7.047 16.031 1 90.31 321 LEU A O 1
ATOM 2461 N N . PRO A 1 322 ? 6.41 5.574 16.062 1 88.94 322 PRO A N 1
ATOM 2462 C CA . PRO A 1 322 ? 6.406 5.43 14.602 1 88.94 322 PRO A CA 1
ATOM 2463 C C . PRO A 1 322 ? 5.238 4.582 14.102 1 88.94 322 PRO A C 1
ATOM 2465 O O . PRO A 1 322 ? 5.449 3.561 13.445 1 88.94 322 PRO A O 1
ATOM 2468 N N . VAL A 1 323 ? 4.008 5.055 14.344 1 90.06 323 VAL A N 1
ATOM 2469 C CA . VAL A 1 323 ? 2.77 4.371 13.984 1 90.06 323 VAL A CA 1
ATOM 2470 C C . VAL A 1 323 ? 1.803 5.355 13.336 1 90.06 323 VAL A C 1
ATOM 2472 O O . VAL A 1 323 ? 1.673 6.496 13.789 1 90.06 323 VAL A O 1
ATOM 2475 N N . ILE A 1 324 ? 1.196 4.891 12.211 1 91.44 324 ILE A N 1
ATOM 2476 C CA . ILE A 1 324 ? 0.12 5.621 11.547 1 91.44 324 ILE A CA 1
ATOM 2477 C C . ILE A 1 324 ? -1.111 4.727 11.422 1 91.44 324 ILE A C 1
ATOM 2479 O O . ILE A 1 324 ? -0.995 3.539 11.117 1 91.44 324 ILE A O 1
ATOM 2483 N N . LYS A 1 325 ? -2.277 5.297 11.773 1 91.56 325 LYS A N 1
ATOM 2484 C CA . LYS A 1 325 ? -3.525 4.551 11.641 1 91.56 325 LYS A CA 1
ATOM 2485 C C . LYS A 1 325 ? -4.523 5.305 10.766 1 91.56 325 LYS A C 1
ATOM 2487 O O . LYS A 1 325 ? -4.57 6.535 10.789 1 91.56 325 LYS A O 1
ATOM 2492 N N . GLU A 1 326 ? -5.27 4.535 9.977 1 89.38 326 GLU A N 1
ATOM 2493 C CA . GLU A 1 326 ? -6.414 5.066 9.242 1 89.38 326 GLU A CA 1
ATOM 2494 C C . GLU A 1 326 ? -7.73 4.609 9.867 1 89.38 326 GLU A C 1
ATOM 2496 O O . GLU A 1 326 ? -7.879 3.443 10.234 1 89.38 326 GLU A O 1
ATOM 2501 N N . PHE A 1 327 ? -8.641 5.574 10.102 1 90 327 PHE A N 1
ATOM 2502 C CA . PHE A 1 327 ? -9.977 5.309 10.625 1 90 327 PHE A CA 1
ATOM 2503 C C . PHE A 1 327 ? -11.039 5.633 9.578 1 90 327 PHE A C 1
ATOM 2505 O O . PHE A 1 327 ? -10.891 6.586 8.812 1 90 327 PHE A O 1
ATOM 2512 N N . ASP A 1 328 ? -12.102 4.867 9.602 1 84.44 328 ASP A N 1
ATOM 2513 C CA . ASP A 1 328 ? -13.203 5.195 8.703 1 84.44 328 ASP A CA 1
ATOM 2514 C C . ASP A 1 328 ? -14.094 6.285 9.297 1 84.44 328 ASP A C 1
ATOM 2516 O O . ASP A 1 328 ? -13.766 6.855 10.336 1 84.44 328 ASP A O 1
ATOM 2520 N N . SER A 1 329 ? -15.18 6.617 8.609 1 82.25 329 SER A N 1
ATOM 2521 C CA . SER A 1 329 ? -16.031 7.742 8.992 1 82.25 329 SER A CA 1
ATOM 2522 C C . SER A 1 329 ? -16.75 7.477 10.312 1 82.25 329 SER A C 1
ATOM 2524 O O . SER A 1 329 ? -17.219 8.406 10.961 1 82.25 329 SER A O 1
ATOM 2526 N N . ALA A 1 330 ? -16.781 6.168 10.742 1 82.75 330 ALA A N 1
ATOM 2527 C CA . ALA A 1 330 ? -17.422 5.805 12 1 82.75 330 ALA A CA 1
ATOM 2528 C C . ALA A 1 330 ? -16.406 5.723 13.133 1 82.75 330 ALA A C 1
ATOM 2530 O O . ALA A 1 330 ? -16.766 5.469 14.289 1 82.75 330 ALA A O 1
ATOM 2531 N N . GLY A 1 331 ? -15.117 5.91 12.805 1 89.62 331 GLY A N 1
ATOM 2532 C CA . GLY A 1 331 ? -14.078 5.906 13.828 1 89.62 331 GLY A CA 1
ATOM 2533 C C . GLY A 1 331 ? -13.453 4.539 14.031 1 89.62 331 GLY A C 1
ATOM 2534 O O . GLY A 1 331 ? -12.703 4.332 14.984 1 89.62 331 GLY A O 1
ATOM 2535 N N . THR A 1 332 ? -13.75 3.631 13.156 1 87.94 332 THR A N 1
ATOM 2536 C CA . THR A 1 332 ? -13.156 2.301 13.234 1 87.94 332 THR A CA 1
ATOM 2537 C C . THR A 1 332 ? -11.797 2.275 12.547 1 87.94 332 THR A C 1
ATOM 2539 O O . THR A 1 332 ? -11.648 2.748 11.422 1 87.94 332 THR A O 1
ATOM 2542 N N . CYS A 1 333 ? -10.805 1.724 13.258 1 89.81 333 CYS A N 1
ATOM 2543 C CA . CYS A 1 333 ? -9.484 1.599 12.648 1 89.81 333 CYS A CA 1
ATOM 2544 C C . CYS A 1 333 ? -9.492 0.551 11.547 1 89.81 333 CYS A C 1
ATOM 2546 O O . CYS A 1 333 ? -9.852 -0.603 11.773 1 89.81 333 CYS A O 1
ATOM 2548 N N . ILE A 1 334 ? -9.039 0.921 10.312 1 80.12 334 ILE A N 1
ATOM 2549 C CA . ILE A 1 334 ? -9.125 -0.003 9.188 1 80.12 334 ILE A CA 1
ATOM 2550 C C . ILE A 1 334 ? -7.727 -0.29 8.648 1 80.12 334 ILE A C 1
ATOM 2552 O O . ILE A 1 334 ? -7.543 -1.196 7.828 1 80.12 334 ILE A O 1
ATOM 2556 N N . PHE A 1 335 ? -6.75 0.402 9.133 1 80.56 335 PHE A N 1
ATOM 2557 C CA . PHE A 1 335 ? -5.391 0.235 8.641 1 80.56 335 PHE A CA 1
ATOM 2558 C C . PHE A 1 335 ? -4.379 0.744 9.664 1 80.56 335 PHE A C 1
ATOM 2560 O O . PHE A 1 335 ? -4.605 1.768 10.312 1 80.56 335 PHE A O 1
ATOM 2567 N N . THR A 1 336 ? -3.256 -0.009 9.875 1 84.25 336 THR A N 1
ATOM 2568 C CA . THR A 1 336 ? -2.127 0.404 10.703 1 84.25 336 THR A CA 1
ATOM 2569 C C . THR A 1 336 ? -0.812 0.228 9.953 1 84.25 336 THR A C 1
ATOM 2571 O O . THR A 1 336 ? -0.603 -0.788 9.289 1 84.25 336 THR A O 1
ATOM 2574 N N . MET A 1 337 ? 0.019 1.198 10 1 81.38 337 MET A N 1
ATOM 2575 C CA . MET A 1 337 ? 1.377 1.138 9.469 1 81.38 337 MET A CA 1
ATOM 2576 C C . MET A 1 337 ? 2.402 1.454 10.555 1 81.38 337 MET A C 1
ATOM 2578 O O . MET A 1 337 ? 2.229 2.402 11.32 1 81.38 337 MET A O 1
ATOM 2582 N N . GLN A 1 338 ? 3.432 0.628 10.562 1 80.06 338 GLN A N 1
ATOM 2583 C CA . GLN A 1 338 ? 4.547 0.855 11.477 1 80.06 338 GLN A CA 1
ATOM 2584 C C . GLN A 1 338 ? 5.848 1.079 10.711 1 80.06 338 GLN A C 1
ATOM 2586 O O . GLN A 1 338 ? 6.113 0.399 9.719 1 80.06 338 GLN A O 1
ATOM 2591 N N . PHE A 1 339 ? 6.617 2.064 11.156 1 75 339 PHE A N 1
ATOM 2592 C CA . PHE A 1 339 ? 7.871 2.379 10.484 1 75 339 PHE A CA 1
ATOM 2593 C C . PHE A 1 339 ? 9 2.537 11.492 1 75 339 PHE A C 1
ATOM 2595 O O . PHE A 1 339 ? 8.781 2.436 12.703 1 75 339 PHE A O 1
ATOM 2602 N N . GLY A 1 340 ? 10.273 2.58 10.984 1 67.81 340 GLY A N 1
ATOM 2603 C CA . GLY A 1 340 ? 11.461 2.482 11.82 1 67.81 340 GLY A CA 1
ATOM 2604 C C . GLY A 1 340 ? 11.82 3.789 12.5 1 67.81 340 GLY A C 1
ATOM 2605 O O . GLY A 1 340 ? 12.633 3.811 13.422 1 67.81 340 GLY A O 1
ATOM 2606 N N . SER A 1 341 ? 11.211 4.809 12.031 1 74.94 341 SER A N 1
ATOM 2607 C CA . SER A 1 341 ? 11.586 6.09 12.617 1 74.94 341 SER A CA 1
ATOM 2608 C C . SER A 1 341 ? 10.359 6.938 12.93 1 74.94 341 SER A C 1
ATOM 2610 O O . SER A 1 341 ? 9.359 6.879 12.211 1 74.94 341 SER A O 1
ATOM 2612 N N . ALA A 1 342 ? 10.586 7.738 13.969 1 81.69 342 ALA A N 1
ATOM 2613 C CA . ALA A 1 342 ? 9.523 8.664 14.375 1 81.69 342 ALA A CA 1
ATOM 2614 C C . ALA A 1 342 ? 9.32 9.75 13.328 1 81.69 342 ALA A C 1
ATOM 2616 O O . ALA A 1 342 ? 10.25 10.109 12.602 1 81.69 342 ALA A O 1
ATOM 2617 N N . SER A 1 343 ? 8.094 10.125 13.195 1 85.62 343 SER A N 1
ATOM 2618 C CA . SER A 1 343 ? 7.707 11.289 12.398 1 85.62 343 SER A CA 1
ATOM 2619 C C . SER A 1 343 ? 6.824 12.234 13.203 1 85.62 343 SER A C 1
ATOM 2621 O O . SER A 1 343 ? 5.781 11.836 13.719 1 85.62 343 SER A O 1
ATOM 2623 N N . TYR A 1 344 ? 7.262 13.461 13.234 1 89.12 344 TYR A N 1
ATOM 2624 C CA . TYR A 1 344 ? 6.52 14.445 14.023 1 89.12 344 TYR A CA 1
ATOM 2625 C C . TYR A 1 344 ? 5.059 14.492 13.602 1 89.12 344 TYR A C 1
ATOM 2627 O O . TYR A 1 344 ? 4.164 14.547 14.445 1 89.12 344 TYR A O 1
ATOM 2635 N N . ARG A 1 345 ? 4.793 14.562 12.297 1 92.44 345 ARG A N 1
ATOM 2636 C CA . ARG A 1 345 ? 3.463 14.477 11.695 1 92.44 345 ARG A CA 1
ATOM 2637 C C . ARG A 1 345 ? 3.482 13.594 10.453 1 92.44 345 ARG A C 1
ATOM 2639 O O . ARG A 1 345 ? 4.551 13.273 9.93 1 92.44 345 ARG A O 1
ATOM 2646 N N . ALA A 1 346 ? 2.305 13.18 10.055 1 91 346 ALA A N 1
ATOM 2647 C CA . ALA A 1 346 ? 2.135 12.445 8.805 1 91 346 ALA A CA 1
ATOM 2648 C C . ALA A 1 346 ? 0.86 12.875 8.086 1 91 346 ALA A C 1
ATOM 2650 O O . ALA A 1 346 ? -0.171 13.102 8.719 1 91 346 ALA A O 1
ATOM 2651 N N . PHE A 1 347 ? 0.991 12.945 6.793 1 90.75 347 PHE A N 1
ATOM 2652 C CA . PHE A 1 347 ? -0.128 13.367 5.957 1 90.75 347 PHE A CA 1
ATOM 2653 C C . PHE A 1 347 ? -0.27 12.461 4.742 1 90.75 347 PHE A C 1
ATOM 2655 O O . PHE A 1 347 ? 0.703 11.844 4.305 1 90.75 347 PHE A O 1
ATOM 2662 N N . ARG A 1 348 ? -1.475 12.352 4.277 1 87.75 348 ARG A N 1
ATOM 2663 C CA . ARG A 1 348 ? -1.744 11.641 3.031 1 87.75 348 ARG A CA 1
ATOM 2664 C C . ARG A 1 348 ? -2.383 12.57 2.002 1 87.75 348 ARG A C 1
ATOM 2666 O O . ARG A 1 348 ? -3.254 13.375 2.338 1 87.75 348 ARG A O 1
ATOM 2673 N N . SER A 1 349 ? -1.89 12.562 0.822 1 84.94 349 SER A N 1
ATOM 2674 C CA . SER A 1 349 ? -2.42 13.359 -0.283 1 84.94 349 SER A CA 1
ATOM 2675 C C . SER A 1 349 ? -2.092 12.719 -1.629 1 84.94 349 SER A C 1
ATOM 2677 O O . SER A 1 349 ? -1.162 11.914 -1.73 1 84.94 349 SER A O 1
ATOM 2679 N N . GLU A 1 350 ? -3.012 13.055 -2.572 1 81.81 350 GLU A N 1
ATOM 2680 C CA . GLU A 1 350 ? -2.625 12.703 -3.936 1 81.81 350 GLU A CA 1
ATOM 2681 C C . GLU A 1 350 ? -1.412 13.516 -4.391 1 81.81 350 GLU A C 1
ATOM 2683 O O . GLU A 1 350 ? -1.356 14.727 -4.188 1 81.81 350 GLU A O 1
ATOM 2688 N N . TRP A 1 351 ? -0.462 12.797 -4.836 1 88.5 351 TRP A N 1
ATOM 2689 C CA . TRP A 1 351 ? 0.763 13.453 -5.281 1 88.5 351 TRP A CA 1
ATOM 2690 C C . TRP A 1 351 ? 1.267 12.836 -6.586 1 88.5 351 TRP A C 1
ATOM 2692 O O . TRP A 1 351 ? 1.493 11.633 -6.66 1 88.5 351 TRP A O 1
ATOM 2702 N N . HIS A 1 352 ? 1.35 13.688 -7.555 1 89.88 352 HIS A N 1
ATOM 2703 C CA . HIS A 1 352 ? 1.997 13.32 -8.812 1 89.88 352 HIS A CA 1
ATOM 2704 C C . HIS A 1 352 ? 3.359 13.992 -8.938 1 89.88 352 HIS A C 1
ATOM 2706 O O . HIS A 1 352 ? 3.441 15.219 -9.102 1 89.88 352 HIS A O 1
ATOM 2712 N N . GLY A 1 353 ? 4.414 13.156 -8.859 1 92.38 353 GLY A N 1
ATOM 2713 C CA . GLY A 1 353 ? 5.773 13.664 -8.898 1 92.38 353 GLY A CA 1
ATOM 2714 C C . GLY A 1 353 ? 6.43 13.523 -10.258 1 92.38 353 GLY A C 1
ATOM 2715 O O . GLY A 1 353 ? 6.41 12.438 -10.852 1 92.38 353 GLY A O 1
ATOM 2716 N N . TYR A 1 354 ? 7.031 14.648 -10.727 1 94.44 354 TYR A N 1
ATOM 2717 C CA . TYR A 1 354 ? 7.699 14.734 -12.016 1 94.44 354 TYR A CA 1
ATOM 2718 C C . TYR A 1 354 ? 9.117 15.266 -11.859 1 94.44 354 TYR A C 1
ATOM 2720 O O . TYR A 1 354 ? 9.414 16.391 -12.266 1 94.44 354 TYR A O 1
ATOM 2728 N N . PRO A 1 355 ? 10.023 14.438 -11.359 1 93.12 355 PRO A N 1
ATOM 2729 C CA . PRO A 1 355 ? 11.383 14.938 -11.117 1 93.12 355 PRO A CA 1
ATOM 2730 C C . PRO A 1 355 ? 12.102 15.328 -12.398 1 93.12 355 PRO A C 1
ATOM 2732 O O . PRO A 1 355 ? 11.914 14.688 -13.438 1 93.12 355 PRO A O 1
ATOM 2735 N N . ASN A 1 356 ? 12.992 16.297 -12.297 1 92.62 356 ASN A N 1
ATOM 2736 C CA . ASN A 1 356 ? 13.797 16.734 -13.43 1 92.62 356 ASN A CA 1
ATOM 2737 C C . ASN A 1 356 ? 15.086 15.938 -13.555 1 92.62 356 ASN A C 1
ATOM 2739 O O . ASN A 1 356 ? 15.82 16.078 -14.539 1 92.62 356 ASN A O 1
ATOM 2743 N N . THR A 1 357 ? 15.281 15.125 -12.617 1 93 357 THR A N 1
ATOM 2744 C CA . THR A 1 357 ? 16.469 14.273 -12.664 1 93 357 THR A CA 1
ATOM 2745 C C . THR A 1 357 ? 16.234 13.094 -13.609 1 93 357 THR A C 1
ATOM 2747 O O . THR A 1 357 ? 15.133 12.914 -14.125 1 93 357 THR A O 1
ATOM 2750 N N . LYS A 1 358 ? 17.312 12.383 -13.852 1 94.56 358 LYS A N 1
ATOM 2751 C CA . LYS A 1 358 ? 17.234 11.141 -14.617 1 94.56 358 LYS A CA 1
ATOM 2752 C C . LYS A 1 358 ? 17.094 9.93 -13.688 1 94.56 358 LYS A C 1
ATOM 2754 O O . LYS A 1 358 ? 17.484 9.992 -12.523 1 94.56 358 LYS A O 1
ATOM 2759 N N . PRO A 1 359 ? 16.453 8.859 -14.242 1 95.5 359 PRO A N 1
ATOM 2760 C CA . PRO A 1 359 ? 1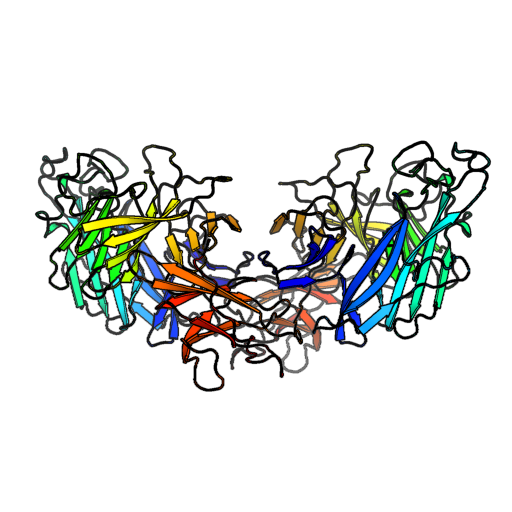6.516 7.605 -13.484 1 95.5 359 PRO A CA 1
ATOM 2761 C C . PRO A 1 359 ? 17.953 7.164 -13.219 1 95.5 359 PRO A C 1
ATOM 2763 O O . PRO A 1 359 ? 18.875 7.562 -13.945 1 95.5 359 PRO A O 1
ATOM 2766 N N . LYS A 1 360 ? 18.094 6.461 -12.18 1 96.25 360 LYS A N 1
ATOM 2767 C CA . LYS A 1 360 ? 19.391 5.871 -11.836 1 96.25 360 LYS A CA 1
ATOM 2768 C C . LYS A 1 360 ? 19.391 4.363 -12.086 1 96.25 360 LYS A C 1
ATOM 2770 O O . LYS A 1 360 ? 18.344 3.709 -11.945 1 96.25 360 LYS A O 1
ATOM 2775 N N . VAL A 1 361 ? 20.562 3.857 -12.438 1 95.38 361 VAL A N 1
ATOM 2776 C CA . VAL A 1 361 ? 20.688 2.428 -12.695 1 95.38 361 VAL A CA 1
ATOM 2777 C C . VAL A 1 361 ? 22.031 1.926 -12.164 1 95.38 361 VAL A C 1
ATOM 2779 O O . VAL A 1 361 ? 23.016 2.666 -12.148 1 95.38 361 VAL A O 1
ATOM 2782 N N . ALA A 1 362 ? 22.031 0.824 -11.625 1 95.62 362 ALA A N 1
ATOM 2783 C CA . ALA A 1 362 ? 23.219 0.066 -11.242 1 95.62 362 ALA A CA 1
ATOM 2784 C C . ALA A 1 362 ? 23.094 -1.398 -11.648 1 95.62 362 ALA A C 1
ATOM 2786 O O . ALA A 1 362 ? 21.984 -1.912 -11.805 1 95.62 362 ALA A O 1
ATOM 2787 N N . ALA A 1 363 ? 24.234 -1.99 -11.883 1 95.38 363 ALA A N 1
ATOM 2788 C CA . ALA A 1 363 ? 24.172 -3.379 -12.336 1 95.38 363 ALA A CA 1
ATOM 2789 C C . ALA A 1 363 ? 25.406 -4.164 -11.867 1 95.38 363 ALA A C 1
ATOM 2791 O O . ALA A 1 363 ? 26.469 -3.586 -11.641 1 95.38 363 ALA A O 1
ATOM 2792 N N . CYS A 1 364 ? 25.281 -5.402 -11.734 1 95.25 364 CYS A N 1
ATOM 2793 C CA . CYS A 1 364 ? 26.328 -6.344 -11.391 1 95.25 364 CYS A CA 1
ATOM 2794 C C . CYS A 1 364 ? 26.078 -7.703 -12.031 1 95.25 364 CYS A C 1
ATOM 2796 O O . CYS A 1 364 ? 24.984 -7.973 -12.508 1 95.25 364 CYS A O 1
ATOM 2798 N N . LEU A 1 365 ? 27.141 -8.445 -12.094 1 95 365 LEU A N 1
ATOM 2799 C CA . LEU A 1 365 ? 27.047 -9.773 -12.688 1 95 365 LEU A CA 1
ATOM 2800 C C . LEU A 1 365 ? 26.641 -10.805 -11.641 1 95 365 LEU A C 1
ATOM 2802 O O . LEU A 1 365 ? 27.047 -10.719 -10.477 1 95 365 LEU A O 1
ATOM 2806 N N . THR A 1 366 ? 25.766 -11.656 -12.047 1 90.88 366 THR A N 1
ATOM 2807 C CA . THR A 1 366 ? 25.359 -12.789 -11.227 1 90.88 366 THR A CA 1
ATOM 2808 C C . THR A 1 366 ? 25.156 -14.039 -12.078 1 90.88 366 THR A C 1
ATOM 2810 O O . THR A 1 366 ? 25.359 -14 -13.297 1 90.88 366 THR A O 1
ATOM 2813 N N . SER A 1 367 ? 25.047 -15.164 -11.43 1 89.38 367 SER A N 1
ATOM 2814 C CA . SER A 1 367 ? 24.797 -16.406 -12.141 1 89.38 367 SER A CA 1
ATOM 2815 C C . SER A 1 367 ? 23.906 -17.344 -11.312 1 89.38 367 SER A C 1
ATOM 2817 O O . SER A 1 367 ? 23.828 -17.203 -10.086 1 89.38 367 SER A O 1
ATOM 2819 N N . ASP A 1 368 ? 23.141 -18.078 -12.016 1 85.12 368 ASP A N 1
ATOM 2820 C CA . ASP A 1 368 ? 22.453 -19.172 -11.32 1 85.12 368 ASP A CA 1
ATOM 2821 C C . ASP A 1 368 ? 22.547 -20.469 -12.117 1 85.12 368 ASP A C 1
ATOM 2823 O O . ASP A 1 368 ? 22.922 -20.453 -13.297 1 85.12 368 ASP A O 1
ATOM 2827 N N . PRO A 1 369 ? 22.297 -21.609 -11.523 1 87.81 369 PRO A N 1
ATOM 2828 C CA . PRO A 1 369 ? 22.562 -22.922 -12.125 1 87.81 369 PRO A CA 1
ATOM 2829 C C . PRO A 1 369 ? 21.703 -23.172 -13.367 1 87.81 369 PRO A C 1
ATOM 2831 O O . PRO A 1 369 ? 22.016 -24.094 -14.148 1 87.81 369 PRO A O 1
ATOM 2834 N N . VAL A 1 370 ? 20.688 -22.406 -13.609 1 89.44 370 VAL A N 1
ATOM 2835 C CA . VAL A 1 370 ? 19.781 -22.719 -14.711 1 89.44 370 VAL A CA 1
ATOM 2836 C C . VAL A 1 370 ? 19.953 -21.672 -15.82 1 89.44 370 VAL A C 1
ATOM 2838 O O . VAL A 1 370 ? 20.156 -22.031 -16.984 1 89.44 370 VAL A O 1
ATOM 2841 N N . ARG A 1 371 ? 20 -20.375 -15.516 1 89.12 371 ARG A N 1
ATOM 2842 C CA . ARG A 1 371 ? 20 -19.312 -16.5 1 89.12 371 ARG A CA 1
ATOM 2843 C C . ARG A 1 371 ? 21.422 -18.891 -16.859 1 89.12 371 ARG A C 1
ATOM 2845 O O . ARG A 1 371 ? 21.641 -18.188 -17.844 1 89.12 371 ARG A O 1
ATOM 2852 N N . GLY A 1 372 ? 22.297 -19.531 -16.141 1 90.25 372 GLY A N 1
ATOM 2853 C CA . GLY A 1 372 ? 23.688 -19.172 -16.391 1 90.25 372 GLY A CA 1
ATOM 2854 C C . GLY A 1 372 ? 24.031 -17.75 -15.984 1 90.25 372 GLY A C 1
ATOM 2855 O O . GLY A 1 372 ? 23.531 -17.25 -14.969 1 90.25 372 GLY A O 1
ATOM 2856 N N . GLN A 1 373 ? 25 -17.203 -16.719 1 92.25 373 GLN A N 1
ATOM 2857 C CA . GLN A 1 373 ? 25.453 -15.852 -16.422 1 92.25 373 GLN A CA 1
ATOM 2858 C C . GLN A 1 373 ? 24.359 -14.828 -16.734 1 92.25 373 GLN A C 1
ATOM 2860 O O . GLN A 1 373 ? 23.766 -14.859 -17.812 1 92.25 373 GLN A O 1
ATOM 2865 N N . MET A 1 374 ? 24.141 -14 -15.773 1 92.06 374 MET A N 1
ATOM 2866 C CA . MET A 1 374 ? 23.141 -12.945 -15.938 1 92.06 374 MET A CA 1
ATOM 2867 C C . MET A 1 374 ? 23.672 -11.602 -15.438 1 92.06 374 MET A C 1
ATOM 2869 O O . MET A 1 374 ? 24.688 -11.555 -14.742 1 92.06 374 MET A O 1
ATOM 2873 N N . THR A 1 375 ? 23.094 -10.562 -15.891 1 93.81 375 THR A N 1
ATOM 2874 C CA . THR A 1 375 ? 23.312 -9.219 -15.367 1 93.81 375 THR A CA 1
ATOM 2875 C C . THR A 1 375 ? 22.109 -8.75 -14.562 1 93.81 375 THR A C 1
ATOM 2877 O O . THR A 1 375 ? 20.984 -8.711 -15.07 1 93.81 375 THR A O 1
ATOM 2880 N N . ARG A 1 376 ? 22.391 -8.5 -13.273 1 91.75 376 ARG A N 1
ATOM 2881 C CA . ARG A 1 376 ? 21.375 -7.934 -12.398 1 91.75 376 ARG A CA 1
ATOM 2882 C C . ARG A 1 376 ? 21.344 -6.414 -12.5 1 91.75 376 ARG A C 1
ATOM 2884 O O . ARG A 1 376 ? 22.359 -5.75 -12.312 1 91.75 376 ARG A O 1
ATOM 2891 N N . ILE A 1 377 ? 20.141 -5.891 -12.805 1 92.62 377 ILE A N 1
ATOM 2892 C CA . ILE A 1 377 ? 19.984 -4.457 -13.023 1 92.62 377 ILE A CA 1
ATOM 2893 C C . ILE A 1 377 ? 19.062 -3.869 -11.953 1 92.62 377 ILE A C 1
ATOM 2895 O O . ILE A 1 377 ? 18 -4.434 -11.656 1 92.62 377 ILE A O 1
ATOM 2899 N N . HIS A 1 378 ? 19.531 -2.795 -11.312 1 92.44 378 HIS A N 1
ATOM 2900 C CA . HIS A 1 378 ? 18.75 -2.006 -10.367 1 92.44 378 HIS A CA 1
ATOM 2901 C C . HIS A 1 378 ? 18.359 -0.656 -10.969 1 92.44 378 HIS A C 1
ATOM 2903 O O . HIS A 1 378 ? 19.234 0.138 -11.328 1 92.44 378 HIS A O 1
ATOM 2909 N N . ALA A 1 379 ? 17.031 -0.477 -11.086 1 93.38 379 ALA A N 1
ATOM 2910 C CA . ALA A 1 379 ? 16.531 0.779 -11.641 1 93.38 379 ALA A CA 1
ATOM 2911 C C . ALA A 1 379 ? 15.688 1.534 -10.625 1 93.38 379 ALA A C 1
ATOM 2913 O O . ALA A 1 379 ? 14.883 0.932 -9.906 1 93.38 379 ALA A O 1
ATOM 2914 N N . SER A 1 380 ? 15.883 2.812 -10.508 1 93.38 380 SER A N 1
ATOM 2915 C CA . SER A 1 380 ? 15.086 3.654 -9.625 1 93.38 380 SER A CA 1
ATOM 2916 C C . SER A 1 380 ? 15.016 5.086 -10.141 1 93.38 380 SER A C 1
ATOM 2918 O O . SER A 1 380 ? 15.867 5.512 -10.93 1 93.38 380 SER A O 1
ATOM 2920 N N . TRP A 1 381 ? 13.969 5.777 -9.836 1 93.75 381 TRP A N 1
ATOM 2921 C CA . TRP A 1 381 ? 13.805 7.199 -10.109 1 93.75 381 TRP A CA 1
ATOM 2922 C C . TRP A 1 381 ? 13.133 7.906 -8.945 1 93.75 381 TRP A C 1
ATOM 2924 O O . TRP A 1 381 ? 11.898 7.906 -8.836 1 93.75 381 TRP A O 1
ATOM 2934 N N . ASN A 1 382 ? 13.953 8.555 -8.148 1 91.88 382 ASN A N 1
ATOM 2935 C CA . ASN A 1 382 ? 13.484 9.188 -6.922 1 91.88 382 ASN A CA 1
ATOM 2936 C C . ASN A 1 382 ? 12.414 10.234 -7.203 1 91.88 382 ASN A C 1
ATOM 2938 O O . ASN A 1 382 ? 12.68 11.234 -7.875 1 91.88 382 ASN A O 1
ATOM 2942 N N . GLY A 1 383 ? 11.195 9.977 -6.746 1 92.06 383 GLY A N 1
ATOM 2943 C CA . GLY A 1 383 ? 10.125 10.961 -6.812 1 92.06 383 GLY A CA 1
ATOM 2944 C C . GLY A 1 383 ? 9.188 10.75 -7.984 1 92.06 383 GLY A C 1
ATOM 2945 O O . GLY A 1 383 ? 8.109 11.344 -8.039 1 92.06 383 GLY A O 1
ATOM 2946 N N . ALA A 1 384 ? 9.594 9.914 -8.922 1 92.81 384 ALA A N 1
ATOM 2947 C CA . ALA A 1 384 ? 8.742 9.68 -10.086 1 92.81 384 ALA A CA 1
ATOM 2948 C C . ALA A 1 384 ? 7.578 8.758 -9.734 1 92.81 384 ALA A C 1
ATOM 2950 O O . ALA A 1 384 ? 7.781 7.57 -9.477 1 92.81 384 ALA A O 1
ATOM 2951 N N . THR A 1 385 ? 6.387 9.32 -9.805 1 90.44 385 THR A N 1
ATOM 2952 C CA . THR A 1 385 ? 5.238 8.539 -9.367 1 90.44 385 THR A CA 1
ATOM 2953 C C . THR A 1 385 ? 4.504 7.941 -10.555 1 90.44 385 THR A C 1
ATOM 2955 O O . THR A 1 385 ? 3.676 7.043 -10.398 1 90.44 385 THR A O 1
ATOM 2958 N N . GLU A 1 386 ? 4.848 8.469 -11.781 1 89.56 386 GLU A N 1
ATOM 2959 C CA . GLU A 1 386 ? 4.039 8.086 -12.938 1 89.56 386 GLU A CA 1
ATOM 2960 C C . GLU A 1 386 ? 4.727 7.004 -13.758 1 89.56 386 GLU A C 1
ATOM 2962 O O . GLU A 1 386 ? 4.32 6.719 -14.891 1 89.56 386 GLU A O 1
ATOM 2967 N N . VAL A 1 387 ? 5.824 6.426 -13.25 1 91.19 387 VAL A N 1
ATOM 2968 C CA . VAL A 1 387 ? 6.555 5.363 -13.938 1 91.19 387 VAL A CA 1
ATOM 2969 C C . VAL A 1 387 ? 5.859 4.023 -13.703 1 91.19 387 VAL A C 1
ATOM 2971 O O . VAL A 1 387 ? 5.582 3.652 -12.562 1 91.19 387 VAL A O 1
ATOM 2974 N N . THR A 1 388 ? 5.531 3.307 -14.805 1 87 388 THR A N 1
ATOM 2975 C CA . THR A 1 388 ? 4.82 2.037 -14.688 1 87 388 THR A CA 1
ATOM 2976 C C . THR A 1 388 ? 5.766 0.866 -14.938 1 87 388 THR A C 1
ATOM 2978 O O . THR A 1 388 ? 5.438 -0.283 -14.641 1 87 388 THR A O 1
ATOM 2981 N N . GLY A 1 389 ? 6.98 1.16 -15.461 1 91 389 GLY A N 1
ATOM 2982 C CA . GLY A 1 389 ? 7.934 0.105 -15.766 1 91 389 GLY A CA 1
ATOM 2983 C C . GLY A 1 389 ? 9.234 0.626 -16.344 1 91 389 GLY A C 1
ATOM 2984 O O . GLY A 1 389 ? 9.453 1.839 -16.406 1 91 389 GLY A O 1
ATOM 2985 N N . TRP A 1 390 ? 10.078 -0.321 -16.75 1 93.06 390 TRP A N 1
ATOM 2986 C CA . TRP A 1 390 ? 11.398 -0.002 -17.281 1 93.06 390 TRP A CA 1
ATOM 2987 C C . TRP A 1 390 ? 11.688 -0.805 -18.547 1 93.06 390 TRP A C 1
ATOM 2989 O O . TRP A 1 390 ? 11.422 -2.008 -18.594 1 93.06 390 TRP A O 1
ATOM 2999 N N . SER A 1 391 ? 12.172 -0.087 -19.531 1 95 391 SER A N 1
ATOM 3000 C CA . SER A 1 391 ? 12.867 -0.762 -20.625 1 95 391 SER A CA 1
ATOM 3001 C C . SER A 1 391 ? 14.352 -0.937 -20.328 1 95 391 SER A C 1
ATOM 3003 O O . SER A 1 391 ? 15.039 0.033 -20 1 95 391 SER A O 1
ATOM 3005 N N . LEU A 1 392 ? 14.812 -2.119 -20.453 1 94.62 392 LEU A N 1
ATOM 3006 C CA . LEU A 1 392 ? 16.203 -2.418 -20.109 1 94.62 392 LEU A CA 1
ATOM 3007 C C . LEU A 1 392 ? 17.047 -2.537 -21.375 1 94.62 392 LEU A C 1
ATOM 3009 O O . LEU A 1 392 ? 16.672 -3.23 -22.312 1 94.62 392 LEU A O 1
ATOM 3013 N N . PHE A 1 393 ? 18.141 -1.827 -21.375 1 95.38 393 PHE A N 1
ATOM 3014 C CA . PHE A 1 393 ? 19.125 -1.881 -22.438 1 95.38 393 PHE A CA 1
ATOM 3015 C C . PHE A 1 393 ? 20.469 -2.381 -21.922 1 95.38 393 PHE A C 1
ATOM 3017 O O . PHE A 1 393 ? 20.875 -2.033 -20.812 1 95.38 393 PHE A O 1
ATOM 3024 N N . ALA A 1 394 ? 21.094 -3.174 -22.688 1 95.5 394 ALA A N 1
ATOM 3025 C CA . ALA A 1 394 ? 22.406 -3.695 -22.312 1 95.5 394 ALA A CA 1
ATOM 3026 C C . ALA A 1 394 ? 23.25 -4.012 -23.531 1 95.5 394 ALA A C 1
ATOM 3028 O O . ALA A 1 394 ? 22.719 -4.121 -24.641 1 95.5 394 ALA A O 1
ATOM 3029 N N . GLY A 1 395 ? 24.594 -4.016 -23.297 1 94.31 395 GLY A N 1
ATOM 3030 C CA . GLY A 1 395 ? 25.516 -4.324 -24.359 1 94.31 395 GLY A CA 1
ATOM 3031 C C . GLY A 1 395 ? 26.969 -4.363 -23.906 1 94.31 395 GLY A C 1
ATOM 3032 O O . GLY A 1 395 ? 27.25 -4.188 -22.719 1 94.31 395 GLY A O 1
ATOM 3033 N N . GLN A 1 396 ? 27.844 -4.656 -24.828 1 92.94 396 GLN A N 1
ATOM 3034 C CA . GLN A 1 396 ? 29.266 -4.824 -24.531 1 92.94 396 GLN A CA 1
ATOM 3035 C C . GLN A 1 396 ? 30.031 -3.514 -24.734 1 92.94 396 GLN A C 1
ATOM 3037 O O . GLN A 1 396 ? 31.188 -3.396 -24.328 1 92.94 396 GLN A O 1
ATOM 3042 N N . SER A 1 397 ? 29.422 -2.527 -25.266 1 89.81 397 SER A N 1
ATOM 3043 C CA . SER A 1 397 ? 30.047 -1.223 -25.469 1 89.81 397 SER A CA 1
ATOM 3044 C C . SER A 1 397 ? 29.094 -0.092 -25.078 1 89.81 397 SER A C 1
ATOM 3046 O O . SER A 1 397 ? 27.891 -0.208 -25.234 1 89.81 397 SER A O 1
ATOM 3048 N N . ALA A 1 398 ? 29.656 0.9 -24.344 1 79.38 398 ALA A N 1
ATOM 3049 C CA . ALA A 1 398 ? 28.859 2.035 -23.875 1 79.38 398 ALA A CA 1
ATOM 3050 C C . ALA A 1 398 ? 28.391 2.896 -25.031 1 79.38 398 ALA A C 1
ATOM 3052 O O . ALA A 1 398 ? 27.484 3.732 -24.875 1 79.38 398 ALA A O 1
ATOM 3053 N N . GLY A 1 399 ? 29.094 2.805 -26.062 1 62.84 399 GLY A N 1
ATOM 3054 C CA . GLY A 1 399 ? 28.984 3.768 -27.141 1 62.84 399 GLY A CA 1
ATOM 3055 C C . GLY A 1 399 ? 27.562 4.074 -27.531 1 62.84 399 GLY A C 1
ATOM 3056 O O . GLY A 1 399 ? 26.641 3.32 -27.203 1 62.84 399 GLY A O 1
ATOM 3057 N N . ASN A 1 400 ? 27.25 5.23 -28.062 1 53.12 400 ASN A N 1
ATOM 3058 C CA . ASN A 1 400 ? 26.062 6.02 -28.391 1 53.12 400 ASN A CA 1
ATOM 3059 C C . ASN A 1 400 ? 24.906 5.129 -28.844 1 53.12 400 ASN A C 1
ATOM 3061 O O . ASN A 1 400 ? 24.078 4.723 -28.031 1 53.12 400 ASN A O 1
ATOM 3065 N N . SER A 1 401 ? 24.438 5.266 -30.156 1 50.38 401 SER A N 1
ATOM 3066 C CA . SER A 1 401 ? 23.188 4.895 -30.812 1 50.38 401 SER A CA 1
ATOM 3067 C C . SER A 1 401 ? 23.062 3.381 -30.938 1 50.38 401 SER A C 1
ATOM 3069 O O . SER A 1 401 ? 21.969 2.863 -31.172 1 50.38 401 SER A O 1
ATOM 3071 N N . THR A 1 402 ? 24.375 2.676 -30.828 1 57.31 402 THR A N 1
ATOM 3072 C CA . THR A 1 402 ? 24.297 1.329 -31.391 1 57.31 402 THR A CA 1
ATOM 3073 C C . THR A 1 402 ? 24.75 0.294 -30.359 1 57.31 402 THR A C 1
ATOM 3075 O O . THR A 1 402 ? 24.672 -0.911 -30.609 1 57.31 402 THR A O 1
ATOM 3078 N N . GLY A 1 403 ? 25.281 0.709 -29.219 1 76.81 403 GLY A N 1
ATOM 3079 C CA . GLY A 1 403 ? 25.953 -0.33 -28.453 1 76.81 403 GLY A CA 1
ATOM 3080 C C . GLY A 1 403 ? 25.016 -1.085 -27.531 1 76.81 403 GLY A C 1
ATOM 3081 O O . GLY A 1 403 ? 25.281 -2.232 -27.172 1 76.81 403 GLY A O 1
ATOM 3082 N N . LEU A 1 404 ? 24.047 -0.4 -27.188 1 91.62 404 LEU A N 1
ATOM 3083 C CA . LEU A 1 404 ? 23.125 -1.112 -26.297 1 91.62 404 LEU A CA 1
ATOM 3084 C C . LEU A 1 404 ? 21.875 -1.556 -27.047 1 91.62 404 LEU A C 1
ATOM 3086 O O . LEU A 1 404 ? 21.391 -0.844 -27.938 1 91.62 404 LEU A O 1
ATOM 3090 N N . THR A 1 405 ? 21.438 -2.711 -26.859 1 93.75 405 THR A N 1
ATOM 3091 C CA . THR A 1 405 ? 20.203 -3.244 -27.438 1 93.75 405 THR A CA 1
ATOM 3092 C C . THR A 1 405 ? 19.141 -3.402 -26.359 1 93.75 405 THR A C 1
ATOM 3094 O O . THR A 1 405 ? 19.453 -3.717 -25.203 1 93.75 405 THR A O 1
ATOM 3097 N N . LYS A 1 406 ? 17.938 -3.146 -26.75 1 94.06 406 LYS A N 1
ATOM 3098 C CA . LYS A 1 406 ? 16.828 -3.375 -25.828 1 94.06 406 LYS A CA 1
ATOM 3099 C C . LYS A 1 406 ? 16.703 -4.855 -25.484 1 94.06 406 LYS A C 1
ATOM 3101 O O . LYS A 1 406 ? 16.609 -5.699 -26.375 1 94.06 406 LYS A O 1
ATOM 3106 N N . MET A 1 407 ? 16.703 -5.109 -24.297 1 92.69 407 MET A N 1
ATOM 3107 C CA . MET A 1 407 ? 16.641 -6.496 -23.844 1 92.69 407 MET A CA 1
ATOM 3108 C C . MET A 1 407 ? 15.211 -6.895 -23.5 1 92.69 407 MET A C 1
ATOM 3110 O O . MET A 1 407 ? 14.734 -7.934 -23.953 1 92.69 407 MET A O 1
ATOM 3114 N N . LEU A 1 408 ? 14.5 -6.199 -22.656 1 90.12 408 LEU A N 1
ATOM 3115 C CA . LEU A 1 408 ? 13.133 -6.488 -22.25 1 90.12 408 LEU A CA 1
ATOM 3116 C C . LEU A 1 408 ? 12.523 -5.305 -21.516 1 90.12 408 LEU A C 1
ATOM 3118 O O . LEU A 1 408 ? 13.234 -4.375 -21.125 1 90.12 408 LEU A O 1
ATOM 3122 N N . ASP A 1 409 ? 11.156 -5.27 -21.406 1 90.75 409 ASP A N 1
ATOM 3123 C CA . ASP A 1 409 ? 10.383 -4.371 -20.547 1 90.75 409 ASP A CA 1
ATOM 3124 C C . ASP A 1 409 ? 9.938 -5.078 -19.266 1 90.75 409 ASP A C 1
ATOM 3126 O O . ASP A 1 409 ? 9.539 -6.246 -19.297 1 90.75 409 ASP A O 1
ATOM 3130 N N . VAL A 1 410 ? 10.148 -4.402 -18.141 1 87.62 410 VAL A N 1
ATOM 3131 C CA . VAL A 1 410 ? 9.68 -4.965 -16.875 1 87.62 410 VAL A CA 1
ATOM 3132 C C . VAL A 1 410 ? 8.773 -3.957 -16.172 1 87.62 410 VAL A C 1
ATOM 3134 O O . VAL A 1 410 ? 8.953 -2.744 -16.312 1 87.62 410 VAL A O 1
ATOM 3137 N N . ALA A 1 411 ? 7.789 -4.449 -15.414 1 82.5 411 ALA A N 1
ATOM 3138 C CA . ALA A 1 411 ? 6.934 -3.58 -14.609 1 82.5 411 ALA A CA 1
ATOM 3139 C C . ALA A 1 411 ? 7.707 -2.99 -13.438 1 82.5 411 ALA A C 1
ATOM 3141 O O . ALA A 1 411 ? 8.602 -3.635 -12.883 1 82.5 411 ALA A O 1
ATOM 3142 N N . LYS A 1 412 ? 7.387 -1.753 -13.07 1 85.31 412 LYS A N 1
ATOM 3143 C CA . LYS A 1 412 ? 7.98 -1.146 -11.883 1 85.31 412 LYS A CA 1
ATOM 3144 C C . LYS A 1 412 ? 7.562 -1.888 -10.617 1 85.31 412 LYS A C 1
ATOM 3146 O O . LYS A 1 412 ? 6.391 -2.236 -10.461 1 85.31 412 LYS A O 1
ATOM 3151 N N . MET A 1 413 ? 8.633 -2.258 -9.938 1 77.25 413 MET A N 1
ATOM 3152 C CA . MET A 1 413 ? 8.414 -2.883 -8.641 1 77.25 413 MET A CA 1
ATOM 3153 C C . MET A 1 413 ? 9.078 -2.072 -7.527 1 77.25 413 MET A C 1
ATOM 3155 O O . MET A 1 413 ? 10.266 -1.761 -7.605 1 77.25 413 MET A O 1
ATOM 3159 N N . ASP A 1 414 ? 8.336 -1.438 -6.488 1 74.44 414 ASP A N 1
ATOM 3160 C CA . ASP A 1 414 ? 8.852 -0.729 -5.324 1 74.44 414 ASP A CA 1
ATOM 3161 C C . ASP A 1 414 ? 9.641 0.511 -5.742 1 74.44 414 ASP A C 1
ATOM 3163 O O . ASP A 1 414 ? 9.547 0.958 -6.887 1 74.44 414 ASP A O 1
ATOM 3167 N N . PHE A 1 415 ? 10.508 1.004 -4.891 1 78.62 415 PHE A N 1
ATOM 3168 C CA . PHE A 1 415 ? 11.375 2.146 -5.164 1 78.62 415 PHE A CA 1
ATOM 3169 C C . PHE A 1 415 ? 12.469 1.771 -6.152 1 78.62 415 PHE A C 1
ATOM 3171 O O . PHE A 1 415 ? 12.742 2.51 -7.102 1 78.62 415 PHE A O 1
ATOM 3178 N N . GLU A 1 416 ? 13.133 0.684 -5.836 1 85.81 416 GLU A N 1
ATOM 3179 C CA . GLU A 1 416 ? 14.125 0.113 -6.746 1 85.81 416 GLU A CA 1
ATOM 3180 C C . GLU A 1 416 ? 13.625 -1.194 -7.355 1 85.81 416 GLU A C 1
ATOM 3182 O O . GLU A 1 416 ? 13.336 -2.15 -6.633 1 85.81 416 GLU A O 1
ATOM 3187 N N . THR A 1 417 ? 13.5 -1.181 -8.711 1 88 417 THR A N 1
ATOM 3188 C CA . THR A 1 417 ? 13.133 -2.391 -9.445 1 88 417 THR A CA 1
ATOM 3189 C C . THR A 1 417 ? 14.375 -3.209 -9.781 1 88 417 THR A C 1
ATOM 3191 O O . THR A 1 417 ? 15.352 -2.678 -10.32 1 88 417 THR A O 1
ATOM 3194 N N . VAL A 1 418 ? 14.367 -4.445 -9.406 1 87.88 418 VAL A N 1
ATOM 3195 C CA . VAL A 1 418 ? 15.453 -5.359 -9.75 1 87.88 418 VAL A CA 1
ATOM 3196 C C . VAL A 1 418 ? 15.023 -6.258 -10.906 1 87.88 418 VAL A C 1
ATOM 3198 O O . VAL A 1 418 ? 13.922 -6.809 -10.898 1 87.88 418 VAL A O 1
ATOM 3201 N N . ALA A 1 419 ? 15.859 -6.316 -11.883 1 88.5 419 ALA A N 1
ATOM 3202 C CA . ALA A 1 419 ? 15.609 -7.152 -13.047 1 88.5 419 ALA A CA 1
ATOM 3203 C C . ALA A 1 419 ? 16.891 -7.844 -13.516 1 88.5 419 ALA A C 1
ATOM 3205 O O . ALA A 1 419 ? 17.984 -7.477 -13.094 1 88.5 419 ALA A O 1
ATOM 3206 N N . TYR A 1 420 ? 16.734 -8.82 -14.336 1 88.88 420 TYR A N 1
ATOM 3207 C CA . TYR A 1 420 ? 17.859 -9.602 -14.828 1 88.88 420 TYR A CA 1
ATOM 3208 C C . TYR A 1 420 ? 17.828 -9.711 -16.344 1 88.88 420 TYR A C 1
ATOM 3210 O O . TYR A 1 420 ? 16.766 -9.891 -16.938 1 88.88 420 TYR A O 1
ATOM 3218 N N . VAL A 1 421 ? 18.922 -9.562 -16.938 1 90.5 421 VAL A N 1
ATOM 3219 C CA . VAL A 1 421 ? 19.062 -9.844 -18.359 1 90.5 421 VAL A CA 1
ATOM 3220 C C . VAL A 1 421 ? 20.109 -10.938 -18.578 1 90.5 421 VAL A C 1
ATOM 3222 O O . VAL A 1 421 ? 21.016 -11.102 -17.75 1 90.5 421 VAL A O 1
ATOM 3225 N N . GLN A 1 422 ? 19.906 -11.625 -19.688 1 89.88 422 GLN A N 1
ATOM 3226 C CA . GLN A 1 422 ? 20.766 -12.766 -19.984 1 89.88 422 GLN A CA 1
ATOM 3227 C C . GLN A 1 422 ? 22.188 -12.305 -20.328 1 89.88 422 GLN A C 1
ATOM 3229 O O . GLN A 1 422 ? 22.359 -11.32 -21.047 1 89.88 422 GLN A O 1
ATOM 3234 N N . GLY A 1 423 ? 23.188 -13.07 -19.812 1 92.19 423 GLY A N 1
ATOM 3235 C CA . GLY A 1 423 ? 24.562 -12.891 -20.219 1 92.19 423 GLY A CA 1
ATOM 3236 C C . GLY A 1 423 ? 25.297 -11.867 -19.375 1 92.19 423 GLY A C 1
ATOM 3237 O O . GLY A 1 423 ? 24.688 -11.148 -18.578 1 92.19 423 GLY A O 1
ATOM 3238 N N . ALA A 1 424 ? 26.641 -11.961 -19.5 1 94.56 424 ALA A N 1
ATOM 3239 C CA . ALA A 1 424 ? 27.5 -10.969 -18.875 1 94.56 424 ALA A CA 1
ATOM 3240 C C . ALA A 1 424 ? 27.609 -9.711 -19.719 1 94.56 424 ALA A C 1
ATOM 3242 O O . ALA A 1 424 ? 28.438 -9.641 -20.641 1 94.56 424 ALA A O 1
ATOM 3243 N N . GLN A 1 425 ? 26.828 -8.742 -19.359 1 94.75 425 GLN A N 1
ATOM 3244 C CA . GLN A 1 425 ? 26.828 -7.477 -20.094 1 94.75 425 GLN A CA 1
ATOM 3245 C C . GLN A 1 425 ? 27.859 -6.516 -19.5 1 94.75 425 GLN A C 1
ATOM 3247 O O . GLN A 1 425 ? 28.203 -6.598 -18.312 1 94.75 425 GLN A O 1
ATOM 3252 N N . ALA A 1 426 ? 28.359 -5.613 -20.375 1 95.19 426 ALA A N 1
ATOM 3253 C CA . ALA A 1 426 ? 29.391 -4.684 -19.922 1 95.19 426 ALA A CA 1
ATOM 3254 C C . ALA A 1 426 ? 28.781 -3.346 -19.516 1 95.19 426 ALA A C 1
ATOM 3256 O O . ALA A 1 426 ? 29.297 -2.676 -18.609 1 95.19 426 ALA A O 1
ATOM 3257 N N . PHE A 1 427 ? 27.734 -2.998 -20.219 1 96.12 427 PHE A N 1
ATOM 3258 C CA . PHE A 1 427 ? 27.078 -1.719 -19.969 1 96.12 427 PHE A CA 1
ATOM 3259 C C . PHE A 1 427 ? 25.562 -1.881 -19.938 1 96.12 427 PHE A C 1
ATOM 3261 O O . PHE A 1 427 ? 25.016 -2.754 -20.609 1 96.12 427 PHE A O 1
ATOM 3268 N N . VAL A 1 428 ? 24.891 -1.043 -19.109 1 96.31 428 VAL A N 1
ATOM 3269 C CA . VAL A 1 428 ? 23.422 -1.084 -19.062 1 96.31 428 VAL A CA 1
ATOM 3270 C C . VAL A 1 428 ? 22.875 0.338 -19.047 1 96.31 428 VAL A C 1
ATOM 3272 O O . VAL A 1 428 ? 23.578 1.287 -18.703 1 96.31 428 VAL A O 1
ATOM 3275 N N . GLN A 1 429 ? 21.672 0.501 -19.5 1 96 429 GLN A N 1
ATOM 3276 C CA . GLN A 1 429 ? 20.828 1.69 -19.438 1 96 429 GLN A CA 1
ATOM 3277 C C . GLN A 1 429 ? 19.359 1.315 -19.25 1 96 429 GLN A C 1
ATOM 3279 O O . GLN A 1 429 ? 18.922 0.25 -19.688 1 96 429 GLN A O 1
ATOM 3284 N N . VAL A 1 430 ? 18.656 2.08 -18.531 1 96.19 430 VAL A N 1
ATOM 3285 C CA . VAL A 1 430 ? 17.219 1.857 -18.406 1 96.19 430 VAL A CA 1
ATOM 3286 C C . VAL A 1 430 ? 16.469 3.08 -18.906 1 96.19 430 VAL A C 1
ATOM 3288 O O . VAL A 1 430 ? 16.984 4.195 -18.906 1 96.19 430 VAL A O 1
ATOM 3291 N N . GLN A 1 431 ? 15.344 2.844 -19.422 1 96.25 431 GLN A N 1
ATOM 3292 C CA . GLN A 1 431 ? 14.414 3.896 -19.828 1 96.25 431 GLN A CA 1
ATOM 3293 C C . GLN A 1 431 ? 13.047 3.709 -19.172 1 96.25 431 GLN A C 1
ATOM 3295 O O . GLN A 1 431 ? 12.5 2.607 -19.188 1 96.25 431 GLN A O 1
ATOM 3300 N N . SER A 1 432 ? 12.523 4.82 -18.625 1 95.75 432 SER A N 1
ATOM 3301 C CA . SER A 1 432 ? 11.242 4.734 -17.938 1 95.75 432 SER A CA 1
ATOM 3302 C C . SER A 1 432 ? 10.102 4.5 -18.922 1 95.75 432 SER A C 1
ATOM 3304 O O . SER A 1 432 ? 10.125 5.02 -20.047 1 95.75 432 SER A O 1
ATOM 3306 N N . ILE A 1 433 ? 9.18 3.607 -18.547 1 93.44 433 ILE A N 1
ATOM 3307 C CA . ILE A 1 433 ? 7.898 3.477 -19.219 1 93.44 433 ILE A CA 1
ATOM 3308 C C . ILE A 1 433 ? 6.836 4.281 -18.469 1 93.44 433 ILE A C 1
ATOM 3310 O O . ILE A 1 433 ? 6.637 4.094 -17.266 1 93.44 433 ILE A O 1
ATOM 3314 N N . GLY A 1 434 ? 6.219 5.125 -19.219 1 86.75 434 GLY A N 1
ATOM 3315 C CA . GLY A 1 434 ? 5.332 6.086 -18.594 1 86.75 434 GLY A CA 1
ATOM 3316 C C . GLY A 1 434 ? 6.031 7.371 -18.188 1 86.75 434 GLY A C 1
ATOM 3317 O O . GLY A 1 434 ? 6.984 7.797 -18.844 1 86.75 434 GLY A O 1
ATOM 3318 N N . GLY A 1 435 ? 5.48 8.141 -17.234 1 76 435 GLY A N 1
ATOM 3319 C CA . GLY A 1 435 ? 6.062 9.383 -16.75 1 76 435 GLY A CA 1
ATOM 3320 C C . GLY A 1 435 ? 5.062 10.523 -16.672 1 76 435 GLY A C 1
ATOM 3321 O O . GLY A 1 435 ? 5.27 11.484 -15.93 1 76 435 GLY A O 1
ATOM 3322 N N . GLY A 1 436 ? 3.98 10.273 -17.25 1 72.19 436 GLY A N 1
ATOM 3323 C CA . GLY A 1 436 ? 2.812 11.102 -17.016 1 72.19 436 GLY A CA 1
ATOM 3324 C C . GLY A 1 436 ? 2.818 12.383 -17.828 1 72.19 436 GLY A C 1
ATOM 3325 O O . GLY A 1 436 ? 1.812 12.742 -18.438 1 72.19 436 GLY A O 1
ATOM 3326 N N . ARG A 1 437 ? 4.027 13.203 -17.859 1 83.44 437 ARG A N 1
ATOM 3327 C CA . ARG A 1 437 ? 4.062 14.523 -18.484 1 83.44 437 ARG A CA 1
ATOM 3328 C C . ARG A 1 437 ? 5.406 14.781 -19.141 1 83.44 437 ARG A C 1
ATOM 3330 O O . ARG A 1 437 ? 6.457 14.43 -18.594 1 83.44 437 ARG A O 1
ATOM 3337 N N . ALA A 1 438 ? 5.297 15.312 -20.391 1 75.81 438 ALA A N 1
ATOM 3338 C CA . ALA A 1 438 ? 6.555 15.742 -21 1 75.81 438 ALA A CA 1
ATOM 3339 C C . ALA A 1 438 ? 7.273 16.766 -20.109 1 75.81 438 ALA A C 1
ATOM 3341 O O . ALA A 1 438 ? 6.641 17.641 -19.531 1 75.81 438 ALA A O 1
ATOM 3342 N N . PRO A 1 439 ? 8.57 16.625 -19.875 1 80.25 439 PRO A N 1
ATOM 3343 C CA . PRO A 1 439 ? 9.508 15.727 -20.562 1 80.25 439 PRO A CA 1
ATOM 3344 C C . PRO A 1 439 ? 9.82 14.477 -19.75 1 80.25 439 PRO A C 1
ATOM 3346 O O . PRO A 1 439 ? 10.82 13.805 -20.016 1 80.25 439 PRO A O 1
ATOM 3349 N N . GLN A 1 440 ? 8.984 14.211 -18.875 1 82.44 440 GLN A N 1
ATOM 3350 C CA . GLN A 1 440 ? 9.312 13.125 -17.953 1 82.44 440 GLN A CA 1
ATOM 3351 C C . GLN A 1 440 ? 8.828 11.781 -18.5 1 82.44 440 GLN A C 1
ATOM 3353 O O . GLN A 1 440 ? 8.766 10.797 -17.75 1 82.44 440 GLN A O 1
ATOM 3358 N N . VAL A 1 441 ? 8.508 11.805 -19.766 1 87.38 441 VAL A N 1
ATOM 3359 C CA . VAL A 1 441 ? 8.055 10.555 -20.375 1 87.38 441 VAL A CA 1
ATOM 3360 C C . VAL A 1 441 ? 9.227 9.852 -21.047 1 87.38 441 VAL A C 1
ATOM 3362 O O . VAL A 1 441 ? 10.008 10.484 -21.766 1 87.38 441 VAL A O 1
ATOM 3365 N N . ASN A 1 442 ? 9.352 8.586 -20.828 1 90.81 442 ASN A N 1
ATOM 3366 C CA . ASN A 1 442 ? 10.352 7.738 -21.469 1 90.81 442 ASN A CA 1
ATOM 3367 C C . ASN A 1 442 ? 11.758 8.297 -21.281 1 90.81 442 ASN A C 1
ATOM 3369 O O . ASN A 1 442 ? 12.5 8.469 -22.25 1 90.81 442 ASN A O 1
ATOM 3373 N N . VAL A 1 443 ? 12.133 8.695 -20.125 1 94.62 443 VAL A N 1
ATOM 3374 C CA . VAL A 1 443 ? 13.438 9.266 -19.812 1 94.62 443 VAL A CA 1
ATOM 3375 C C . VAL A 1 443 ? 14.445 8.141 -19.578 1 94.62 443 VAL A C 1
ATOM 3377 O O . VAL A 1 443 ? 14.164 7.188 -18.844 1 94.62 443 VAL A O 1
ATOM 3380 N N . ALA A 1 444 ? 15.617 8.281 -20.172 1 94.88 444 ALA A N 1
ATOM 3381 C CA . ALA A 1 444 ? 16.672 7.281 -20.047 1 94.88 444 ALA A CA 1
ATOM 3382 C C . ALA A 1 444 ? 17.656 7.656 -18.953 1 94.88 444 ALA A C 1
ATOM 3384 O O . ALA A 1 444 ? 17.938 8.836 -18.734 1 94.88 444 ALA A O 1
ATOM 3385 N N . SER A 1 445 ? 18.188 6.703 -18.281 1 95.88 445 SER A N 1
ATOM 3386 C CA . SER A 1 445 ? 19.312 6.91 -17.375 1 95.88 445 SER A CA 1
ATOM 3387 C C . SER A 1 445 ? 20.609 7.105 -18.156 1 95.88 445 SER A C 1
ATOM 3389 O O . SER A 1 445 ? 20.641 6.926 -19.375 1 95.88 445 SER A O 1
ATOM 3391 N N . ASP A 1 446 ? 21.672 7.512 -17.469 1 94.94 446 ASP A N 1
ATOM 3392 C CA . ASP A 1 446 ? 23 7.402 -18.047 1 94.94 446 ASP A CA 1
ATOM 3393 C C . ASP A 1 446 ? 23.375 5.945 -18.297 1 94.94 446 ASP A C 1
ATOM 3395 O O . ASP A 1 446 ? 22.797 5.039 -17.703 1 94.94 446 ASP A O 1
ATOM 3399 N N . VAL A 1 447 ? 24.25 5.762 -19.234 1 94.94 447 VAL A N 1
ATOM 3400 C CA . VAL A 1 447 ? 24.828 4.438 -19.438 1 94.94 447 VAL A CA 1
ATOM 3401 C C . VAL A 1 447 ? 25.859 4.156 -18.344 1 94.94 447 VAL A C 1
ATOM 3403 O O . VAL A 1 447 ? 26.703 4.996 -18.047 1 94.94 447 VAL A O 1
ATOM 3406 N N . VAL A 1 448 ? 25.719 3.025 -17.703 1 95.25 448 VAL A N 1
ATOM 3407 C CA . VAL A 1 448 ? 26.672 2.713 -16.625 1 95.25 448 VAL A CA 1
ATOM 3408 C C . VAL A 1 448 ? 27.344 1.377 -16.922 1 95.25 448 VAL A C 1
ATOM 3410 O O . VAL A 1 448 ? 26.766 0.507 -17.578 1 95.25 448 VAL A O 1
ATOM 3413 N N . ALA A 1 449 ? 28.562 1.306 -16.438 1 95.12 449 ALA A N 1
ATOM 3414 C CA . ALA A 1 449 ? 29.281 0.039 -16.531 1 95.12 449 ALA A CA 1
ATOM 3415 C C . ALA A 1 449 ? 28.766 -0.953 -15.484 1 95.12 449 ALA A C 1
ATOM 3417 O O . ALA A 1 449 ? 28.359 -0.558 -14.391 1 95.12 449 ALA A O 1
ATOM 3418 N N . VAL A 1 450 ? 28.719 -2.236 -15.898 1 95.31 450 VAL A N 1
ATOM 3419 C CA . VAL A 1 450 ? 28.359 -3.293 -14.961 1 95.31 450 VAL A CA 1
ATOM 3420 C C . VAL A 1 450 ? 29.531 -3.559 -14.008 1 95.31 450 VAL A C 1
ATOM 3422 O O . VAL A 1 450 ? 30.656 -3.775 -14.453 1 95.31 450 VAL A O 1
ATOM 3425 N N . ASN A 1 451 ? 29.078 -3.4 -12.672 1 85.62 451 ASN A N 1
ATOM 3426 C CA . ASN A 1 451 ? 30.094 -3.434 -11.617 1 85.62 451 ASN A CA 1
ATOM 3427 C C . ASN A 1 451 ? 30.328 -4.852 -11.102 1 85.62 451 ASN A C 1
ATOM 3429 O O . ASN A 1 451 ? 29.547 -5.352 -10.281 1 85.62 451 ASN A O 1
ATOM 3433 N N . GLY A 1 452 ? 31.266 -5.539 -11.453 1 86.69 452 GLY A N 1
ATOM 3434 C CA . GLY A 1 452 ? 31.703 -6.809 -10.883 1 86.69 452 GLY A CA 1
ATOM 3435 C C . GLY A 1 452 ? 30.547 -7.73 -10.539 1 86.69 452 GLY A C 1
ATOM 3436 O O . GLY A 1 452 ? 29.484 -7.68 -11.18 1 86.69 452 GLY A O 1
ATOM 3437 N N . THR A 1 453 ? 30.75 -8.68 -9.57 1 85.56 453 THR A N 1
ATOM 3438 C CA . THR A 1 453 ? 29.797 -9.695 -9.156 1 85.56 453 THR A CA 1
ATOM 3439 C C . THR A 1 453 ? 28.906 -9.156 -8.031 1 85.56 453 THR A C 1
ATOM 3441 O O . THR A 1 453 ? 29.375 -8.453 -7.137 1 85.56 453 THR A O 1
ATOM 3444 N N . CYS A 1 454 ? 27.641 -9.414 -8.289 1 86.19 454 CYS A N 1
ATOM 3445 C CA . CYS A 1 454 ? 26.688 -8.992 -7.266 1 86.19 454 CYS A CA 1
ATOM 3446 C C . CYS A 1 454 ? 27.094 -9.523 -5.895 1 86.19 454 CYS A C 1
ATOM 3448 O O . CYS A 1 454 ? 27.625 -10.625 -5.781 1 86.19 454 CYS A O 1
ATOM 3450 N N . ALA A 1 455 ? 26.969 -8.75 -4.789 1 69.44 455 ALA A N 1
ATOM 3451 C CA . ALA A 1 455 ? 27.266 -9.164 -3.424 1 69.44 455 ALA A CA 1
ATOM 3452 C C . ALA A 1 455 ? 26.344 -10.281 -2.971 1 69.44 455 ALA A C 1
ATOM 3454 O O . ALA A 1 455 ? 25.203 -10.367 -3.43 1 69.44 455 ALA A O 1
ATOM 3455 N N . MET B 1 1 ? -5.09 -7.512 -5.68 1 61.75 1 MET B N 1
ATOM 3456 C CA . MET B 1 1 ? -4.934 -8.898 -5.242 1 61.75 1 MET B CA 1
ATOM 3457 C C . MET B 1 1 ? -6.25 -9.656 -5.379 1 61.75 1 MET B C 1
ATOM 3459 O O . MET B 1 1 ? -7.316 -9.117 -5.086 1 61.75 1 MET B O 1
ATOM 3463 N N . ALA B 1 2 ? -6.195 -10.875 -5.906 1 68.31 2 ALA B N 1
ATOM 3464 C CA . ALA B 1 2 ? -7.355 -11.75 -6.031 1 68.31 2 ALA B CA 1
ATOM 3465 C C . ALA B 1 2 ? -7.383 -12.789 -4.914 1 68.31 2 ALA B C 1
ATOM 3467 O O . ALA B 1 2 ? -6.422 -13.539 -4.727 1 68.31 2 ALA B O 1
ATOM 3468 N N . ILE B 1 3 ? -8.555 -12.805 -4.07 1 60.69 3 ILE B N 1
ATOM 3469 C CA . ILE B 1 3 ? -8.688 -13.719 -2.936 1 60.69 3 ILE B CA 1
ATOM 3470 C C . ILE B 1 3 ? -10.125 -14.227 -2.85 1 60.69 3 ILE B C 1
ATOM 3472 O O . ILE B 1 3 ? -10.984 -13.82 -3.639 1 60.69 3 ILE B O 1
ATOM 3476 N N . GLN B 1 4 ? -10.258 -15.25 -2.01 1 59.53 4 GLN B N 1
ATOM 3477 C CA . GLN B 1 4 ? -11.602 -15.742 -1.732 1 59.53 4 GLN B CA 1
ATOM 3478 C C . GLN B 1 4 ? -12.289 -14.898 -0.662 1 59.53 4 GLN B C 1
ATOM 3480 O O . GLN B 1 4 ? -11.625 -14.383 0.245 1 59.53 4 GLN B O 1
ATOM 3485 N N . ASN B 1 5 ? -13.594 -14.656 -0.834 1 55.56 5 ASN B N 1
ATOM 3486 C CA . ASN B 1 5 ? -14.32 -13.891 0.176 1 55.56 5 ASN B CA 1
ATOM 3487 C C . ASN B 1 5 ? -14.961 -14.805 1.218 1 55.56 5 ASN B C 1
ATOM 3489 O O . ASN B 1 5 ? -14.891 -16.031 1.103 1 55.56 5 ASN B O 1
ATOM 3493 N N . GLN B 1 6 ? -15.492 -14.18 2.219 1 47.69 6 GLN B N 1
ATOM 3494 C CA . GLN B 1 6 ? -16.078 -14.914 3.338 1 47.69 6 GLN B CA 1
ATOM 3495 C C . GLN B 1 6 ? -17.297 -15.711 2.898 1 47.69 6 GLN B C 1
ATOM 3497 O O . GLN B 1 6 ? -17.656 -16.703 3.533 1 47.69 6 GLN B O 1
ATOM 3502 N N . LYS B 1 7 ? -17.906 -15.352 1.829 1 55.03 7 LYS B N 1
ATOM 3503 C CA . LYS B 1 7 ? -19.125 -16.047 1.406 1 55.03 7 LYS B CA 1
ATOM 3504 C C . LYS B 1 7 ? -18.828 -17.016 0.26 1 55.03 7 LYS B C 1
ATOM 3506 O O . LYS B 1 7 ? -19.75 -17.453 -0.425 1 55.03 7 LYS B O 1
ATOM 3511 N N . GLY B 1 8 ? -17.547 -17.156 0.135 1 57.81 8 GLY B N 1
ATOM 3512 C CA . GLY B 1 8 ? -17.141 -18.141 -0.848 1 57.81 8 GLY B CA 1
ATOM 3513 C C . GLY B 1 8 ? -17 -17.578 -2.248 1 57.81 8 GLY B C 1
ATOM 3514 O O . GLY B 1 8 ? -16.75 -18.312 -3.201 1 57.81 8 GLY B O 1
ATOM 3515 N N . GLY B 1 9 ? -17.125 -16.281 -2.273 1 71.06 9 GLY B N 1
ATOM 3516 C CA . GLY B 1 9 ? -16.953 -15.68 -3.586 1 71.06 9 GLY B CA 1
ATOM 3517 C C . GLY B 1 9 ? -15.555 -15.156 -3.83 1 71.06 9 GLY B C 1
ATOM 3518 O O . GLY B 1 9 ? -14.625 -15.5 -3.1 1 71.06 9 GLY B O 1
ATOM 3519 N N . ALA B 1 10 ? -15.375 -14.633 -5.02 1 78.62 10 ALA B N 1
ATOM 3520 C CA . ALA B 1 10 ? -14.094 -14.062 -5.426 1 78.62 10 ALA B CA 1
ATOM 3521 C C . ALA B 1 10 ? -14.008 -12.586 -5.051 1 78.62 10 ALA B C 1
ATOM 3523 O O . ALA B 1 10 ? -15.008 -11.875 -5.078 1 78.62 10 ALA B O 1
ATOM 3524 N N . LEU B 1 11 ? -12.852 -12.25 -4.562 1 83.06 11 LEU B N 1
ATOM 3525 C CA . LEU B 1 11 ? -12.609 -10.883 -4.125 1 83.06 11 LEU B CA 1
ATOM 3526 C C . LEU B 1 11 ? -11.32 -10.344 -4.738 1 83.06 11 LEU B C 1
ATOM 3528 O O . LEU B 1 11 ? -10.32 -11.055 -4.82 1 83.06 11 LEU B O 1
ATOM 3532 N N . ILE B 1 12 ? -11.391 -9.203 -5.25 1 86.81 12 ILE B N 1
ATOM 3533 C CA . ILE B 1 12 ? -10.211 -8.438 -5.637 1 86.81 12 ILE B CA 1
ATOM 3534 C C . ILE B 1 12 ? -10.023 -7.262 -4.684 1 86.81 12 ILE B C 1
ATOM 3536 O O . ILE B 1 12 ? -10.961 -6.496 -4.445 1 86.81 12 ILE B O 1
ATOM 3540 N N . VAL B 1 13 ? -8.805 -7.152 -4.184 1 85 13 VAL B N 1
ATOM 3541 C CA . VAL B 1 13 ? -8.531 -6.074 -3.238 1 85 13 VAL B CA 1
ATOM 3542 C C . VAL B 1 13 ? -7.312 -5.277 -3.693 1 85 13 VAL B C 1
ATOM 3544 O O . VAL B 1 13 ? -6.457 -5.797 -4.41 1 85 13 VAL B O 1
ATOM 3547 N N . SER B 1 14 ? -7.301 -4.023 -3.252 1 80.19 14 SER B N 1
ATOM 3548 C CA . SER B 1 14 ? -6.145 -3.172 -3.508 1 80.19 14 SER B CA 1
ATOM 3549 C C . SER B 1 14 ? -4.953 -3.578 -2.645 1 80.19 14 SER B C 1
ATOM 3551 O O . SER B 1 14 ? -5.102 -4.375 -1.713 1 80.19 14 SER B O 1
ATOM 3553 N N . PRO B 1 15 ? -3.787 -3.021 -3.008 1 71.31 15 PRO B N 1
ATOM 3554 C CA . PRO B 1 15 ? -2.613 -3.328 -2.188 1 71.31 15 PRO B CA 1
ATOM 3555 C C . PRO B 1 15 ? -2.777 -2.89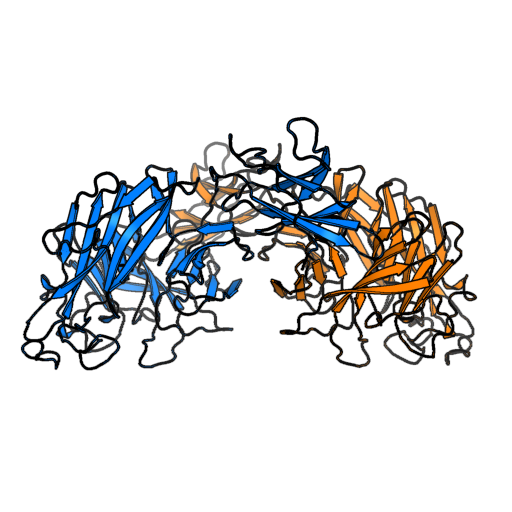3 -0.733 1 71.31 15 PRO B C 1
ATOM 3557 O O . PRO B 1 15 ? -2.068 -3.385 0.147 1 71.31 15 PRO B O 1
ATOM 3560 N N . THR B 1 16 ? -3.705 -1.942 -0.503 1 68.5 16 THR B N 1
ATOM 3561 C CA . THR B 1 16 ? -3.92 -1.481 0.864 1 68.5 16 THR B CA 1
ATOM 3562 C C . THR B 1 16 ? -5.07 -2.242 1.517 1 68.5 16 THR B C 1
ATOM 3564 O O . THR B 1 16 ? -5.469 -1.933 2.643 1 68.5 16 THR B O 1
ATOM 3567 N N . GLY B 1 17 ? -5.641 -3.158 0.721 1 72.75 17 GLY B N 1
ATOM 3568 C CA . GLY B 1 17 ? -6.645 -4.027 1.313 1 72.75 17 GLY B CA 1
ATOM 3569 C C . GLY B 1 17 ? -8.062 -3.588 1.021 1 72.75 17 GLY B C 1
ATOM 3570 O O . GLY B 1 17 ? -9.023 -4.242 1.44 1 72.75 17 GLY B O 1
ATOM 3571 N N . SER B 1 18 ? -8.234 -2.547 0.288 1 76.06 18 SER B N 1
ATOM 3572 C CA . SER B 1 18 ? -9.586 -2.105 -0.053 1 76.06 18 SER B CA 1
ATOM 3573 C C . SER B 1 18 ? -10.203 -2.998 -1.126 1 76.06 18 SER B C 1
ATOM 3575 O O . SER B 1 18 ? -9.539 -3.352 -2.104 1 76.06 18 SER B O 1
ATOM 3577 N N . VAL B 1 19 ? -11.461 -3.305 -0.923 1 81.38 19 VAL B N 1
ATOM 3578 C CA . VAL B 1 19 ? -12.164 -4.141 -1.896 1 81.38 19 VAL B CA 1
ATOM 3579 C C . VAL B 1 19 ? -12.328 -3.375 -3.205 1 81.38 19 VAL B C 1
ATOM 3581 O O . VAL B 1 19 ? -12.742 -2.211 -3.205 1 81.38 19 VAL B O 1
ATOM 3584 N N . LEU B 1 20 ? -12.023 -3.986 -4.305 1 86.19 20 LEU B N 1
ATOM 3585 C CA . LEU B 1 20 ? -12.211 -3.426 -5.637 1 86.19 20 LEU B CA 1
ATOM 3586 C C . LEU B 1 20 ? -13.352 -4.125 -6.371 1 86.19 20 LEU B C 1
ATOM 3588 O O . LEU B 1 20 ? -14.07 -3.5 -7.148 1 86.19 20 LEU B O 1
ATOM 3592 N N . TRP B 1 21 ? -13.445 -5.406 -6.109 1 87.62 21 TRP B N 1
ATOM 3593 C CA . TRP B 1 21 ? -14.484 -6.195 -6.762 1 87.62 21 TRP B CA 1
ATOM 3594 C C . TRP B 1 21 ? -14.859 -7.406 -5.918 1 87.62 21 TRP B C 1
ATOM 3596 O O . TRP B 1 21 ? -13.992 -8.078 -5.359 1 87.62 21 TRP B O 1
ATOM 3606 N N . ALA B 1 22 ? -16.078 -7.535 -5.793 1 82.38 22 ALA B N 1
ATOM 3607 C CA . ALA B 1 22 ? -16.609 -8.742 -5.184 1 82.38 22 ALA B CA 1
ATOM 3608 C C . ALA B 1 22 ? -17.609 -9.43 -6.117 1 82.38 22 ALA B C 1
ATOM 3610 O O . ALA B 1 22 ? -18.516 -8.781 -6.648 1 82.38 22 ALA B O 1
ATOM 3611 N N . GLY B 1 23 ? -17.281 -10.5 -6.441 1 75.81 23 GLY B N 1
ATOM 3612 C CA . GLY B 1 23 ? -18.188 -11.227 -7.32 1 75.81 23 GLY B CA 1
ATOM 3613 C C . GLY B 1 23 ? -18.109 -12.727 -7.148 1 75.81 23 GLY B C 1
ATOM 3614 O O . GLY B 1 23 ? -17.391 -13.219 -6.27 1 75.81 23 GLY B O 1
ATOM 3615 N N . GLY B 1 24 ? -18.906 -13.445 -7.957 1 62.12 24 GLY B N 1
ATOM 3616 C CA . GLY B 1 24 ? -18.969 -14.898 -7.992 1 62.12 24 GLY B CA 1
ATOM 3617 C C . GLY B 1 24 ? -20 -15.469 -7.043 1 62.12 24 GLY B C 1
ATOM 3618 O O . GLY B 1 24 ? -20.312 -14.867 -6.012 1 62.12 24 GLY B O 1
ATOM 3619 N N . ASN B 1 25 ? -21 -15.859 -7.633 1 58.5 25 ASN B N 1
ATOM 3620 C CA . ASN B 1 25 ? -21.984 -16.609 -6.875 1 58.5 25 ASN B CA 1
ATOM 3621 C C . ASN B 1 25 ? -21.484 -17.984 -6.488 1 58.5 25 ASN B C 1
ATOM 3623 O O . ASN B 1 25 ? -20.891 -18.688 -7.309 1 58.5 25 ASN B O 1
ATOM 3627 N N . GLY B 1 26 ? -21.344 -18.172 -5.16 1 59.12 26 GLY B N 1
ATOM 3628 C CA . GLY B 1 26 ? -21.109 -19.547 -4.762 1 59.12 26 GLY B CA 1
ATOM 3629 C C . GLY B 1 26 ? -19.719 -19.797 -4.234 1 59.12 26 GLY B C 1
ATOM 3630 O O . GLY B 1 26 ? -19.109 -18.922 -3.609 1 59.12 26 GLY B O 1
ATOM 3631 N N . SER B 1 27 ? -19.188 -20.984 -4.438 1 65.69 27 SER B N 1
ATOM 3632 C CA . SER B 1 27 ? -17.938 -21.562 -3.951 1 65.69 27 SER B CA 1
ATOM 3633 C C . SER B 1 27 ? -16.797 -21.312 -4.926 1 65.69 27 SER B C 1
ATOM 3635 O O . SER B 1 27 ? -16.234 -22.25 -5.5 1 65.69 27 SER B O 1
ATOM 3637 N N . ALA B 1 28 ? -16.5 -20.016 -5.145 1 70.56 28 ALA B N 1
ATOM 3638 C CA . ALA B 1 28 ? -15.398 -19.719 -6.047 1 70.56 28 ALA B CA 1
ATOM 3639 C C . ALA B 1 28 ? -14.062 -19.828 -5.328 1 70.56 28 ALA B C 1
ATOM 3641 O O . ALA B 1 28 ? -13.906 -19.328 -4.207 1 70.56 28 ALA B O 1
ATOM 3642 N N . THR B 1 29 ? -13.234 -20.703 -6.004 1 76.81 29 THR B N 1
ATOM 3643 C CA . THR B 1 29 ? -11.867 -20.781 -5.512 1 76.81 29 THR B CA 1
ATOM 3644 C C . THR B 1 29 ? -10.867 -20.453 -6.617 1 76.81 29 THR B C 1
ATOM 3646 O O . THR B 1 29 ? -11.242 -20.375 -7.789 1 76.81 29 THR B O 1
ATOM 3649 N N . ASN B 1 30 ? -9.727 -20 -6.316 1 79.81 30 ASN B N 1
ATOM 3650 C CA . ASN B 1 30 ? -8.578 -19.875 -7.211 1 79.81 30 ASN B CA 1
ATOM 3651 C C . ASN B 1 30 ? -8.789 -18.75 -8.227 1 79.81 30 ASN B C 1
ATOM 3653 O O . ASN B 1 30 ? -8.586 -18.953 -9.422 1 79.81 30 ASN B O 1
ATOM 3657 N N . LEU B 1 31 ? -9.359 -17.672 -7.734 1 85.81 31 LEU B N 1
ATOM 3658 C CA . LEU B 1 31 ? -9.367 -16.562 -8.68 1 85.81 31 LEU B CA 1
ATOM 3659 C C . LEU B 1 31 ? -7.957 -16.219 -9.148 1 85.81 31 LEU B C 1
ATOM 3661 O O . LEU B 1 31 ? -7.125 -15.781 -8.352 1 85.81 31 LEU B O 1
ATOM 3665 N N . THR B 1 32 ? -7.738 -16.438 -10.445 1 89.5 32 THR B N 1
ATOM 3666 C CA . THR B 1 32 ? -6.395 -16.359 -11 1 89.5 32 THR B CA 1
ATOM 3667 C C . THR B 1 32 ? -6.352 -15.391 -12.18 1 89.5 32 THR B C 1
ATOM 3669 O O . THR B 1 32 ? -7.133 -15.531 -13.125 1 89.5 32 THR B O 1
ATOM 3672 N N . PRO B 1 33 ? -5.449 -14.461 -12.102 1 90.31 33 PRO B N 1
ATOM 3673 C CA . PRO B 1 33 ? -5.23 -13.648 -13.305 1 90.31 33 PRO B CA 1
ATOM 3674 C C . PRO B 1 33 ? -4.566 -14.438 -14.43 1 90.31 33 PRO B C 1
ATOM 3676 O O . PRO B 1 33 ? -3.686 -15.266 -14.18 1 90.31 33 PRO B O 1
ATOM 3679 N N . ALA B 1 34 ? -5.012 -14.211 -15.625 1 92.94 34 ALA B N 1
ATOM 3680 C CA . ALA B 1 34 ? -4.473 -14.891 -16.797 1 92.94 34 ALA B CA 1
ATOM 3681 C C . ALA B 1 34 ? -4.621 -14.023 -18.047 1 92.94 34 ALA B C 1
ATOM 3683 O O . ALA B 1 34 ? -4.98 -12.852 -17.953 1 92.94 34 ALA B O 1
ATOM 3684 N N . THR B 1 35 ? -4.074 -14.531 -19.156 1 92.88 35 THR B N 1
ATOM 3685 C CA . THR B 1 35 ? -4.246 -13.906 -20.469 1 92.88 35 THR B CA 1
ATOM 3686 C C . THR B 1 35 ? -4.859 -14.898 -21.453 1 92.88 35 THR B C 1
ATOM 3688 O O . THR B 1 35 ? -4.516 -16.078 -21.453 1 92.88 35 THR B O 1
ATOM 3691 N N . LEU B 1 36 ? -5.766 -14.414 -22.156 1 94 36 LEU B N 1
ATOM 3692 C CA . LEU B 1 36 ? -6.352 -15.172 -23.266 1 94 36 LEU B CA 1
ATOM 3693 C C . LEU B 1 36 ? -6.266 -14.391 -24.562 1 94 36 LEU B C 1
ATOM 3695 O O . LEU B 1 36 ? -6.875 -13.328 -24.703 1 94 36 LEU B O 1
ATOM 3699 N N . LYS B 1 37 ? -5.426 -14.906 -25.5 1 88.94 37 LYS B N 1
ATOM 3700 C CA . LYS B 1 37 ? -5.172 -14.234 -26.766 1 88.94 37 LYS B CA 1
ATOM 3701 C C . LYS B 1 37 ? -4.66 -12.812 -26.547 1 88.94 37 LYS B C 1
ATOM 3703 O O . LYS B 1 37 ? -5.16 -11.867 -27.156 1 88.94 37 LYS B O 1
ATOM 3708 N N . GLY B 1 38 ? -3.875 -12.656 -25.594 1 88.94 38 GLY B N 1
ATOM 3709 C CA . GLY B 1 38 ? -3.193 -11.398 -25.344 1 88.94 38 GLY B CA 1
ATOM 3710 C C . GLY B 1 38 ? -4.004 -10.445 -24.484 1 88.94 38 GLY B C 1
ATOM 3711 O O . GLY B 1 38 ? -3.529 -9.359 -24.141 1 88.94 38 GLY B O 1
ATOM 3712 N N . LYS B 1 39 ? -5.18 -10.797 -24.109 1 92.31 39 LYS B N 1
ATOM 3713 C CA . LYS B 1 39 ? -6.035 -9.938 -23.297 1 92.31 39 LYS B CA 1
ATOM 3714 C C . LYS B 1 39 ? -6.102 -10.438 -21.859 1 92.31 39 LYS B C 1
ATOM 3716 O O . LYS B 1 39 ? -6.16 -11.641 -21.609 1 92.31 39 LYS B O 1
ATOM 3721 N N . PRO B 1 40 ? -6.062 -9.477 -20.953 1 92.88 40 PRO B N 1
ATOM 3722 C CA . PRO B 1 40 ? -6.172 -9.898 -19.562 1 92.88 40 PRO B CA 1
ATOM 3723 C C . PRO B 1 40 ? -7.535 -10.5 -19.219 1 92.88 40 PRO B C 1
ATOM 3725 O O . PRO B 1 40 ? -8.562 -9.984 -19.672 1 92.88 40 PRO B O 1
ATOM 3728 N N . VAL B 1 41 ? -7.547 -11.609 -18.516 1 94.06 41 VAL B N 1
ATOM 3729 C CA . VAL B 1 41 ? -8.766 -12.242 -18.031 1 94.06 41 VAL B CA 1
ATOM 3730 C C . VAL B 1 41 ? -8.57 -12.711 -16.578 1 94.06 41 VAL B C 1
ATOM 3732 O O . VAL B 1 41 ? -7.445 -12.711 -16.078 1 94.06 41 VAL B O 1
ATOM 3735 N N . MET B 1 42 ? -9.664 -13.031 -15.945 1 91.12 42 MET B N 1
ATOM 3736 C CA . MET B 1 42 ? -9.672 -13.711 -14.648 1 91.12 42 MET B CA 1
ATOM 3737 C C . MET B 1 42 ? -10.352 -15.07 -14.75 1 91.12 42 MET B C 1
ATOM 3739 O O . MET B 1 42 ? -11.375 -15.203 -15.422 1 91.12 42 MET B O 1
ATOM 3743 N N . VAL B 1 43 ? -9.766 -16 -14.086 1 92.75 43 VAL B N 1
ATOM 3744 C CA . VAL B 1 43 ? -10.32 -17.359 -14.094 1 92.75 43 VAL B CA 1
ATOM 3745 C C . VAL B 1 43 ? -10.664 -17.781 -12.672 1 92.75 43 VAL B C 1
ATOM 3747 O O . VAL B 1 43 ? -9.859 -17.625 -11.758 1 92.75 43 VAL B O 1
ATOM 3750 N N . ALA B 1 44 ? -11.836 -18.312 -12.516 1 89.81 44 ALA B N 1
ATOM 3751 C CA . ALA B 1 44 ? -12.266 -18.828 -11.211 1 89.81 44 ALA B CA 1
ATOM 3752 C C . ALA B 1 44 ? -12.922 -20.188 -11.344 1 89.81 44 ALA B C 1
ATOM 3754 O O . ALA B 1 44 ? -13.656 -20.453 -12.297 1 89.81 44 ALA B O 1
ATOM 3755 N N . TRP B 1 45 ? -12.594 -21.016 -10.43 1 91.44 45 TRP B N 1
ATOM 3756 C CA . TRP B 1 45 ? -13.344 -22.266 -10.32 1 91.44 45 TRP B CA 1
ATOM 3757 C C . TRP B 1 45 ? -14.68 -22.047 -9.617 1 91.44 45 TRP B C 1
ATOM 3759 O O . TRP B 1 45 ? -14.75 -21.312 -8.625 1 91.44 45 TRP B O 1
ATOM 3769 N N . ASN B 1 46 ? -15.648 -22.594 -10.125 1 88.94 46 ASN B N 1
ATOM 3770 C CA . ASN B 1 46 ? -16.984 -22.562 -9.539 1 88.94 46 ASN B CA 1
ATOM 3771 C C . ASN B 1 46 ? -17.641 -23.938 -9.539 1 88.94 46 ASN B C 1
ATOM 3773 O O . ASN B 1 46 ? -17.75 -24.578 -10.586 1 88.94 46 ASN B O 1
ATOM 3777 N N . GLY B 1 47 ? -17.984 -24.375 -8.352 1 88.44 47 GLY B N 1
ATOM 3778 C CA . GLY B 1 47 ? -18.609 -25.688 -8.281 1 88.44 47 GLY B CA 1
ATOM 3779 C C . GLY B 1 47 ? -19.047 -26.062 -6.883 1 88.44 47 GLY B C 1
ATOM 3780 O O . GLY B 1 47 ? -19.344 -25.203 -6.059 1 88.44 47 GLY B O 1
ATOM 3781 N N . THR B 1 48 ? -19.25 -27.312 -6.711 1 85.19 48 THR B N 1
ATOM 3782 C CA . THR B 1 48 ? -19.766 -27.812 -5.441 1 85.19 48 THR B CA 1
ATOM 3783 C C . THR B 1 48 ? -18.844 -28.906 -4.879 1 85.19 48 THR B C 1
ATOM 3785 O O . THR B 1 48 ? -18.344 -29.734 -5.629 1 85.19 48 THR B O 1
ATOM 3788 N N . ALA B 1 49 ? -18.734 -28.812 -3.627 1 79.81 49 ALA B N 1
ATOM 3789 C CA . ALA B 1 49 ? -18 -29.875 -2.939 1 79.81 49 ALA B CA 1
ATOM 3790 C C . ALA B 1 49 ? -18.797 -31.172 -2.896 1 79.81 49 ALA B C 1
ATOM 3792 O O . ALA B 1 49 ? -20.016 -31.141 -2.713 1 79.81 49 ALA B O 1
ATOM 3793 N N . LYS B 1 50 ? -18.094 -32.156 -3.299 1 75 50 LYS B N 1
ATOM 3794 C CA . LYS B 1 50 ? -18.672 -33.5 -3.156 1 75 50 LYS B CA 1
ATOM 3795 C C . LYS B 1 50 ? -17.953 -34.281 -2.076 1 75 50 LYS B C 1
ATOM 3797 O O . LYS B 1 50 ? -16.906 -34.906 -2.34 1 75 50 LYS B O 1
ATOM 3802 N N . GLY B 1 51 ? -18.281 -34.031 -0.819 1 64.12 51 GLY B N 1
ATOM 3803 C CA . GLY B 1 51 ? -17.609 -34.656 0.312 1 64.12 51 GLY B CA 1
ATOM 3804 C C . GLY B 1 51 ? -16.375 -33.875 0.771 1 64.12 51 GLY B C 1
ATOM 3805 O O . GLY B 1 51 ? -16.281 -32.688 0.551 1 64.12 51 GLY B O 1
ATOM 3806 N N . ALA B 1 52 ? -15.516 -34.688 1.408 1 57.62 52 ALA B N 1
ATOM 3807 C CA . ALA B 1 52 ? -14.391 -34.031 2.072 1 57.62 52 ALA B CA 1
ATOM 3808 C C . ALA B 1 52 ? -13.266 -33.75 1.087 1 57.62 52 ALA B C 1
ATOM 3810 O O . ALA B 1 52 ? -12.445 -32.844 1.312 1 57.62 52 ALA B O 1
ATOM 3811 N N . ILE B 1 53 ? -13.312 -34.406 -0.002 1 65.62 53 ILE B N 1
ATOM 3812 C CA . ILE B 1 53 ? -12.094 -34.406 -0.811 1 65.62 53 ILE B CA 1
ATOM 3813 C C . ILE B 1 53 ? -12.43 -33.938 -2.229 1 65.62 53 ILE B C 1
ATOM 3815 O O . ILE B 1 53 ? -11.641 -33.219 -2.852 1 65.62 53 ILE B O 1
ATOM 3819 N N . GLN B 1 54 ? -13.633 -34.219 -2.623 1 76.81 54 GLN B N 1
ATOM 3820 C CA . GLN B 1 54 ? -13.969 -34.031 -4.031 1 76.81 54 GLN B CA 1
ATOM 3821 C C . GLN B 1 54 ? -14.773 -32.75 -4.23 1 76.81 54 GLN B C 1
ATOM 3823 O O . GLN B 1 54 ? -15.57 -32.344 -3.365 1 76.81 54 GLN B O 1
ATOM 3828 N N . ALA B 1 55 ? -14.445 -32.125 -5.324 1 87.81 55 ALA B N 1
ATOM 3829 C CA . ALA B 1 55 ? -15.258 -31.031 -5.824 1 87.81 55 ALA B CA 1
ATOM 3830 C C . ALA B 1 55 ? -15.367 -31.062 -7.344 1 87.81 55 ALA B C 1
ATOM 3832 O O . ALA B 1 55 ? -14.422 -31.453 -8.031 1 87.81 55 ALA B O 1
ATOM 3833 N N . TYR B 1 56 ? -16.625 -30.828 -7.77 1 92.31 56 TYR B N 1
ATOM 3834 C CA . TYR B 1 56 ? -16.875 -30.797 -9.203 1 92.31 56 TYR B CA 1
ATOM 3835 C C . TYR B 1 56 ? -17.375 -29.438 -9.641 1 92.31 56 TYR B C 1
ATOM 3837 O O . TYR B 1 56 ? -18.312 -28.891 -9.047 1 92.31 56 TYR B O 1
ATOM 3845 N N . GLY B 1 57 ? -16.656 -28.922 -10.625 1 93.06 57 GLY B N 1
ATOM 3846 C CA . GLY B 1 57 ? -17.047 -27.609 -11.109 1 93.06 57 GLY B CA 1
ATOM 3847 C C . GLY B 1 57 ? -16.469 -27.281 -12.477 1 93.06 57 GLY B C 1
ATOM 3848 O O . GLY B 1 57 ? -16.203 -28.172 -13.273 1 93.06 57 GLY B O 1
ATOM 3849 N N . SER B 1 58 ? -16.578 -26.031 -12.781 1 94.31 58 SER B N 1
ATOM 3850 C CA . SER B 1 58 ? -16.094 -25.5 -14.047 1 94.31 58 SER B CA 1
ATOM 3851 C C . SER B 1 58 ? -15.188 -24.281 -13.828 1 94.31 58 SER B C 1
ATOM 3853 O O . SER B 1 58 ? -15.039 -23.812 -12.703 1 94.31 58 SER B O 1
ATOM 3855 N N . LEU B 1 59 ? -14.484 -23.938 -14.875 1 94.94 59 LEU B N 1
ATOM 3856 C CA . LEU B 1 59 ? -13.695 -22.703 -14.844 1 94.94 59 LEU B CA 1
ATOM 3857 C C . LEU B 1 59 ?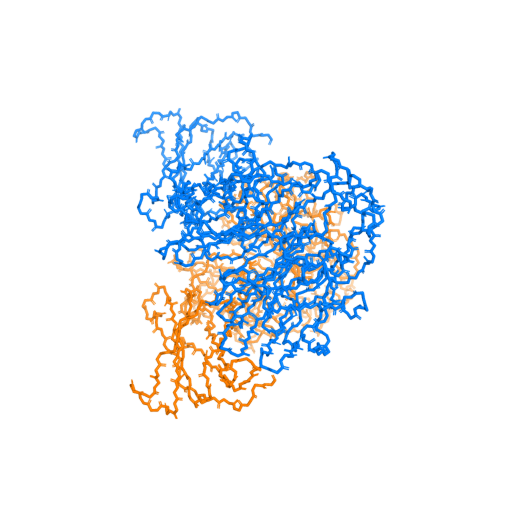 -14.43 -21.578 -15.562 1 94.94 59 LEU B C 1
ATOM 3859 O O . LEU B 1 59 ? -14.688 -21.656 -16.766 1 94.94 59 LEU B O 1
ATOM 3863 N N . LEU B 1 60 ? -14.742 -20.562 -14.773 1 92.88 60 LEU B N 1
ATOM 3864 C CA . LEU B 1 60 ? -15.352 -19.359 -15.344 1 92.88 60 LEU B CA 1
ATOM 3865 C C . LEU B 1 60 ? -14.281 -18.344 -15.727 1 92.88 60 LEU B C 1
ATOM 3867 O O . LEU B 1 60 ? -13.406 -18.016 -14.922 1 92.88 60 LEU B O 1
ATOM 3871 N N . VAL B 1 61 ? -14.367 -17.891 -16.953 1 94.06 61 VAL B N 1
ATOM 3872 C CA . VAL B 1 61 ? -13.422 -16.906 -17.453 1 94.06 61 VAL B CA 1
ATOM 3873 C C . VAL B 1 61 ? -14.125 -15.555 -17.609 1 94.06 61 VAL B C 1
ATOM 3875 O O . VAL B 1 61 ? -15.109 -15.445 -18.344 1 94.06 61 VAL B O 1
ATOM 3878 N N . PHE B 1 62 ? -13.547 -14.562 -16.969 1 92.62 62 PHE B N 1
ATOM 3879 C CA . PHE B 1 62 ? -14.125 -13.227 -17 1 92.62 62 PHE B CA 1
ATOM 3880 C C . PHE B 1 62 ? -13.195 -12.25 -17.719 1 92.62 62 PHE B C 1
ATOM 3882 O O . PHE B 1 62 ? -11.977 -12.312 -17.547 1 92.62 62 PHE B O 1
ATOM 3889 N N . ASP B 1 63 ? -13.781 -11.375 -18.469 1 94.56 63 ASP B N 1
ATOM 3890 C CA . ASP B 1 63 ? -12.992 -10.312 -19.062 1 94.56 63 ASP B CA 1
ATOM 3891 C C . ASP B 1 63 ? -12.867 -9.117 -18.125 1 94.56 63 ASP B C 1
ATOM 3893 O O . ASP B 1 63 ? -13.195 -9.219 -16.938 1 94.56 63 ASP B O 1
ATOM 3897 N N . ASP B 1 64 ? -12.297 -7.984 -18.641 1 93.25 64 ASP B N 1
ATOM 3898 C CA . ASP B 1 64 ? -12.016 -6.836 -17.781 1 93.25 64 ASP B CA 1
ATOM 3899 C C . ASP B 1 64 ? -13.281 -6.047 -17.484 1 93.25 64 ASP B C 1
ATOM 3901 O O . ASP B 1 64 ? -13.25 -5.074 -16.719 1 93.25 64 ASP B O 1
ATOM 3905 N N . SER B 1 65 ? -14.453 -6.438 -18.031 1 93.56 65 SER B N 1
ATOM 3906 C CA . SER B 1 65 ? -15.75 -5.879 -17.656 1 93.56 65 SER B CA 1
ATOM 3907 C C . SER B 1 65 ? -16.484 -6.785 -16.688 1 93.56 65 SER B C 1
ATOM 3909 O O . SER B 1 65 ? -17.641 -6.527 -16.328 1 93.56 65 SER B O 1
ATOM 3911 N N . TYR B 1 66 ? -15.789 -7.887 -16.297 1 90.44 66 TYR B N 1
ATOM 3912 C CA . TYR B 1 66 ? -16.297 -8.867 -15.336 1 90.44 66 TYR B CA 1
ATOM 3913 C C . TYR B 1 66 ? -17.453 -9.656 -15.922 1 90.44 66 TYR B C 1
ATOM 3915 O O . TYR B 1 66 ? -18.344 -10.109 -15.195 1 90.44 66 TYR B O 1
ATOM 3923 N N . GLU B 1 67 ? -17.516 -9.695 -17.203 1 92.81 67 GLU B N 1
ATOM 3924 C CA . GLU B 1 67 ? -18.453 -10.57 -17.891 1 92.81 67 GLU B CA 1
ATOM 3925 C C . GLU B 1 67 ? -17.844 -11.945 -18.141 1 92.81 67 GLU B C 1
ATOM 3927 O O . GLU B 1 67 ? -16.688 -12.055 -18.516 1 92.81 67 GLU B O 1
ATOM 3932 N N . MET B 1 68 ? -18.656 -12.914 -17.891 1 92.25 68 MET B N 1
ATOM 3933 C CA . MET B 1 68 ? -18.203 -14.266 -18.203 1 92.25 68 MET B CA 1
ATOM 3934 C C . MET B 1 68 ? -18.141 -14.477 -19.703 1 92.25 68 MET B C 1
ATOM 3936 O O . MET B 1 68 ? -19.156 -14.445 -20.391 1 92.25 68 MET B O 1
ATOM 3940 N N . ILE B 1 69 ? -17.016 -14.766 -20.203 1 95.81 69 ILE B N 1
ATOM 3941 C CA . ILE B 1 69 ? -16.875 -14.883 -21.641 1 95.81 69 ILE B CA 1
ATOM 3942 C C . ILE B 1 69 ? -16.688 -16.344 -22.031 1 95.81 69 ILE B C 1
ATOM 3944 O O . ILE B 1 69 ? -16.938 -16.734 -23.172 1 95.81 69 ILE B O 1
ATOM 3948 N N . HIS B 1 70 ? -16.188 -17.156 -21.125 1 96.44 70 HIS B N 1
ATOM 3949 C CA . HIS B 1 70 ? -16.094 -18.594 -21.344 1 96.44 70 HIS B CA 1
ATOM 3950 C C . HIS B 1 70 ? -16.422 -19.359 -20.062 1 96.44 70 HIS B C 1
ATOM 3952 O O . HIS B 1 70 ? -16.219 -18.844 -18.969 1 96.44 70 HIS B O 1
ATOM 3958 N N . ASN B 1 71 ? -16.984 -20.469 -20.172 1 95.81 71 ASN B N 1
ATOM 3959 C CA . ASN B 1 71 ? -17.188 -21.484 -19.156 1 95.81 71 ASN B CA 1
ATOM 3960 C C . ASN B 1 71 ? -16.562 -22.812 -19.562 1 95.81 71 ASN B C 1
ATOM 3962 O O . ASN B 1 71 ? -17.125 -23.547 -20.375 1 95.81 71 ASN B O 1
ATOM 3966 N N . VAL B 1 72 ? -15.445 -23.094 -19.031 1 97.38 72 VAL B N 1
ATOM 3967 C CA . VAL B 1 72 ? -14.719 -24.297 -19.391 1 97.38 72 VAL B CA 1
ATOM 3968 C C . VAL B 1 72 ? -15.297 -25.5 -18.641 1 97.38 72 VAL B C 1
ATOM 3970 O O . VAL B 1 72 ? -15.336 -25.484 -17.406 1 97.38 72 VAL B O 1
ATOM 3973 N N . LEU B 1 73 ? -15.664 -26.469 -19.344 1 97.19 73 LEU B N 1
ATOM 3974 C CA . LEU B 1 73 ? -16.312 -27.641 -18.781 1 97.19 73 LEU B CA 1
ATOM 3975 C C . LEU B 1 73 ? -15.516 -28.906 -19.078 1 97.19 73 LEU B C 1
ATOM 3977 O O . LEU B 1 73 ? -14.953 -29.047 -20.156 1 97.19 73 LEU B O 1
ATOM 3981 N N . LEU B 1 74 ? -15.414 -29.719 -18.109 1 97.19 74 LEU B N 1
ATOM 3982 C CA . LEU B 1 74 ? -14.898 -31.062 -18.312 1 97.19 74 LEU B CA 1
ATOM 3983 C C . LEU B 1 74 ? -16.031 -32.094 -18.344 1 97.19 74 LEU B C 1
ATOM 3985 O O . LEU B 1 74 ? -16.688 -32.312 -17.328 1 97.19 74 LEU B O 1
ATOM 3989 N N . GLN B 1 75 ? -16.234 -32.531 -19.531 1 93.44 75 GLN B N 1
ATOM 3990 C CA . GLN B 1 75 ? -17.109 -33.688 -19.781 1 93.44 75 GLN B CA 1
ATOM 3991 C C . GLN B 1 75 ? -16.359 -34.844 -20.453 1 93.44 75 GLN B C 1
ATOM 3993 O O . GLN B 1 75 ? -15.648 -34.625 -21.438 1 93.44 75 GLN B O 1
ATOM 3998 N N . ASP B 1 76 ? -16.438 -35.875 -19.797 1 91.38 76 ASP B N 1
ATOM 3999 C CA . ASP B 1 76 ? -15.711 -37.062 -20.281 1 91.38 76 ASP B CA 1
ATOM 4000 C C . ASP B 1 76 ? -16.453 -38.344 -19.906 1 91.38 76 ASP B C 1
ATOM 4002 O O . ASP B 1 76 ? -17.094 -38.406 -18.844 1 91.38 76 ASP B O 1
ATOM 4006 N N . PRO B 1 77 ? -16.344 -39.406 -20.734 1 89.75 77 PRO B N 1
ATOM 4007 C CA . PRO B 1 77 ? -17.078 -40.656 -20.5 1 89.75 77 PRO B CA 1
ATOM 4008 C C . PRO B 1 77 ? -16.703 -41.344 -19.188 1 89.75 77 PRO B C 1
ATOM 4010 O O . PRO B 1 77 ? -17.453 -42.156 -18.672 1 89.75 77 PRO B O 1
ATOM 4013 N N . ASP B 1 78 ? -15.539 -41.031 -18.688 1 91.31 78 ASP B N 1
ATOM 4014 C CA . ASP B 1 78 ? -15.125 -41.656 -17.438 1 91.31 78 ASP B CA 1
ATOM 4015 C C . ASP B 1 78 ? -16 -41.188 -16.281 1 91.31 78 ASP B C 1
ATOM 4017 O O . ASP B 1 78 ? -16.062 -41.844 -15.234 1 91.31 78 ASP B O 1
ATOM 4021 N N . PHE B 1 79 ? -16.562 -40.125 -16.531 1 91 79 PHE B N 1
ATOM 4022 C CA . PHE B 1 79 ? -17.391 -39.531 -15.477 1 91 79 PHE B CA 1
ATOM 4023 C C . PHE B 1 79 ? -18.875 -39.844 -15.719 1 91 79 PHE B C 1
ATOM 4025 O O . PHE B 1 79 ? -19.234 -40.344 -16.781 1 91 79 PHE B O 1
ATOM 4032 N N . GLY B 1 80 ? -19.641 -39.531 -14.641 1 86.56 80 GLY B N 1
ATOM 4033 C CA . GLY B 1 80 ? -21.078 -39.594 -14.836 1 86.56 80 GLY B CA 1
ATOM 4034 C C . GLY B 1 80 ? -21.641 -38.375 -15.508 1 86.56 80 GLY B C 1
ATOM 4035 O O . GLY B 1 80 ? -20.922 -37.656 -16.188 1 86.56 80 GLY B O 1
ATOM 4036 N N . THR B 1 81 ? -22.891 -38.281 -15.5 1 84.12 81 THR B N 1
ATOM 4037 C CA . THR B 1 81 ? -23.562 -37.156 -16.141 1 84.12 81 THR B CA 1
ATOM 4038 C C . THR B 1 81 ? -24.344 -36.344 -15.117 1 84.12 81 THR B C 1
ATOM 4040 O O . THR B 1 81 ? -25.172 -35.5 -15.484 1 84.12 81 THR B O 1
ATOM 4043 N N . ASP B 1 82 ? -23.984 -36.562 -13.93 1 87.06 82 ASP B N 1
ATOM 4044 C CA . ASP B 1 82 ? -24.812 -35.938 -12.891 1 87.06 82 ASP B CA 1
ATOM 4045 C C . ASP B 1 82 ? -24.344 -34.5 -12.594 1 87.06 82 ASP B C 1
ATOM 4047 O O . ASP B 1 82 ? -25 -33.75 -11.875 1 87.06 82 ASP B O 1
ATOM 4051 N N . GLN B 1 83 ? -23.203 -34.219 -13.07 1 89.56 83 GLN B N 1
ATOM 4052 C CA . GLN B 1 83 ? -22.672 -32.844 -12.93 1 89.56 83 GLN B CA 1
ATOM 4053 C C . GLN B 1 83 ? -22.406 -32.219 -14.289 1 89.56 83 GLN B C 1
ATOM 4055 O O . GLN B 1 83 ? -22.016 -32.906 -15.234 1 89.56 83 GLN B O 1
ATOM 4060 N N . PRO B 1 84 ? -22.641 -30.953 -14.328 1 91.31 84 PRO B N 1
ATOM 4061 C CA . PRO B 1 84 ? -22.359 -30.297 -15.602 1 91.31 84 PRO B CA 1
ATOM 4062 C C . PRO B 1 84 ? -20.891 -30.328 -15.977 1 91.31 84 PRO B C 1
ATOM 4064 O O . PRO B 1 84 ? -20.547 -30.25 -17.156 1 91.31 84 PRO B O 1
ATOM 4067 N N . SER B 1 85 ? -20.078 -30.391 -15.016 1 94.69 85 SER B N 1
ATOM 4068 C CA . SER B 1 85 ? -18.625 -30.391 -15.203 1 94.69 85 SER B CA 1
ATOM 4069 C C . SER B 1 85 ? -17.922 -31.062 -14.039 1 94.69 85 SER B C 1
ATOM 4071 O O . SER B 1 85 ? -18.422 -31.062 -12.906 1 94.69 85 SER B O 1
ATOM 4073 N N . TYR B 1 86 ? -16.734 -31.609 -14.328 1 94.62 86 TYR B N 1
ATOM 4074 C CA . TYR B 1 86 ? -16.078 -32.438 -13.32 1 94.62 86 TYR B CA 1
ATOM 4075 C C . TYR B 1 86 ? -14.664 -31.938 -13.039 1 94.62 86 TYR B C 1
ATOM 4077 O O . TYR B 1 86 ? -13.797 -32.688 -12.617 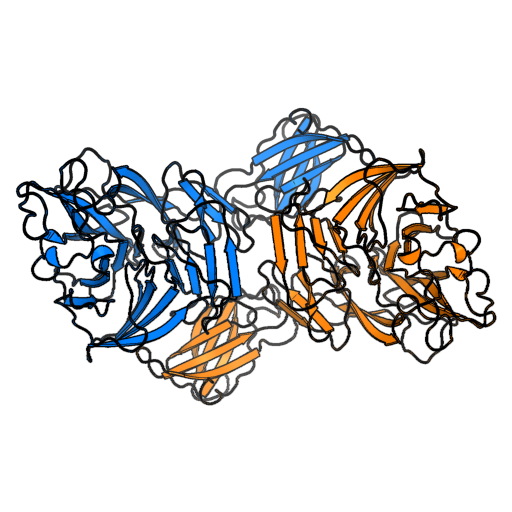1 94.62 86 TYR B O 1
ATOM 4085 N N . ILE B 1 87 ? -14.453 -30.656 -13.328 1 95.12 87 ILE B N 1
ATOM 4086 C CA . ILE B 1 87 ? -13.164 -30.062 -12.977 1 95.12 87 ILE B CA 1
ATOM 4087 C C . ILE B 1 87 ? -13.039 -29.969 -11.461 1 95.12 87 ILE B C 1
ATOM 4089 O O . ILE B 1 87 ? -13.961 -29.484 -10.781 1 95.12 87 ILE B O 1
ATOM 4093 N N . ASP B 1 88 ? -11.93 -30.5 -11.008 1 93.81 88 ASP B N 1
ATOM 4094 C CA . ASP B 1 88 ? -11.617 -30.391 -9.586 1 93.81 88 ASP B CA 1
ATOM 4095 C C . ASP B 1 88 ? -11.258 -28.969 -9.195 1 93.81 88 ASP B C 1
ATOM 4097 O O . ASP B 1 88 ? -10.875 -28.156 -10.055 1 93.81 88 ASP B O 1
ATOM 4101 N N . SER B 1 89 ? -11.312 -28.625 -7.895 1 91 89 SER B N 1
ATOM 4102 C CA . SER B 1 89 ? -11.234 -27.25 -7.434 1 91 89 SER B CA 1
ATOM 4103 C C . SER B 1 89 ? -9.789 -26.797 -7.27 1 91 89 SER B C 1
ATOM 4105 O O . SER B 1 89 ? -9.523 -25.625 -7.016 1 91 89 SER B O 1
ATOM 4107 N N . HIS B 1 90 ? -8.852 -27.625 -7.48 1 92 90 HIS B N 1
ATOM 4108 C CA . HIS B 1 90 ? -7.504 -27.328 -7.012 1 92 90 HIS B CA 1
ATOM 4109 C C . HIS B 1 90 ? -6.73 -26.5 -8.039 1 92 90 HIS B C 1
ATOM 4111 O O . HIS B 1 90 ? -5.695 -25.922 -7.715 1 92 90 HIS B O 1
ATOM 4117 N N . GLU B 1 91 ? -7.273 -26.438 -9.266 1 91.12 91 GLU B N 1
ATOM 4118 C CA . GLU B 1 91 ? -6.457 -25.781 -10.281 1 91.12 91 GLU B CA 1
ATOM 4119 C C . GLU B 1 91 ? -7.324 -24.969 -11.242 1 91.12 91 GLU B C 1
ATOM 4121 O O . GLU B 1 91 ? -8.422 -25.391 -11.609 1 91.12 91 GLU B O 1
ATOM 4126 N N . ALA B 1 92 ? -6.855 -23.781 -11.68 1 85.94 92 ALA B N 1
ATOM 4127 C CA . ALA B 1 92 ? -7.453 -22.938 -12.711 1 85.94 92 ALA B CA 1
ATOM 4128 C C . ALA B 1 92 ? -6.383 -22.328 -13.617 1 85.94 92 ALA B C 1
ATOM 4130 O O . ALA B 1 92 ? -6.379 -21.125 -13.867 1 85.94 92 ALA B O 1
ATOM 4131 N N . TYR B 1 93 ? -5.582 -23.125 -14.25 1 88.81 93 TYR B N 1
ATOM 4132 C CA . TYR B 1 93 ? -4.43 -22.688 -15.031 1 88.81 93 TYR B CA 1
ATOM 4133 C C . TYR B 1 93 ? -4.785 -22.562 -16.516 1 88.81 93 TYR B C 1
ATOM 4135 O O . TYR B 1 93 ? -5.215 -23.531 -17.141 1 88.81 93 TYR B O 1
ATOM 4143 N N . LEU B 1 94 ? -4.652 -21.391 -17.125 1 94.5 94 LEU B N 1
ATOM 4144 C CA . LEU B 1 94 ? -4.789 -21.172 -18.562 1 94.5 94 LEU B CA 1
ATOM 4145 C C . LEU B 1 94 ? -3.422 -21.094 -19.234 1 94.5 94 LEU B C 1
ATOM 4147 O O . LEU B 1 94 ? -2.502 -20.469 -18.703 1 94.5 94 LEU B O 1
ATOM 4151 N N . THR B 1 95 ? -3.365 -21.719 -20.406 1 94.25 95 THR B N 1
ATOM 4152 C CA . THR B 1 95 ? -2.131 -21.641 -21.172 1 94.25 95 THR B CA 1
ATOM 4153 C C . THR B 1 95 ? -2.201 -20.484 -22.172 1 94.25 95 THR B C 1
ATOM 4155 O O . THR B 1 95 ? -3.283 -19.984 -22.469 1 94.25 95 THR B O 1
ATOM 4158 N N . ASP B 1 96 ? -1.039 -20.172 -22.797 1 90 96 ASP B N 1
ATOM 4159 C CA . ASP B 1 96 ? -0.967 -19.125 -23.812 1 90 96 ASP B CA 1
ATOM 4160 C C . ASP B 1 96 ? -1.608 -19.578 -25.125 1 90 96 ASP B C 1
ATOM 4162 O O . ASP B 1 96 ? -1.874 -18.766 -26 1 90 96 ASP B O 1
ATOM 4166 N N . LYS B 1 97 ? -1.906 -20.781 -25.203 1 91.81 97 LYS B N 1
ATOM 4167 C CA . LYS B 1 97 ? -2.463 -21.344 -26.438 1 91.81 97 LYS B CA 1
ATOM 4168 C C . LYS B 1 97 ? -3.988 -21.359 -26.375 1 91.81 97 LYS B C 1
ATOM 4170 O O . LYS B 1 97 ? -4.633 -21.891 -27.281 1 91.81 97 LYS B O 1
ATOM 4175 N N . GLY B 1 98 ? -4.523 -20.859 -25.328 1 94.88 98 GLY B N 1
ATOM 4176 C CA . GLY B 1 98 ? -5.973 -20.828 -25.234 1 94.88 98 GLY B CA 1
ATOM 4177 C C . GLY B 1 98 ? -6.551 -22.125 -24.672 1 94.88 98 GLY B C 1
ATOM 4178 O O . GLY B 1 98 ? -7.672 -22.5 -25.016 1 94.88 98 GLY B O 1
ATOM 4179 N N . THR B 1 99 ? -5.781 -22.859 -23.938 1 96.94 99 THR B N 1
ATOM 4180 C CA . THR B 1 99 ? -6.266 -24.078 -23.281 1 96.94 99 THR B CA 1
ATOM 4181 C C . THR B 1 99 ? -6.211 -23.938 -21.766 1 96.94 99 THR B C 1
ATOM 4183 O O . THR B 1 99 ? -5.547 -23.047 -21.25 1 96.94 99 THR B O 1
ATOM 4186 N N . ALA B 1 100 ? -7.012 -24.766 -21.109 1 97.38 100 ALA B N 1
ATOM 4187 C CA . ALA B 1 100 ? -6.984 -24.891 -19.656 1 97.38 100 ALA B CA 1
ATOM 4188 C C . ALA B 1 100 ? -6.426 -26.25 -19.234 1 97.38 100 ALA B C 1
ATOM 4190 O O . ALA B 1 100 ? -6.852 -27.281 -19.75 1 97.38 100 ALA B O 1
ATOM 4191 N N . VAL B 1 101 ? -5.414 -26.25 -18.406 1 97.12 101 VAL B N 1
ATOM 4192 C CA . VAL B 1 101 ? -4.926 -27.469 -17.781 1 97.12 101 VAL B CA 1
ATOM 4193 C C . VAL B 1 101 ? -5.523 -27.609 -16.391 1 97.12 101 VAL B C 1
ATOM 4195 O O . VAL B 1 101 ? -5.301 -26.766 -15.523 1 97.12 101 VAL B O 1
ATOM 4198 N N . VAL B 1 102 ? -6.277 -28.734 -16.172 1 96.88 102 VAL B N 1
ATOM 4199 C CA . VAL B 1 102 ? -7.066 -28.844 -14.945 1 96.88 102 VAL B CA 1
ATOM 4200 C C . VAL B 1 102 ? -6.844 -30.219 -14.312 1 96.88 102 VAL B C 1
ATOM 4202 O O . VAL B 1 102 ? -6.281 -31.109 -14.945 1 96.88 102 VAL B O 1
ATOM 4205 N N . THR B 1 103 ? -7.211 -30.281 -13.039 1 96.12 103 THR B N 1
ATOM 4206 C CA . THR B 1 103 ? -7.203 -31.547 -12.32 1 96.12 103 THR B CA 1
ATOM 4207 C C . THR B 1 103 ? -8.617 -32.125 -12.219 1 96.12 103 THR B C 1
ATOM 4209 O O . THR B 1 103 ? -9.602 -31.391 -12.391 1 96.12 103 THR B O 1
ATOM 4212 N N . ALA B 1 104 ? -8.656 -33.375 -12.047 1 95.19 104 ALA B N 1
ATOM 4213 C CA . ALA B 1 104 ? -9.922 -34.094 -11.828 1 95.19 104 ALA B CA 1
ATOM 4214 C C . ALA B 1 104 ? -9.766 -35.156 -10.742 1 95.19 104 ALA B C 1
ATOM 4216 O O . ALA B 1 104 ? -8.672 -35.656 -10.508 1 95.19 104 ALA B O 1
ATOM 4217 N N . ALA B 1 105 ? -10.82 -35.406 -10.117 1 93.19 105 ALA B N 1
ATOM 4218 C CA . ALA B 1 105 ? -10.906 -36.438 -9.086 1 93.19 105 ALA B CA 1
ATOM 4219 C C . ALA B 1 105 ? -12.086 -37.344 -9.336 1 93.19 105 ALA B C 1
ATOM 4221 O O . ALA B 1 105 ? -13.203 -36.906 -9.578 1 93.19 105 ALA B O 1
ATOM 4222 N N . LEU B 1 106 ? -11.828 -38.656 -9.289 1 92.5 106 LEU B N 1
ATOM 4223 C CA . LEU B 1 106 ? -12.852 -39.656 -9.586 1 92.5 106 LEU B CA 1
ATOM 4224 C C . LEU B 1 106 ? -12.766 -40.812 -8.617 1 92.5 106 LEU B C 1
ATOM 4226 O O . LEU B 1 106 ? -11.742 -41.5 -8.547 1 92.5 106 LEU B O 1
ATOM 4230 N N . PRO B 1 107 ? -13.797 -41.062 -7.898 1 91.88 107 PRO B N 1
ATOM 4231 C CA . PRO B 1 107 ? -13.797 -42.281 -7.09 1 91.88 107 PRO B CA 1
ATOM 4232 C C . PRO B 1 107 ? -13.719 -43.562 -7.934 1 91.88 107 PRO B C 1
ATOM 4234 O O . PRO B 1 107 ? -14.383 -43.656 -8.969 1 91.88 107 PRO B O 1
ATOM 4237 N N . ARG B 1 108 ? -12.828 -44.438 -7.48 1 93.75 108 ARG B N 1
ATOM 4238 C CA . ARG B 1 108 ? -12.672 -45.75 -8.094 1 93.75 108 ARG B CA 1
ATOM 4239 C C . ARG B 1 108 ? -12.914 -46.844 -7.086 1 93.75 108 ARG B C 1
ATOM 4241 O O . ARG B 1 108 ? -12.539 -46.75 -5.918 1 93.75 108 ARG B O 1
ATOM 4248 N N . GLY B 1 109 ? -13.469 -47.969 -7.621 1 92.06 109 GLY B N 1
ATOM 4249 C CA . GLY B 1 109 ? -13.695 -49.156 -6.805 1 92.06 109 GLY B CA 1
ATOM 4250 C C . GLY B 1 109 ? -14.883 -49.969 -7.262 1 92.06 109 GLY B C 1
ATOM 4251 O O . GLY B 1 109 ? -15.586 -49.594 -8.203 1 92.06 109 GLY B O 1
ATOM 4252 N N . PRO B 1 110 ? -15.117 -51.094 -6.559 1 94.62 110 PRO B N 1
ATOM 4253 C CA . PRO B 1 110 ? -14.297 -51.688 -5.5 1 94.62 110 PRO B CA 1
ATOM 4254 C C . PRO B 1 110 ? -12.961 -52.188 -6.012 1 94.62 110 PRO B C 1
ATOM 4256 O O . PRO B 1 110 ? -12.875 -52.688 -7.141 1 94.62 110 PRO B O 1
ATOM 4259 N N . VAL B 1 111 ? -11.969 -51.969 -5.227 1 94.12 111 VAL B N 1
ATOM 4260 C CA . VAL B 1 111 ? -10.625 -52.469 -5.5 1 94.12 111 VAL B CA 1
ATOM 4261 C C . VAL B 1 111 ? -10 -53 -4.211 1 94.12 111 VAL B C 1
ATOM 4263 O O . VAL B 1 111 ? -10.414 -52.625 -3.113 1 94.12 111 VAL B O 1
ATOM 4266 N N . ASP B 1 112 ? -9.055 -53.906 -4.336 1 93.5 112 ASP B N 1
ATOM 4267 C CA . ASP B 1 112 ? -8.352 -54.469 -3.18 1 93.5 112 ASP B CA 1
ATOM 4268 C C . ASP B 1 112 ? -7.324 -53.469 -2.646 1 93.5 112 ASP B C 1
ATOM 4270 O O . ASP B 1 112 ? -6.281 -53.25 -3.268 1 93.5 112 ASP B O 1
ATOM 4274 N N . LEU B 1 113 ? -7.57 -52.906 -1.481 1 92.88 113 LEU B N 1
ATOM 4275 C CA . LEU B 1 113 ? -6.68 -51.938 -0.854 1 92.88 113 LEU B CA 1
ATOM 4276 C C . LEU B 1 113 ? -5.902 -52.562 0.291 1 92.88 113 LEU B C 1
ATOM 4278 O O . LEU B 1 113 ? -5.316 -51.875 1.119 1 92.88 113 LEU B O 1
ATOM 4282 N N . SER B 1 114 ? -5.812 -53.812 0.381 1 90.94 114 SER B N 1
ATOM 4283 C CA . SER B 1 114 ? -5.168 -54.5 1.5 1 90.94 114 SER B CA 1
ATOM 4284 C C . SER B 1 114 ? -3.672 -54.188 1.543 1 90.94 114 SER B C 1
ATOM 4286 O O . SER B 1 114 ? -3.076 -54.156 2.619 1 90.94 114 SER B O 1
ATOM 4288 N N . ALA B 1 115 ? -3.125 -53.969 0.435 1 88.5 115 ALA B N 1
ATOM 4289 C CA . ALA B 1 115 ? -1.69 -53.719 0.352 1 88.5 115 ALA B CA 1
ATOM 4290 C C . ALA B 1 115 ? -1.323 -52.438 1.11 1 88.5 115 ALA B C 1
ATOM 4292 O O . ALA B 1 115 ? -0.17 -52.25 1.505 1 88.5 115 ALA B O 1
ATOM 4293 N N . VAL B 1 116 ? -2.309 -51.625 1.277 1 89.5 116 VAL B N 1
ATOM 4294 C CA . VAL B 1 116 ? -2.043 -50.375 1.991 1 89.5 116 VAL B CA 1
ATOM 4295 C C . VAL B 1 116 ? -2.836 -50.344 3.297 1 89.5 116 VAL B C 1
ATOM 4297 O O . VAL B 1 116 ? -3.059 -49.281 3.875 1 89.5 116 VAL B O 1
ATOM 4300 N N . GLY B 1 117 ? -3.262 -51.469 3.719 1 87.94 117 GLY B N 1
ATOM 4301 C CA . GLY B 1 117 ? -3.936 -51.594 5 1 87.94 117 GLY B CA 1
ATOM 4302 C C . GLY B 1 117 ? -5.414 -51.281 4.934 1 87.94 117 GLY B C 1
ATOM 4303 O O . GLY B 1 117 ? -6.062 -51.094 5.965 1 87.94 117 GLY B O 1
ATOM 4304 N N . GLY B 1 118 ? -5.918 -51.219 3.748 1 89.19 118 GLY B N 1
ATOM 4305 C CA . GLY B 1 118 ? -7.34 -50.938 3.592 1 89.19 118 GLY B CA 1
ATOM 4306 C C . GLY B 1 118 ? -8.164 -52.188 3.346 1 89.19 118 GLY B C 1
ATOM 4307 O O . GLY B 1 118 ? -7.68 -53.312 3.541 1 89.19 118 GLY B O 1
ATOM 4308 N N . ALA B 1 119 ? -9.422 -51.938 2.986 1 89.31 119 ALA B N 1
ATOM 4309 C CA . ALA B 1 119 ? -10.359 -53.031 2.752 1 89.31 119 ALA B CA 1
ATOM 4310 C C . ALA B 1 119 ? -10.055 -53.75 1.439 1 89.31 119 ALA B C 1
ATOM 4312 O O . ALA B 1 119 ? -9.492 -53.156 0.519 1 89.31 119 ALA B O 1
ATOM 4313 N N . LYS B 1 120 ? -10.453 -54.969 1.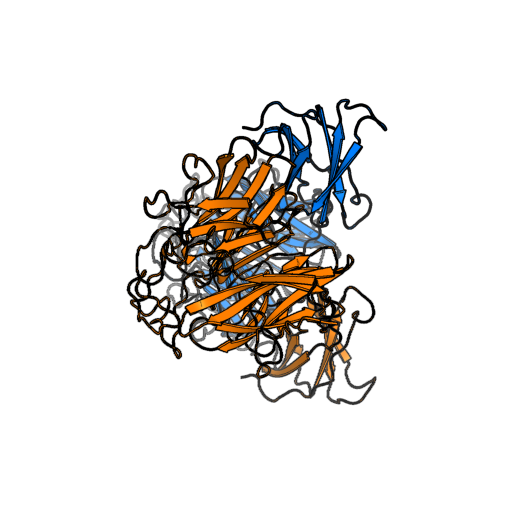314 1 92.06 120 LYS B N 1
ATOM 4314 C CA . LYS B 1 120 ? -10.289 -55.719 0.085 1 92.06 120 LYS B CA 1
ATOM 4315 C C . LYS B 1 120 ? -11.234 -55.25 -1.005 1 92.06 120 LYS B C 1
ATOM 4317 O O . LYS B 1 120 ? -10.984 -55.438 -2.193 1 92.06 120 LYS B O 1
ATOM 4322 N N . ASP B 1 121 ? -12.281 -54.688 -0.554 1 93.5 121 ASP B N 1
ATOM 4323 C CA . ASP B 1 121 ? -13.25 -54.094 -1.473 1 93.5 121 ASP B CA 1
ATOM 4324 C C . ASP B 1 121 ? -13.383 -52.594 -1.236 1 93.5 121 ASP B C 1
ATOM 4326 O O . ASP B 1 121 ? -14.492 -52.094 -1.058 1 93.5 121 ASP B O 1
ATOM 4330 N N . GLY B 1 122 ? -12.211 -52 -1.296 1 93.31 122 GLY B N 1
ATOM 4331 C CA . GLY B 1 122 ? -12.172 -50.594 -0.932 1 93.31 122 GLY B CA 1
ATOM 4332 C C . GLY B 1 122 ? -12.359 -49.688 -2.119 1 93.31 122 GLY B C 1
ATOM 4333 O O . GLY B 1 122 ? -12.594 -50.125 -3.24 1 93.31 122 GLY B O 1
ATOM 4334 N N . TYR B 1 123 ? -12.438 -48.344 -1.809 1 92.62 123 TYR B N 1
ATOM 4335 C CA . TYR B 1 123 ? -12.57 -47.281 -2.785 1 92.62 123 TYR B CA 1
ATOM 4336 C C . TYR B 1 123 ? -11.477 -46.219 -2.594 1 92.62 123 TYR B C 1
ATOM 4338 O O . TYR B 1 123 ? -11.023 -46 -1.47 1 92.62 123 TYR B O 1
ATOM 4346 N N . PHE B 1 124 ? -10.992 -45.719 -3.648 1 93.19 124 PHE B N 1
ATOM 4347 C CA . PHE B 1 124 ? -10.039 -44.625 -3.57 1 93.19 124 PHE B CA 1
ATOM 4348 C C . PHE B 1 124 ? -10.398 -43.5 -4.566 1 93.19 124 PHE B C 1
ATOM 4350 O O . PHE B 1 124 ? -11.242 -43.719 -5.441 1 93.19 124 PHE B O 1
ATOM 4357 N N . VAL B 1 125 ? -9.875 -42.344 -4.355 1 93.69 125 VAL B N 1
ATOM 4358 C CA . VAL B 1 125 ? -10.078 -41.219 -5.27 1 93.69 125 VAL B CA 1
ATOM 4359 C C . VAL B 1 125 ? -8.906 -41.156 -6.25 1 93.69 125 VAL B C 1
ATOM 4361 O O . VAL B 1 125 ? -7.773 -40.875 -5.848 1 93.69 125 VAL B O 1
ATOM 4364 N N . ASP B 1 126 ? -9.219 -41.406 -7.492 1 94.81 126 ASP B N 1
ATOM 4365 C CA . ASP B 1 126 ? -8.227 -41.219 -8.555 1 94.81 126 ASP B CA 1
ATOM 4366 C C . ASP B 1 126 ? -8.047 -39.75 -8.891 1 94.81 126 ASP B C 1
ATOM 4368 O O . ASP B 1 126 ? -8.93 -38.938 -8.625 1 94.81 126 ASP B O 1
ATOM 4372 N N . CYS B 1 127 ? -6.867 -39.438 -9.336 1 95.38 127 CYS B N 1
ATOM 4373 C CA . CYS B 1 127 ? -6.648 -38.062 -9.789 1 95.38 127 CYS B CA 1
ATOM 4374 C C . CYS B 1 127 ? -6.176 -38.031 -11.234 1 95.38 127 CYS B C 1
ATOM 4376 O O . CYS B 1 127 ? -5.488 -38.969 -11.688 1 95.38 127 CYS B O 1
ATOM 4378 N N . GLY B 1 128 ? -6.633 -37.031 -11.961 1 95.94 128 GLY B N 1
ATOM 4379 C CA . GLY B 1 128 ? -6.332 -36.969 -13.383 1 95.94 128 GLY B CA 1
ATOM 4380 C C . GLY B 1 128 ? -5.891 -35.562 -13.82 1 95.94 128 GLY B C 1
ATOM 4381 O O . GLY B 1 128 ? -6.074 -34.594 -13.086 1 95.94 128 GLY B O 1
ATOM 4382 N N . VAL B 1 129 ? -5.195 -35.469 -14.961 1 97.56 129 VAL B N 1
ATOM 4383 C CA . VAL B 1 129 ? -4.816 -34.25 -15.664 1 97.56 129 VAL B CA 1
ATOM 4384 C C . VAL B 1 129 ? -5.555 -34.188 -17 1 97.56 129 VAL B C 1
ATOM 4386 O O . VAL B 1 129 ? -5.535 -35.125 -17.781 1 97.56 129 VAL B O 1
ATOM 4389 N N . PHE B 1 130 ? -6.215 -33.062 -17.172 1 97.5 130 PHE B N 1
ATOM 4390 C CA . PHE B 1 130 ? -6.898 -32.812 -18.438 1 97.5 130 PHE B CA 1
ATOM 4391 C C . PHE B 1 130 ? -6.461 -31.484 -19.031 1 97.5 130 PHE B C 1
ATOM 4393 O O . PHE B 1 130 ? -6.266 -30.516 -18.312 1 97.5 130 PHE B O 1
ATOM 4400 N N . GLU B 1 131 ? -6.199 -31.453 -20.297 1 97.62 131 GLU B N 1
ATOM 4401 C CA . GLU B 1 131 ? -6.109 -30.188 -21.031 1 97.62 131 GLU B CA 1
ATOM 4402 C C . GLU B 1 131 ? -7.34 -29.984 -21.922 1 97.62 131 GLU B C 1
ATOM 4404 O O . GLU B 1 131 ? -7.707 -30.859 -22.703 1 97.62 131 GLU B O 1
ATOM 4409 N N . ILE B 1 132 ? -7.988 -28.797 -21.734 1 98.12 132 ILE B N 1
ATOM 4410 C CA . ILE B 1 132 ? -9.266 -28.531 -22.375 1 98.12 132 ILE B CA 1
ATOM 4411 C C . ILE B 1 132 ? -9.156 -27.266 -23.219 1 98.12 132 ILE B C 1
ATOM 4413 O O . ILE B 1 132 ? -8.594 -26.25 -22.781 1 98.12 132 ILE B O 1
ATOM 4417 N N . ASP B 1 133 ? -9.656 -27.344 -24.453 1 98 133 ASP B N 1
ATOM 4418 C CA . ASP B 1 133 ? -9.758 -26.125 -25.266 1 98 133 ASP B CA 1
ATOM 4419 C C . ASP B 1 133 ? -10.789 -25.172 -24.672 1 98 133 ASP B C 1
ATOM 4421 O O . ASP B 1 133 ? -11.961 -25.516 -24.516 1 98 133 ASP B O 1
ATOM 4425 N N . VAL B 1 134 ? -10.367 -23.984 -24.406 1 97.81 134 VAL B N 1
ATOM 4426 C CA . VAL B 1 134 ? -11.203 -23.047 -23.688 1 97.81 134 VAL B CA 1
ATOM 4427 C C . VAL B 1 134 ? -12.406 -22.641 -24.547 1 97.81 134 VAL B C 1
ATOM 4429 O O . VAL B 1 134 ? -13.492 -22.391 -24.016 1 97.81 134 VAL B O 1
ATOM 4432 N N . TYR B 1 135 ? -12.25 -22.625 -25.828 1 96.5 135 TYR B N 1
ATOM 4433 C CA . TYR B 1 135 ? -13.273 -22.109 -26.734 1 96.5 135 TYR B CA 1
ATOM 4434 C C . TYR B 1 135 ? -14.289 -23.188 -27.094 1 96.5 135 TYR B C 1
ATOM 4436 O O . TYR B 1 135 ? -15.469 -22.891 -27.312 1 96.5 135 TYR B O 1
ATOM 4444 N N . THR B 1 136 ? -13.875 -24.453 -27.094 1 97.31 136 THR B N 1
ATOM 4445 C CA . THR B 1 136 ? -14.742 -25.5 -27.609 1 97.31 136 THR B CA 1
ATOM 4446 C C . THR B 1 136 ? -15.07 -26.516 -26.5 1 97.31 136 THR B C 1
ATOM 4448 O O . THR B 1 136 ? -15.977 -27.328 -26.656 1 97.31 136 THR B O 1
ATOM 4451 N N . ASN B 1 137 ? -14.289 -26.531 -25.438 1 97.62 137 ASN B N 1
ATOM 4452 C CA . ASN B 1 137 ? -14.375 -27.484 -24.344 1 97.62 137 ASN B CA 1
ATOM 4453 C C . ASN B 1 137 ? -13.93 -28.875 -24.766 1 97.62 137 ASN B C 1
ATOM 4455 O O . ASN B 1 137 ? -14.211 -29.859 -24.078 1 97.62 137 ASN B O 1
ATOM 4459 N N . LYS B 1 138 ? -13.305 -28.938 -25.906 1 97.69 138 LYS B N 1
ATOM 4460 C CA . LYS B 1 138 ? -12.758 -30.219 -26.328 1 97.69 138 LYS B CA 1
ATOM 4461 C C . LYS B 1 138 ? -11.594 -30.641 -25.453 1 97.69 138 LYS B C 1
ATOM 4463 O O . LYS B 1 138 ? -10.695 -29.844 -25.172 1 97.69 138 LYS B O 1
ATOM 4468 N N . VAL B 1 139 ? -11.648 -31.906 -24.953 1 97.44 139 VAL B N 1
ATOM 4469 C CA . VAL B 1 139 ? -10.539 -32.469 -24.203 1 97.44 139 VAL B CA 1
ATOM 4470 C C . VAL B 1 139 ? -9.398 -32.812 -25.156 1 97.44 139 VAL B C 1
ATOM 4472 O O . VAL B 1 139 ? -9.57 -33.656 -26.062 1 97.44 139 VAL B O 1
ATOM 4475 N N . LEU B 1 140 ? -8.258 -32.25 -24.969 1 96.81 140 LEU B N 1
ATOM 4476 C CA . LEU B 1 140 ? -7.113 -32.406 -25.844 1 96.81 140 LEU B CA 1
ATOM 4477 C C . LEU B 1 140 ? -6.117 -33.406 -25.266 1 96.81 140 LEU B C 1
ATOM 4479 O O . LEU B 1 140 ? -5.273 -33.969 -25.984 1 96.81 140 LEU B O 1
ATOM 4483 N N . PHE B 1 141 ? -6.113 -33.594 -24.016 1 96.69 141 PHE B N 1
ATOM 4484 C CA . PHE B 1 141 ? -5.238 -34.469 -23.281 1 96.69 141 PHE B CA 1
ATOM 4485 C C . PHE B 1 141 ? -5.945 -35.031 -22.047 1 96.69 141 PHE B C 1
ATOM 4487 O O . PHE B 1 141 ? -6.688 -34.312 -21.375 1 96.69 141 PHE B O 1
ATOM 4494 N N . LYS B 1 142 ? -5.781 -36.25 -21.781 1 97.12 142 LYS B N 1
ATOM 4495 C CA . LYS B 1 142 ? -6.367 -36.969 -20.641 1 97.12 142 LYS B CA 1
ATOM 4496 C C . LYS B 1 142 ? -5.367 -37.938 -20.031 1 97.12 142 LYS B C 1
ATOM 4498 O O . LYS B 1 142 ? -4.727 -38.719 -20.75 1 97.12 142 LYS B O 1
ATOM 4503 N N . TRP B 1 143 ? -5.258 -37.906 -18.734 1 97.69 143 TRP B N 1
ATOM 4504 C CA . TRP B 1 143 ? -4.332 -38.75 -18 1 97.69 143 TRP B CA 1
ATOM 4505 C C . TRP B 1 143 ? -4.859 -39.062 -16.609 1 97.69 143 TRP B C 1
ATOM 4507 O O . TRP B 1 143 ? -5.371 -38.188 -15.922 1 97.69 143 TRP B O 1
ATOM 4517 N N . TRP B 1 144 ? -4.82 -40.344 -16.156 1 97.38 144 TRP B N 1
ATOM 4518 C CA . TRP B 1 144 ? -5.207 -40.781 -14.828 1 97.38 144 TRP B CA 1
ATOM 4519 C C . TRP B 1 144 ? -4.023 -41.406 -14.094 1 97.38 144 TRP B C 1
ATOM 4521 O O . TRP B 1 144 ? -3.307 -42.219 -14.648 1 97.38 144 TRP B O 1
ATOM 4531 N N . ALA B 1 145 ? -3.836 -41.062 -12.836 1 97 145 ALA B N 1
ATOM 4532 C CA . ALA B 1 145 ? -2.727 -41.562 -12.031 1 97 145 ALA B CA 1
ATOM 4533 C C . ALA B 1 145 ? -2.816 -43.062 -11.844 1 97 145 ALA B C 1
ATOM 4535 O O . ALA B 1 145 ? -1.802 -43.75 -11.891 1 97 145 ALA B O 1
ATOM 4536 N N . SER B 1 146 ? -4 -43.625 -11.68 1 95.56 146 SER B N 1
ATOM 4537 C CA . SER B 1 146 ? -4.199 -45.031 -11.367 1 95.56 146 SER B CA 1
ATOM 4538 C C . SER B 1 146 ? -3.711 -45.938 -12.5 1 95.56 146 SER B C 1
ATOM 4540 O O . SER B 1 146 ? -3.453 -47.125 -12.297 1 95.56 146 SER B O 1
ATOM 4542 N N . GLU B 1 147 ? -3.625 -45.406 -13.727 1 95.31 147 GLU B N 1
ATOM 4543 C CA . GLU B 1 147 ? -3.17 -46.156 -14.875 1 95.31 147 GLU B CA 1
ATOM 4544 C C . GLU B 1 147 ? -1.646 -46.219 -14.93 1 95.31 147 GLU B C 1
ATOM 4546 O O . GLU B 1 147 ? -1.078 -46.906 -15.797 1 95.31 147 GLU B O 1
ATOM 4551 N N . HIS B 1 148 ? -1.012 -45.594 -14.055 1 94.38 148 HIS B N 1
ATOM 4552 C CA . HIS B 1 148 ? 0.444 -45.5 -14.062 1 94.38 148 HIS B CA 1
ATOM 4553 C C . HIS B 1 148 ? 1.027 -45.906 -12.711 1 94.38 148 HIS B C 1
ATOM 4555 O O . HIS B 1 148 ? 1.894 -45.219 -12.172 1 94.38 148 HIS B O 1
ATOM 4561 N N . GLN B 1 149 ? 0.633 -46.969 -12.164 1 90.62 149 GLN B N 1
ATOM 4562 C CA . GLN B 1 149 ? 1.057 -47.469 -10.852 1 90.62 149 GLN B CA 1
ATOM 4563 C C . GLN B 1 149 ? 2.516 -47.906 -10.875 1 90.62 149 GLN B C 1
ATOM 4565 O O . GLN B 1 149 ? 3.139 -48.094 -9.828 1 90.62 149 GLN B O 1
ATOM 4570 N N . ASP B 1 150 ? 2.98 -48.156 -12.055 1 88.44 150 ASP B N 1
ATOM 4571 C CA . ASP B 1 150 ? 4.395 -48.5 -12.195 1 88.44 150 ASP B CA 1
ATOM 4572 C C . ASP B 1 150 ? 5.277 -47.312 -11.773 1 88.44 150 ASP B C 1
ATOM 4574 O O . ASP B 1 150 ? 6.34 -47.531 -11.18 1 88.44 150 ASP B O 1
ATOM 4578 N N . ALA B 1 151 ? 4.797 -46.125 -12.055 1 90.25 151 ALA B N 1
ATOM 4579 C CA . ALA B 1 151 ? 5.559 -44.938 -11.727 1 90.25 151 ALA B CA 1
ATOM 4580 C C . ALA B 1 151 ? 5.059 -44.281 -10.43 1 90.25 151 ALA B C 1
ATOM 4582 O O . ALA B 1 151 ? 5.832 -43.656 -9.711 1 90.25 151 ALA B O 1
ATOM 4583 N N . ILE B 1 152 ? 3.828 -44.469 -10.148 1 93.31 152 ILE B N 1
ATOM 4584 C CA . ILE B 1 152 ? 3.188 -43.844 -8.992 1 93.31 152 ILE B CA 1
ATOM 4585 C C . ILE B 1 152 ? 2.402 -44.875 -8.211 1 93.31 152 ILE B C 1
ATOM 4587 O O . ILE B 1 152 ? 1.175 -44.812 -8.117 1 93.31 152 ILE B O 1
ATOM 4591 N N . PRO B 1 153 ? 3.105 -45.781 -7.625 1 91.81 153 PRO B N 1
ATOM 4592 C CA . PRO B 1 153 ? 2.387 -46.812 -6.867 1 91.81 153 PRO B CA 1
ATOM 4593 C C . PRO B 1 153 ? 1.675 -46.25 -5.637 1 91.81 153 PRO B C 1
ATOM 4595 O O . PRO B 1 153 ? 2.289 -45.531 -4.832 1 91.81 153 PRO B O 1
ATOM 4598 N N . GLN B 1 154 ? 0.49 -46.562 -5.422 1 90.81 154 GLN B N 1
ATOM 4599 C CA . GLN B 1 154 ? -0.323 -46.062 -4.316 1 90.81 154 GLN B CA 1
ATOM 4600 C C . GLN B 1 154 ? 0.307 -46.406 -2.973 1 90.81 154 GLN B C 1
ATOM 4602 O O . GLN B 1 154 ? 0.08 -45.719 -1.976 1 90.81 154 GLN B O 1
ATOM 4607 N N . THR B 1 155 ? 1.104 -47.438 -2.932 1 88.81 155 THR B N 1
ATOM 4608 C CA . THR B 1 155 ? 1.748 -47.875 -1.7 1 88.81 155 THR B CA 1
ATOM 4609 C C . THR B 1 155 ? 2.756 -46.844 -1.214 1 88.81 155 THR B C 1
ATOM 4611 O O . THR B 1 155 ? 3.188 -46.875 -0.06 1 88.81 155 THR B O 1
ATOM 4614 N N . ASP B 1 156 ? 3.102 -45.938 -2.092 1 89 156 ASP B N 1
ATOM 4615 C CA . ASP B 1 156 ? 4.074 -44.906 -1.719 1 89 156 ASP B CA 1
ATOM 4616 C C . ASP B 1 156 ? 3.387 -43.688 -1.093 1 89 156 ASP B C 1
ATOM 4618 O O . ASP B 1 156 ? 4.055 -42.75 -0.629 1 89 156 ASP B O 1
ATOM 4622 N N . SER B 1 157 ? 2.064 -43.688 -1.062 1 90.94 157 SER B N 1
ATOM 4623 C CA . SER B 1 157 ? 1.337 -42.562 -0.475 1 90.94 157 SER B CA 1
ATOM 4624 C C . SER B 1 157 ? 1.626 -42.438 1.018 1 90.94 157 SER B C 1
ATOM 4626 O O . SER B 1 157 ? 1.688 -43.438 1.73 1 90.94 157 SER B O 1
ATOM 4628 N N . ARG B 1 158 ? 1.772 -41.188 1.445 1 87 158 ARG B N 1
ATOM 4629 C CA . ARG B 1 158 ? 1.987 -40.906 2.863 1 87 158 ARG B CA 1
ATOM 4630 C C . ARG B 1 158 ? 0.66 -40.812 3.607 1 87 158 ARG B C 1
ATOM 4632 O O . ARG B 1 158 ? 0.631 -40.781 4.84 1 87 158 ARG B O 1
ATOM 4639 N N . ALA B 1 159 ? -0.385 -40.719 2.844 1 87.5 159 ALA B N 1
ATOM 4640 C CA . ALA B 1 159 ? -1.724 -40.688 3.426 1 87.5 159 ALA B CA 1
ATOM 4641 C C . ALA B 1 159 ? -2.371 -42.062 3.422 1 87.5 159 ALA B C 1
ATOM 4643 O O . ALA B 1 159 ? -2.977 -42.469 2.426 1 87.5 159 ALA B O 1
ATOM 4644 N N . LEU B 1 160 ? -2.334 -42.781 4.48 1 82 160 LEU B N 1
ATOM 4645 C CA . LEU B 1 160 ? -2.836 -44.156 4.531 1 82 160 LEU B CA 1
ATOM 4646 C C . LEU B 1 160 ? -4.32 -44.188 4.875 1 82 160 LEU B C 1
ATOM 4648 O O . LEU B 1 160 ? -4.828 -43.25 5.512 1 82 160 LEU B O 1
ATOM 4652 N N . PRO B 1 161 ? -4.93 -45.281 4.297 1 72.5 161 PRO B N 1
ATOM 4653 C CA . PRO B 1 161 ? -6.367 -45.375 4.566 1 72.5 161 PRO B CA 1
ATOM 4654 C C . PRO B 1 161 ? -6.668 -45.719 6.023 1 72.5 161 PRO B C 1
ATOM 4656 O O . PRO B 1 161 ? -6.199 -46.75 6.527 1 72.5 161 PRO B O 1
ATOM 4659 N N . PHE B 1 162 ? -6.48 -45.125 6.938 1 66.38 162 PHE B N 1
ATOM 4660 C CA . PHE B 1 162 ? -6.84 -45.5 8.305 1 66.38 162 PHE B CA 1
ATOM 4661 C C . PHE B 1 162 ? -7.297 -44.25 9.086 1 66.38 162 PHE B C 1
ATOM 4663 O O . PHE B 1 162 ? -7.168 -44.219 10.312 1 66.38 162 PHE B O 1
ATOM 4670 N N . GLY B 1 163 ? -8.008 -43.375 8.219 1 61.09 163 GLY B N 1
ATOM 4671 C CA . GLY B 1 163 ? -8.43 -42.25 9.062 1 61.09 163 GLY B CA 1
ATOM 4672 C C . GLY B 1 163 ? -9.016 -41.094 8.273 1 61.09 163 GLY B C 1
ATOM 4673 O O . GLY B 1 163 ? -9.25 -41.219 7.066 1 61.09 163 GLY B O 1
ATOM 4674 N N . SER B 1 164 ? -9.336 -39.969 8.992 1 60.22 164 SER B N 1
ATOM 4675 C CA . SER B 1 164 ? -10.188 -38.844 8.609 1 60.22 164 SER B CA 1
ATOM 4676 C C . SER B 1 164 ? -9.531 -38 7.535 1 60.22 164 SER B C 1
ATOM 4678 O O . SER B 1 164 ? -10.203 -37.5 6.621 1 60.22 164 SER B O 1
ATOM 4680 N N . ILE B 1 165 ? -8.234 -38.031 7.277 1 61.62 165 ILE B N 1
ATOM 4681 C CA . ILE B 1 165 ? -7.719 -36.969 6.418 1 61.62 165 ILE B CA 1
ATOM 4682 C C . ILE B 1 165 ? -7.809 -37.406 4.957 1 61.62 165 ILE B C 1
ATOM 4684 O O . ILE B 1 165 ? -8.148 -36.594 4.082 1 61.62 165 ILE B O 1
ATOM 4688 N N . ALA B 1 166 ? -7.516 -38.719 4.738 1 70.75 166 ALA B N 1
ATOM 4689 C CA . ALA B 1 166 ? -7.504 -39.188 3.354 1 70.75 166 ALA B CA 1
ATOM 4690 C C . ALA B 1 166 ? -8.711 -40.062 3.059 1 70.75 166 ALA B C 1
ATOM 4692 O O . ALA B 1 166 ? -8.875 -40.562 1.935 1 70.75 166 ALA B O 1
ATOM 4693 N N . GLY B 1 167 ? -9.594 -40.219 4.078 1 74.31 167 GLY B N 1
ATOM 4694 C CA . GLY B 1 167 ? -10.773 -41.062 3.893 1 74.31 167 GLY B CA 1
ATOM 4695 C C . GLY B 1 167 ? -10.594 -42.469 4.414 1 74.31 167 GLY B C 1
ATOM 4696 O O . GLY B 1 167 ? -9.477 -42.906 4.703 1 74.31 167 GLY B O 1
ATOM 4697 N N . TRP B 1 168 ? -11.641 -43.188 4.457 1 75.56 168 TRP B N 1
ATOM 4698 C CA . TRP B 1 168 ? -11.664 -44.5 5.098 1 75.56 168 TRP B CA 1
ATOM 4699 C C . TRP B 1 168 ? -11.578 -45.625 4.062 1 75.56 168 TRP B C 1
ATOM 4701 O O . TRP B 1 168 ? -11.531 -46.812 4.414 1 75.56 168 TRP B O 1
ATOM 4711 N N . GLY B 1 169 ? -11.602 -45.25 2.861 1 83.31 169 GLY B N 1
ATOM 4712 C CA . GLY B 1 169 ? -11.422 -46.219 1.802 1 83.31 169 GLY B CA 1
ATOM 4713 C C . GLY B 1 169 ? -12.703 -46.938 1.43 1 83.31 169 GLY B C 1
ATOM 4714 O O . GLY B 1 169 ? -12.672 -48.031 0.86 1 83.31 169 GLY B O 1
ATOM 4715 N N . ASN B 1 170 ? -13.836 -46.375 1.875 1 86.12 170 ASN B N 1
ATOM 4716 C CA . ASN B 1 170 ? -15.125 -46.906 1.47 1 86.12 170 ASN B CA 1
ATOM 4717 C C . ASN B 1 170 ? -15.812 -46.031 0.439 1 86.12 170 ASN B C 1
ATOM 4719 O O . ASN B 1 170 ? -15.258 -45 0.029 1 86.12 170 ASN B O 1
ATOM 4723 N N . SER B 1 171 ? -16.984 -46.406 -0.013 1 85.38 171 SER B N 1
ATOM 4724 C CA . SER B 1 171 ? -17.641 -45.719 -1.128 1 85.38 171 SER B CA 1
ATOM 4725 C C . SER B 1 171 ? -18.078 -44.312 -0.735 1 85.38 171 SER B C 1
ATOM 4727 O O . SER B 1 171 ? -18.094 -43.406 -1.57 1 85.38 171 SER B O 1
ATOM 4729 N N . SER B 1 172 ? -18.438 -44.125 0.514 1 84.25 172 SER B N 1
ATOM 4730 C CA . SER B 1 172 ? -18.906 -42.812 0.97 1 84.25 172 SER B CA 1
ATOM 4731 C C . SER B 1 172 ? -17.734 -41.906 1.338 1 84.25 172 SER B C 1
ATOM 4733 O O . SER B 1 172 ? -17.875 -40.688 1.404 1 84.25 172 SER B O 1
ATOM 4735 N N . SER B 1 173 ? -16.641 -42.562 1.565 1 88.06 173 SER B N 1
ATOM 4736 C CA . SER B 1 173 ? -15.422 -41.844 1.929 1 88.06 173 SER B CA 1
ATOM 4737 C C . SER B 1 173 ? -14.188 -42.531 1.32 1 88.06 173 SER B C 1
ATOM 4739 O O . SER B 1 173 ? -13.375 -43.125 2.037 1 88.06 173 SER B O 1
ATOM 4741 N N . PRO B 1 174 ? -14.086 -42.375 0.042 1 90.5 174 PRO B N 1
ATOM 4742 C CA . PRO B 1 174 ? -12.953 -43.031 -0.61 1 90.5 174 PRO B CA 1
ATOM 4743 C C . PRO B 1 174 ? -11.602 -42.469 -0.132 1 90.5 174 PRO B C 1
ATOM 4745 O O . PRO B 1 174 ? -11.5 -41.312 0.245 1 90.5 174 PRO B O 1
ATOM 4748 N N . TRP B 1 175 ? -10.609 -43.406 -0.192 1 92.19 175 TRP B N 1
ATOM 4749 C CA . TRP B 1 175 ? -9.242 -43.062 0.175 1 92.19 175 TRP B CA 1
ATOM 4750 C C . TRP B 1 175 ? -8.602 -42.156 -0.876 1 92.19 175 TRP B C 1
ATOM 4752 O O . TRP B 1 175 ? -8.688 -42.438 -2.074 1 92.19 175 TRP B O 1
ATOM 4762 N N . ASP B 1 176 ? -8.008 -41.031 -0.42 1 92.81 176 ASP B N 1
ATOM 4763 C CA . ASP B 1 176 ? -7.301 -40.125 -1.317 1 92.81 176 ASP B CA 1
ATOM 4764 C C . ASP B 1 176 ? -5.793 -40.344 -1.246 1 92.81 176 ASP B C 1
ATOM 4766 O O . ASP B 1 176 ? -5.094 -39.656 -0.513 1 92.81 176 ASP B O 1
ATOM 4770 N N . PRO B 1 177 ? -5.262 -41.219 -2.059 1 92.69 177 PRO B N 1
ATOM 4771 C CA . PRO B 1 177 ? -3.822 -41.5 -1.986 1 92.69 177 PRO B CA 1
ATOM 4772 C C . PRO B 1 177 ? -2.996 -40.375 -2.637 1 92.69 177 PRO B C 1
ATOM 4774 O O . PRO B 1 177 ? -1.795 -40.25 -2.375 1 92.69 177 PRO B O 1
ATOM 4777 N N . TYR B 1 178 ? -3.537 -39.562 -3.502 1 94.44 178 TYR B N 1
ATOM 4778 C CA . TYR B 1 178 ? -2.748 -38.688 -4.371 1 94.44 178 TYR B CA 1
ATOM 4779 C C . TYR B 1 178 ? -2.861 -37.25 -3.939 1 94.44 178 TYR B C 1
ATOM 4781 O O . TYR B 1 178 ? -1.868 -36.625 -3.547 1 94.44 178 TYR B O 1
ATOM 4789 N N . HIS B 1 179 ? -4.043 -36.625 -4.016 1 93.81 179 HIS B N 1
ATOM 4790 C CA . HIS B 1 179 ? -4.375 -35.25 -3.725 1 93.81 179 HIS B CA 1
ATOM 4791 C C . HIS B 1 179 ? -3.576 -34.281 -4.609 1 93.81 179 HIS B C 1
ATOM 4793 O O . HIS B 1 179 ? -2.861 -33.406 -4.109 1 93.81 179 HIS B O 1
ATOM 4799 N N . MET B 1 180 ? -3.828 -34.406 -5.887 1 95.62 180 MET B N 1
ATOM 4800 C CA . MET B 1 180 ? -3.197 -33.5 -6.84 1 95.62 180 MET B CA 1
ATOM 4801 C C . MET B 1 180 ? -3.682 -32.062 -6.629 1 95.62 180 MET B C 1
ATOM 4803 O O . MET B 1 180 ? -4.883 -31.812 -6.516 1 95.62 180 MET B O 1
ATOM 4807 N N . ASN B 1 181 ? -2.709 -31.125 -6.605 1 94.81 181 ASN B N 1
ATOM 4808 C CA . ASN B 1 181 ? -3.188 -29.781 -6.273 1 94.81 181 ASN B CA 1
ATOM 4809 C C . ASN B 1 181 ? -2.617 -28.734 -7.223 1 94.81 181 ASN B C 1
ATOM 4811 O O . ASN B 1 181 ? -2.992 -27.562 -7.156 1 94.81 181 ASN B O 1
ATOM 4815 N N . SER B 1 182 ? -1.737 -29.094 -8.062 1 96.62 182 SER B N 1
ATOM 4816 C CA . SER B 1 182 ? -1.304 -28.172 -9.109 1 96.62 182 SER B CA 1
ATOM 4817 C C . SER B 1 182 ? -0.854 -28.922 -10.359 1 96.62 182 SER B C 1
ATOM 4819 O O . SER B 1 182 ? -0.337 -30.031 -10.266 1 96.62 182 SER B O 1
ATOM 4821 N N . VAL B 1 183 ? -1.08 -28.375 -11.461 1 97.31 183 VAL B N 1
ATOM 4822 C CA . VAL B 1 183 ? -0.627 -28.859 -12.758 1 97.31 183 VAL B CA 1
ATOM 4823 C C . VAL B 1 183 ? -0.313 -27.688 -13.68 1 97.31 183 VAL B C 1
ATOM 4825 O O . VAL B 1 183 ? -1.02 -26.672 -13.672 1 97.31 183 VAL B O 1
ATOM 4828 N N . GLN B 1 184 ? 0.73 -27.812 -14.414 1 96.69 184 GLN B N 1
ATOM 4829 C CA . GLN B 1 184 ? 1.172 -26.781 -15.359 1 96.69 184 GLN B CA 1
ATOM 4830 C C . GLN B 1 184 ? 1.68 -27.406 -16.656 1 96.69 184 GLN B C 1
ATOM 4832 O O . GLN B 1 184 ? 2.389 -28.422 -16.625 1 96.69 184 GLN B O 1
ATOM 4837 N N . ALA B 1 185 ? 1.212 -26.781 -17.734 1 96.25 185 ALA B N 1
ATOM 4838 C CA . ALA B 1 185 ? 1.812 -27.172 -19 1 96.25 185 ALA B CA 1
ATOM 4839 C C . ALA B 1 185 ? 3.225 -26.609 -19.141 1 96.25 185 ALA B C 1
ATOM 4841 O O . ALA B 1 185 ? 3.471 -25.438 -18.812 1 96.25 185 ALA B O 1
ATOM 4842 N N . VAL B 1 186 ? 4.156 -27.438 -19.516 1 95.5 186 VAL B N 1
ATOM 4843 C CA . VAL B 1 186 ? 5.52 -27.031 -19.812 1 95.5 186 VAL B CA 1
ATOM 4844 C C . VAL B 1 186 ? 5.871 -27.406 -21.25 1 95.5 186 VAL B C 1
ATOM 4846 O O . VAL B 1 186 ? 5.004 -27.844 -22.016 1 95.5 186 VAL B O 1
ATOM 4849 N N . ASP B 1 187 ? 7.121 -27.141 -21.719 1 92.88 187 ASP B N 1
ATOM 4850 C CA . ASP B 1 187 ? 7.492 -27.266 -23.125 1 92.88 187 ASP B CA 1
ATOM 4851 C C . ASP B 1 187 ? 7.305 -28.703 -23.609 1 92.88 187 ASP B C 1
ATOM 4853 O O . ASP B 1 187 ? 6.855 -28.922 -24.734 1 92.88 187 ASP B O 1
ATOM 4857 N N . ASP B 1 188 ? 7.617 -29.641 -22.812 1 94.5 188 ASP B N 1
ATOM 4858 C CA . ASP B 1 188 ? 7.629 -31.031 -23.266 1 94.5 188 ASP B CA 1
ATOM 4859 C C . ASP B 1 188 ? 6.578 -31.859 -22.531 1 94.5 188 ASP B C 1
ATOM 4861 O O . ASP B 1 188 ? 6.68 -33.094 -22.484 1 94.5 188 ASP B O 1
ATOM 4865 N N . GLY B 1 189 ? 5.562 -31.234 -21.953 1 96.62 189 GLY B N 1
ATOM 4866 C CA . GLY B 1 189 ? 4.52 -31.969 -21.25 1 96.62 189 GLY B CA 1
ATOM 4867 C C . GLY B 1 189 ? 3.875 -31.188 -20.125 1 96.62 189 GLY B C 1
ATOM 4868 O O . GLY B 1 189 ? 3.426 -30.047 -20.328 1 96.62 189 GLY B O 1
ATOM 4869 N N . TYR B 1 190 ? 3.75 -31.859 -18.969 1 97.5 190 TYR B N 1
ATOM 4870 C CA . TYR B 1 190 ? 3.117 -31.266 -17.797 1 97.5 190 TYR B CA 1
ATOM 4871 C C . TYR B 1 190 ? 3.932 -31.531 -16.547 1 97.5 190 TYR B C 1
ATOM 4873 O O . TYR B 1 190 ? 4.645 -32.531 -16.469 1 97.5 190 TYR B O 1
ATOM 4881 N N . ILE B 1 191 ? 3.877 -30.672 -15.625 1 97.88 191 ILE B N 1
ATOM 4882 C CA . ILE B 1 191 ? 4.355 -30.906 -14.266 1 97.88 191 ILE B CA 1
ATOM 4883 C C . ILE B 1 191 ? 3.184 -30.859 -13.297 1 97.88 191 ILE B C 1
ATOM 4885 O O . ILE B 1 191 ? 2.301 -30 -13.414 1 97.88 191 ILE B O 1
ATOM 4889 N N . PHE B 1 192 ? 3.094 -31.828 -12.391 1 97.81 192 PHE B N 1
ATOM 4890 C CA . PHE B 1 192 ? 2.023 -31.797 -11.406 1 97.81 192 PHE B CA 1
ATOM 4891 C C . PHE B 1 192 ? 2.543 -32.219 -10.031 1 97.81 192 PHE B C 1
ATOM 4893 O O . PHE B 1 192 ? 3.623 -32.812 -9.922 1 97.81 192 PHE B O 1
ATOM 4900 N N . SER B 1 193 ? 1.809 -31.828 -9.039 1 97.69 193 SER B N 1
ATOM 4901 C CA . SER B 1 193 ? 2.186 -32.062 -7.648 1 97.69 193 SER B CA 1
ATOM 4902 C C . SER B 1 193 ? 1.192 -32.969 -6.953 1 97.69 193 SER B C 1
ATOM 4904 O O . SER B 1 193 ? -0.018 -32.75 -7 1 97.69 193 SER B O 1
ATOM 4906 N N . LEU B 1 194 ? 1.684 -34.062 -6.336 1 96.5 194 LEU B N 1
ATOM 4907 C CA . LEU B 1 194 ? 0.888 -34.906 -5.465 1 96.5 194 LEU B CA 1
ATOM 4908 C C . LEU B 1 194 ? 1.255 -34.688 -4 1 96.5 194 LEU B C 1
ATOM 4910 O O . LEU B 1 194 ? 2.32 -35.125 -3.551 1 96.5 194 LEU B O 1
ATOM 4914 N N . ARG B 1 195 ? 0.379 -34.094 -3.34 1 95.12 195 ARG B N 1
ATOM 4915 C CA . ARG B 1 195 ? 0.62 -33.719 -1.953 1 95.12 195 ARG B CA 1
ATOM 4916 C C . ARG B 1 195 ? 0.888 -34.938 -1.084 1 95.12 195 ARG B C 1
ATOM 4918 O O . ARG B 1 195 ? 1.822 -34.938 -0.28 1 95.12 195 ARG B O 1
ATOM 4925 N N . HIS B 1 196 ? 0.111 -36 -1.269 1 92.31 196 HIS B N 1
ATOM 4926 C CA . HIS B 1 196 ? 0.186 -37.156 -0.365 1 92.31 196 HIS B CA 1
ATOM 4927 C C . HIS B 1 196 ? 1.388 -38.031 -0.689 1 92.31 196 HIS B C 1
ATOM 4929 O O . HIS B 1 196 ? 1.68 -38.969 0.04 1 92.31 196 HIS B O 1
ATOM 4935 N N . PHE B 1 197 ? 2.08 -37.656 -1.701 1 92.44 197 PHE B N 1
ATOM 4936 C CA . PHE B 1 197 ? 3.35 -38.312 -2.008 1 92.44 197 PHE B CA 1
ATOM 4937 C C . PHE B 1 197 ? 4.52 -37.406 -1.661 1 92.44 197 PHE B C 1
ATOM 4939 O O . PHE B 1 197 ? 5.676 -37.812 -1.689 1 92.44 197 PHE B O 1
ATOM 4946 N N . SER B 1 198 ? 4.211 -36.125 -1.394 1 94.31 198 SER B N 1
ATOM 4947 C CA . SER B 1 198 ? 5.23 -35.094 -1.262 1 94.31 198 SER B CA 1
ATOM 4948 C C . SER B 1 198 ? 6.188 -35.125 -2.451 1 94.31 198 SER B C 1
ATOM 4950 O O . SER B 1 198 ? 7.406 -35.125 -2.273 1 94.31 198 SER B O 1
ATOM 4952 N N . THR B 1 199 ? 5.602 -35.156 -3.635 1 96.12 199 THR B N 1
ATOM 4953 C CA . THR B 1 199 ? 6.398 -35.375 -4.836 1 96.12 199 THR B CA 1
ATOM 4954 C C . THR B 1 199 ? 5.887 -34.531 -5.992 1 96.12 199 THR B C 1
ATOM 4956 O O . THR B 1 199 ? 4.68 -34.312 -6.129 1 96.12 199 THR B O 1
ATOM 4959 N N . ILE B 1 200 ? 6.793 -34.031 -6.809 1 97.56 200 ILE B N 1
ATOM 4960 C CA . ILE B 1 200 ? 6.504 -33.375 -8.07 1 97.56 200 ILE B CA 1
ATOM 4961 C C . ILE B 1 200 ? 6.848 -34.312 -9.234 1 97.56 200 ILE B C 1
ATOM 4963 O O . ILE B 1 200 ? 7.902 -34.938 -9.234 1 97.56 200 ILE B O 1
ATOM 4967 N N . TYR B 1 201 ? 5.957 -34.344 -10.227 1 97.25 201 TYR B N 1
ATOM 4968 C CA . TYR B 1 201 ? 6.129 -35.281 -11.344 1 97.25 201 TYR B CA 1
ATOM 4969 C C . TYR B 1 201 ? 6.156 -34.531 -12.672 1 97.25 201 TYR B C 1
ATOM 4971 O O . TYR B 1 201 ? 5.477 -33.5 -12.828 1 97.25 201 TYR B O 1
ATOM 4979 N N . HIS B 1 202 ? 6.965 -35.031 -13.586 1 97.44 202 HIS B N 1
ATOM 4980 C CA . HIS B 1 202 ? 6.879 -34.625 -14.984 1 97.44 202 HIS B CA 1
ATOM 4981 C C . HIS B 1 202 ? 6.188 -35.719 -15.828 1 97.44 202 HIS B C 1
ATOM 4983 O O . HIS B 1 202 ? 6.5 -36.906 -15.703 1 97.44 202 HIS B O 1
ATOM 4989 N N . LEU B 1 203 ? 5.215 -35.188 -16.516 1 96.62 203 LEU B N 1
ATOM 4990 C CA . LEU B 1 203 ? 4.434 -36.031 -17.422 1 96.62 203 LEU B CA 1
ATOM 4991 C C . LEU B 1 203 ? 4.695 -35.625 -18.875 1 96.62 203 LEU B C 1
ATOM 4993 O O . LEU B 1 203 ? 4.52 -34.469 -19.25 1 96.62 203 LEU B O 1
ATOM 4997 N N . SER B 1 204 ? 5.148 -36.625 -19.703 1 96.06 204 SER B N 1
ATOM 4998 C CA . SER B 1 204 ? 5.312 -36.344 -21.125 1 96.06 204 SER B CA 1
ATOM 4999 C C . SER B 1 204 ? 3.963 -36.25 -21.828 1 96.06 204 SER B C 1
ATOM 5001 O O . SER B 1 204 ? 2.934 -36.594 -21.266 1 96.06 204 SER B O 1
ATOM 5003 N N . LYS B 1 205 ? 3.98 -35.844 -23.078 1 93.75 205 LYS B N 1
ATOM 5004 C CA . LYS B 1 205 ? 2.752 -35.656 -23.844 1 93.75 205 LYS B CA 1
ATOM 5005 C C . LYS B 1 205 ? 2.076 -37 -24.156 1 93.75 205 LYS B C 1
ATOM 5007 O O . LYS B 1 205 ? 0.87 -37.031 -24.391 1 93.75 205 LYS B O 1
ATOM 5012 N N . ASN B 1 206 ? 2.818 -38.031 -24.094 1 94.31 206 ASN B N 1
ATOM 5013 C CA . ASN B 1 206 ? 2.234 -39.344 -24.359 1 94.31 206 ASN B CA 1
ATOM 5014 C C . ASN B 1 206 ? 1.717 -40 -23.094 1 94.31 206 ASN B C 1
ATOM 5016 O O . ASN B 1 206 ? 1.254 -41.156 -23.125 1 94.31 206 ASN B O 1
ATOM 5020 N N . GLY B 1 207 ? 1.893 -39.312 -21.953 1 94.19 207 GLY B N 1
ATOM 5021 C CA . GLY B 1 207 ? 1.313 -39.781 -20.703 1 94.19 207 GLY B CA 1
ATOM 5022 C C . GLY B 1 207 ? 2.312 -40.5 -19.812 1 94.19 207 GLY B C 1
ATOM 5023 O O . GLY B 1 207 ? 1.983 -40.906 -18.703 1 94.19 207 GLY B O 1
ATOM 5024 N N . THR B 1 208 ? 3.494 -40.656 -20.281 1 95.62 208 THR B N 1
ATOM 5025 C CA . THR B 1 208 ? 4.512 -41.312 -19.484 1 95.62 208 THR B CA 1
ATOM 5026 C C . THR B 1 208 ? 5.105 -40.375 -18.438 1 95.62 208 THR B C 1
ATOM 5028 O O . THR B 1 208 ? 5.438 -39.25 -18.75 1 95.62 208 THR B O 1
ATOM 5031 N N . VAL B 1 209 ? 5.18 -40.906 -17.203 1 95.75 209 VAL B N 1
ATOM 5032 C CA . VAL B 1 209 ? 5.914 -40.156 -16.188 1 95.75 209 VAL B CA 1
ATOM 5033 C C . VAL B 1 209 ? 7.414 -40.281 -16.438 1 95.75 209 VAL B C 1
ATOM 5035 O O . VAL B 1 209 ? 7.977 -41.375 -16.375 1 95.75 209 VAL B O 1
ATOM 5038 N N . THR B 1 210 ? 8.078 -39.125 -16.656 1 95.31 210 THR B N 1
ATOM 5039 C CA . THR B 1 210 ? 9.461 -39.188 -17.109 1 95.31 210 THR B CA 1
ATOM 5040 C C . THR B 1 210 ? 10.414 -38.969 -15.93 1 95.31 210 THR B C 1
ATOM 5042 O O . THR B 1 210 ? 11.547 -39.469 -15.953 1 95.31 210 THR B O 1
ATOM 5045 N N . TRP B 1 211 ? 10.062 -38.25 -14.953 1 95.38 211 TRP B N 1
ATOM 5046 C CA . TRP B 1 211 ? 10.859 -38.094 -13.742 1 95.38 211 TRP B CA 1
ATOM 5047 C C . TRP B 1 211 ? 10.008 -37.594 -12.586 1 95.38 211 TRP B C 1
ATOM 5049 O O . TRP B 1 211 ? 8.875 -37.156 -12.789 1 95.38 211 TRP B O 1
ATOM 5059 N N . GLN B 1 212 ? 10.5 -37.812 -11.422 1 95.81 212 GLN B N 1
ATOM 5060 C CA . GLN B 1 212 ? 9.867 -37.344 -10.195 1 95.81 212 GLN B CA 1
ATOM 5061 C C . GLN B 1 212 ? 10.898 -36.781 -9.219 1 95.81 212 GLN B C 1
ATOM 5063 O O . GLN B 1 212 ? 12.047 -37.219 -9.195 1 95.81 212 GLN B O 1
ATOM 5068 N N . ILE B 1 213 ? 10.469 -35.719 -8.508 1 96 213 ILE B N 1
ATOM 5069 C CA . ILE B 1 213 ? 11.234 -35.125 -7.41 1 96 213 ILE B CA 1
ATOM 5070 C C . ILE B 1 213 ? 10.508 -35.375 -6.09 1 96 213 ILE B C 1
ATOM 5072 O O . ILE B 1 213 ? 9.531 -34.688 -5.781 1 96 213 ILE B O 1
ATOM 5076 N N . HIS B 1 214 ? 11.016 -36.312 -5.363 1 94.5 214 HIS B N 1
ATOM 5077 C CA . HIS B 1 214 ? 10.477 -36.562 -4.027 1 94.5 214 HIS B CA 1
ATOM 5078 C C . HIS B 1 214 ? 11.078 -35.594 -3.01 1 94.5 214 HIS B C 1
ATOM 5080 O O . HIS B 1 214 ? 12.305 -35.469 -2.906 1 94.5 214 HIS B O 1
ATOM 5086 N N . GLY B 1 215 ? 10.281 -34.906 -2.248 1 92.88 215 GLY B N 1
ATOM 5087 C CA . GLY B 1 215 ? 10.719 -33.812 -1.408 1 92.88 215 GLY B CA 1
ATOM 5088 C C . GLY B 1 215 ? 11.273 -34.25 -0.07 1 92.88 215 GLY B C 1
ATOM 5089 O O . GLY B 1 215 ? 12.016 -33.531 0.581 1 92.88 215 GLY B O 1
ATOM 5090 N N . THR B 1 216 ? 10.852 -35.438 0.401 1 85.69 216 THR B N 1
ATOM 5091 C CA . THR B 1 216 ? 11.266 -35.844 1.736 1 85.69 216 THR B CA 1
ATOM 5092 C C . THR B 1 216 ? 12.469 -36.781 1.661 1 85.69 216 THR B C 1
ATOM 5094 O O . THR B 1 216 ? 12.742 -37.375 0.609 1 85.69 216 THR B O 1
ATOM 5097 N N . ASN B 1 217 ? 13.312 -36.688 2.654 1 67.44 217 ASN B N 1
ATOM 5098 C CA . ASN B 1 217 ? 14.391 -37.656 2.758 1 67.44 217 ASN B CA 1
ATOM 5099 C C . ASN B 1 217 ? 13.883 -39 3.277 1 67.44 217 ASN B C 1
ATOM 5101 O O . ASN B 1 217 ? 14.664 -39.844 3.732 1 67.44 217 ASN B O 1
ATOM 5105 N N . ASN B 1 218 ? 12.641 -39.094 3.109 1 60.09 218 ASN B N 1
ATOM 5106 C CA . ASN B 1 218 ? 12.109 -40.281 3.76 1 60.09 218 ASN B CA 1
ATOM 5107 C C . ASN B 1 218 ? 12.344 -41.531 2.912 1 60.09 218 ASN B C 1
ATOM 5109 O O . ASN B 1 218 ? 12.477 -41.438 1.691 1 60.09 218 ASN B O 1
ATOM 5113 N N . THR B 1 219 ? 12.664 -42.562 3.605 1 53.25 219 THR B N 1
ATOM 5114 C CA . THR B 1 219 ? 13.016 -43.906 3.143 1 53.25 219 THR B CA 1
ATOM 5115 C C . THR B 1 219 ? 11.82 -44.562 2.486 1 53.25 219 THR B C 1
ATOM 5117 O O . THR B 1 219 ? 11.961 -45.625 1.847 1 53.25 219 THR B O 1
ATOM 5120 N N . VAL B 1 220 ? 10.625 -43.938 2.721 1 53.91 220 VAL B N 1
ATOM 5121 C CA . VAL B 1 220 ? 9.477 -44.688 2.24 1 53.91 220 VAL B CA 1
ATOM 5122 C C . VAL B 1 220 ? 9.398 -44.594 0.717 1 53.91 220 VAL B C 1
ATOM 5124 O O . VAL B 1 220 ? 8.891 -45.5 0.061 1 53.91 220 VAL B O 1
ATOM 5127 N N . GLN B 1 221 ? 10.016 -43.531 0.263 1 61.16 221 GLN B N 1
ATOM 5128 C CA . GLN B 1 221 ? 9.828 -43.344 -1.174 1 61.16 221 GLN B CA 1
ATOM 5129 C C . GLN B 1 221 ? 10.922 -44.062 -1.962 1 61.16 221 GLN B C 1
ATOM 5131 O O . GLN B 1 221 ? 12.109 -43.812 -1.746 1 61.16 221 GLN B O 1
ATOM 5136 N N . LYS B 1 222 ? 10.422 -45.094 -2.666 1 64.25 222 LYS B N 1
ATOM 5137 C CA . LYS B 1 222 ? 11.297 -45.969 -3.428 1 64.25 222 LYS B CA 1
ATOM 5138 C C . LYS B 1 222 ? 11.781 -45.312 -4.711 1 64.25 222 LYS B C 1
ATOM 5140 O O . LYS B 1 222 ? 12.828 -45.656 -5.25 1 64.25 222 LYS B O 1
ATOM 5145 N N . HIS B 1 223 ? 11.016 -44.219 -5.047 1 80.56 223 HIS B N 1
ATOM 5146 C CA . HIS B 1 223 ? 11.43 -43.656 -6.336 1 80.56 223 HIS B CA 1
ATOM 5147 C C . HIS B 1 223 ? 11.883 -42.219 -6.211 1 80.56 223 HIS B C 1
ATOM 5149 O O . HIS B 1 223 ? 11.148 -41.375 -5.676 1 80.56 223 HIS B O 1
ATOM 5155 N N . GLN B 1 224 ? 13.078 -42 -6.395 1 88.19 224 GLN B N 1
ATOM 5156 C CA . GLN B 1 224 ? 13.711 -40.688 -6.449 1 88.19 224 GLN B CA 1
ATOM 5157 C C . GLN B 1 224 ? 14.695 -40.594 -7.613 1 88.19 224 GLN B C 1
ATOM 5159 O O . GLN B 1 224 ? 15.688 -41.312 -7.652 1 88.19 224 GLN B O 1
ATOM 5164 N N . ASP B 1 225 ? 14.359 -39.656 -8.461 1 92.88 225 ASP B N 1
ATOM 5165 C CA . ASP B 1 225 ? 15.188 -39.594 -9.664 1 92.88 225 ASP B CA 1
ATOM 5166 C C . ASP B 1 225 ? 16.328 -38.594 -9.484 1 92.88 225 ASP B C 1
ATOM 5168 O O . ASP B 1 225 ? 17.266 -38.562 -10.273 1 92.88 225 ASP B O 1
ATOM 5172 N N . PHE B 1 226 ? 16.203 -37.812 -8.43 1 95.19 226 PHE B N 1
ATOM 5173 C CA . PHE B 1 226 ? 17.156 -36.688 -8.297 1 95.19 226 PHE B CA 1
ATOM 5174 C C . PHE B 1 226 ? 17.906 -36.781 -6.969 1 95.19 226 PHE B C 1
ATOM 5176 O O . PHE B 1 226 ? 17.359 -37.25 -5.973 1 95.19 226 PHE B O 1
ATOM 5183 N N . THR B 1 227 ? 19.188 -36.281 -6.984 1 94.12 227 THR B N 1
ATOM 5184 C CA . THR B 1 227 ? 19.906 -36.031 -5.742 1 94.12 227 THR B CA 1
ATOM 5185 C C . THR B 1 227 ? 19.531 -34.656 -5.176 1 94.12 227 THR B C 1
ATOM 5187 O O . THR B 1 227 ? 19.656 -33.625 -5.855 1 94.12 227 THR B O 1
ATOM 5190 N N . MET B 1 228 ? 19.078 -34.688 -3.979 1 94.94 228 MET B N 1
ATOM 5191 C CA . MET B 1 228 ? 18.594 -33.469 -3.348 1 94.94 228 MET B CA 1
ATOM 5192 C C . MET B 1 228 ? 19.719 -32.781 -2.588 1 94.94 228 MET B C 1
ATOM 5194 O O . MET B 1 228 ? 20.359 -33.375 -1.721 1 94.94 228 MET B O 1
ATOM 5198 N N . GLY B 1 229 ? 19.984 -31.516 -2.908 1 94.81 229 GLY B N 1
ATOM 5199 C CA . GLY B 1 229 ? 20.969 -30.734 -2.166 1 94.81 229 GLY B CA 1
ATOM 5200 C C . GLY B 1 229 ? 20.453 -30.281 -0.813 1 94.81 229 GLY B C 1
ATOM 5201 O O . GLY B 1 229 ? 19.328 -30.594 -0.427 1 94.81 229 GLY B O 1
ATOM 5202 N N . PRO B 1 230 ? 21.344 -29.531 -0.11 1 93.56 230 PRO B N 1
ATOM 5203 C CA . PRO B 1 230 ? 20.938 -29 1.19 1 93.56 230 PRO B CA 1
ATOM 5204 C C . PRO B 1 230 ? 19.719 -28.078 1.091 1 93.56 230 PRO B C 1
ATOM 5206 O O . PRO B 1 230 ? 19.609 -27.297 0.138 1 93.56 230 PRO B O 1
ATOM 5209 N N . ASN B 1 231 ? 18.797 -28.219 2 1 92.19 231 ASN B N 1
ATOM 5210 C CA . ASN B 1 231 ? 17.656 -27.312 2.172 1 92.19 231 ASN B CA 1
ATOM 5211 C C . ASN B 1 231 ? 16.688 -27.391 0.994 1 92.19 231 ASN B C 1
ATOM 5213 O O . ASN B 1 231 ? 16.016 -26.422 0.673 1 92.19 231 ASN B O 1
ATOM 5217 N N . THR B 1 232 ? 16.656 -28.5 0.307 1 95.38 232 THR B N 1
ATOM 5218 C CA . THR B 1 232 ? 15.781 -28.625 -0.852 1 95.38 232 THR B CA 1
ATOM 5219 C C . THR B 1 232 ? 14.586 -29.516 -0.523 1 95.38 232 THR B C 1
ATOM 5221 O O . THR B 1 232 ? 13.734 -29.75 -1.38 1 95.38 232 THR B O 1
ATOM 5224 N N . THR B 1 233 ? 14.469 -29.953 0.698 1 92.31 233 THR B N 1
ATOM 5225 C CA . THR B 1 233 ? 13.383 -30.844 1.069 1 92.31 233 THR B CA 1
ATOM 5226 C C . THR B 1 233 ? 12.062 -30.094 1.159 1 92.31 233 THR B C 1
ATOM 5228 O O . THR B 1 233 ? 12.047 -28.891 1.423 1 92.31 233 THR B O 1
ATOM 5231 N N . PHE B 1 234 ? 10.992 -30.797 0.874 1 95.5 234 PHE B N 1
ATOM 5232 C CA . PHE B 1 234 ? 9.641 -30.281 1.05 1 95.5 234 PHE B CA 1
ATOM 5233 C C . PHE B 1 234 ? 8.664 -31.422 1.335 1 95.5 234 PHE B C 1
ATOM 5235 O O . PHE B 1 234 ? 8.969 -32.594 1.057 1 95.5 234 PHE B O 1
ATOM 5242 N N . SER B 1 235 ? 7.559 -31.078 1.936 1 93.88 235 SER B N 1
ATOM 5243 C CA . SER B 1 235 ? 6.504 -32.031 2.219 1 93.88 235 SER B CA 1
ATOM 5244 C C . SER B 1 235 ? 5.133 -31.375 2.236 1 93.88 235 SER B C 1
ATOM 5246 O O . SER B 1 235 ? 5.012 -30.203 2.605 1 93.88 235 SER B O 1
ATOM 5248 N N . TRP B 1 236 ? 4.137 -32.188 1.734 1 94.44 236 TRP B N 1
ATOM 5249 C CA . TRP B 1 236 ? 2.75 -31.719 1.756 1 94.44 236 TRP B CA 1
ATOM 5250 C C . TRP B 1 236 ? 2.588 -30.422 0.983 1 94.44 236 TRP B C 1
ATOM 5252 O O . TRP B 1 236 ? 1.773 -29.578 1.352 1 94.44 236 TRP B O 1
ATOM 5262 N N . GLN B 1 237 ? 3.367 -30.281 -0.017 1 97.06 237 GLN B N 1
ATOM 5263 C CA . GLN B 1 237 ? 3.566 -29.016 -0.721 1 97.06 237 GLN B CA 1
ATOM 5264 C C . GLN B 1 237 ? 2.33 -28.641 -1.528 1 97.06 237 GLN B C 1
ATOM 5266 O O . GLN B 1 237 ? 1.47 -29.484 -1.792 1 97.06 237 GLN B O 1
ATOM 5271 N N . HIS B 1 238 ? 2.268 -27.344 -1.853 1 97.88 238 HIS B N 1
ATOM 5272 C CA . HIS B 1 238 ? 1.234 -26.812 -2.736 1 97.88 238 HIS B CA 1
ATOM 5273 C C . HIS B 1 238 ? 1.839 -25.922 -3.816 1 97.88 238 HIS B C 1
ATOM 5275 O O . HIS B 1 238 ? 2.934 -25.391 -3.643 1 97.88 238 HIS B O 1
ATOM 5281 N N . ASP B 1 239 ? 1.166 -25.797 -4.953 1 97.06 239 ASP B N 1
ATOM 5282 C CA . ASP B 1 239 ? 1.373 -24.812 -6.008 1 97.06 239 ASP B CA 1
ATOM 5283 C C . ASP B 1 239 ? 2.775 -24.938 -6.602 1 97.06 239 ASP B C 1
ATOM 5285 O O . ASP B 1 239 ? 3.508 -23.953 -6.676 1 97.06 239 ASP B O 1
ATOM 5289 N N . ALA B 1 240 ? 3.146 -26.094 -7.02 1 97.75 240 ALA B N 1
ATOM 5290 C CA . ALA B 1 240 ? 4.406 -26.281 -7.734 1 97.75 240 ALA B CA 1
ATOM 5291 C C . ALA B 1 240 ? 4.332 -25.688 -9.141 1 97.75 240 ALA B C 1
ATOM 5293 O O . ALA B 1 240 ? 3.436 -26.031 -9.914 1 97.75 240 ALA B O 1
ATOM 5294 N N . ARG B 1 241 ? 5.297 -24.797 -9.438 1 95.88 241 ARG B N 1
ATOM 5295 C CA . ARG B 1 241 ? 5.312 -24.078 -10.711 1 95.88 241 ARG B CA 1
ATOM 5296 C C . ARG B 1 241 ? 6.719 -24.031 -11.297 1 95.88 241 ARG B C 1
ATOM 5298 O O . ARG B 1 241 ? 7.695 -23.859 -10.562 1 95.88 241 ARG B O 1
ATOM 5305 N N . VAL B 1 242 ? 6.742 -24.234 -12.594 1 94.94 242 VAL B N 1
ATOM 5306 C CA . VAL B 1 242 ? 7.984 -23.984 -13.312 1 94.94 242 VAL B CA 1
ATOM 5307 C C . VAL B 1 242 ? 8.039 -22.531 -13.773 1 94.94 242 VAL B C 1
ATOM 5309 O O . VAL B 1 242 ? 7.191 -22.078 -14.547 1 94.94 242 VAL B O 1
ATOM 5312 N N . ALA B 1 243 ? 9.062 -21.828 -13.266 1 91.19 243 ALA B N 1
ATOM 5313 C CA . ALA B 1 243 ? 9.188 -20.406 -13.578 1 91.19 243 ALA B CA 1
ATOM 5314 C C . ALA B 1 243 ? 10.031 -20.203 -14.828 1 91.19 243 ALA B C 1
ATOM 5316 O O . ALA B 1 243 ? 9.898 -19.172 -15.508 1 91.19 243 ALA B O 1
ATOM 5317 N N . TYR B 1 244 ? 10.93 -21.078 -15.094 1 90.56 244 TYR B N 1
ATOM 5318 C CA . TYR B 1 244 ? 11.867 -21.016 -16.203 1 90.56 244 TYR B CA 1
ATOM 5319 C C . TYR B 1 244 ? 12.328 -22.406 -16.625 1 90.56 244 TYR B C 1
ATOM 5321 O O . TYR B 1 244 ? 12.531 -23.281 -15.773 1 90.56 244 TYR B O 1
ATOM 5329 N N . GLN B 1 245 ? 12.477 -22.578 -17.906 1 92.81 245 GLN B N 1
ATOM 5330 C CA . GLN B 1 245 ? 12.859 -23.906 -18.406 1 92.81 245 GLN B CA 1
ATOM 5331 C C . GLN B 1 245 ? 13.828 -23.797 -19.578 1 92.81 245 GLN B C 1
ATOM 5333 O O . GLN B 1 245 ? 13.648 -22.938 -20.453 1 92.81 245 GLN B O 1
ATOM 5338 N N . THR B 1 246 ? 14.836 -24.578 -19.5 1 92.5 246 THR B N 1
ATOM 5339 C CA . THR B 1 246 ? 15.711 -24.844 -20.625 1 92.5 246 THR B CA 1
ATOM 5340 C C . THR B 1 246 ? 15.625 -26.297 -21.047 1 92.5 246 THR B C 1
ATOM 5342 O O . THR B 1 246 ? 14.82 -27.062 -20.516 1 92.5 246 THR B O 1
ATOM 5345 N N . ASN B 1 247 ? 16.531 -26.641 -21.969 1 92 247 ASN B N 1
ATOM 5346 C CA . ASN B 1 247 ? 16.547 -28.031 -22.406 1 92 247 ASN B CA 1
ATOM 5347 C C . ASN B 1 247 ? 17.109 -28.953 -21.328 1 92 247 ASN B C 1
ATOM 5349 O O . ASN B 1 247 ? 16.797 -30.141 -21.297 1 92 247 ASN B O 1
ATOM 5353 N N . SER B 1 248 ? 17.844 -28.391 -20.469 1 94.88 248 SER B N 1
ATOM 5354 C CA . SER B 1 248 ? 18.562 -29.266 -19.562 1 94.88 248 SER B CA 1
ATOM 5355 C C . SER B 1 248 ? 18.297 -28.875 -18.109 1 94.88 248 SER B C 1
ATOM 5357 O O . SER B 1 248 ? 18.797 -29.516 -17.188 1 94.88 248 SER B O 1
ATOM 5359 N N . SER B 1 249 ? 17.531 -27.844 -17.906 1 95.69 249 SER B N 1
ATOM 5360 C CA . SER B 1 249 ? 17.297 -27.422 -16.531 1 95.69 249 SER B CA 1
ATOM 5361 C C . SER B 1 249 ? 16 -26.656 -16.406 1 95.69 249 SER B C 1
ATOM 5363 O O . SER B 1 249 ? 15.414 -26.234 -17.406 1 95.69 249 SER B O 1
ATOM 5365 N N . LEU B 1 250 ? 15.516 -26.531 -15.203 1 95.69 250 LEU B N 1
ATOM 5366 C CA . LEU B 1 250 ? 14.352 -25.688 -14.945 1 95.69 250 LEU B CA 1
ATOM 5367 C C . LEU B 1 250 ? 14.398 -25.109 -13.539 1 95.69 250 LEU B C 1
ATOM 5369 O O . LEU B 1 250 ? 15.156 -25.594 -12.688 1 95.69 250 LEU B O 1
ATOM 5373 N N . ILE B 1 251 ? 13.742 -24.031 -13.336 1 94.62 251 ILE B N 1
ATOM 5374 C CA . ILE B 1 251 ? 13.516 -23.422 -12.023 1 94.62 251 ILE B CA 1
ATOM 5375 C C . ILE B 1 251 ? 12.109 -23.766 -11.539 1 94.62 251 ILE B C 1
ATOM 5377 O O . ILE B 1 251 ? 11.117 -23.453 -12.203 1 94.62 251 ILE B O 1
ATOM 5381 N N . LEU B 1 252 ? 12.094 -24.438 -10.398 1 96.44 252 LEU B N 1
ATOM 5382 C CA . LEU B 1 252 ? 10.844 -24.828 -9.758 1 96.44 252 LEU B CA 1
ATOM 5383 C C . LEU B 1 252 ? 10.609 -24.016 -8.484 1 96.44 252 LEU B C 1
ATOM 5385 O O . LEU B 1 252 ? 11.547 -23.75 -7.727 1 96.44 252 LEU B O 1
ATOM 5389 N N . HIS B 1 253 ? 9.359 -23.578 -8.273 1 96 253 HIS B N 1
ATOM 5390 C CA . HIS B 1 253 ? 9.031 -22.984 -6.977 1 96 253 HIS B CA 1
ATOM 5391 C C . HIS B 1 253 ? 7.723 -23.547 -6.438 1 96 253 HIS B C 1
ATOM 5393 O O . HIS B 1 253 ? 6.867 -24 -7.203 1 96 253 HIS B O 1
ATOM 5399 N N . LEU B 1 254 ? 7.57 -23.578 -5.102 1 98 254 LEU B N 1
ATOM 5400 C CA . LEU B 1 254 ? 6.402 -24.141 -4.434 1 98 254 LEU B CA 1
ATOM 5401 C C . LEU B 1 254 ? 6.309 -23.641 -2.994 1 98 254 LEU B C 1
ATOM 5403 O O . LEU B 1 254 ? 7.242 -23.016 -2.486 1 98 254 LEU B O 1
ATOM 5407 N N . VAL B 1 255 ? 5.188 -23.859 -2.395 1 98.06 255 VAL B N 1
ATOM 5408 C CA . VAL B 1 255 ? 4.992 -23.688 -0.96 1 98.06 255 VAL B CA 1
ATOM 5409 C C . VAL B 1 255 ? 5.184 -25.031 -0.243 1 98.06 255 VAL B C 1
ATOM 5411 O O . VAL B 1 255 ? 4.488 -26 -0.539 1 98.06 255 VAL B O 1
ATOM 5414 N N . ASP B 1 256 ? 6.109 -25.047 0.626 1 97.5 256 ASP B N 1
ATOM 5415 C CA . ASP B 1 256 ? 6.234 -26.188 1.528 1 97.5 256 ASP B CA 1
ATOM 5416 C C . ASP B 1 256 ? 5.391 -25.984 2.787 1 97.5 256 ASP B C 1
ATOM 5418 O O . ASP B 1 256 ? 5.793 -25.266 3.697 1 97.5 256 ASP B O 1
ATOM 5422 N N . ASN B 1 257 ? 4.289 -26.719 2.793 1 96.5 257 ASN B N 1
ATOM 5423 C CA . ASN B 1 257 ? 3.492 -26.625 4.012 1 96.5 257 ASN B CA 1
ATOM 5424 C C . ASN B 1 257 ? 4.215 -27.234 5.207 1 96.5 257 ASN B C 1
ATOM 5426 O O . ASN B 1 257 ? 4.102 -26.734 6.328 1 96.5 257 ASN B O 1
ATOM 5430 N N . ALA B 1 258 ? 4.895 -28.25 4.945 1 94 258 ALA B N 1
ATOM 5431 C CA . ALA B 1 258 ? 5.656 -28.969 5.969 1 94 258 ALA B CA 1
ATOM 5432 C C . ALA B 1 258 ? 4.738 -29.453 7.082 1 94 258 ALA B C 1
ATOM 5434 O O . ALA B 1 258 ? 5.203 -29.797 8.172 1 94 258 ALA B O 1
ATOM 5435 N N . ASN B 1 259 ? 3.467 -29.328 6.84 1 92.25 259 ASN B N 1
ATOM 5436 C CA . ASN B 1 259 ? 2.453 -29.703 7.82 1 92.25 259 ASN B CA 1
ATOM 5437 C C . ASN B 1 259 ? 1.297 -30.453 7.176 1 92.25 259 ASN B C 1
ATOM 5439 O O . ASN B 1 259 ? 1.058 -30.328 5.973 1 92.25 259 ASN B O 1
ATOM 5443 N N . TRP B 1 260 ? 0.688 -31.234 7.988 1 86.5 260 TRP B N 1
ATOM 5444 C CA . TRP B 1 260 ? -0.584 -31.875 7.66 1 86.5 260 TRP B CA 1
ATOM 5445 C C . TRP B 1 260 ? -1.547 -31.812 8.844 1 86.5 260 TRP B C 1
ATOM 5447 O O . TRP B 1 260 ? -1.187 -31.328 9.922 1 86.5 260 TRP B O 1
ATOM 5457 N N . GLN B 1 261 ? -2.795 -32.094 8.633 1 77.69 261 GLN B N 1
ATOM 5458 C CA . GLN B 1 261 ? -3.824 -31.891 9.641 1 77.69 261 GLN B CA 1
ATOM 5459 C C . GLN B 1 261 ? -3.502 -32.688 10.914 1 77.69 261 GLN B C 1
ATOM 5461 O O . GLN B 1 261 ? -3.885 -32.25 12.016 1 77.69 261 GLN B O 1
ATOM 5466 N N . GLY B 1 262 ? -2.984 -33.75 10.852 1 68.12 262 GLY B N 1
ATOM 5467 C CA . GLY B 1 262 ? -2.828 -34.656 12 1 68.12 262 GLY B CA 1
ATOM 5468 C C . GLY B 1 262 ? -1.61 -34.312 12.836 1 68.12 262 GLY B C 1
ATOM 5469 O O . GLY B 1 262 ? -1.397 -34.906 13.891 1 68.12 262 GLY B O 1
ATOM 5470 N N . GLY B 1 263 ? -0.665 -33.312 12.281 1 64.75 263 GLY B N 1
ATOM 5471 C CA . GLY B 1 263 ? 0.456 -33.188 13.203 1 64.75 263 GLY B CA 1
ATOM 5472 C C . GLY B 1 263 ? 1.553 -32.281 12.688 1 64.75 263 GLY B C 1
ATOM 5473 O O . GLY B 1 263 ? 1.38 -31.594 11.672 1 64.75 263 GLY B O 1
ATOM 5474 N N . GLU B 1 264 ? 2.588 -31.781 13.5 1 66.5 264 GLU B N 1
ATOM 5475 C CA . GLU B 1 264 ? 3.824 -31.016 13.367 1 66.5 264 GLU B CA 1
ATOM 5476 C C . GLU B 1 264 ? 3.535 -29.531 13.156 1 66.5 264 GLU B C 1
ATOM 5478 O O . GLU B 1 264 ? 2.475 -29.156 12.648 1 66.5 264 GLU B O 1
ATOM 5483 N N . PHE B 1 265 ? 4.008 -28.75 13.836 1 84.12 265 PHE B N 1
ATOM 5484 C CA . PHE B 1 265 ? 3.879 -27.297 13.695 1 84.12 265 PHE B CA 1
ATOM 5485 C C . PHE B 1 265 ? 5.188 -26.688 13.219 1 84.12 265 PHE B C 1
ATOM 5487 O O . PHE B 1 265 ? 5.738 -25.797 13.875 1 84.12 265 PHE B O 1
ATOM 5494 N N . ASN B 1 266 ? 5.508 -27.266 11.953 1 92.25 266 ASN B N 1
ATOM 5495 C CA . ASN B 1 266 ? 6.703 -26.719 11.32 1 92.25 266 ASN B CA 1
ATOM 5496 C C . ASN B 1 266 ? 6.41 -25.406 10.625 1 92.25 266 ASN B C 1
ATOM 5498 O O . ASN B 1 266 ? 5.262 -25.109 10.273 1 92.25 266 ASN B O 1
ATOM 5502 N N . THR B 1 267 ? 7.438 -24.609 10.5 1 94.94 267 THR B N 1
ATOM 5503 C CA . THR B 1 267 ? 7.293 -23.359 9.75 1 94.94 267 THR B CA 1
ATOM 5504 C C . THR B 1 267 ? 7.113 -23.641 8.266 1 94.94 267 THR B C 1
ATOM 5506 O O . THR B 1 267 ? 7.906 -24.375 7.664 1 94.94 267 THR B O 1
ATOM 5509 N N . SER B 1 268 ? 6.027 -23.172 7.754 1 96.94 268 SER B N 1
ATOM 5510 C CA . SER B 1 268 ? 5.824 -23.234 6.309 1 96.94 268 SER B CA 1
ATOM 5511 C C . SER B 1 268 ? 6.641 -22.172 5.582 1 96.94 268 SER B C 1
ATOM 5513 O O . SER B 1 268 ? 6.844 -21.078 6.102 1 96.94 268 SER B O 1
ATOM 5515 N N . TYR B 1 269 ? 7.094 -22.453 4.379 1 96.75 269 TYR B N 1
ATOM 5516 C CA . TYR B 1 269 ? 7.895 -21.484 3.639 1 96.75 269 TYR B CA 1
ATOM 5517 C C . TYR B 1 269 ? 7.758 -21.703 2.137 1 96.75 269 TYR B C 1
ATOM 5519 O O . TYR B 1 269 ? 7.227 -22.734 1.697 1 96.75 269 TYR B O 1
ATOM 5527 N N . GLY B 1 270 ? 8.078 -20.688 1.356 1 97.12 270 GLY B N 1
ATOM 5528 C CA . GLY B 1 270 ? 8.266 -20.828 -0.079 1 97.12 270 GLY B CA 1
ATOM 5529 C C . GLY B 1 270 ? 9.695 -21.172 -0.461 1 97.12 270 GLY B C 1
ATOM 5530 O O . GLY B 1 270 ? 10.641 -20.781 0.233 1 97.12 270 GLY B O 1
ATOM 5531 N N . VAL B 1 271 ? 9.828 -21.922 -1.571 1 96.62 271 VAL B N 1
ATOM 5532 C CA . VAL B 1 271 ? 11.188 -22.266 -1.981 1 96.62 271 VAL B CA 1
ATOM 5533 C C . VAL B 1 271 ? 11.289 -22.234 -3.504 1 96.62 271 VAL B C 1
ATOM 5535 O O . VAL B 1 271 ? 10.336 -22.594 -4.207 1 96.62 271 VAL B O 1
ATOM 5538 N N . GLN B 1 272 ? 12.375 -21.734 -3.936 1 95.19 272 GLN B N 1
ATOM 5539 C CA . GLN B 1 272 ? 12.805 -21.797 -5.328 1 95.19 272 GLN B CA 1
ATOM 5540 C C . GLN B 1 272 ? 13.961 -22.781 -5.504 1 95.19 272 GLN B C 1
ATOM 5542 O O . GLN B 1 272 ? 14.961 -22.703 -4.789 1 95.19 272 GLN B O 1
ATOM 5547 N N . LEU B 1 273 ? 13.82 -23.703 -6.477 1 96.75 273 LEU B N 1
ATOM 5548 C CA . LEU B 1 273 ? 14.781 -24.766 -6.684 1 96.75 273 LEU B CA 1
ATOM 5549 C C . LEU B 1 273 ? 15.305 -24.766 -8.117 1 96.75 273 LEU B C 1
ATOM 5551 O O . LEU B 1 273 ? 14.539 -24.547 -9.062 1 96.75 273 LEU B O 1
ATOM 5555 N N . ALA B 1 274 ? 16.578 -25 -8.211 1 96.88 274 ALA B N 1
ATOM 5556 C CA . ALA B 1 274 ? 17.172 -25.297 -9.508 1 96.88 274 ALA B CA 1
ATOM 5557 C C . ALA B 1 274 ? 17.234 -26.797 -9.75 1 96.88 274 ALA B C 1
ATOM 5559 O O . ALA B 1 274 ? 17.781 -27.547 -8.945 1 96.88 274 ALA B O 1
ATOM 5560 N N . VAL B 1 275 ? 16.656 -27.188 -10.828 1 97.81 275 VAL B N 1
ATOM 5561 C CA . VAL B 1 275 ? 16.641 -28.609 -11.18 1 97.81 275 VAL B CA 1
ATOM 5562 C C . VAL B 1 275 ? 17.5 -28.859 -12.422 1 97.81 275 VAL B C 1
ATOM 5564 O O . VAL B 1 275 ? 17.188 -28.344 -13.5 1 97.81 275 VAL B O 1
ATOM 5567 N N . ASP B 1 276 ? 18.531 -29.609 -12.25 1 97.88 276 ASP B N 1
ATOM 5568 C CA . ASP B 1 276 ? 19.375 -30.031 -13.375 1 97.88 276 ASP B CA 1
ATOM 5569 C C . ASP B 1 276 ? 18.891 -31.375 -13.93 1 97.88 276 ASP B C 1
ATOM 5571 O O . ASP B 1 276 ? 19.078 -32.406 -13.289 1 97.88 276 ASP B O 1
ATOM 5575 N N . LEU B 1 277 ? 18.391 -31.359 -15.086 1 97 277 LEU B N 1
ATOM 5576 C CA . LEU B 1 277 ? 17.766 -32.531 -15.656 1 97 277 LEU B CA 1
ATOM 5577 C C . LEU B 1 277 ? 18.812 -33.5 -16.203 1 97 277 LEU B C 1
ATOM 5579 O O . LEU B 1 277 ? 18.531 -34.688 -16.422 1 97 277 LEU B O 1
ATOM 5583 N N . GLN B 1 278 ? 19.969 -33.031 -16.453 1 96.5 278 GLN B N 1
ATOM 5584 C CA . GLN B 1 278 ? 21.062 -33.875 -16.953 1 96.5 278 GLN B CA 1
ATOM 5585 C C . GLN B 1 278 ? 21.812 -34.531 -15.797 1 96.5 278 GLN B C 1
ATOM 5587 O O . GLN B 1 278 ? 21.953 -35.75 -15.766 1 96.5 278 GLN B O 1
ATOM 5592 N N . LYS B 1 279 ? 22.172 -33.719 -14.891 1 96.88 279 LYS B N 1
ATOM 5593 C CA . LYS B 1 279 ? 22.906 -34.219 -13.742 1 96.88 279 LYS B CA 1
ATOM 5594 C C . LYS B 1 279 ? 21.969 -34.844 -12.719 1 96.88 279 LYS B C 1
ATOM 5596 O O . LYS B 1 279 ? 22.406 -35.562 -11.812 1 96.88 279 LYS B O 1
ATOM 5601 N N . LYS B 1 280 ? 20.703 -34.562 -12.828 1 96.81 280 LYS B N 1
ATOM 5602 C CA . LYS B 1 280 ? 19.672 -35.031 -11.914 1 96.81 280 LYS B CA 1
ATOM 5603 C C . LYS B 1 280 ? 19.953 -34.594 -10.484 1 96.81 280 LYS B C 1
ATOM 5605 O O . LYS B 1 280 ? 19.969 -35.406 -9.562 1 96.81 280 LYS B O 1
ATOM 5610 N N . THR B 1 281 ? 20.094 -33.312 -10.383 1 96.69 281 THR B N 1
ATOM 5611 C CA . THR B 1 281 ? 20.312 -32.719 -9.078 1 96.69 281 THR B CA 1
ATOM 5612 C C . THR B 1 281 ? 19.344 -31.547 -8.844 1 96.69 281 THR B C 1
ATOM 5614 O O . THR B 1 281 ? 18.875 -30.922 -9.797 1 96.69 281 THR B O 1
ATOM 5617 N N . VAL B 1 282 ? 18.984 -31.391 -7.625 1 97.31 282 VAL B N 1
ATOM 5618 C CA . VAL B 1 282 ? 18.156 -30.266 -7.199 1 97.31 282 VAL B CA 1
ATOM 5619 C C . VAL B 1 282 ? 18.922 -29.406 -6.184 1 97.31 282 VAL B C 1
ATOM 5621 O O . VAL B 1 282 ? 19.484 -29.938 -5.223 1 97.31 282 VAL B O 1
ATOM 5624 N N . THR B 1 283 ? 19.031 -28.094 -6.422 1 96.94 283 THR B N 1
ATOM 5625 C CA . THR B 1 283 ? 19.688 -27.188 -5.488 1 96.94 283 THR B CA 1
ATOM 5626 C C . THR B 1 283 ? 18.766 -26.047 -5.105 1 96.94 283 THR B C 1
ATOM 5628 O O . THR B 1 283 ? 17.922 -25.625 -5.898 1 96.94 283 THR B O 1
ATOM 5631 N N . GLU B 1 284 ? 18.922 -25.578 -3.846 1 96.19 284 GLU B N 1
ATOM 5632 C CA . GLU B 1 284 ? 18.141 -24.453 -3.385 1 96.19 284 GLU B CA 1
ATOM 5633 C C . GLU B 1 284 ? 18.625 -23.141 -4.004 1 96.19 284 GLU B C 1
ATOM 5635 O O . GLU B 1 284 ? 19.828 -22.875 -4.016 1 96.19 284 GLU B O 1
ATOM 5640 N N . MET B 1 285 ? 17.703 -22.375 -4.52 1 93.44 285 MET B N 1
ATOM 5641 C CA . MET B 1 285 ? 18.047 -21.047 -5.027 1 93.44 285 MET B CA 1
ATOM 5642 C C . MET B 1 285 ? 17.641 -19.953 -4.039 1 93.44 285 MET B C 1
ATOM 5644 O O . MET B 1 285 ? 18.391 -19 -3.828 1 93.44 285 MET B O 1
ATOM 5648 N N . LEU B 1 286 ? 16.469 -20.094 -3.496 1 93.06 286 LEU B N 1
ATOM 5649 C CA . LEU B 1 286 ? 15.922 -19.094 -2.596 1 93.06 286 LEU B CA 1
ATOM 5650 C C . LEU B 1 286 ? 14.93 -19.719 -1.623 1 93.06 286 LEU B C 1
ATOM 5652 O O . LEU B 1 286 ? 14.133 -20.562 -2.01 1 93.06 286 LEU B O 1
ATOM 5656 N N . ARG B 1 287 ? 14.977 -19.297 -0.397 1 94.94 287 ARG B N 1
ATOM 5657 C CA . ARG B 1 287 ? 14 -19.672 0.622 1 94.94 287 ARG B CA 1
ATOM 5658 C C . ARG B 1 287 ? 13.242 -18.453 1.131 1 94.94 287 ARG B C 1
ATOM 5660 O O . ARG B 1 287 ? 13.844 -17.422 1.431 1 94.94 287 ARG B O 1
ATOM 5667 N N . LEU B 1 288 ? 11.977 -18.578 1.156 1 95.88 288 LEU B N 1
ATOM 5668 C CA . LEU B 1 288 ? 11.117 -17.484 1.598 1 95.88 288 LEU B CA 1
ATOM 5669 C C . LEU B 1 288 ? 10.438 -17.828 2.92 1 95.88 288 LEU B C 1
ATOM 5671 O O . LEU B 1 288 ? 9.391 -18.484 2.934 1 95.88 288 LEU B O 1
ATOM 5675 N N . SER B 1 289 ? 10.992 -17.344 3.979 1 94.81 289 SER B N 1
ATOM 5676 C CA . SER B 1 289 ? 10.492 -17.547 5.336 1 94.81 289 SER B CA 1
ATOM 5677 C C . SER B 1 289 ? 10.664 -16.297 6.184 1 94.81 289 SER B C 1
ATOM 5679 O O . SER B 1 289 ? 11.711 -15.648 6.141 1 94.81 289 SER B O 1
ATOM 5681 N N . ASP B 1 290 ? 9.625 -15.938 6.863 1 93.19 290 ASP B N 1
ATOM 5682 C CA . ASP B 1 290 ? 9.68 -14.789 7.766 1 93.19 290 ASP B CA 1
ATOM 5683 C C . ASP B 1 290 ? 10.148 -15.211 9.156 1 93.19 290 ASP B C 1
ATOM 5685 O O . ASP B 1 290 ? 9.359 -15.688 9.969 1 93.19 290 ASP B O 1
ATOM 5689 N N . ALA B 1 291 ? 11.352 -14.953 9.516 1 88.94 291 ALA B N 1
ATOM 5690 C CA . ALA B 1 291 ? 11.938 -15.391 10.781 1 88.94 291 ALA B CA 1
ATOM 5691 C C . ALA B 1 291 ? 11.312 -14.656 11.961 1 88.94 291 ALA B C 1
ATOM 5693 O O . ALA B 1 291 ? 11.281 -15.18 13.078 1 88.94 291 ALA B O 1
ATOM 5694 N N . PHE B 1 292 ? 10.758 -13.539 11.727 1 84.81 292 PHE B N 1
ATOM 5695 C CA . PHE B 1 292 ? 10.219 -12.727 12.805 1 84.81 292 PHE B CA 1
ATOM 5696 C C . PHE B 1 292 ? 8.773 -13.109 13.102 1 84.81 292 PHE B C 1
ATOM 5698 O O . PHE B 1 292 ? 8.281 -12.906 14.211 1 84.81 292 PHE B O 1
ATOM 5705 N N . ASN B 1 293 ? 8.148 -13.594 12.172 1 88.81 293 ASN B N 1
ATOM 5706 C CA . ASN B 1 293 ? 6.754 -14.016 12.312 1 88.81 293 ASN B CA 1
ATOM 5707 C C . ASN B 1 293 ? 6.465 -15.273 11.5 1 88.81 293 ASN B C 1
ATOM 5709 O O . ASN B 1 293 ? 5.68 -15.234 10.555 1 88.81 293 ASN B O 1
ATOM 5713 N N . PRO B 1 294 ? 7.047 -16.344 11.953 1 92.56 294 PRO B N 1
ATOM 5714 C CA . PRO B 1 294 ? 6.836 -17.594 11.211 1 92.56 294 PRO B CA 1
ATOM 5715 C C . PRO B 1 294 ? 5.387 -18.062 11.242 1 92.56 294 PRO B C 1
ATOM 5717 O O . PRO B 1 294 ? 4.695 -17.875 12.25 1 92.56 294 PRO B O 1
ATOM 5720 N N . GLN B 1 295 ? 4.957 -18.578 10.125 1 93.12 295 GLN B N 1
ATOM 5721 C CA . GLN B 1 295 ? 3.607 -19.125 10.016 1 93.12 295 GLN B CA 1
ATOM 5722 C C . GLN B 1 295 ? 3.641 -20.641 9.781 1 93.12 295 GLN B C 1
ATOM 5724 O O . GLN B 1 295 ? 4.57 -21.156 9.156 1 93.12 295 GLN B O 1
ATOM 5729 N N . SER B 1 296 ? 2.658 -21.328 10.336 1 94.25 296 SER B N 1
ATOM 5730 C CA . SER B 1 296 ? 2.42 -22.734 10.094 1 94.25 296 SER B CA 1
ATOM 5731 C C . SER B 1 296 ? 1.047 -22.969 9.469 1 94.25 296 SER B C 1
ATOM 5733 O O . SER B 1 296 ? 0.023 -22.656 10.078 1 94.25 296 SER B O 1
ATOM 5735 N N . THR B 1 297 ? 1.078 -23.516 8.242 1 93.56 297 THR B N 1
ATOM 5736 C CA . THR B 1 297 ? -0.18 -23.812 7.566 1 93.56 297 THR B CA 1
ATOM 5737 C C . THR B 1 297 ? -0.196 -25.25 7.062 1 93.56 297 THR B C 1
ATOM 5739 O O . THR B 1 297 ? 0.831 -25.781 6.621 1 93.56 297 THR B O 1
ATOM 5742 N N . TYR B 1 298 ? -1.394 -25.875 7.062 1 92.38 298 TYR B N 1
ATOM 5743 C CA . TYR B 1 298 ? -1.417 -27.281 6.684 1 92.38 298 TYR B CA 1
ATOM 5744 C C . TYR B 1 298 ? -2.162 -27.484 5.371 1 92.38 298 TYR B C 1
ATOM 5746 O O . TYR B 1 298 ? -2.277 -28.609 4.883 1 92.38 298 TYR B O 1
ATOM 5754 N N . ALA B 1 299 ? -2.678 -26.406 4.82 1 91.25 299 ALA B N 1
ATOM 5755 C CA . ALA B 1 299 ? -3.424 -26.594 3.578 1 91.25 299 ALA B CA 1
ATOM 5756 C C . ALA B 1 299 ? -3.432 -25.312 2.744 1 91.25 299 ALA B C 1
ATOM 5758 O O . ALA B 1 299 ? -3.514 -24.219 3.287 1 91.25 299 ALA B O 1
ATOM 5759 N N . GLY B 1 300 ? -3.4 -25.578 1.459 1 92.56 300 GLY B N 1
ATOM 5760 C CA . GLY B 1 300 ? -3.443 -24.453 0.536 1 92.56 300 GLY B CA 1
ATOM 5761 C C . GLY B 1 300 ? -2.139 -23.672 0.475 1 92.56 300 GLY B C 1
ATOM 5762 O O . GLY B 1 300 ? -1.119 -24.125 1 1 92.56 300 GLY B O 1
ATOM 5763 N N . GLY B 1 301 ? -2.227 -22.547 -0.266 1 95.44 301 GLY B N 1
ATOM 5764 C CA . GLY B 1 301 ? -1.067 -21.688 -0.43 1 95.44 301 GLY B CA 1
ATOM 5765 C C . GLY B 1 301 ? -0.634 -21.531 -1.876 1 95.44 301 GLY B C 1
ATOM 5766 O O . GLY B 1 301 ? -0.922 -22.406 -2.707 1 95.44 301 GLY B O 1
ATOM 5767 N N . SER B 1 302 ? 0.005 -20.438 -2.051 1 96.12 302 SER B N 1
ATOM 5768 C CA . SER B 1 302 ? 0.542 -20.156 -3.379 1 96.12 302 SER B CA 1
ATOM 5769 C C . SER B 1 302 ? 1.789 -19.281 -3.299 1 96.12 302 SER B C 1
ATOM 5771 O O . SER B 1 302 ? 1.987 -18.562 -2.318 1 96.12 302 SER B O 1
ATOM 5773 N N . LEU B 1 303 ? 2.594 -19.516 -4.254 1 95.5 303 LEU B N 1
ATOM 5774 C CA . LEU B 1 303 ? 3.807 -18.734 -4.418 1 95.5 303 LEU B CA 1
ATOM 5775 C C . LEU B 1 303 ? 3.938 -18.219 -5.848 1 95.5 303 LEU B C 1
ATOM 5777 O O . LEU B 1 303 ? 3.898 -19.016 -6.797 1 95.5 303 LEU B O 1
ATOM 5781 N N . SER B 1 304 ? 4.047 -16.891 -5.969 1 92.12 304 SER B N 1
ATOM 5782 C CA . SER B 1 304 ? 4.164 -16.328 -7.309 1 92.12 304 SER B CA 1
ATOM 5783 C C . SER B 1 304 ? 5.219 -15.227 -7.352 1 92.12 304 SER B C 1
ATOM 5785 O O . SER B 1 304 ? 5.34 -14.438 -6.41 1 92.12 304 SER B O 1
ATOM 5787 N N . ALA B 1 305 ? 5.902 -15.25 -8.438 1 88.38 305 ALA B N 1
ATOM 5788 C CA . ALA B 1 305 ? 6.848 -14.164 -8.68 1 88.38 305 ALA B CA 1
ATOM 5789 C C . ALA B 1 305 ? 6.133 -12.922 -9.211 1 88.38 305 ALA B C 1
ATOM 5791 O O . ALA B 1 305 ? 5.223 -13.023 -10.031 1 88.38 305 ALA B O 1
ATOM 5792 N N . LEU B 1 306 ? 6.371 -11.711 -8.75 1 80.75 306 LEU B N 1
ATOM 5793 C CA . LEU B 1 306 ? 5.766 -10.461 -9.195 1 80.75 306 LEU B CA 1
ATOM 5794 C C . LEU B 1 306 ? 6.605 -9.812 -10.297 1 80.75 306 LEU B C 1
ATOM 5796 O O . LEU B 1 306 ? 6.098 -9.016 -11.078 1 80.75 306 LEU B O 1
ATOM 5800 N N . GLY B 1 307 ? 7.73 -10.289 -10.648 1 70.56 307 GLY B N 1
ATOM 5801 C CA . GLY B 1 307 ? 8.578 -9.781 -11.719 1 70.56 307 GLY B CA 1
ATOM 5802 C C . GLY B 1 307 ? 8.805 -10.797 -12.828 1 70.56 307 GLY B C 1
ATOM 5803 O O . GLY B 1 307 ? 8.055 -11.773 -12.945 1 70.56 307 GLY B O 1
ATOM 5804 N N . ASN B 1 308 ? 9.656 -10.375 -13.672 1 63.31 308 ASN B N 1
ATOM 5805 C CA . ASN B 1 308 ? 9.977 -11.258 -14.789 1 63.31 308 ASN B CA 1
ATOM 5806 C C . ASN B 1 308 ? 10.938 -12.367 -14.375 1 63.31 308 ASN B C 1
ATOM 5808 O O . ASN B 1 308 ? 11.867 -12.133 -13.609 1 63.31 308 ASN B O 1
ATOM 5812 N N . ASN B 1 309 ? 10.641 -13.469 -14.875 1 58.31 309 ASN B N 1
ATOM 5813 C CA . ASN B 1 309 ? 11.508 -14.633 -14.797 1 58.31 309 ASN B CA 1
ATOM 5814 C C . ASN B 1 309 ? 11.898 -14.945 -13.352 1 58.31 309 ASN B C 1
ATOM 5816 O O . ASN B 1 309 ? 13.062 -15.242 -13.07 1 58.31 309 ASN B O 1
ATOM 5820 N N . ALA B 1 310 ? 11.062 -14.617 -12.5 1 60.69 310 ALA B N 1
ATOM 5821 C CA . ALA B 1 310 ? 11.219 -15.016 -11.102 1 60.69 310 ALA B CA 1
ATOM 5822 C C . ALA B 1 310 ? 12.25 -14.148 -10.398 1 60.69 310 ALA B C 1
ATOM 5824 O O . ALA B 1 310 ? 12.977 -14.625 -9.523 1 60.69 310 ALA B O 1
ATOM 5825 N N . ASN B 1 311 ? 12.648 -12.992 -10.891 1 63.81 311 ASN B N 1
ATOM 5826 C CA . ASN B 1 311 ? 13.688 -12.188 -10.266 1 63.81 311 ASN B CA 1
ATOM 5827 C C . ASN B 1 311 ? 13.109 -10.992 -9.516 1 63.81 311 ASN B C 1
ATOM 5829 O O . ASN B 1 311 ? 13.844 -10.141 -9.016 1 63.81 311 ASN B O 1
ATOM 5833 N N . GLY B 1 312 ? 12.031 -11.102 -9.094 1 77 312 GLY B N 1
ATOM 5834 C CA . GLY B 1 312 ? 11.461 -9.969 -8.391 1 77 312 GLY B CA 1
ATOM 5835 C C . GLY B 1 312 ? 10.945 -10.32 -7.008 1 77 312 GLY B C 1
ATOM 5836 O O . GLY B 1 312 ? 11.57 -11.102 -6.289 1 77 312 GLY B O 1
ATOM 5837 N N . HIS B 1 313 ? 10.078 -9.578 -6.609 1 84.94 313 HIS B N 1
ATOM 5838 C CA . HIS B 1 313 ? 9.43 -9.891 -5.34 1 84.94 313 HIS B CA 1
ATOM 5839 C C . HIS B 1 313 ? 8.586 -11.156 -5.453 1 84.94 313 HIS B C 1
ATOM 5841 O O . HIS B 1 313 ? 8.375 -11.672 -6.555 1 84.94 313 HIS B O 1
ATOM 5847 N N . TRP B 1 314 ? 8.344 -11.664 -4.34 1 91.88 314 TRP B N 1
ATOM 5848 C CA . TRP B 1 314 ? 7.508 -12.859 -4.262 1 91.88 314 TRP B CA 1
ATOM 5849 C C . TRP B 1 314 ? 6.277 -12.602 -3.4 1 91.88 314 TRP B C 1
ATOM 5851 O O . TRP B 1 314 ? 6.363 -11.938 -2.365 1 91.88 314 TRP B O 1
ATOM 5861 N N . LEU B 1 315 ? 5.18 -13.102 -3.855 1 92.25 315 LEU B N 1
ATOM 5862 C CA . LEU B 1 315 ? 3.953 -13.125 -3.07 1 92.25 315 LEU B CA 1
ATOM 5863 C C . LEU B 1 315 ? 3.621 -14.539 -2.613 1 92.25 315 LEU B C 1
ATOM 5865 O O . LEU B 1 315 ? 3.494 -15.445 -3.436 1 92.25 315 LEU B O 1
ATOM 5869 N N . MET B 1 316 ? 3.461 -14.719 -1.292 1 95.25 316 MET B N 1
ATOM 5870 C CA . MET B 1 316 ? 3.133 -16.031 -0.747 1 95.25 316 MET B CA 1
ATOM 5871 C C . MET B 1 316 ? 1.838 -15.984 0.057 1 95.25 316 MET B C 1
ATOM 5873 O O . MET B 1 316 ? 1.688 -15.141 0.946 1 95.25 316 MET B O 1
ATOM 5877 N N . SER B 1 317 ? 0.945 -16.844 -0.304 1 95.31 317 SER B N 1
ATOM 5878 C CA . SER B 1 317 ? -0.247 -17.078 0.504 1 95.31 317 SER B CA 1
ATOM 5879 C C . SER B 1 317 ? -0.091 -18.328 1.363 1 95.31 317 SER B C 1
ATOM 5881 O O . SER B 1 317 ? 0.501 -19.328 0.927 1 95.31 317 SER B O 1
ATOM 5883 N N . TYR B 1 318 ? -0.709 -18.25 2.516 1 95.25 318 TYR B N 1
ATOM 5884 C CA . TYR B 1 318 ? -0.594 -19.391 3.436 1 95.25 318 TYR B CA 1
ATOM 5885 C C . TYR B 1 318 ? -1.87 -20.219 3.439 1 95.25 318 TYR B C 1
ATOM 5887 O O . TYR B 1 318 ? -2.115 -20.984 4.375 1 95.25 318 TYR B O 1
ATOM 5895 N N . GLY B 1 319 ? -2.715 -20 2.443 1 92.44 319 GLY B N 1
ATOM 5896 C CA . GLY B 1 319 ? -3.865 -20.859 2.217 1 92.44 319 GLY B CA 1
ATOM 5897 C C . GLY B 1 319 ? -4.918 -20.75 3.303 1 92.44 319 GLY B C 1
ATOM 5898 O O . GLY B 1 319 ? -5.449 -19.656 3.551 1 92.44 319 GLY B O 1
ATOM 5899 N N . ILE B 1 320 ? -5.078 -21.844 4.035 1 90.38 320 ILE B N 1
ATOM 5900 C CA . ILE B 1 320 ? -6.133 -21.906 5.035 1 90.38 320 ILE B CA 1
ATOM 5901 C C . ILE B 1 320 ? -5.883 -20.875 6.129 1 90.38 320 ILE B C 1
ATOM 5903 O O . ILE B 1 320 ? -6.816 -20.453 6.816 1 90.38 320 ILE B O 1
ATOM 5907 N N . LEU B 1 321 ? -4.656 -20.578 6.332 1 90.5 321 LEU B N 1
ATOM 5908 C CA . LEU B 1 321 ? -4.34 -19.422 7.176 1 90.5 321 LEU B CA 1
ATOM 5909 C C . LEU B 1 321 ? -4.516 -18.125 6.406 1 90.5 321 LEU B C 1
ATOM 5911 O O . LEU B 1 321 ? -3.91 -17.938 5.352 1 90.5 321 LEU B O 1
ATOM 5915 N N . PRO B 1 322 ? -5.355 -17.219 6.871 1 88.94 322 PRO B N 1
ATOM 5916 C CA . PRO B 1 322 ? -5.68 -16.016 6.109 1 88.94 322 PRO B CA 1
ATOM 5917 C C . PRO B 1 322 ? -4.582 -14.953 6.184 1 88.94 322 PRO B C 1
ATOM 5919 O O . PRO B 1 322 ? -4.832 -13.828 6.633 1 88.94 322 PRO B O 1
ATOM 5922 N N . VAL B 1 323 ? -3.398 -15.297 5.684 1 90.12 323 VAL B N 1
ATOM 5923 C CA . VAL B 1 323 ? -2.217 -14.438 5.699 1 90.12 323 VAL B CA 1
ATOM 5924 C C . VAL B 1 323 ? -1.544 -14.461 4.328 1 90.12 323 VAL B C 1
ATOM 5926 O O . VAL B 1 323 ? -1.431 -15.516 3.701 1 90.12 323 VAL B O 1
ATOM 5929 N N . ILE B 1 324 ? -1.176 -13.227 3.861 1 91.38 324 ILE B N 1
ATOM 5930 C CA . ILE B 1 324 ? -0.372 -13.062 2.656 1 91.38 324 ILE B CA 1
ATOM 5931 C C . ILE B 1 324 ? 0.886 -12.258 2.979 1 91.38 324 ILE B C 1
ATOM 5933 O O . ILE B 1 324 ? 0.83 -11.281 3.729 1 91.38 324 ILE B O 1
ATOM 5937 N N . LYS B 1 325 ? 2.02 -12.75 2.473 1 91.56 325 LYS B N 1
ATOM 5938 C CA . LYS B 1 325 ? 3.273 -12.031 2.67 1 91.56 325 LYS B CA 1
ATOM 5939 C C . LYS B 1 325 ? 3.951 -11.727 1.337 1 91.56 325 LYS B C 1
ATOM 5941 O O . LYS B 1 325 ? 3.865 -12.516 0.397 1 91.56 325 LYS B O 1
ATOM 5946 N N . GLU B 1 326 ? 4.57 -10.562 1.295 1 89.25 326 GLU B N 1
ATOM 5947 C CA . GLU B 1 326 ? 5.445 -10.203 0.183 1 89.25 326 GLU B CA 1
ATOM 5948 C C . GLU B 1 326 ? 6.914 -10.242 0.601 1 89.25 326 GLU B C 1
ATOM 5950 O O . GLU B 1 326 ? 7.27 -9.766 1.679 1 89.25 326 GLU B O 1
ATOM 5955 N N . PHE B 1 327 ? 7.742 -10.914 -0.219 1 89.94 327 PHE B N 1
ATOM 5956 C CA . PHE B 1 327 ? 9.18 -10.992 -0.02 1 89.94 327 PHE B CA 1
ATOM 5957 C C . PHE B 1 327 ? 9.922 -10.273 -1.144 1 89.94 327 PHE B C 1
ATOM 5959 O O . PHE B 1 327 ? 9.492 -10.305 -2.297 1 89.94 327 PHE B O 1
ATOM 5966 N N . ASP B 1 328 ? 11.039 -9.703 -0.78 1 84.44 328 ASP B N 1
ATOM 5967 C CA . ASP B 1 328 ? 11.852 -9.094 -1.826 1 84.44 328 ASP B CA 1
ATOM 5968 C C . ASP B 1 328 ? 12.734 -10.133 -2.514 1 84.44 328 ASP B C 1
ATOM 5970 O O . ASP B 1 328 ? 12.602 -11.328 -2.254 1 84.44 328 ASP B O 1
ATOM 5974 N N . SER B 1 329 ? 13.602 -9.695 -3.43 1 82.19 329 SER B N 1
ATOM 5975 C CA . SER B 1 329 ? 14.383 -10.602 -4.266 1 82.19 329 SER B CA 1
ATOM 5976 C C . SER B 1 329 ? 15.414 -11.359 -3.436 1 82.19 329 SER B C 1
ATOM 5978 O O . SER B 1 329 ? 15.938 -12.391 -3.873 1 82.19 329 SER B O 1
ATOM 5980 N N . ALA B 1 330 ? 15.695 -10.852 -2.182 1 82.62 330 ALA B N 1
ATOM 5981 C CA . ALA B 1 330 ? 16.656 -11.516 -1.297 1 82.62 330 ALA B CA 1
ATOM 5982 C C . ALA B 1 330 ? 15.93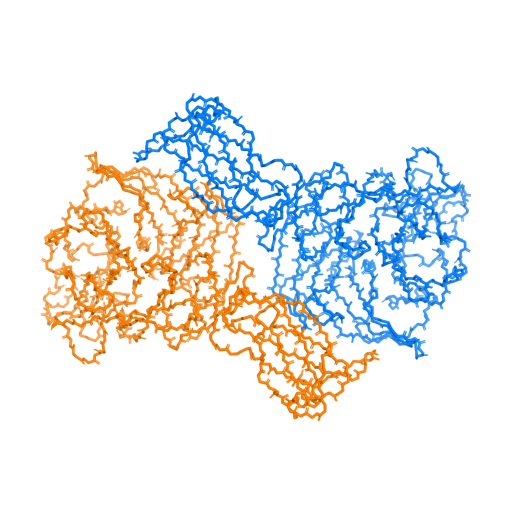8 -12.445 -0.32 1 82.62 330 ALA B C 1
ATOM 5984 O O . ALA B 1 330 ? 16.594 -13.125 0.481 1 82.62 330 ALA B O 1
ATOM 5985 N N . GLY B 1 331 ? 14.617 -12.469 -0.371 1 89.62 331 GLY B N 1
ATOM 5986 C CA . GLY B 1 331 ? 13.852 -13.359 0.485 1 89.62 331 GLY B CA 1
ATOM 5987 C C . GLY B 1 331 ? 13.445 -12.727 1.803 1 89.62 331 GLY B C 1
ATOM 5988 O O . GLY B 1 331 ? 12.969 -13.414 2.709 1 89.62 331 GLY B O 1
ATOM 5989 N N . THR B 1 332 ? 13.625 -11.438 1.913 1 87.81 332 THR B N 1
ATOM 5990 C CA . THR B 1 332 ? 13.219 -10.727 3.121 1 87.81 332 THR B CA 1
ATOM 5991 C C . THR B 1 332 ? 11.742 -10.336 3.049 1 87.81 332 THR B C 1
ATOM 5993 O O . THR B 1 332 ? 11.289 -9.789 2.043 1 87.81 332 THR B O 1
ATOM 5996 N N . CYS B 1 333 ? 11.008 -10.641 4.113 1 89.81 333 CYS B N 1
ATOM 5997 C CA . CYS B 1 333 ? 9.602 -10.25 4.156 1 89.81 333 CYS B CA 1
ATOM 5998 C C . CYS B 1 333 ? 9.461 -8.742 4.293 1 89.81 333 CYS B C 1
ATOM 6000 O O . CYS B 1 333 ? 10 -8.141 5.23 1 89.81 333 CYS B O 1
ATOM 6002 N N . ILE B 1 334 ? 8.688 -8.102 3.385 1 80.12 334 ILE B N 1
ATOM 6003 C CA . ILE B 1 334 ? 8.602 -6.645 3.4 1 80.12 334 ILE B CA 1
ATOM 6004 C C . ILE B 1 334 ? 7.156 -6.211 3.621 1 80.12 334 ILE B C 1
ATOM 6006 O O . ILE B 1 334 ? 6.883 -5.031 3.865 1 80.12 334 ILE B O 1
ATOM 6010 N N . PHE B 1 335 ? 6.262 -7.113 3.604 1 80.44 335 PHE B N 1
ATOM 6011 C CA . PHE B 1 335 ? 4.848 -6.789 3.748 1 80.44 335 PHE B CA 1
ATOM 6012 C C . PHE B 1 335 ? 4.059 -8.008 4.207 1 80.44 335 PHE B C 1
ATOM 6014 O O . PHE B 1 335 ? 4.316 -9.125 3.764 1 80.44 335 PHE B O 1
ATOM 6021 N N . THR B 1 336 ? 3.102 -7.848 5.191 1 84.31 336 THR B N 1
ATOM 6022 C CA . THR B 1 336 ? 2.162 -8.867 5.637 1 84.31 336 THR B CA 1
ATOM 6023 C C . THR B 1 336 ? 0.733 -8.328 5.629 1 84.31 336 THR B C 1
ATOM 6025 O O . THR B 1 336 ? 0.488 -7.199 6.051 1 84.31 336 THR B O 1
ATOM 6028 N N . MET B 1 337 ? -0.169 -9.055 5.082 1 81.38 337 MET B N 1
ATOM 6029 C CA . MET B 1 337 ? -1.599 -8.766 5.129 1 81.38 337 MET B CA 1
ATOM 6030 C C . MET B 1 337 ? -2.369 -9.914 5.77 1 81.38 337 MET B C 1
ATOM 6032 O O . MET B 1 337 ? -2.137 -11.078 5.449 1 81.38 337 MET B O 1
ATOM 6036 N N . GLN B 1 338 ? -3.248 -9.508 6.676 1 80.19 338 GLN B N 1
ATOM 6037 C CA . GLN B 1 338 ? -4.137 -10.477 7.305 1 80.19 338 GLN B CA 1
ATOM 6038 C C . GLN B 1 338 ? -5.598 -10.188 6.973 1 80.19 338 GLN B C 1
ATOM 6040 O O . GLN B 1 338 ? -6.016 -9.023 6.957 1 80.19 338 GLN B O 1
ATOM 6045 N N . PHE B 1 339 ? -6.34 -11.242 6.652 1 75 339 PHE B N 1
ATOM 6046 C CA . PHE B 1 339 ? -7.746 -11.078 6.305 1 75 339 PHE B CA 1
ATOM 6047 C C . PHE B 1 339 ? -8.617 -12.078 7.062 1 75 339 PHE B C 1
ATOM 6049 O O . PHE B 1 339 ? -8.102 -12.898 7.824 1 75 339 PHE B O 1
ATOM 6056 N N . GLY B 1 340 ? -9.969 -11.867 7.016 1 68.06 340 GLY B N 1
ATOM 6057 C CA . GLY B 1 340 ? -10.898 -12.578 7.871 1 68.06 340 GLY B CA 1
ATOM 6058 C C . GLY B 1 340 ? -11.227 -13.969 7.367 1 68.06 340 GLY B C 1
ATOM 6059 O O . GLY B 1 340 ? -11.797 -14.781 8.102 1 68.06 340 GLY B O 1
ATOM 6060 N N . SER B 1 341 ? -10.867 -14.188 6.168 1 75.06 341 SER B N 1
ATOM 6061 C CA . SER B 1 341 ? -11.227 -15.5 5.633 1 75.06 341 SER B CA 1
ATOM 6062 C C . SER B 1 341 ? -10.062 -16.125 4.883 1 75.06 341 SER B C 1
ATOM 6064 O O . SER B 1 341 ? -9.258 -15.43 4.262 1 75.06 341 SER B O 1
ATOM 6066 N N . ALA B 1 342 ? -10.117 -17.469 4.945 1 81.88 342 ALA B N 1
ATOM 6067 C CA . ALA B 1 342 ? -9.102 -18.25 4.23 1 81.88 342 ALA B CA 1
ATOM 6068 C C . ALA B 1 342 ? -9.266 -18.109 2.721 1 81.88 342 ALA B C 1
ATOM 6070 O O . ALA B 1 342 ? -10.375 -17.875 2.229 1 81.88 342 ALA B O 1
ATOM 6071 N N . SER B 1 343 ? -8.148 -18.109 2.086 1 85.44 343 SER B N 1
ATOM 6072 C CA . SER B 1 343 ? -8.086 -18.172 0.63 1 85.44 343 SER B CA 1
ATOM 6073 C C . SER B 1 343 ? -7.145 -19.297 0.174 1 85.44 343 SER B C 1
ATOM 6075 O O . SER B 1 343 ? -5.973 -19.312 0.549 1 85.44 343 SER B O 1
ATOM 6077 N N . TYR B 1 344 ? -7.715 -20.141 -0.674 1 89.19 344 TYR B N 1
ATOM 6078 C CA . TYR B 1 344 ? -6.918 -21.281 -1.129 1 89.19 344 TYR B CA 1
ATOM 6079 C C . TYR B 1 344 ? -5.613 -20.812 -1.76 1 89.19 344 TYR B C 1
ATOM 6081 O O . TYR B 1 344 ? -4.551 -21.391 -1.501 1 89.19 344 TYR B O 1
ATOM 6089 N N . ARG B 1 345 ? -5.66 -19.844 -2.629 1 92.5 345 ARG B N 1
ATOM 6090 C CA . ARG B 1 345 ? -4.512 -19.172 -3.232 1 92.5 345 ARG B CA 1
ATOM 6091 C C . ARG B 1 345 ? -4.723 -17.672 -3.293 1 92.5 345 ARG B C 1
ATOM 6093 O O . ARG B 1 345 ? -5.844 -17.188 -3.102 1 92.5 345 ARG B O 1
ATOM 6100 N N . ALA B 1 346 ? -3.658 -16.953 -3.514 1 91.06 346 ALA B N 1
ATOM 6101 C CA . ALA B 1 346 ? -3.711 -15.508 -3.736 1 91.06 346 ALA B CA 1
ATOM 6102 C C . ALA B 1 346 ? -2.699 -15.078 -4.793 1 91.06 346 ALA B C 1
ATOM 6104 O O . ALA B 1 346 ? -1.577 -15.594 -4.832 1 91.06 346 ALA B O 1
ATOM 6105 N N . PHE B 1 347 ? -3.145 -14.156 -5.59 1 90.81 347 PHE B N 1
ATOM 6106 C CA . PHE B 1 347 ? -2.307 -13.656 -6.676 1 90.81 347 PHE B CA 1
ATOM 6107 C C . PHE B 1 347 ? -2.35 -12.141 -6.742 1 90.81 347 PHE B C 1
ATOM 6109 O O . PHE B 1 347 ? -3.322 -11.516 -6.301 1 90.81 347 PHE B O 1
ATOM 6116 N N . ARG B 1 348 ? -1.29 -11.57 -7.23 1 87.69 348 ARG B N 1
ATOM 6117 C CA . ARG B 1 348 ? -1.246 -10.133 -7.5 1 87.69 348 ARG B CA 1
ATOM 6118 C C . ARG B 1 348 ? -0.975 -9.859 -8.977 1 87.69 348 ARG B C 1
ATOM 6120 O O . ARG B 1 348 ? -0.138 -10.523 -9.594 1 87.69 348 ARG B O 1
ATOM 6127 N N . SER B 1 349 ? -1.746 -9.008 -9.562 1 84.88 349 SER B N 1
ATOM 6128 C CA . SER B 1 349 ? -1.586 -8.609 -10.953 1 84.88 349 SER B CA 1
ATOM 6129 C C . SER B 1 349 ? -2.15 -7.215 -11.195 1 84.88 349 SER B C 1
ATOM 6131 O O . SER B 1 349 ? -2.986 -6.734 -10.43 1 84.88 349 SER B O 1
ATOM 6133 N N . GLU B 1 350 ? -1.525 -6.605 -12.242 1 81.62 350 GLU B N 1
ATOM 6134 C CA . GLU B 1 350 ? -2.182 -5.383 -12.703 1 81.62 350 GLU B CA 1
ATOM 6135 C C . GLU B 1 350 ? -3.547 -5.688 -13.312 1 81.62 350 GLU B C 1
ATOM 6137 O O . GLU B 1 350 ? -3.684 -6.613 -14.117 1 81.62 350 GLU B O 1
ATOM 6142 N N . TRP B 1 351 ? -4.516 -5.004 -12.805 1 88.38 351 TRP B N 1
ATOM 6143 C CA . TRP B 1 351 ? -5.875 -5.223 -13.289 1 88.38 351 TRP B CA 1
ATOM 6144 C C . TRP B 1 351 ? -6.605 -3.898 -13.477 1 88.38 351 TRP B C 1
ATOM 6146 O O . TRP B 1 351 ? -6.711 -3.1 -12.539 1 88.38 351 TRP B O 1
ATOM 6156 N N . HIS B 1 352 ? -7.012 -3.686 -14.68 1 89.75 352 HIS B N 1
ATOM 6157 C CA . HIS B 1 352 ? -7.898 -2.568 -14.992 1 89.75 352 HIS B CA 1
ATOM 6158 C C . HIS B 1 352 ? -9.32 -3.051 -15.266 1 89.75 352 HIS B C 1
ATOM 6160 O O . HIS B 1 352 ? -9.57 -3.719 -16.266 1 89.75 352 HIS B O 1
ATOM 6166 N N . GLY B 1 353 ? -10.234 -2.689 -14.328 1 92.25 353 GLY B N 1
ATOM 6167 C CA . GLY B 1 353 ? -11.609 -3.143 -14.422 1 92.25 353 GLY B CA 1
ATOM 6168 C C . GLY B 1 353 ? -12.547 -2.088 -14.977 1 92.25 353 GLY B C 1
ATOM 6169 O O . GLY B 1 353 ? -12.555 -0.947 -14.516 1 92.25 353 GLY B O 1
ATOM 6170 N N . TYR B 1 354 ? -13.352 -2.508 -15.984 1 94.38 354 TYR B N 1
ATOM 6171 C CA . TYR B 1 354 ? -14.312 -1.653 -16.672 1 94.38 354 TYR B CA 1
ATOM 6172 C C . TYR B 1 354 ? -15.703 -2.277 -16.641 1 94.38 354 TYR B C 1
ATOM 6174 O O . TYR B 1 354 ? -16.203 -2.719 -17.688 1 94.38 354 TYR B O 1
ATOM 6182 N N . PRO B 1 355 ? -16.375 -2.236 -15.5 1 93 355 PRO B N 1
ATOM 6183 C CA . PRO B 1 355 ? -17.688 -2.895 -15.414 1 93 355 PRO B CA 1
ATOM 6184 C C . PRO B 1 355 ? -18.734 -2.246 -16.312 1 93 355 PRO B C 1
ATOM 6186 O O . PRO B 1 355 ? -18.719 -1.025 -16.5 1 93 355 PRO B O 1
ATOM 6189 N N . ASN B 1 356 ? -19.672 -3.023 -16.781 1 92.62 356 ASN B N 1
ATOM 6190 C CA . ASN B 1 356 ? -20.766 -2.527 -17.609 1 92.62 356 ASN B CA 1
ATOM 6191 C C . ASN B 1 356 ? -21.938 -2.072 -16.766 1 92.62 356 ASN B C 1
ATOM 6193 O O . ASN B 1 356 ? -22.906 -1.495 -17.281 1 92.62 356 ASN B O 1
ATOM 6197 N N . THR B 1 357 ? -21.828 -2.312 -15.531 1 92.94 357 THR B N 1
ATOM 6198 C CA . THR B 1 357 ? -22.891 -1.867 -14.625 1 92.94 357 THR B CA 1
ATOM 6199 C C . THR B 1 357 ? -22.766 -0.373 -14.344 1 92.94 357 THR B C 1
ATOM 6201 O O . THR B 1 357 ? -21.797 0.265 -14.766 1 92.94 357 THR B O 1
ATOM 6204 N N . LYS B 1 358 ? -23.766 0.16 -13.68 1 94.62 358 LYS B N 1
ATOM 6205 C CA . LYS B 1 358 ? -23.734 1.541 -13.203 1 94.62 358 LYS B CA 1
ATOM 6206 C C . LYS B 1 358 ? -23.234 1.614 -11.758 1 94.62 358 LYS B C 1
ATOM 6208 O O . LYS B 1 358 ? -23.344 0.641 -11.016 1 94.62 358 LYS B O 1
ATOM 6213 N N . PRO B 1 359 ? -22.641 2.793 -11.422 1 95.44 359 PRO B N 1
ATOM 6214 C CA . PRO B 1 359 ? -22.391 3 -9.992 1 95.44 359 PRO B CA 1
ATOM 6215 C C . PRO B 1 359 ? -23.672 2.91 -9.156 1 95.44 359 PRO B C 1
ATOM 6217 O O . PRO B 1 359 ? -24.766 3.107 -9.672 1 95.44 359 PRO B O 1
ATOM 6220 N N . LYS B 1 360 ? -23.469 2.553 -7.957 1 96.25 360 LYS B N 1
ATOM 6221 C CA . LYS B 1 360 ? -24.578 2.521 -6.992 1 96.25 360 LYS B CA 1
ATOM 6222 C C . LYS B 1 360 ? -24.453 3.668 -5.996 1 96.25 360 LYS B C 1
ATOM 6224 O O . LYS B 1 360 ? -23.359 4.098 -5.656 1 96.25 360 LYS B O 1
ATOM 6229 N N . VAL B 1 361 ? -25.625 4.137 -5.516 1 95.38 361 VAL B N 1
ATOM 6230 C CA . VAL B 1 361 ? -25.656 5.23 -4.547 1 95.38 361 VAL B CA 1
ATOM 6231 C C . VAL B 1 361 ? -26.75 4.988 -3.525 1 95.38 361 VAL B C 1
ATOM 6233 O O . VAL B 1 361 ? -27.781 4.395 -3.85 1 95.38 361 VAL B O 1
ATOM 6236 N N . ALA B 1 362 ? -26.5 5.273 -2.361 1 95.62 362 ALA B N 1
ATOM 6237 C CA . ALA B 1 362 ? -27.469 5.324 -1.268 1 95.62 362 ALA B CA 1
ATOM 6238 C C . ALA B 1 362 ? -27.281 6.582 -0.425 1 95.62 362 ALA B C 1
ATOM 6240 O O . ALA B 1 362 ? -26.188 7.156 -0.397 1 95.62 362 ALA B O 1
ATOM 6241 N N . ALA B 1 363 ? -28.375 7.035 0.166 1 95.44 363 ALA B N 1
ATOM 6242 C CA . ALA B 1 363 ? -28.266 8.266 0.942 1 95.44 363 ALA B CA 1
ATOM 6243 C C . ALA B 1 363 ? -29.25 8.273 2.111 1 95.44 363 ALA B C 1
ATOM 6245 O O . ALA B 1 363 ? -30.281 7.613 2.059 1 95.44 363 ALA B O 1
ATOM 6246 N N . CYS B 1 364 ? -28.938 8.961 3.117 1 95.38 364 CYS B N 1
ATOM 6247 C CA . CYS B 1 364 ? -29.781 9.18 4.297 1 95.38 364 CYS B CA 1
ATOM 6248 C C . CYS B 1 364 ? -29.531 10.562 4.891 1 95.38 364 CYS B C 1
ATOM 6250 O O . CYS B 1 364 ? -28.547 11.227 4.543 1 95.38 364 CYS B O 1
ATOM 6252 N N . LEU B 1 365 ? -30.453 10.984 5.676 1 95 365 LEU B N 1
ATOM 6253 C CA . LEU B 1 365 ? -30.344 12.289 6.312 1 95 365 LEU B CA 1
ATOM 6254 C C . LEU B 1 365 ? -29.594 12.195 7.629 1 95 365 LEU B C 1
ATOM 6256 O O . LEU B 1 365 ? -29.719 11.203 8.352 1 95 365 LEU B O 1
ATOM 6260 N N . THR B 1 366 ? -28.75 13.148 7.832 1 91 366 THR B N 1
ATOM 6261 C CA . THR B 1 366 ? -28.047 13.281 9.094 1 91 366 THR B CA 1
ATOM 6262 C C . THR B 1 366 ? -27.906 14.75 9.492 1 91 366 THR B C 1
ATOM 6264 O O . THR B 1 366 ? -28.391 15.633 8.781 1 91 366 THR B O 1
ATOM 6267 N N . SER B 1 367 ? -27.5 14.977 10.719 1 89.5 367 SER B N 1
ATOM 6268 C CA . SER B 1 367 ? -27.281 16.344 11.188 1 89.5 367 SER B CA 1
ATOM 6269 C C . SER B 1 367 ? -26.125 16.406 12.188 1 89.5 367 SER B C 1
ATOM 6271 O O . SER B 1 367 ? -25.766 15.383 12.789 1 89.5 367 SER B O 1
ATOM 6273 N N . ASP B 1 368 ? -25.453 17.5 12.141 1 85 368 ASP B N 1
ATOM 6274 C CA . ASP B 1 368 ? -24.5 17.734 13.219 1 85 368 ASP B CA 1
ATOM 6275 C C . ASP B 1 368 ? -24.609 19.156 13.758 1 85 368 ASP B C 1
ATOM 6277 O O . ASP B 1 368 ? -25.234 20.016 13.125 1 85 368 ASP B O 1
ATOM 6281 N N . PRO B 1 369 ? -24.078 19.453 14.914 1 87.88 369 PRO B N 1
ATOM 6282 C CA . PRO B 1 369 ? -24.312 20.719 15.617 1 87.88 369 PRO B CA 1
ATOM 6283 C C . PRO B 1 369 ? -23.75 21.922 14.875 1 87.88 369 PRO B C 1
ATOM 6285 O O . PRO B 1 369 ? -24.125 23.062 15.172 1 87.88 369 PRO B O 1
ATOM 6288 N N . VAL B 1 370 ? -22.938 21.719 13.914 1 89.69 370 VAL B N 1
ATOM 6289 C CA . VAL B 1 370 ? -22.281 22.859 13.266 1 89.69 370 VAL B CA 1
ATOM 6290 C C . VAL B 1 370 ? -22.828 23.031 11.859 1 89.69 370 VAL B C 1
ATOM 6292 O O . VAL B 1 370 ? -23.266 24.125 11.484 1 89.69 370 VAL B O 1
ATOM 6295 N N . ARG B 1 371 ? -22.969 21.984 11.062 1 89.38 371 ARG B N 1
ATOM 6296 C CA . ARG B 1 371 ? -23.328 22.062 9.648 1 89.38 371 ARG B CA 1
ATOM 6297 C C . ARG B 1 371 ? -24.844 21.922 9.461 1 89.38 371 ARG B C 1
ATOM 6299 O O . ARG B 1 371 ? -25.359 22.203 8.375 1 89.38 371 ARG B O 1
ATOM 6306 N N . GLY B 1 372 ? -25.469 21.641 10.578 1 90.25 372 GLY B N 1
ATOM 6307 C CA . GLY B 1 372 ? -26.906 21.469 10.484 1 90.25 372 GLY B CA 1
ATOM 6308 C C . GLY B 1 372 ? -27.297 20.219 9.719 1 90.25 372 GLY B C 1
ATOM 6309 O O . GLY B 1 372 ? -26.641 19.188 9.828 1 90.25 372 GLY B O 1
ATOM 6310 N N . GLN B 1 373 ? -28.453 20.328 9.086 1 92.44 373 GLN B N 1
ATOM 6311 C CA . GLN B 1 373 ? -28.984 19.188 8.352 1 92.44 373 GLN B CA 1
ATOM 6312 C C . GLN B 1 373 ? -28.141 18.906 7.109 1 92.44 373 GLN B C 1
ATOM 6314 O O . GLN B 1 373 ? -27.812 19.812 6.344 1 92.44 373 GLN B O 1
ATOM 6319 N N . MET B 1 374 ? -27.812 17.656 7 1 92.12 374 MET B N 1
ATOM 6320 C CA . MET B 1 374 ? -27.016 17.219 5.859 1 92.12 374 MET B CA 1
ATOM 6321 C C . MET B 1 374 ? -27.578 15.93 5.258 1 92.12 374 MET B C 1
ATOM 6323 O O . MET B 1 374 ? -28.391 15.258 5.883 1 92.12 374 MET B O 1
ATOM 6327 N N . THR B 1 375 ? -27.219 15.672 4.062 1 93.81 375 THR B N 1
ATOM 6328 C CA . THR B 1 375 ? -27.469 14.391 3.402 1 93.81 375 THR B CA 1
ATOM 6329 C C . THR B 1 375 ? -26.172 13.609 3.232 1 93.81 375 THR B C 1
ATOM 6331 O O . THR B 1 375 ? -25.219 14.102 2.629 1 93.81 375 THR B O 1
ATOM 6334 N N . ARG B 1 376 ? -26.172 12.43 3.857 1 91.81 376 ARG B N 1
ATOM 6335 C CA . ARG B 1 376 ? -25.047 11.516 3.707 1 91.81 376 ARG B CA 1
ATOM 6336 C C . ARG B 1 376 ? -25.219 10.633 2.473 1 91.81 376 ARG B C 1
ATOM 6338 O O . ARG B 1 376 ? -26.234 9.961 2.322 1 91.81 376 ARG B O 1
ATOM 6345 N N . ILE B 1 377 ? -24.188 10.656 1.612 1 92.69 377 ILE B N 1
ATOM 6346 C CA . ILE B 1 377 ? -24.25 9.93 0.349 1 92.69 377 ILE B CA 1
ATOM 6347 C C . ILE B 1 377 ? -23.188 8.844 0.324 1 92.69 377 ILE B C 1
ATOM 6349 O O . ILE B 1 377 ? -22.031 9.086 0.688 1 92.69 377 ILE B O 1
ATOM 6353 N N . HIS B 1 378 ? -23.594 7.609 -0.012 1 92.5 378 HIS B N 1
ATOM 6354 C CA . HIS B 1 378 ? -22.703 6.473 -0.233 1 92.5 378 HIS B CA 1
ATOM 6355 C C . HIS B 1 378 ? -22.625 6.117 -1.714 1 92.5 378 HIS B C 1
ATOM 6357 O O . HIS B 1 378 ? -23.641 5.793 -2.336 1 92.5 378 HIS B O 1
ATOM 6363 N N . ALA B 1 379 ? -21.406 6.238 -2.252 1 93.44 379 ALA B N 1
ATOM 6364 C CA . ALA B 1 379 ? -21.203 5.922 -3.666 1 93.44 379 ALA B CA 1
ATOM 6365 C C . ALA B 1 379 ? -20.234 4.758 -3.836 1 93.44 379 ALA B C 1
ATOM 6367 O O . ALA B 1 379 ? -19.219 4.676 -3.137 1 93.44 379 ALA B O 1
ATOM 6368 N N . SER B 1 380 ? -20.531 3.834 -4.695 1 93.38 380 SER B N 1
ATOM 6369 C CA . SER B 1 380 ? -19.641 2.711 -4.996 1 93.38 380 SER B CA 1
ATOM 6370 C C . SER B 1 380 ? -19.859 2.207 -6.418 1 93.38 380 SER B C 1
ATOM 6372 O O . SER B 1 380 ? -20.906 2.449 -7.02 1 93.38 380 SER B O 1
ATOM 6374 N N . TRP B 1 381 ? -18.875 1.646 -7.008 1 93.62 381 TRP B N 1
ATOM 6375 C CA . TRP B 1 381 ? -18.938 0.977 -8.305 1 93.62 381 TRP B CA 1
ATOM 6376 C C . TRP B 1 381 ? -18.094 -0.289 -8.305 1 93.62 381 TRP B C 1
ATOM 6378 O O . TRP B 1 381 ? -16.875 -0.23 -8.531 1 93.62 381 TRP B O 1
ATOM 6388 N N . ASN B 1 382 ? -18.75 -1.414 -8.148 1 91.88 382 ASN B N 1
ATOM 6389 C CA . ASN B 1 382 ? -18.078 -2.701 -8.016 1 91.88 382 ASN B CA 1
ATOM 6390 C C . ASN B 1 382 ? -17.234 -3.023 -9.242 1 91.88 382 ASN B C 1
ATOM 6392 O O . ASN B 1 382 ? -17.766 -3.17 -10.344 1 91.88 382 ASN B O 1
ATOM 6396 N N . GLY B 1 383 ? -15.922 -3.084 -9.039 1 92.06 383 GLY B N 1
ATOM 6397 C CA . GLY B 1 383 ? -15.016 -3.537 -10.086 1 92.06 383 GLY B CA 1
ATOM 6398 C C . GLY B 1 383 ? -14.367 -2.396 -10.844 1 92.06 383 GLY B C 1
ATOM 6399 O O . GLY B 1 383 ? -13.406 -2.607 -11.586 1 92.06 383 GLY B O 1
ATOM 6400 N N . ALA B 1 384 ? -14.891 -1.189 -10.664 1 92.81 384 ALA B N 1
ATOM 6401 C CA . ALA B 1 384 ? -14.32 -0.056 -11.383 1 92.81 384 ALA B CA 1
ATOM 6402 C C . ALA B 1 384 ? -13.008 0.397 -10.742 1 92.81 384 ALA B C 1
ATOM 6404 O O . ALA B 1 384 ? -13.008 0.919 -9.625 1 92.81 384 ALA B O 1
ATOM 6405 N N . THR B 1 385 ? -11.938 0.242 -11.508 1 90.25 385 THR B N 1
ATOM 6406 C CA . THR B 1 385 ? -10.633 0.532 -10.914 1 90.25 385 THR B CA 1
ATOM 6407 C C . THR B 1 385 ? -10.141 1.912 -11.336 1 90.25 385 THR B C 1
ATOM 6409 O O . THR B 1 385 ? -9.203 2.451 -10.75 1 90.25 385 THR B O 1
ATOM 6412 N N . GLU B 1 386 ? -10.844 2.469 -12.391 1 89.44 386 GLU B N 1
ATOM 6413 C CA . GLU B 1 386 ? -10.297 3.686 -12.977 1 89.44 386 GLU B CA 1
ATOM 6414 C C . GLU B 1 386 ? -11.031 4.922 -12.484 1 89.44 386 GLU B C 1
ATOM 6416 O O . GLU B 1 386 ? -10.891 6.008 -13.047 1 89.44 386 GLU B O 1
ATOM 6421 N N . VAL B 1 387 ? -11.891 4.789 -11.461 1 91.19 387 VAL B N 1
ATOM 6422 C CA . VAL B 1 387 ? -12.633 5.906 -10.891 1 91.19 387 VAL B CA 1
ATOM 6423 C C . VAL B 1 387 ? -11.758 6.652 -9.883 1 91.19 387 VAL B C 1
ATOM 6425 O O . VAL B 1 387 ? -11.188 6.043 -8.977 1 91.19 387 VAL B O 1
ATOM 6428 N N . THR B 1 388 ? -11.633 7.973 -10.086 1 87 388 THR B N 1
ATOM 6429 C CA . THR B 1 388 ? -10.781 8.766 -9.203 1 87 388 THR B CA 1
ATOM 6430 C C . THR B 1 388 ? -11.625 9.586 -8.234 1 87 388 THR B C 1
ATOM 6432 O O . THR B 1 388 ? -11.109 10.109 -7.246 1 87 388 THR B O 1
ATOM 6435 N N . GLY B 1 389 ? -12.922 9.68 -8.523 1 91 389 GLY B N 1
ATOM 6436 C CA . GLY B 1 389 ? -13.797 10.461 -7.664 1 91 389 GLY B CA 1
ATOM 6437 C C . GLY B 1 389 ? -15.25 10.422 -8.094 1 91 389 GLY B C 1
ATOM 6438 O O . GLY B 1 389 ? -15.602 9.695 -9.023 1 91 389 GLY B O 1
ATOM 6439 N N . TRP B 1 390 ? -16.078 11.242 -7.398 1 93.12 390 TRP B N 1
ATOM 6440 C CA . TRP B 1 390 ? -17.516 11.297 -7.648 1 93.12 390 TRP B CA 1
ATOM 6441 C C . TRP B 1 390 ? -18.016 12.742 -7.723 1 93.12 390 TRP B C 1
ATOM 6443 O O . TRP B 1 390 ? -17.625 13.57 -6.898 1 93.12 390 TRP B O 1
ATOM 6453 N N . SER B 1 391 ? -18.766 13 -8.742 1 95 391 SER B N 1
ATOM 6454 C CA . SER B 1 391 ? -19.625 14.188 -8.719 1 95 391 SER B CA 1
ATOM 6455 C C . SER B 1 391 ? -20.953 13.891 -8.047 1 95 391 SER B C 1
ATOM 6457 O O . SER B 1 391 ? -21.656 12.953 -8.43 1 95 391 SER B O 1
ATOM 6459 N N . LEU B 1 392 ? -21.281 14.688 -7.105 1 94.75 392 LEU B N 1
ATOM 6460 C CA . LEU B 1 392 ? -22.516 14.469 -6.348 1 94.75 392 LEU B CA 1
ATOM 6461 C C . LEU B 1 392 ? -23.625 15.414 -6.812 1 94.75 392 LEU B C 1
ATOM 6463 O O . LEU B 1 392 ? -23.391 16.625 -6.938 1 94.75 392 LEU B O 1
ATOM 6467 N N . PHE B 1 393 ? -24.75 14.859 -7.105 1 95.5 393 PHE B N 1
ATOM 6468 C CA . PHE B 1 393 ? -25.953 15.602 -7.469 1 95.5 393 PHE B CA 1
ATOM 6469 C C . PHE B 1 393 ? -27.062 15.367 -6.453 1 95.5 393 PHE B C 1
ATOM 6471 O O . PHE B 1 393 ? -27.234 14.25 -5.957 1 95.5 393 PHE B O 1
ATOM 6478 N N . ALA B 1 394 ? -27.75 16.406 -6.152 1 95.69 394 ALA B N 1
ATOM 6479 C CA . ALA B 1 394 ? -28.859 16.297 -5.215 1 95.69 394 ALA B CA 1
ATOM 6480 C C . ALA B 1 394 ? -29.938 17.344 -5.512 1 95.69 394 ALA B C 1
ATOM 6482 O O . ALA B 1 394 ? -29.672 18.328 -6.211 1 95.69 394 ALA B O 1
ATOM 6483 N N . GLY B 1 395 ? -31.172 17.016 -5.055 1 94.38 395 GLY B N 1
ATOM 6484 C CA . GLY B 1 395 ? -32.281 17.938 -5.238 1 94.38 395 GLY B CA 1
ATOM 6485 C C . GLY B 1 395 ? -33.562 17.438 -4.59 1 94.38 395 GLY B C 1
ATOM 6486 O O . GLY B 1 395 ? -33.594 16.391 -3.947 1 94.38 395 GLY B O 1
ATOM 6487 N N . GLN B 1 396 ? -34.594 18.234 -4.703 1 93 396 GLN B N 1
ATOM 6488 C CA . GLN B 1 396 ? -35.906 17.953 -4.066 1 93 396 GLN B CA 1
ATOM 6489 C C . GLN B 1 396 ? -36.812 17.188 -5.008 1 93 396 GLN B C 1
ATOM 6491 O O . GLN B 1 396 ? -37.875 16.688 -4.586 1 93 396 GLN B O 1
ATOM 6496 N N . SER B 1 397 ? -36.469 17.047 -6.23 1 89.81 397 SER B N 1
ATOM 6497 C CA . SER B 1 397 ? -37.281 16.312 -7.199 1 89.81 397 SER B CA 1
ATOM 6498 C C . SER B 1 397 ? -36.406 15.383 -8.047 1 89.81 397 SER B C 1
ATOM 6500 O O . SER B 1 397 ? -35.25 15.703 -8.328 1 89.81 397 SER B O 1
ATOM 6502 N N . ALA B 1 398 ? -36.969 14.141 -8.195 1 78.62 398 ALA B N 1
ATOM 6503 C CA . ALA B 1 398 ? -36.219 13.133 -8.969 1 78.62 398 ALA B CA 1
ATOM 6504 C C . ALA B 1 398 ? -36.156 13.523 -10.445 1 78.62 398 ALA B C 1
ATOM 6506 O O . ALA B 1 398 ? -35.375 12.945 -11.203 1 78.62 398 ALA B O 1
ATOM 6507 N N . GLY B 1 399 ? -37.156 14.305 -10.797 1 62.97 399 GLY B N 1
ATOM 6508 C CA . GLY B 1 399 ? -37.406 14.531 -12.211 1 62.97 399 GLY B CA 1
ATOM 6509 C C . GLY B 1 399 ? -36.125 14.781 -13.008 1 62.97 399 GLY B C 1
ATOM 6510 O O . GLY B 1 399 ? -35.094 15.094 -12.438 1 62.97 399 GLY B O 1
ATOM 6511 N N . ASN B 1 400 ? -36.125 14.555 -14.305 1 53.22 400 ASN B N 1
ATOM 6512 C CA . ASN B 1 400 ? -35.125 14.445 -15.367 1 53.22 400 ASN B CA 1
ATOM 6513 C C . ASN B 1 400 ? -33.969 15.422 -15.148 1 53.22 400 ASN B C 1
ATOM 6515 O O . ASN B 1 400 ? -33.656 15.773 -14.016 1 53.22 400 ASN B O 1
ATOM 6519 N N . SER B 1 401 ? -33.594 16.266 -16.266 1 50.09 401 SER B N 1
ATOM 6520 C CA . SER B 1 401 ? -32.438 17.078 -16.609 1 50.09 401 SER B CA 1
ATOM 6521 C C . SER B 1 401 ? -32.219 18.172 -15.578 1 50.09 401 SER B C 1
ATOM 6523 O O . SER B 1 401 ? -31.125 18.766 -15.508 1 50.09 401 SER B O 1
ATOM 6525 N N . THR B 1 402 ? -33.438 18.438 -14.781 1 56.44 402 THR B N 1
ATOM 6526 C CA . THR B 1 402 ? -33.375 19.766 -14.164 1 56.44 402 THR B CA 1
ATOM 6527 C C . THR B 1 402 ? -33.469 19.656 -12.648 1 56.44 402 THR B C 1
ATOM 6529 O O . THR B 1 402 ? -33.312 20.656 -11.938 1 56.44 402 THR B O 1
ATOM 6532 N N . GLY B 1 403 ? -33.75 18.453 -12.094 1 77.06 403 GLY B N 1
ATOM 6533 C CA . GLY B 1 403 ? -34.125 18.531 -10.68 1 77.06 403 GLY B CA 1
ATOM 6534 C C . GLY B 1 403 ? -32.938 18.391 -9.758 1 77.06 403 GLY B C 1
ATOM 6535 O O . GLY B 1 403 ? -32.969 18.844 -8.609 1 77.06 403 GLY B O 1
ATOM 6536 N N . LEU B 1 404 ? -31.969 17.766 -10.289 1 91.5 404 LEU B N 1
ATOM 6537 C CA . LEU B 1 404 ? -30.797 17.641 -9.422 1 91.5 404 LEU B CA 1
ATOM 6538 C C . LEU B 1 404 ? -29.719 18.641 -9.828 1 91.5 404 LEU B C 1
ATOM 6540 O O . LEU B 1 404 ? -29.531 18.922 -11.008 1 91.5 404 LEU B O 1
ATOM 6544 N N . THR B 1 405 ? -29.125 19.266 -8.93 1 93.81 405 THR B N 1
ATOM 6545 C CA . THR B 1 405 ? -28 20.188 -9.148 1 93.81 405 THR B CA 1
ATOM 6546 C C . THR B 1 405 ? -26.703 19.562 -8.641 1 93.81 405 THR B C 1
ATOM 6548 O O . THR B 1 405 ? -26.688 18.844 -7.641 1 93.81 405 THR B O 1
ATOM 6551 N N . LYS B 1 406 ? -25.656 19.844 -9.367 1 94.06 406 LYS B N 1
ATOM 6552 C CA . LYS B 1 406 ? -24.344 19.406 -8.906 1 94.06 406 LYS B CA 1
ATOM 6553 C C . LYS B 1 406 ? -23.969 20.094 -7.594 1 94.06 406 LYS B C 1
ATOM 6555 O O . LYS B 1 406 ? -23.984 21.312 -7.504 1 94.06 406 LYS B O 1
ATOM 6560 N N . MET B 1 407 ? -23.672 19.344 -6.684 1 92.69 407 MET B N 1
ATOM 6561 C CA . MET B 1 407 ? -23.344 19.875 -5.363 1 92.69 407 MET B CA 1
ATOM 6562 C C . MET B 1 407 ? -21.828 20.031 -5.195 1 92.69 407 MET B C 1
ATOM 6564 O O . MET B 1 407 ? -21.359 21.094 -4.793 1 92.69 407 MET B O 1
ATOM 6568 N N . LEU B 1 408 ? -21.031 19 -5.391 1 90.19 408 LEU B N 1
ATOM 6569 C CA . LEU B 1 408 ? -19.578 19.016 -5.258 1 90.19 408 LEU B CA 1
ATOM 6570 C C . LEU B 1 408 ? -18.953 17.766 -5.859 1 90.19 408 LEU B C 1
ATOM 6572 O O . LEU B 1 408 ? -19.656 16.797 -6.164 1 90.19 408 LEU B O 1
ATOM 6576 N N . ASP B 1 409 ? -17.625 17.812 -6.125 1 90.75 409 ASP B N 1
ATOM 6577 C CA . ASP B 1 409 ? -16.781 16.672 -6.48 1 90.75 409 ASP B CA 1
ATOM 6578 C C . ASP B 1 409 ? -15.969 16.203 -5.277 1 90.75 409 ASP B C 1
ATOM 6580 O O . ASP B 1 409 ? -15.461 17.016 -4.5 1 90.75 409 ASP B O 1
ATOM 6584 N N . VAL B 1 410 ? -15.977 14.875 -5.074 1 87.69 410 VAL B N 1
ATOM 6585 C CA . VAL B 1 410 ? -15.164 14.32 -4 1 87.69 410 VAL B CA 1
ATOM 6586 C C . VAL B 1 410 ? -14.242 13.242 -4.559 1 87.69 410 VAL B C 1
ATOM 6588 O O . VAL B 1 410 ? -14.586 12.555 -5.527 1 87.69 410 VAL B O 1
ATOM 6591 N N . ALA B 1 411 ? -13.055 13.07 -3.955 1 82.69 411 ALA B N 1
ATOM 6592 C CA . ALA B 1 411 ? -12.141 12.008 -4.34 1 82.69 411 ALA B CA 1
ATOM 6593 C C . ALA B 1 411 ? -12.664 10.641 -3.904 1 82.69 411 ALA B C 1
ATOM 6595 O O . ALA B 1 411 ? -13.32 10.523 -2.867 1 82.69 411 ALA B O 1
ATOM 6596 N N . LYS B 1 412 ? -12.281 9.617 -4.66 1 85.25 412 LYS B N 1
ATOM 6597 C CA . LYS B 1 412 ? -12.625 8.258 -4.262 1 85.25 412 LYS B CA 1
ATOM 6598 C C . LYS B 1 412 ? -11.805 7.812 -3.059 1 85.25 412 LYS B C 1
ATOM 6600 O O . LYS B 1 412 ? -10.594 8.047 -3.004 1 85.25 412 LYS B O 1
ATOM 6605 N N . MET B 1 413 ? -12.227 7.207 -1.945 1 74.31 413 MET B N 1
ATOM 6606 C CA . MET B 1 413 ? -11.477 6.812 -0.755 1 74.31 413 MET B CA 1
ATOM 6607 C C . MET B 1 413 ? -11.594 5.316 -0.504 1 74.31 413 MET B C 1
ATOM 6609 O O . MET B 1 413 ? -10.672 4.691 0.019 1 74.31 413 MET B O 1
ATOM 6613 N N . ASP B 1 414 ? -12.406 4.477 -0.951 1 74.31 414 ASP B N 1
ATOM 6614 C CA . ASP B 1 414 ? -12.664 3.062 -0.696 1 74.31 414 ASP B CA 1
ATOM 6615 C C . ASP B 1 414 ? -13.656 2.496 -1.71 1 74.31 414 ASP B C 1
ATOM 6617 O O . ASP B 1 414 ? -13.938 3.125 -2.734 1 74.31 414 ASP B O 1
ATOM 6621 N N . PHE B 1 415 ? -13.945 1.255 -1.276 1 78.31 415 PHE B N 1
ATOM 6622 C CA . PHE B 1 415 ? -14.984 0.645 -2.102 1 78.31 415 PHE B CA 1
ATOM 6623 C C . PHE B 1 415 ? -16.234 1.519 -2.135 1 78.31 415 PHE B C 1
ATOM 6625 O O . PHE B 1 415 ? -16.812 1.744 -3.201 1 78.31 415 PHE B O 1
ATOM 6632 N N . GLU B 1 416 ? -16.562 1.907 -0.916 1 85.75 416 GLU B N 1
ATOM 6633 C CA . GLU B 1 416 ? -17.656 2.854 -0.79 1 85.75 416 GLU B CA 1
ATOM 6634 C C . GLU B 1 416 ? -17.172 4.203 -0.273 1 85.75 416 GLU B C 1
ATOM 6636 O O . GLU B 1 416 ? -16.609 4.289 0.818 1 85.75 416 GLU B O 1
ATOM 6641 N N . THR B 1 417 ? -17.375 5.246 -1.11 1 88.19 417 THR B N 1
ATOM 6642 C CA . THR B 1 417 ? -17.047 6.605 -0.701 1 88.19 417 THR B CA 1
ATOM 6643 C C . THR B 1 417 ? -18.234 7.25 0.017 1 88.19 417 THR B C 1
ATOM 6645 O O . THR B 1 417 ? -19.359 7.23 -0.485 1 88.19 417 THR B O 1
ATOM 6648 N N . VAL B 1 418 ? -18 7.77 1.174 1 87.81 418 VAL B N 1
ATOM 6649 C CA . VAL B 1 418 ? -19.031 8.492 1.921 1 87.81 418 VAL B CA 1
ATOM 6650 C C . VAL B 1 418 ? -18.781 9.992 1.814 1 87.81 418 VAL B C 1
ATOM 6652 O O . VAL B 1 418 ? -17.656 10.461 1.976 1 87.81 418 VAL B O 1
ATOM 6655 N N . ALA B 1 419 ? -19.797 10.695 1.479 1 88.62 419 ALA B N 1
ATOM 6656 C CA . ALA B 1 419 ? -19.734 12.148 1.364 1 88.62 419 ALA B CA 1
ATOM 6657 C C . ALA B 1 419 ? -21 12.805 1.912 1 88.62 419 ALA B C 1
ATOM 6659 O O . ALA B 1 419 ? -22.016 12.125 2.141 1 88.62 419 ALA B O 1
ATOM 6660 N N . TYR B 1 420 ? -20.938 14.078 2.143 1 89.06 420 TYR B N 1
ATOM 6661 C CA . TYR B 1 420 ? -22.047 14.82 2.717 1 89.06 420 TYR B CA 1
ATOM 6662 C C . TYR B 1 420 ? -22.359 16.062 1.883 1 89.06 420 TYR B C 1
ATOM 6664 O O . TYR B 1 420 ? -21.453 16.75 1.409 1 89.06 420 TYR B O 1
ATOM 6672 N N . VAL B 1 421 ? -23.578 16.297 1.663 1 90.62 421 VAL B N 1
ATOM 6673 C CA . VAL B 1 421 ? -24 17.547 1.054 1 90.62 421 VAL B CA 1
ATOM 6674 C C . VAL B 1 421 ? -24.953 18.281 2.006 1 90.62 421 VAL B C 1
ATOM 6676 O O . VAL B 1 421 ? -25.625 17.656 2.832 1 90.62 421 VAL B O 1
ATOM 6679 N N . GLN B 1 422 ? -24.922 19.609 1.822 1 89.94 422 GLN B N 1
ATOM 6680 C CA . GLN B 1 422 ? -25.688 20.453 2.725 1 89.94 422 GLN B CA 1
ATOM 6681 C C . GLN B 1 422 ? -27.188 20.281 2.502 1 89.94 422 GLN B C 1
ATOM 6683 O O . GLN B 1 422 ? -27.641 20.188 1.36 1 89.94 422 GLN B O 1
ATOM 6688 N N . GLY B 1 423 ? -27.953 20.25 3.625 1 92.31 423 GLY B N 1
ATOM 6689 C CA . GLY B 1 423 ? -29.406 20.297 3.578 1 92.31 423 GLY B CA 1
ATOM 6690 C C . GLY B 1 423 ? -30.031 18.922 3.477 1 92.31 423 GLY B C 1
ATOM 6691 O O . GLY B 1 423 ? -29.328 17.922 3.248 1 92.31 423 GLY B O 1
ATOM 6692 N N . ALA B 1 424 ? -31.328 18.922 3.783 1 94.56 424 ALA B N 1
ATOM 6693 C CA . ALA B 1 424 ? -32.125 17.719 3.607 1 94.56 424 ALA B CA 1
ATOM 6694 C C . ALA B 1 424 ? -32.594 17.562 2.156 1 94.56 424 ALA B C 1
ATOM 6696 O O . ALA B 1 424 ? -33.594 18.141 1.75 1 94.56 424 ALA B O 1
ATOM 6697 N N . GLN B 1 425 ? -31.859 16.75 1.452 1 94.75 425 GLN B N 1
ATOM 6698 C CA . GLN B 1 425 ? -32.188 16.5 0.051 1 94.75 425 GLN B CA 1
ATOM 6699 C C . GLN B 1 425 ? -33.156 15.336 -0.092 1 94.75 425 GLN B C 1
ATOM 6701 O O . GLN B 1 425 ? -33.188 14.438 0.757 1 94.75 425 GLN B O 1
ATOM 6706 N N . ALA B 1 426 ? -33.938 15.367 -1.184 1 95.19 426 ALA B N 1
ATOM 6707 C CA . ALA B 1 426 ? -34.938 14.32 -1.379 1 95.19 426 ALA B CA 1
ATOM 6708 C C . ALA B 1 426 ? -34.406 13.227 -2.301 1 95.19 426 ALA B C 1
ATOM 6710 O O . ALA B 1 426 ? -34.75 12.055 -2.156 1 95.19 426 ALA B O 1
ATOM 6711 N N . PHE B 1 427 ? -33.594 13.664 -3.258 1 96.12 427 PHE B N 1
ATOM 6712 C CA . PHE B 1 427 ? -33.062 12.727 -4.238 1 96.12 427 PHE B CA 1
ATOM 6713 C C . PHE B 1 427 ? -31.562 12.977 -4.449 1 96.12 427 PHE B C 1
ATOM 6715 O O . PHE B 1 427 ? -31.094 14.102 -4.316 1 96.12 427 PHE B O 1
ATOM 6722 N N . VAL B 1 428 ? -30.797 11.883 -4.762 1 96.31 428 VAL B N 1
ATOM 6723 C CA . VAL B 1 428 ? -29.375 12.023 -5.039 1 96.31 428 VAL B CA 1
ATOM 6724 C C . VAL B 1 428 ? -29 11.172 -6.25 1 96.31 428 VAL B C 1
ATOM 6726 O O . VAL B 1 428 ? -29.719 10.242 -6.613 1 96.31 428 VAL B O 1
ATOM 6729 N N . GLN B 1 429 ? -27.969 11.547 -6.918 1 96.06 429 GLN B N 1
ATOM 6730 C CA . GLN B 1 429 ? -27.281 10.836 -7.984 1 96.06 429 GLN B CA 1
ATOM 6731 C C . GLN B 1 429 ? -25.781 11.094 -7.934 1 96.06 429 GLN B C 1
ATOM 6733 O O . GLN B 1 429 ? -25.328 12.156 -7.488 1 96.06 429 GLN B O 1
ATOM 6738 N N . VAL B 1 430 ? -25.016 10.125 -8.266 1 96.12 430 VAL B N 1
ATOM 6739 C CA . VAL B 1 430 ? -23.578 10.336 -8.359 1 96.12 430 VAL B CA 1
ATOM 6740 C C . VAL B 1 430 ? -23.109 10.031 -9.781 1 96.12 430 VAL B C 1
ATOM 6742 O O . VAL B 1 430 ? -23.75 9.258 -10.508 1 96.12 430 VAL B O 1
ATOM 6745 N N . GLN B 1 431 ? -22.125 10.688 -10.164 1 96.31 431 GLN B N 1
ATOM 6746 C CA . GLN B 1 431 ? -21.438 10.438 -11.43 1 96.31 431 GLN B CA 1
ATOM 6747 C C . GLN B 1 431 ? -19.953 10.219 -11.227 1 96.31 431 GLN B C 1
ATOM 6749 O O . GLN B 1 431 ? -19.297 10.984 -10.516 1 96.31 431 GLN B O 1
ATOM 6754 N N . SER B 1 432 ? -19.438 9.148 -11.883 1 95.69 432 SER B N 1
ATOM 6755 C CA . SER B 1 432 ? -18.016 8.82 -11.719 1 95.69 432 SER B CA 1
ATOM 6756 C C . SER B 1 432 ? -17.141 9.859 -12.398 1 95.69 432 SER B C 1
ATOM 6758 O O . SER B 1 432 ? -17.484 10.383 -13.453 1 95.69 432 SER B O 1
ATOM 6760 N N . ILE B 1 433 ? -16.078 10.219 -11.688 1 93.5 433 ILE B N 1
ATOM 6761 C CA . ILE B 1 433 ? -14.984 10.969 -12.297 1 93.5 433 ILE B CA 1
ATOM 6762 C C . ILE B 1 433 ? -13.875 10.016 -12.719 1 93.5 433 ILE B C 1
ATOM 6764 O O . ILE B 1 433 ? -13.367 9.242 -11.898 1 93.5 433 ILE B O 1
ATOM 6768 N N . GLY B 1 434 ? -13.547 10.133 -13.961 1 86.38 434 GLY B N 1
ATOM 6769 C CA . GLY B 1 434 ? -12.648 9.133 -14.523 1 86.38 434 GLY B CA 1
ATOM 6770 C C . GLY B 1 434 ? -13.375 7.934 -15.102 1 86.38 434 GLY B C 1
ATOM 6771 O O . GLY B 1 434 ? -14.5 8.055 -15.578 1 86.38 434 GLY B O 1
ATOM 6772 N N . GLY B 1 435 ? -12.719 6.773 -15.258 1 74.94 435 GLY B N 1
ATOM 6773 C CA . GLY B 1 435 ? -13.305 5.551 -15.781 1 74.94 435 GLY B CA 1
ATOM 6774 C C . GLY B 1 435 ? -12.453 4.883 -16.844 1 74.94 435 GLY B C 1
ATOM 6775 O O . GLY B 1 435 ? -12.594 3.686 -17.094 1 74.94 435 GLY B O 1
ATOM 6776 N N . GLY B 1 436 ? -11.5 5.594 -17.25 1 71.69 436 GLY B N 1
ATOM 6777 C CA . GLY B 1 436 ? -10.422 5.004 -18.016 1 71.69 436 GLY B CA 1
ATOM 6778 C C . GLY B 1 436 ? -10.766 4.844 -19.484 1 71.69 436 GLY B C 1
ATOM 6779 O O . GLY B 1 436 ? -9.984 5.234 -20.359 1 71.69 436 GLY B O 1
ATOM 6780 N N . ARG B 1 437 ? -12.031 4.207 -19.844 1 83.5 437 ARG B N 1
ATOM 6781 C CA . ARG B 1 437 ? -12.344 3.871 -21.219 1 83.5 437 ARG B CA 1
ATOM 6782 C C . ARG B 1 437 ? -13.836 4.051 -21.5 1 83.5 437 ARG B C 1
ATOM 6784 O O . ARG B 1 437 ? -14.672 3.736 -20.656 1 83.5 437 ARG B O 1
ATOM 6791 N N . ALA B 1 438 ? -14.094 4.684 -22.688 1 76.69 438 ALA B N 1
ATOM 6792 C CA . ALA B 1 438 ? -15.5 4.723 -23.094 1 76.69 438 ALA B CA 1
ATOM 6793 C C . ALA B 1 438 ? -16.094 3.316 -23.156 1 76.69 438 ALA B C 1
ATOM 6795 O O . ALA B 1 438 ? -15.438 2.387 -23.641 1 76.69 438 ALA B O 1
ATOM 6796 N N . PRO B 1 439 ? -17.266 3.064 -22.609 1 80.25 439 PRO B N 1
ATOM 6797 C CA . PRO B 1 439 ? -18.234 4.043 -22.125 1 80.25 439 PRO B CA 1
ATOM 6798 C C . PRO B 1 439 ? -18.203 4.176 -20.594 1 80.25 439 PRO B C 1
ATOM 6800 O O . PRO B 1 439 ? -19.156 4.688 -20 1 80.25 439 PRO B O 1
ATOM 6803 N N . GLN B 1 440 ? -17.156 3.777 -20.062 1 82.25 440 GLN B N 1
ATOM 6804 C CA . GLN B 1 440 ? -17.125 3.725 -18.609 1 82.25 440 GLN B CA 1
ATOM 6805 C C . GLN B 1 440 ? -16.641 5.043 -18.016 1 82.25 440 GLN B C 1
ATOM 6807 O O . GLN B 1 440 ? -16.281 5.105 -16.844 1 82.25 440 GLN B O 1
ATOM 6812 N N . VAL B 1 441 ? -16.656 6.043 -18.875 1 87.38 441 VAL B N 1
ATOM 6813 C CA . VAL B 1 441 ? -16.219 7.348 -18.391 1 87.38 441 VAL B CA 1
ATOM 6814 C C . VAL B 1 441 ? -17.422 8.18 -17.969 1 87.38 441 VAL B C 1
ATOM 6816 O O . VAL B 1 441 ? -18.422 8.234 -18.703 1 87.38 441 VAL B O 1
ATOM 6819 N N . ASN B 1 442 ? -17.344 8.797 -16.844 1 90.88 442 ASN B N 1
ATOM 6820 C CA . ASN B 1 442 ? -18.359 9.711 -16.328 1 90.88 442 ASN B CA 1
ATOM 6821 C C . ASN B 1 442 ? -19.734 9.062 -16.312 1 90.88 442 ASN B C 1
ATOM 6823 O O . ASN B 1 442 ? -20.703 9.617 -16.844 1 90.88 442 ASN B O 1
ATOM 6827 N N . VAL B 1 443 ? -19.875 7.875 -15.844 1 94.56 443 VAL B N 1
ATOM 6828 C CA . VAL B 1 443 ? -21.125 7.121 -15.773 1 94.56 443 VAL B CA 1
ATOM 6829 C C . VAL B 1 443 ? -21.906 7.543 -14.531 1 94.56 443 VAL B C 1
ATOM 6831 O O . VAL B 1 443 ? -21.359 7.625 -13.438 1 94.56 443 VAL B O 1
ATOM 6834 N N . ALA B 1 444 ? -23.172 7.793 -14.727 1 94.94 444 ALA B N 1
ATOM 6835 C CA . ALA B 1 444 ? -24.047 8.219 -13.633 1 94.94 444 ALA B CA 1
ATOM 6836 C C . ALA B 1 444 ? -24.781 7.027 -13.031 1 94.94 444 ALA B C 1
ATOM 6838 O O . ALA B 1 444 ? -25.141 6.086 -13.742 1 94.94 444 ALA B O 1
ATOM 6839 N N . SER B 1 445 ? -25.031 7.062 -11.773 1 95.94 445 SER B N 1
ATOM 6840 C CA . SER B 1 445 ? -25.938 6.117 -11.125 1 95.94 445 SER B CA 1
ATOM 6841 C C . SER B 1 445 ? -27.391 6.441 -11.43 1 95.94 445 SER B C 1
ATOM 6843 O O . SER B 1 445 ? -27.688 7.484 -12.016 1 95.94 445 SER B O 1
ATOM 6845 N N . ASP B 1 446 ? -28.297 5.535 -11.086 1 94.94 446 ASP B N 1
ATOM 6846 C CA . ASP B 1 446 ? -29.703 5.898 -11.031 1 94.94 446 ASP B CA 1
ATOM 6847 C C . ASP B 1 446 ? -29.969 6.973 -9.977 1 94.94 446 ASP B C 1
ATOM 6849 O O . ASP B 1 446 ? -29.156 7.152 -9.062 1 94.94 446 ASP B O 1
ATOM 6853 N N . VAL B 1 447 ? -31 7.719 -10.188 1 95.06 447 VAL B N 1
ATOM 6854 C CA . VAL B 1 447 ? -31.453 8.648 -9.156 1 95.06 447 VAL B CA 1
ATOM 6855 C C . VAL B 1 447 ? -32.156 7.875 -8.039 1 95.06 447 VAL B C 1
ATOM 6857 O O . VAL B 1 447 ? -33 7.027 -8.305 1 95.06 447 VAL B O 1
ATOM 6860 N N . VAL B 1 448 ? -31.734 8.117 -6.816 1 95.25 448 VAL B N 1
ATOM 6861 C CA . VAL B 1 448 ? -32.375 7.398 -5.715 1 95.25 448 VAL B CA 1
ATOM 6862 C C . VAL B 1 448 ? -32.938 8.391 -4.703 1 95.25 448 VAL B C 1
ATOM 6864 O O . VAL B 1 448 ? -32.438 9.508 -4.574 1 95.25 448 VAL B O 1
ATOM 6867 N N . ALA B 1 449 ? -33.969 7.961 -4.074 1 95.12 449 ALA B N 1
ATOM 6868 C CA . ALA B 1 449 ? -34.562 8.75 -2.988 1 95.12 449 ALA B CA 1
ATOM 6869 C C . ALA B 1 449 ? -33.719 8.633 -1.723 1 95.12 449 ALA B C 1
ATOM 6871 O O . ALA B 1 449 ? -33.094 7.594 -1.465 1 95.12 449 ALA B O 1
ATOM 6872 N N . VAL B 1 450 ? -33.625 9.758 -0.985 1 95.38 450 VAL B N 1
ATOM 6873 C CA . VAL B 1 450 ? -32.906 9.75 0.301 1 95.38 450 VAL B CA 1
ATOM 6874 C C . VAL B 1 450 ? -33.781 9.055 1.348 1 95.38 450 VAL B C 1
ATOM 6876 O O . VAL B 1 450 ? -34.969 9.406 1.521 1 95.38 450 VAL B O 1
ATOM 6879 N N . ASN B 1 451 ? -33.062 8.016 1.921 1 85.44 451 ASN B N 1
ATOM 6880 C CA . ASN B 1 451 ? -33.781 7.113 2.822 1 85.44 451 ASN B CA 1
ATOM 6881 C C . ASN B 1 451 ? -33.719 7.609 4.266 1 85.44 451 ASN B C 1
ATOM 6883 O O . ASN B 1 451 ? -32.75 7.402 4.961 1 85.44 451 ASN B O 1
ATOM 6887 N N . GLY B 1 452 ? -34.625 8.211 4.801 1 86.94 452 GLY B N 1
ATOM 6888 C CA . GLY B 1 452 ? -34.781 8.555 6.207 1 86.94 452 GLY B CA 1
ATOM 6889 C C . GLY B 1 452 ? -33.469 8.992 6.852 1 86.94 452 GLY B C 1
ATOM 6890 O O . GLY B 1 452 ? -32.625 9.562 6.184 1 86.94 452 GLY B O 1
ATOM 6891 N N . THR B 1 453 ? -33.344 8.828 8.203 1 85.69 453 THR B N 1
ATOM 6892 C CA . THR B 1 453 ? -32.188 9.25 9 1 85.69 453 THR B CA 1
ATOM 6893 C C . THR B 1 453 ? -31.141 8.156 9.047 1 85.69 453 THR B C 1
ATOM 6895 O O . THR B 1 453 ? -31.469 6.973 9.164 1 85.69 453 THR B O 1
ATOM 6898 N N . CYS B 1 454 ? -29.953 8.625 8.828 1 86.69 454 CYS B N 1
ATOM 6899 C CA . CYS B 1 454 ? -28.844 7.68 8.891 1 86.69 454 CYS B CA 1
ATOM 6900 C C . CYS B 1 454 ? -28.844 6.922 10.219 1 86.69 454 CYS B C 1
ATOM 6902 O O . CYS B 1 454 ? -29.203 7.477 11.258 1 86.69 454 CYS B O 1
ATOM 6904 N N . ALA B 1 455 ? -28.578 5.629 10.234 1 69.12 455 ALA B N 1
ATOM 6905 C CA . ALA B 1 455 ? -28.484 4.82 11.445 1 69.12 455 ALA B CA 1
ATOM 6906 C C . ALA B 1 455 ? -27.344 5.281 12.328 1 69.12 455 ALA B C 1
ATOM 6908 O O . ALA B 1 455 ? -26.328 5.801 11.836 1 69.12 455 ALA B O 1
#

Solvent-accessible surface area (backbone atoms only — not comparable to full-atom values): 46015 Å² total; per-residue (Å²): 57,27,34,34,34,87,76,26,13,33,26,30,25,44,89,77,63,38,54,41,28,74,45,62,83,50,51,25,38,43,45,30,81,46,50,54,87,86,35,67,29,37,25,27,24,40,45,45,73,54,72,96,81,40,32,34,13,31,40,40,29,22,42,45,41,69,43,76,76,38,70,32,41,45,79,53,86,91,49,78,80,86,53,89,19,44,27,20,66,57,37,56,40,67,37,86,84,44,30,32,38,36,36,30,64,43,81,44,68,73,37,70,31,48,88,55,71,34,42,62,70,10,17,30,38,37,42,32,45,36,31,28,32,44,88,77,38,46,75,77,42,80,45,54,48,77,82,37,41,89,81,53,41,68,78,51,27,71,39,52,30,84,35,84,88,25,16,59,15,34,88,94,35,36,14,38,38,38,60,63,40,25,54,40,81,51,97,73,28,34,35,37,28,26,25,28,52,20,30,39,36,34,29,34,80,87,64,48,74,76,48,42,48,50,21,53,92,54,80,73,54,86,70,62,64,48,49,74,38,77,85,49,64,36,29,42,41,27,34,53,39,76,66,43,76,59,97,49,24,32,32,37,33,26,22,25,19,47,18,45,90,90,46,71,87,35,68,29,34,36,40,33,31,35,36,32,66,75,80,27,35,33,37,57,71,48,60,39,55,43,88,88,64,68,48,67,27,53,42,59,17,18,55,44,56,73,40,68,81,64,46,21,36,34,38,36,24,34,3,62,42,33,41,37,36,35,24,41,70,85,27,48,65,78,44,78,47,78,56,97,34,44,19,57,30,46,43,76,68,94,75,73,26,48,34,81,68,64,37,46,69,48,35,17,34,45,69,47,96,62,78,37,46,21,25,40,37,38,38,33,44,78,29,46,60,41,52,56,20,36,38,36,28,36,19,79,40,77,52,83,95,74,30,49,41,80,71,53,75,43,70,59,40,76,48,64,26,54,42,72,43,87,36,80,50,40,19,38,34,41,26,38,32,51,20,85,43,89,79,42,43,56,40,52,26,69,76,39,65,43,51,61,66,57,132,56,28,33,34,32,84,74,26,13,33,25,30,25,44,90,75,62,40,54,41,28,74,44,65,84,48,50,26,38,42,46,30,83,47,50,52,86,86,36,67,30,37,24,27,26,40,46,46,71,54,71,97,82,40,33,34,14,30,40,40,30,23,41,46,42,68,44,75,75,38,70,32,40,44,77,54,87,92,49,78,81,89,51,89,18,44,27,20,68,57,39,59,40,69,38,87,83,45,31,33,38,34,36,29,63,43,80,41,66,74,38,70,30,48,90,52,66,35,43,63,68,12,18,31,37,37,42,30,47,35,32,27,32,44,89,78,39,46,75,76,42,80,45,54,48,77,82,38,41,89,83,52,42,68,76,51,27,72,39,54,35,78,37,84,88,27,17,62,15,34,89,94,33,36,15,37,37,38,60,64,40,25,54,40,80,53,96,72,27,34,36,37,29,26,25,28,52,19,29,39,37,35,31,35,81,88,64,48,75,76,49,40,47,52,22,55,90,52,81,73,54,83,69,60,64,48,49,72,38,76,87,48,66,35,30,41,40,26,34,54,41,77,66,44,76,59,98,49,24,29,34,39,33,26,23,25,19,47,19,44,90,90,48,72,86,35,69,29,32,37,40,32,32,35,36,32,66,74,80,26,34,34,37,54,72,45,60,39,55,43,88,89,65,67,47,66,27,50,42,60,17,18,56,43,56,73,40,68,79,63,45,20,35,33,38,38,25,36,2,64,41,32,42,38,36,32,22,41,71,88,27,48,66,75,45,79,46,78,56,96,35,46,21,56,31,48,46,75,69,93,74,72,26,49,35,82,68,65,37,46,69,48,36,18,32,44,68,46,98,64,78,37,47,22,25,38,37,38,39,32,41,77,30,46,61,41,52,57,22,35,37,37,27,36,19,80,40,80,54,74,98,74,31,46,42,81,71,54,76,44,72,57,78,52,49,61,28,56,43,73,44,85,37,81,50,41,20,38,34,42,26,38,33,51,21,86,43,90,80,41,42,56,41,53,27,68,77,37,65,45,49,61,67,55,129

Secondary structure (DSSP, 8-state):
-EEE-TTS-EEEE-TTS-EEEEE-SSEEEEEEEEEETTEEEEEEEEEEEETTTEEEEEEEEE-TT--EEEEE----TTS-SSSS--B-TT--EEPTTSEEEEEEEEEEEEE--GGGT--TTEEEEEEEEEEEETTT--EEEEEEGGGGTTTS-GGG-SS-SSBTTTB-SSSSS-B-S--EEEEEEETTEEEEEEGGGTEEEEEETTS-EEEEEE-S--TT-----SEE-TT----S-EEEEEEEE-SSEEEEEEEE---BTTB--PPPEEEEEEEETTTTEEEEEEEE--TTS----SS--EEEESSGGG-S-EEEE-TTS-EEEEE-TTS-EEEEEE-SS--S--B--------SSPPEEEEEEEEETTTEEEEEEEEE-TT--SEEEEEEEEES---TTTS-EEEEEEE--SSEEEEEEES--SEEEEEEEE-SSTTSSSPBPPPEE--SB--/-EEE-TTS-EEEE-TTS-EEEEE-SSEEEEEEEEEETTEEEEEEEEEEEETTTEEEEEEEEE-TT--EEEEE----TTS-SSSS--B-TT--EEPTTSEEEEEEEEEEEEE--GGGT--TTEEEEEEEEEEEETTT--EEEEEEGGGGTTTS-GGG-SS-SSBTTTB-SSSSS-B-S--EEEEEEETTEEEEEEGGGTEEEEEETTS-EEEEEE-S--TT-----SEE-TT----S-EEEEEEEE-SSEEEEEEEE---BTTB--PPPEEEEEEEETTTTEEEEEEEE--TTS----SS--EEEESSGGG-S-EEEE-TTS-EEEEE-TTS-EEEEEE-SS--S--B--------SSPPEEEEEEEEETTTEEEEEEEEE-TT--SEEEEEEEEES---HHHH-EEEEEEE--SSEEEEEEES--SEEEEEEEE-SSTTSSSPBPPPEE--SB--

Radius of gyration: 32.5 Å; Cα contacts (8 Å, |Δi|>4): 2678; chains: 2; bounding box: 69×98×73 Å

Foldseek 3Di:
DWFADPQQWIFDADPVGFTQFTDDDANWADFDWDDELRFIKTKIWHFDDDPDAATWTWIFIAHLQRDGPFTAADDDPVDDDPDRHFFTHQDFDADHVQKTKTKGKDKDWLDQPVLLPAHRTFIAIKMKIWIARGVPNDTPAIEIVVVPCVQVPLSLFQQGLPDDNQFNRHPSTRGYRFRKRDWDADDFAIWTHGQRNCKIWGAGRVGDTDAMDRQDPDPSDPGHQAAEDPPRHAHSKHAWDWLADDPFKTKIKTKGLVDADVDDQDFIWIWIWIAGNVNRYIDTDAIAAAPVDTHHAHAAKYKDAPDHSNQFKIWIDRAQQQKIFIAGNRNYTDDMDGDDGGHRYDDDDDRAHQHPDFKDKAWAWDADPPLGIKIKMKIADHSHPFFQWKFKWFAADLDDPPGIDTFDIDTDDGRIDIDMGHDDTFKMKMWTDTRPDPPRHRGIDHIDTHDYHDD/DWFADPQQWIFDADPVGFTQFTDDDANWADFDWDDELRFIKTKIWHFDDDPDAATWTWIFIAHLQRDGPFTAADDDPVDDDPDRHFFTHQDFDADHVQKTKTKGKDKDWLDQPVLLPAHRTFIAIKMKIWIARGVPNDTPAIEIPVVPCVQVPLNLFQQTLPDDPQFNRHPSTRGYRFRKRDWDADDFAMWTHGQRNCKIWGAGRVGDTDAMDRQDPDPSDPGHQAAEDPPRHAHSKHAWDWLADDPFKTKIKTKGLVDADVDDQDFIWIWIWIAGNVNRYIDTDAIAAAPVDTHHAHAAKYKDAPDHSNQFKIWIDRAQQQKIFIAGNRNYTDDMDGDDGGHRYDDDDDRAHQHPDFKDKAWAWDADPPLGIKIKMKIADHSHPFFQWKFKWFAADLDDPPGTDTFDIDTDDHRIDIDMGHDDTFKMKIWTDTRPDPPRHRGIDRIDTHDYHDD

pLDDT: mean 88.57, std 10.24, range [47.69, 98.19]

Organism: Pyricularia oryzae (strain 70-15 / ATCC MYA-4617 / FGSC 8958) (NCBI:txid242507)

Sequence (910 aa):
MAIQNQKGGALIVSPTGSVLWAGGNGSATNLTPATLKGKPVMVAWNGTAKGAIQAYGSLLVFDDSYEMIHNVLLQDPDFGTDQPSYIDSHEAYLTDKGTAVVTAALPRGPVDLSAVGGAKDGYFVDCGVFEIDVYTNKVLFKWWASEHQDAIPQTDSRALPFGSIAGWGNSSSPWDPYHMNSVQAVDDGYIFSLRHFSTIYHLSKNGTVTWQIHGTNNTVQKHQDFTMGPNTTFSWQHDARVAYQTNSSLILHLVDNANWQGGEFNTSYGVQLAVDLQKKTVTEMLRLSDAFNPQSTYAGGSLSALGNNANGHWLMSYGILPVIKEFDSAGTCIFTMQFGSASYRAFRSEWHGYPNTKPKVAACLTSDPVRGQMTRIHASWNGATEVTGWSLFAGQSAGNSTGLTKMLDVAKMDFETVAYVQGAQAFVQVQSIGGGRAPQVNVASDVVAVNGTCAMAIQNQKGGALIVSPTGSVLWAGGNGSATNLTPATLKGKPVMVAWNGTAKGAIQAYGSLLVFDDSYEMIHNVLLQDPDFGTDQPSYIDSHEAYLTDKGTAVVTAALPRGPVDLSAVGGAKDGYFVDCGVFEIDVYTNKVLFKWWASEHQDAIPQTDSRALPFGSIAGWGNSSSPWDPYHMNSVQAVDDGYIFSLRHFSTIYHLSKNGTVTWQIHGTNNTVQKHQDFTMGPNTTFSWQHDARVAYQTNSSLILHLVDNANWQGGEFNTSYGVQLAVDLQKKTVTEMLRLSDAFNPQSTYAGGSLSALGNNANGHWLMSYGILPVIKEFDSAGTCIFTMQFGSASYRAFRSEWHGYPNTKPKVAACLTSDPVRGQMTRIHASWNGATEVTGWSLFAGQSAGNSTGLTKMLDVAKMDFETVAYVQGAQAFVQVQSIGGGRAPQVNVASDVVAVNGTCA

Nearest PDB structures (foldseek):
  1ms5-assembly2_B  TM=3.518E-01  e=2.038E-03  Trypanosoma cruzi
  1ms5-assembly1_A  TM=3.007E-01  e=1.078E-03  Trypanosoma cruzi
  8fn9-assembly4_H  TM=5.074E-01  e=1.315E+00  Homo sapiens
  5mya-assembly1_B  TM=2.993E-01  e=1.944E-01  Homo sapiens
  5n48-assembly1_B  TM=4.859E-01  e=4.937E+00  Homo sapiens